Protein AF-A0AA43TZQ3-F1 (afdb_monomer_lite)

InterPro domains:
  IPR000210 BTB/POZ domain [PF00651] (610-721)
  IPR000210 BTB/POZ domain [PS50097] (609-692)
  IPR000210 BTB/POZ domain [SM00225] (609-731)
  IPR010730 Heterokaryon incompatibility [PF06985] (139-294)
  IPR011333 SKP1/BTB/POZ domain superfamily [G3DSA:3.30.710.10] (606-735)
  IPR011333 SKP1/BTB/POZ domain superfamily [SSF54695] (600-725)

Secondary structure (DSSP, 8-state):
-HHHHHHHHHTTSPPPPPPPP-----------TTTSTT-SSSSSSTTHHHHTTT--HHHHHHHHTTSSTTTTTT-TTS--------------TTHHHHHHHHHHHTT--------EE-----PPPP---SSPPPGGG-EEEEE---TT-------TTTHHHHHT-EEGGGS-HHHHHHHHIIIIIS--SEEE-HHHHS---TT--HHHHHHHTTHHHHHHT-SEEEE-TT-SSTTS-S-----GGGGSPPEEEEEE--TTPPPEEEEEE---TTHHIIIIITSTTTTBHHHHHHHHH-SEEEEE-SS-EEEEESS-EEE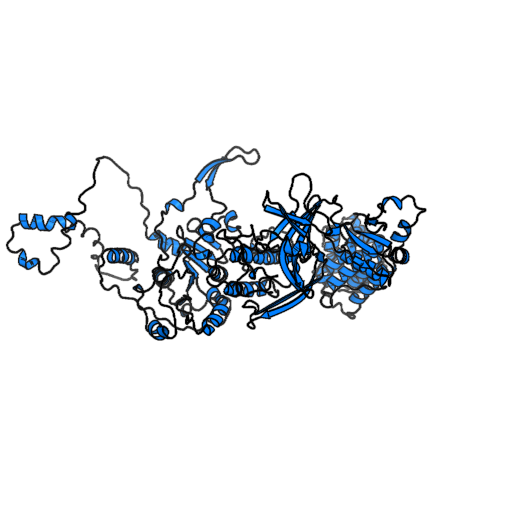TTBTT---HHHHTSTTT-TTTTSSSSHHHHS--SSS-TTHHHHHHHHTHHHHHHHHHHTSB-SSGGGGTGGGHHHHHHHHHHHT--EETTEESTTHHHHTT-EEGGGB-TTSPBPEE-SS--S-TTSGGGEES-EE-PPP--TTB-EEEEEEEEEESSS-TTS-EEEEEEEEEE-EEEEEEEE-TTT--EEEEETTEES--STTS--EEEEESS--S--HHHHHTT-EEEEEEEEEEETTEEEEEEEEEEEEETTEEEEEEEEEEEEETT-TTHHHHSPEEE--BTTBPP-EEEE-TT--EEEE-HHHHHHH-HHHHHHS-TT-TTGGGTEESPPTTT---EEEPP-S-TT--HHHHHHHHHHHHHS----S-TT--HHHHHHHHHHHHHHHHHTT-HHHHHHHHHHHHHHHHSS-SS--S-GGGHHHHHHHHHHHS-TT--HHHHHHHHHHTTS-HHHHHHH-TTHHHHHTT-HHHHHHHHHHHHHHHTTT---HHHHHHHHHS-TT--HHHHHHHHHHHTTSS--

Sequence (846 aa):
MFCDVCDAIMHSRVQPRPLRLEENTAYFNHHEDILSLRKAVLQDCYLCSRLTSRLTAEEKMHLWQQQVDSFITSCYLQKVIGTDSQDNYKVDLDLGVNLRRLLERMKIKTAVDSMRISIVLVPVPEPQSLAQPPAASRYVTLSHRWGNTTQKQLTKDSLDALQSGIDDFRLPQTFQDAIFVTKHRLSIRYLWIDTFCILQDPDDLSDWIREAAQMDVVYENAYCNLSATGSRDSTQGLFFDRDPSLLRHPEFSTAVTVFDAAATTKRFALIDADYWNVHMWQMPLHERGWVLQERLLARRVLHFCSDMLAWECVETDAAETFPNGLPIFLDKTPTAHFKSLDLSFVGKSLKGPDMGEETESRSLERLSWPRIVGSYSQCVLSKSEDKLIALSGIAKRMSLILQDEYVVGMWRRYLASELGWYVIDHRQNDGSPSKRASRYRAPSFSWASIDGCISAPDPTDEGLLCSIADLWIDYTTRDATGLVKGGHIILKGALKQLQVLRFSPTGEFFLILNGTYLSLMRGHLTTTVHLDVDQDSFDYENEAGLLFYMALLTSEITGGSMFQGLLLLHQGAGTFVRLGVCETYLKYSDDLIPIFRPQTQFHLGDVPPDVIVRDSSGHEFHLHQSMLIRHSNFFKARFDPQRPSSAAWISPSDPTSGSPIITLPNESPDFTHTELSRLFHFMYTGSYSIGEPEISVEAELIAHSRCFALADRLDVPGLKALAVQRFRALTEEEGDEPSTELAKWPPVIESVFTLTTVTDLELRNVVVDVLSRYDPEALMAHDPIQVMVEERFHDLAVHMYHLMVEKWADKCKDELRLKEFFVAKEAWTIEDEDKIIAEAKKSEGW

Foldseek 3Di:
DLCLLLCVVVVVDDDDDDDDDDDDDDDDDDDDPPPLVVAQDAPVPPVNVPPCPPDDPVVVCVNPRSHPPVPPPPVVPPPDDDDDDDDDDDDDDPPPPVVVVVCVVVVDPDDPPQDWDADDDDPQDDPDDPDADDLQPAEEEEQFAAPPDPFQAAAPVCNVVRRVTDGLVSGAQQSSQVCCCQCPVVVHDHYDYCRHRFHPPPVDCPRVVVVLLCLLSVQLNHPEYEYCQQDLHRNPHLDADEDPVVLDFDKDWDFDDDPNDDTDIDIDGDDDLCVLCVQGCPHNSLLELLVLSNVQSHQKYWYRTNHWIWIDHLVATAIPSRSPGDDPSSCPDLRRNLNVLPADPVQPPPDDDDDDRDPVSLLVNQVSLLSSLLSSLLHDYPDLLCSLSSCLSVVVSSCVRNVFDDAQSDTDVQLLQQLQKFADVCAHNVRHGKDADPDDFDAQSDLSRIRGRMGTDRRDPPQFQKDWPDWDWAAPDPRNSHTTDDIDTDMDGDKFQWAWAADPVPRAIWIATPNDTQADDDPDGQKHWGFSGDDNGCVVQRVVSFWMKGWRGWDDDVQWIKTKIWIWGHPDPPDTHTGGMMIGTDGPPDPCQQSRHDEAEDDDPPDFQQEWEAEPSGHTYRHHLVLLCVQFVLSVVLPDPPDPCNVVQWDQADPPPRHTYGYDDPPDPPDDVVLVSQVRVCSRPVDGDDDDPPDDLLVLLLSLLNNLLVCVVRVRVSSNVVSLVVNLCSLPVDDLDPPDQPLSCLVSQVSNVVRDDPVDCSSVVSSLVSVLSDDPVSCLVNPSLVSCLVVPVVVVSLVSVLSSCVSCLVPDPDPVVVVVSVPPDDRDDPVSVVVSVVVSVVPPPD

Radius of gyration: 38.26 Å; chains: 1; bounding box: 78×72×134 Å

Structure (mmCIF, N/CA/C/O backbone):
data_AF-A0AA43TZQ3-F1
#
_entry.id   AF-A0AA43TZQ3-F1
#
loop_
_atom_site.group_PDB
_atom_site.id
_atom_site.type_symbol
_atom_site.label_atom_id
_atom_site.label_alt_id
_atom_site.label_comp_id
_atom_site.label_asym_id
_atom_site.label_entity_id
_atom_site.label_seq_id
_atom_site.pdbx_PDB_ins_code
_atom_site.Cartn_x
_atom_site.Cartn_y
_atom_site.Cartn_z
_atom_site.occupancy
_atom_site.B_iso_or_equiv
_atom_site.auth_seq_id
_atom_site.auth_comp_id
_atom_site.auth_asym_id
_atom_site.auth_atom_id
_atom_site.pdbx_PDB_model_num
ATOM 1 N N . MET A 1 1 ? -19.099 20.120 18.921 1.00 33.78 1 MET A N 1
ATOM 2 C CA . MET A 1 1 ? -19.105 18.743 19.468 1.00 33.78 1 MET A CA 1
ATOM 3 C C . MET A 1 1 ? -17.837 18.419 20.246 1.00 33.78 1 MET A C 1
ATOM 5 O O . MET A 1 1 ? -17.974 18.104 21.415 1.00 33.78 1 MET A O 1
ATOM 9 N N . PHE A 1 2 ? -16.629 18.504 19.662 1.00 31.23 2 PHE A N 1
ATOM 10 C CA . PHE A 1 2 ? -15.384 18.289 20.422 1.00 31.23 2 PHE A CA 1
ATOM 11 C C . PHE A 1 2 ? -15.233 19.295 21.568 1.00 31.23 2 PHE A C 1
ATOM 13 O O . PHE A 1 2 ? -15.125 18.871 22.709 1.00 31.23 2 PHE A O 1
ATOM 20 N N . CYS A 1 3 ? -15.378 20.601 21.302 1.00 32.38 3 CYS A N 1
ATOM 21 C CA . CYS A 1 3 ? -15.386 21.618 22.359 1.00 32.38 3 CYS A CA 1
ATOM 22 C C . CYS A 1 3 ? -16.513 21.403 23.376 1.00 32.38 3 CYS A C 1
ATOM 24 O O . CYS A 1 3 ? -16.257 21.535 24.554 1.00 32.38 3 CYS A O 1
ATOM 26 N N . ASP A 1 4 ? -17.714 20.968 22.975 1.00 37.72 4 ASP A N 1
ATOM 27 C CA . ASP A 1 4 ? -18.811 20.702 23.925 1.00 37.72 4 ASP A CA 1
ATOM 28 C C . ASP A 1 4 ? -18.546 19.475 24.815 1.00 37.72 4 ASP A C 1
ATOM 30 O O . ASP A 1 4 ? -18.938 19.454 25.979 1.00 37.72 4 ASP A O 1
ATOM 34 N N . VAL A 1 5 ? -17.884 18.442 24.282 1.00 37.00 5 VAL A N 1
ATOM 35 C CA . VAL A 1 5 ? -17.484 17.239 25.029 1.00 37.00 5 VAL A CA 1
ATOM 36 C C . VAL A 1 5 ? -16.291 17.552 25.932 1.00 37.00 5 VAL A C 1
ATOM 38 O O . VAL A 1 5 ? -16.332 17.204 27.109 1.00 37.00 5 VAL A O 1
ATOM 41 N N . CYS A 1 6 ? -15.278 18.258 25.424 1.00 36.34 6 CYS A N 1
ATOM 42 C CA . CYS A 1 6 ? -14.126 18.727 26.189 1.00 36.34 6 CYS A CA 1
ATOM 43 C C . CYS A 1 6 ? -14.545 19.729 27.267 1.00 36.34 6 CYS A C 1
ATOM 45 O O . CYS A 1 6 ? -14.157 19.541 28.408 1.00 36.34 6 CYS A O 1
ATOM 47 N N . ASP A 1 7 ? -15.403 20.710 26.985 1.00 34.44 7 ASP A N 1
ATOM 48 C CA . ASP A 1 7 ? -15.949 21.647 27.975 1.00 34.44 7 ASP A CA 1
ATOM 49 C C . ASP A 1 7 ? -16.847 20.926 28.983 1.00 34.44 7 ASP A C 1
ATOM 51 O O . ASP A 1 7 ? -16.738 21.183 30.177 1.00 34.44 7 ASP A O 1
ATOM 55 N N . ALA A 1 8 ? -17.659 19.944 28.579 1.00 35.56 8 ALA A N 1
ATOM 56 C CA . ALA A 1 8 ? -18.433 19.129 29.525 1.00 35.56 8 ALA A CA 1
ATOM 57 C C . ALA A 1 8 ? -17.574 18.171 30.376 1.00 35.56 8 ALA A C 1
ATOM 59 O O . ALA A 1 8 ? -18.055 17.649 31.388 1.00 35.56 8 ALA A O 1
ATOM 60 N N . ILE A 1 9 ? -16.334 17.895 29.967 1.00 34.06 9 ILE A N 1
ATOM 61 C CA . ILE A 1 9 ? -15.348 17.117 30.730 1.00 34.06 9 ILE A CA 1
ATOM 62 C C . ILE A 1 9 ? -14.497 18.061 31.599 1.00 34.06 9 ILE A C 1
ATOM 64 O O . ILE A 1 9 ? -14.269 17.772 32.769 1.00 34.06 9 ILE A O 1
ATOM 68 N N . MET A 1 10 ? -14.117 19.232 31.092 1.00 31.30 10 MET A N 1
ATOM 69 C CA . MET A 1 10 ? -13.241 20.219 31.734 1.00 31.30 10 MET A CA 1
ATOM 70 C C . MET A 1 10 ? -13.978 21.126 32.729 1.00 31.30 10 MET A C 1
ATOM 72 O O . MET A 1 10 ? -13.426 21.454 33.776 1.00 31.30 10 MET A O 1
ATOM 76 N N . HIS A 1 11 ? -15.236 21.504 32.472 1.00 33.09 11 HIS A N 1
ATOM 77 C CA . HIS A 1 11 ? -16.053 22.340 33.371 1.00 33.09 11 HIS A CA 1
ATOM 78 C C . HIS A 1 11 ? -16.599 21.578 34.594 1.00 33.09 11 HIS A C 1
ATOM 80 O O . HIS A 1 11 ? -17.254 22.177 35.442 1.00 33.09 11 HIS A O 1
ATOM 86 N N . SER A 1 12 ? -16.255 20.292 34.744 1.00 32.91 12 SER A N 1
ATOM 87 C CA . SER A 1 12 ? -16.347 19.559 36.021 1.00 32.91 12 SER A CA 1
ATOM 88 C C . SER A 1 12 ? -15.278 19.997 37.042 1.00 32.91 12 SER A C 1
ATOM 90 O O . SER A 1 12 ? -15.286 19.575 38.198 1.00 32.91 12 SER A O 1
ATOM 92 N N . ARG A 1 13 ? -14.332 20.872 36.655 1.00 29.47 13 ARG A N 1
ATOM 93 C CA . ARG A 1 13 ? -13.321 21.444 37.556 1.00 29.47 13 ARG A CA 1
ATOM 94 C C . ARG A 1 13 ? -13.284 22.969 37.445 1.00 29.47 13 ARG A C 1
ATOM 96 O O . ARG A 1 13 ? -12.709 23.551 36.533 1.00 29.47 13 ARG A O 1
ATOM 103 N N . VAL A 1 14 ? -13.918 23.606 38.425 1.00 27.72 14 VAL A N 1
ATOM 104 C CA . VAL A 1 14 ? -13.968 25.055 38.665 1.00 27.72 14 VAL A CA 1
ATOM 105 C C . VAL A 1 14 ? -12.567 25.692 38.649 1.00 27.72 14 VAL A C 1
ATOM 107 O O . VAL A 1 14 ? -11.655 25.219 39.327 1.00 27.72 14 VAL A O 1
ATOM 110 N N . GLN A 1 15 ? -12.406 26.812 37.930 1.00 24.36 15 GLN A N 1
ATOM 111 C CA . GLN A 1 15 ? -11.232 27.685 38.054 1.00 24.36 15 GLN A CA 1
ATOM 112 C C . GLN A 1 15 ? -11.201 28.401 39.419 1.00 24.36 15 GLN A C 1
ATOM 114 O O . GLN A 1 15 ? -12.212 28.988 39.815 1.00 24.36 15 GLN A O 1
ATOM 119 N N . PRO A 1 16 ? -10.050 28.477 40.113 1.00 27.48 16 PRO A N 1
ATOM 120 C CA . PRO A 1 16 ? -9.912 29.322 41.291 1.00 27.48 16 PRO A CA 1
ATOM 121 C C . PRO A 1 16 ? -9.655 30.784 40.883 1.00 27.48 16 PRO A C 1
ATOM 123 O O . PRO A 1 16 ? -8.706 31.088 40.162 1.00 27.48 16 PRO A O 1
ATOM 126 N N . ARG A 1 17 ? -10.471 31.718 41.389 1.00 23.83 17 ARG A N 1
ATOM 127 C CA . ARG A 1 17 ? -10.098 33.145 41.468 1.00 23.83 17 ARG A CA 1
ATOM 128 C C . ARG A 1 17 ? -9.115 33.354 42.632 1.00 23.83 17 ARG A C 1
ATOM 130 O O . ARG A 1 17 ? -9.253 32.677 43.650 1.00 23.83 17 ARG A O 1
ATOM 137 N N . PRO A 1 18 ? -8.154 34.291 42.533 1.00 23.91 18 PRO A N 1
ATOM 138 C CA . PRO A 1 18 ? -7.108 34.438 43.536 1.00 23.91 18 PRO A CA 1
ATOM 139 C C . PRO A 1 18 ? -7.649 35.137 44.788 1.00 23.91 18 PRO A C 1
ATOM 141 O O . PRO A 1 18 ? -8.151 36.260 44.720 1.00 23.91 18 PRO A O 1
ATOM 144 N N . LEU A 1 19 ? -7.501 34.487 45.940 1.00 23.09 19 LEU A N 1
ATOM 145 C CA . LEU A 1 19 ? -7.593 35.116 47.255 1.00 23.09 19 LEU A CA 1
ATOM 146 C C . LEU A 1 19 ? -6.174 35.301 47.799 1.00 23.09 19 LEU A C 1
ATOM 148 O O . LEU A 1 19 ? -5.343 34.399 47.737 1.00 23.09 19 LEU A O 1
ATOM 152 N N . ARG A 1 20 ? -5.903 36.523 48.264 1.00 23.08 20 ARG A N 1
ATOM 153 C CA . ARG A 1 20 ? -4.628 36.968 48.833 1.00 23.08 20 ARG A CA 1
ATOM 154 C C . ARG A 1 20 ? -4.245 36.113 50.045 1.00 23.08 20 ARG A C 1
ATOM 156 O O . ARG A 1 20 ? -5.077 35.869 50.911 1.00 23.08 20 ARG A O 1
ATOM 163 N N . LEU A 1 21 ? -2.976 35.718 50.093 1.00 24.69 21 LEU A N 1
ATOM 164 C CA . LEU A 1 21 ? -2.328 35.085 51.240 1.00 24.69 21 LEU A CA 1
ATOM 165 C C . LEU A 1 21 ? -1.821 36.157 52.212 1.00 24.69 21 LEU A C 1
ATOM 167 O O . LEU A 1 21 ? -1.026 37.004 51.811 1.00 24.69 21 LEU A O 1
ATOM 171 N N . GLU A 1 22 ? -2.211 36.046 53.482 1.00 24.39 22 GLU A N 1
ATOM 172 C CA . GLU A 1 22 ? -1.452 36.556 54.627 1.00 24.39 22 GLU A CA 1
ATOM 173 C C . GLU A 1 22 ? -1.233 35.412 55.644 1.00 24.39 22 GLU A C 1
ATOM 175 O O . GLU A 1 22 ? -2.176 34.844 56.182 1.00 24.39 22 GLU A O 1
ATOM 180 N N . GLU A 1 23 ? 0.053 35.078 55.802 1.00 25.47 23 GLU A N 1
ATOM 181 C CA . GLU A 1 23 ? 0.821 34.698 57.005 1.00 25.47 23 GLU A CA 1
ATOM 182 C C . GLU A 1 23 ? 0.574 33.418 57.864 1.00 25.47 23 GLU A C 1
ATOM 184 O O . GLU A 1 23 ? -0.448 33.228 58.511 1.00 25.47 23 GLU A O 1
ATOM 189 N N . ASN A 1 24 ? 1.700 32.680 58.003 1.00 25.25 24 ASN A N 1
ATOM 190 C CA . ASN A 1 24 ? 2.275 31.958 59.168 1.00 25.25 24 ASN A CA 1
ATOM 191 C C . ASN A 1 24 ? 1.999 30.453 59.472 1.00 25.25 24 ASN A C 1
ATOM 193 O O . ASN A 1 24 ? 1.078 30.079 60.186 1.00 25.25 24 ASN A O 1
ATOM 197 N N . THR A 1 25 ? 2.925 29.616 58.958 1.00 26.16 25 THR A N 1
ATOM 198 C CA . THR A 1 25 ? 3.824 28.616 59.619 1.00 26.16 25 THR A CA 1
ATOM 199 C C . THR A 1 25 ? 3.372 27.706 60.787 1.00 26.16 25 THR A C 1
ATOM 201 O O . THR A 1 25 ? 3.142 28.181 61.890 1.00 26.16 25 THR A O 1
ATOM 204 N N . ALA A 1 26 ? 3.501 26.369 60.609 1.00 24.92 26 ALA A N 1
ATOM 205 C CA . ALA A 1 26 ? 4.320 25.439 61.438 1.00 24.92 26 ALA A CA 1
ATOM 206 C C . ALA A 1 26 ? 4.251 23.958 60.955 1.00 24.92 26 ALA A C 1
ATOM 208 O O . ALA A 1 26 ? 3.319 23.556 60.271 1.00 24.92 26 ALA A O 1
ATOM 209 N N . TYR A 1 27 ? 5.277 23.168 61.300 1.00 25.05 27 TYR A N 1
ATOM 210 C CA . TYR A 1 27 ? 5.749 21.909 60.684 1.00 25.05 27 TYR A CA 1
ATOM 211 C C . TYR A 1 27 ? 5.374 20.603 61.450 1.00 25.05 27 TYR A C 1
ATOM 213 O O . TYR A 1 27 ? 5.281 20.621 62.672 1.00 25.05 27 TYR A O 1
ATOM 221 N N . PHE A 1 28 ? 5.362 19.477 60.702 1.00 25.75 28 PHE A N 1
ATOM 222 C CA . PHE A 1 28 ? 5.556 18.037 61.045 1.00 25.75 28 PHE A CA 1
ATOM 223 C C . PHE A 1 28 ? 4.466 17.183 61.752 1.00 25.75 28 PHE A C 1
ATOM 225 O O . PHE A 1 28 ? 4.248 17.304 62.951 1.00 25.75 28 PHE A O 1
ATOM 232 N N . ASN A 1 29 ? 3.931 16.171 61.035 1.00 25.41 29 ASN A N 1
ATOM 233 C CA . ASN A 1 29 ? 4.318 14.729 61.045 1.00 25.41 29 ASN A CA 1
ATOM 234 C C . ASN A 1 29 ? 3.137 13.724 61.001 1.00 25.41 29 ASN A C 1
ATOM 236 O O . ASN A 1 29 ? 2.185 13.809 61.768 1.00 25.41 29 ASN A O 1
ATOM 240 N N . HIS A 1 30 ? 3.260 12.729 60.114 1.00 35.72 30 HIS A N 1
ATOM 241 C CA . HIS A 1 30 ? 2.395 11.551 59.963 1.00 35.72 30 HIS A CA 1
ATOM 242 C C . HIS A 1 30 ? 2.421 10.613 61.182 1.00 35.72 30 HIS A C 1
ATOM 244 O O . HIS A 1 30 ? 3.512 10.315 61.661 1.00 35.72 30 HIS A O 1
ATOM 250 N N . HIS A 1 31 ? 1.241 10.091 61.566 1.00 32.50 31 HIS A N 1
ATOM 251 C CA . HIS A 1 31 ? 0.907 8.715 62.016 1.00 32.50 31 HIS A CA 1
ATOM 252 C C . HIS A 1 31 ? -0.238 8.723 63.058 1.00 32.50 31 HIS A C 1
ATOM 254 O O . HIS A 1 31 ? 0.038 8.656 64.246 1.00 32.50 31 HIS A O 1
ATOM 260 N N . GLU A 1 32 ? -1.512 8.792 62.635 1.00 30.67 32 GLU A N 1
ATOM 261 C CA . GLU A 1 32 ? -2.665 8.106 63.282 1.00 30.67 32 GLU A CA 1
ATOM 262 C C . GLU A 1 32 ? -4.006 8.371 62.552 1.00 30.67 32 GLU A C 1
ATOM 264 O O . GLU A 1 32 ? -5.056 8.599 63.149 1.00 30.67 32 GLU A O 1
ATOM 269 N N . ASP A 1 33 ? -4.005 8.204 61.225 1.00 32.44 33 ASP A N 1
ATOM 270 C CA . ASP A 1 33 ? -5.208 8.107 60.372 1.00 32.44 33 ASP A CA 1
ATOM 271 C C . ASP A 1 33 ? -6.154 6.936 60.737 1.00 32.44 33 ASP A C 1
ATOM 273 O O . ASP A 1 33 ? -7.164 6.688 60.085 1.00 32.44 33 ASP A O 1
ATOM 277 N N . ILE A 1 34 ? -5.852 6.176 61.789 1.00 35.69 34 ILE A N 1
ATOM 278 C CA . ILE A 1 34 ? -6.470 4.877 62.067 1.00 35.69 34 ILE A CA 1
ATOM 279 C C . ILE A 1 34 ? -7.504 4.954 63.205 1.00 35.69 34 ILE A C 1
ATOM 281 O O . ILE A 1 34 ? -8.401 4.110 63.267 1.00 35.69 34 ILE A O 1
ATOM 285 N N . LEU A 1 35 ? -7.445 5.956 64.098 1.00 32.16 35 LEU A N 1
ATOM 286 C CA . LEU A 1 35 ? -8.252 5.941 65.328 1.00 32.16 35 LEU A CA 1
ATOM 287 C C . LEU A 1 35 ? -9.519 6.806 65.322 1.00 32.16 35 LEU A C 1
ATOM 289 O O . LEU A 1 35 ? -10.484 6.357 65.920 1.00 32.16 35 LEU A O 1
ATOM 293 N N . SER A 1 36 ? -9.635 7.955 64.649 1.00 31.75 36 SER A N 1
ATOM 294 C CA . SER A 1 36 ? -10.935 8.671 64.631 1.00 31.75 36 SER A CA 1
ATOM 295 C C . SER A 1 36 ? -11.947 8.042 63.666 1.00 31.75 36 SER A C 1
ATOM 297 O O . SER A 1 36 ? -13.106 7.846 64.006 1.00 31.75 36 SER A O 1
ATOM 299 N N . LEU A 1 37 ? -11.485 7.479 62.553 1.00 35.84 37 LEU A N 1
ATOM 300 C CA . LEU A 1 37 ? -12.291 6.597 61.697 1.00 35.84 37 LEU A CA 1
ATOM 301 C C . LEU A 1 37 ? -12.947 5.419 62.458 1.00 35.84 37 LEU A C 1
ATOM 303 O O . LEU A 1 37 ? -13.991 4.909 62.053 1.00 35.84 37 LEU A O 1
ATOM 307 N N . ARG A 1 38 ? -12.374 5.017 63.607 1.00 33.94 38 ARG A N 1
ATOM 308 C CA . ARG A 1 38 ? -12.895 3.994 64.538 1.00 33.94 38 ARG A CA 1
ATOM 309 C C . ARG A 1 38 ? -14.282 4.308 65.055 1.00 33.94 38 ARG A C 1
ATOM 311 O O . ARG A 1 38 ? -15.003 3.430 65.531 1.00 33.94 38 ARG A O 1
ATOM 318 N N . LYS A 1 39 ? -14.685 5.553 64.914 1.00 32.78 39 LYS A N 1
ATOM 319 C CA . LYS A 1 39 ? -16.038 5.933 65.144 1.00 32.78 39 LYS A CA 1
ATOM 320 C C . LYS A 1 39 ? -16.595 6.237 63.744 1.00 32.78 39 LYS A C 1
ATOM 322 O O . LYS A 1 39 ? -16.926 7.335 63.476 1.00 32.78 39 LYS A O 1
ATOM 327 N N . ALA A 1 40 ? -16.824 5.284 62.860 1.00 39.31 40 ALA A N 1
ATOM 328 C CA . ALA A 1 40 ? -17.759 5.460 61.732 1.00 39.31 40 ALA A CA 1
ATOM 329 C C . ALA A 1 40 ? -19.102 4.738 61.975 1.00 39.31 40 ALA A C 1
ATOM 331 O O . ALA A 1 40 ? -19.977 4.709 61.130 1.00 39.31 40 ALA A O 1
ATOM 332 N N . VAL A 1 41 ? -19.271 4.071 63.109 1.00 35.09 41 VAL A N 1
ATOM 333 C CA . VAL A 1 41 ? -19.994 2.800 63.164 1.00 35.09 41 VAL A CA 1
ATOM 334 C C . VAL A 1 41 ? -21.068 2.717 64.272 1.00 35.09 41 VAL A C 1
ATOM 336 O O . VAL A 1 41 ? -21.838 1.764 64.288 1.00 35.09 41 VAL A O 1
ATOM 339 N N . LEU A 1 42 ? -21.185 3.678 65.201 1.00 32.47 42 LEU A N 1
ATOM 340 C CA . LEU A 1 42 ? -21.894 3.493 66.485 1.00 32.47 42 LEU A CA 1
ATOM 341 C C . LEU A 1 42 ? -23.161 4.331 66.766 1.00 32.47 42 LEU A C 1
ATOM 343 O O . LEU A 1 42 ? -23.756 4.062 67.806 1.00 32.47 42 LEU A O 1
ATOM 347 N N . GLN A 1 43 ? -23.647 5.275 65.942 1.00 35.66 43 GLN A N 1
ATOM 348 C CA . GLN A 1 43 ? -24.877 6.021 66.319 1.00 35.66 43 GLN A CA 1
ATOM 349 C C . GLN A 1 43 ? -26.077 6.083 65.367 1.00 35.66 43 GLN A C 1
ATOM 351 O O . GLN A 1 43 ? -27.159 6.356 65.875 1.00 35.66 43 GLN A O 1
ATOM 356 N N . ASP A 1 44 ? -25.988 5.655 64.105 1.00 35.66 44 ASP A N 1
ATOM 357 C CA . ASP A 1 44 ? -27.199 5.455 63.272 1.00 35.66 44 ASP A CA 1
ATOM 358 C C . ASP A 1 44 ? -27.606 3.980 63.114 1.00 35.66 44 ASP A C 1
ATOM 360 O O . ASP A 1 44 ? -28.532 3.620 62.389 1.00 35.66 44 ASP A O 1
ATOM 364 N N . CYS A 1 45 ? -26.978 3.102 63.904 1.00 35.94 45 CYS A N 1
ATOM 365 C CA . CYS A 1 45 ? -27.515 1.783 64.200 1.00 35.94 45 CYS A CA 1
ATOM 366 C C . CYS A 1 45 ? -28.604 1.921 65.275 1.00 35.94 45 CYS A C 1
ATOM 368 O O . CYS A 1 45 ? -28.315 2.181 66.444 1.00 35.94 45 CYS A O 1
ATOM 370 N N . TYR A 1 46 ? -29.857 1.686 64.889 1.00 34.69 46 TYR A N 1
ATOM 371 C CA . TYR A 1 46 ? -31.062 1.682 65.734 1.00 34.69 46 TYR A CA 1
ATOM 372 C C . TYR A 1 46 ? -30.938 0.835 67.033 1.00 34.69 46 TYR A C 1
ATOM 374 O O . TYR A 1 46 ? -31.677 1.056 67.992 1.00 34.69 46 TYR A O 1
ATOM 382 N N . LEU A 1 47 ? -29.954 -0.077 67.137 1.00 33.00 47 LEU A N 1
ATOM 383 C CA . LEU A 1 47 ? -29.611 -0.800 68.377 1.00 33.00 47 LEU A CA 1
ATOM 384 C C . LEU A 1 47 ? -28.868 0.050 69.436 1.00 33.00 47 LEU A C 1
ATOM 386 O O . LEU A 1 47 ? -28.963 -0.246 70.630 1.00 33.00 47 LEU A O 1
ATOM 390 N N . CYS A 1 48 ? -28.144 1.102 69.044 1.00 37.22 48 CYS A N 1
ATOM 391 C CA . CYS A 1 48 ? -27.266 1.874 69.938 1.00 37.22 48 CYS A CA 1
ATOM 392 C C . CYS A 1 48 ? -28.027 2.859 70.847 1.00 37.22 48 CYS A C 1
ATOM 394 O O . CYS A 1 48 ? -27.566 3.173 71.949 1.00 37.22 48 CYS A O 1
ATOM 396 N N . SER A 1 49 ? -29.239 3.261 70.446 1.00 38.31 49 SER A N 1
ATOM 397 C CA . SER A 1 49 ? -30.150 4.107 71.236 1.00 38.31 49 SER A CA 1
ATOM 398 C C . SER A 1 49 ? -30.607 3.443 72.548 1.00 38.31 49 SER A C 1
ATOM 400 O O . SER A 1 49 ? -30.841 4.123 73.547 1.00 38.31 49 SER A O 1
ATOM 402 N N . ARG A 1 50 ? -30.676 2.104 72.610 1.00 36.62 50 ARG A N 1
ATOM 403 C CA . ARG A 1 50 ? -31.143 1.392 73.816 1.00 36.62 50 ARG A CA 1
ATOM 404 C C . ARG A 1 50 ? -30.040 1.055 74.822 1.00 36.62 50 ARG A C 1
ATOM 406 O O . ARG A 1 50 ? -30.305 1.069 76.024 1.00 36.62 50 ARG A O 1
ATOM 413 N N . LEU A 1 51 ? -28.815 0.795 74.362 1.00 35.56 51 LEU A N 1
ATOM 414 C CA . LEU A 1 51 ? -27.695 0.364 75.216 1.00 35.56 51 LEU A CA 1
ATOM 415 C C . LEU A 1 51 ? -27.013 1.514 75.980 1.00 35.56 51 LEU A C 1
ATOM 417 O O . LEU A 1 51 ? -26.401 1.284 77.018 1.00 35.56 51 LEU A O 1
ATOM 421 N N . THR A 1 52 ? -27.147 2.756 75.513 1.00 43.12 52 THR A N 1
ATOM 422 C CA . THR A 1 52 ? -26.399 3.921 76.032 1.00 43.12 52 THR A CA 1
ATOM 423 C C . THR A 1 52 ? -27.177 4.781 77.039 1.00 43.12 52 THR A C 1
ATOM 425 O O . THR A 1 52 ? -26.676 5.793 77.535 1.00 43.12 52 THR A O 1
ATOM 428 N N . SER A 1 53 ? -28.385 4.357 77.417 1.00 40.59 53 SER A N 1
ATOM 429 C CA . SER A 1 53 ? -29.266 5.053 78.370 1.00 40.59 53 SER A CA 1
ATOM 430 C C . SER A 1 53 ? -28.726 5.138 79.809 1.00 40.59 53 SER A C 1
ATOM 432 O O . SER A 1 53 ? -29.270 5.893 80.610 1.00 40.59 53 SER A O 1
ATOM 434 N N . ARG A 1 54 ? -27.649 4.408 80.139 1.00 38.38 54 ARG A N 1
ATOM 435 C CA . ARG A 1 54 ? -27.070 4.315 81.496 1.00 38.38 54 ARG A CA 1
ATOM 436 C C . ARG A 1 54 ? -25.669 4.925 81.657 1.00 38.38 54 ARG A C 1
ATOM 438 O O . ARG A 1 54 ? -25.128 4.865 82.753 1.00 38.38 54 ARG A O 1
ATOM 445 N N . LEU A 1 55 ? -25.091 5.490 80.594 1.00 42.25 55 LEU A N 1
ATOM 446 C CA . LEU A 1 55 ? -23.732 6.056 80.601 1.00 42.25 55 LEU A CA 1
ATOM 447 C C . LEU A 1 55 ? -23.736 7.568 80.873 1.00 42.25 55 LEU A C 1
ATOM 449 O O . LEU A 1 55 ? -24.665 8.279 80.458 1.00 42.25 55 LEU A O 1
ATOM 453 N N . THR A 1 56 ? -22.685 8.051 81.537 1.00 42.09 56 THR A N 1
ATOM 454 C CA . THR A 1 56 ? -22.493 9.468 81.895 1.00 42.09 56 THR A CA 1
ATOM 455 C C . THR A 1 56 ? -22.036 10.319 80.696 1.00 42.09 56 THR A C 1
ATOM 457 O O . THR A 1 56 ? -21.692 9.793 79.635 1.00 42.09 56 THR A O 1
ATOM 460 N N . ALA A 1 57 ? -22.082 11.653 80.818 1.00 39.81 57 ALA A N 1
ATOM 461 C CA . ALA A 1 57 ? -21.789 12.576 79.714 1.00 39.81 57 ALA A CA 1
ATOM 462 C C . ALA A 1 57 ? -20.337 12.480 79.191 1.00 39.81 57 ALA A C 1
ATOM 464 O O . ALA A 1 57 ? -20.142 12.553 77.982 1.00 39.81 57 ALA A O 1
ATOM 465 N N . GLU A 1 58 ? -19.340 12.231 80.048 1.00 39.78 58 GLU A N 1
ATOM 466 C CA . GLU A 1 58 ? -17.931 12.039 79.646 1.00 39.78 58 GLU A CA 1
ATOM 467 C C . GLU A 1 58 ? -17.697 10.721 78.891 1.00 39.78 58 GLU A C 1
ATOM 469 O O . GLU A 1 58 ? -16.987 10.694 77.883 1.00 39.78 58 GLU A O 1
ATOM 474 N N . GLU A 1 59 ? -18.360 9.638 79.303 1.00 41.91 59 GLU A N 1
ATOM 475 C CA . GLU A 1 59 ? -18.282 8.336 78.627 1.00 41.91 59 GLU A CA 1
ATOM 476 C C . GLU A 1 59 ? -18.961 8.378 77.247 1.00 41.91 59 GLU A C 1
ATOM 478 O O . GLU A 1 59 ? -18.464 7.787 76.285 1.00 41.91 59 GLU A O 1
ATOM 483 N N . LYS A 1 60 ? -20.054 9.146 77.111 1.00 40.81 60 LYS A N 1
ATOM 484 C CA . LYS A 1 60 ? -20.695 9.444 75.817 1.00 40.81 60 LYS A CA 1
ATOM 485 C C . LYS A 1 60 ? -19.813 10.328 74.930 1.00 40.81 60 LYS A C 1
ATOM 487 O O . LYS A 1 60 ? -19.772 10.105 73.723 1.00 40.81 60 LYS A O 1
ATOM 492 N N . MET A 1 61 ? -19.057 11.265 75.501 1.00 39.88 61 MET A N 1
ATOM 493 C CA . MET A 1 61 ? -18.156 12.159 74.761 1.00 39.88 61 MET A CA 1
ATOM 494 C C . MET A 1 61 ? -16.964 11.389 74.158 1.00 39.88 61 MET A C 1
ATOM 496 O O . MET A 1 61 ? -16.686 11.511 72.959 1.00 39.88 61 MET A O 1
ATOM 500 N N . HIS A 1 62 ? -16.363 10.461 74.919 1.00 44.75 62 HIS A N 1
ATOM 501 C CA . HIS A 1 62 ? -15.305 9.564 74.424 1.00 44.75 62 HIS A CA 1
ATOM 502 C C . HIS A 1 62 ? -15.805 8.590 73.341 1.00 44.75 62 HIS A C 1
ATOM 504 O O . HIS A 1 62 ? -15.059 8.256 72.421 1.00 44.75 62 HIS A O 1
ATOM 510 N N . LEU A 1 63 ? -17.098 8.239 73.357 1.00 38.09 63 LEU A N 1
ATOM 511 C CA . LEU A 1 63 ? -17.787 7.428 72.343 1.00 38.09 63 LEU A CA 1
ATOM 512 C C . LEU A 1 63 ? -18.453 8.221 71.193 1.00 38.09 63 LEU A C 1
ATOM 514 O O . LEU A 1 63 ? -18.857 7.562 70.241 1.00 38.09 63 LEU A O 1
ATOM 518 N N . TRP A 1 64 ? -18.442 9.576 71.166 1.00 38.22 64 TRP A N 1
ATOM 519 C CA . TRP A 1 64 ? -18.958 10.423 70.047 1.00 38.22 64 TRP A CA 1
ATOM 520 C C . TRP A 1 64 ? -17.955 11.303 69.230 1.00 38.22 64 TRP A C 1
ATOM 522 O O . TRP A 1 64 ? -17.954 11.249 68.007 1.00 38.22 64 TRP A O 1
ATOM 532 N N . GLN A 1 65 ? -16.959 11.952 69.855 1.00 36.47 65 GLN A N 1
ATOM 533 C CA . GLN A 1 65 ? -15.863 12.755 69.231 1.00 36.47 65 GLN A CA 1
ATOM 534 C C . GLN A 1 65 ? -15.044 12.211 68.021 1.00 36.47 65 GLN A C 1
ATOM 536 O O . GLN A 1 65 ? -14.383 12.968 67.336 1.00 36.47 65 GLN A O 1
ATOM 541 N N . GLN A 1 66 ? -15.000 10.906 67.775 1.00 38.31 66 GLN A N 1
ATOM 542 C CA . GLN A 1 66 ? -14.250 10.310 66.660 1.00 38.31 66 GLN A CA 1
ATOM 543 C C . GLN A 1 66 ? -15.166 10.210 65.387 1.00 38.31 66 GLN A C 1
ATOM 545 O O . GLN A 1 66 ? -14.633 9.959 64.324 1.00 38.31 66 GLN A O 1
ATOM 550 N N . GLN A 1 67 ? -16.517 10.410 65.439 1.00 35.28 67 GLN A N 1
ATOM 551 C CA . GLN A 1 67 ? -17.482 9.868 64.430 1.00 35.28 67 GLN A CA 1
ATOM 552 C C . GLN A 1 67 ? -18.179 10.817 63.486 1.00 35.28 67 GLN A C 1
ATOM 554 O O . GLN A 1 67 ? -18.761 10.365 62.506 1.00 35.28 67 GLN A O 1
ATOM 559 N N . VAL A 1 68 ? -18.152 12.112 63.771 1.00 32.22 68 VAL A N 1
ATOM 560 C CA . VAL A 1 68 ? -19.128 13.041 63.193 1.00 32.22 68 VAL A CA 1
ATOM 561 C C . VAL A 1 68 ? -18.476 14.136 62.342 1.00 32.22 68 VAL A C 1
ATOM 563 O O . VAL A 1 68 ? -19.046 14.528 61.327 1.00 32.22 68 VAL A O 1
ATOM 566 N N . ASP A 1 69 ? -17.237 14.540 62.622 1.00 31.89 69 ASP A N 1
ATOM 567 C CA . ASP A 1 69 ? -16.640 15.701 61.939 1.00 31.89 69 ASP A CA 1
ATOM 568 C C . ASP A 1 69 ? -16.136 15.416 60.512 1.00 31.89 69 ASP A C 1
ATOM 570 O O . ASP A 1 69 ? -16.057 16.328 59.695 1.00 31.89 69 ASP A O 1
ATOM 574 N N . SER A 1 70 ? -15.885 14.152 60.148 1.00 30.73 70 SER A N 1
ATOM 575 C CA . SER A 1 70 ? -15.558 13.789 58.755 1.00 30.73 70 SER A CA 1
ATOM 576 C C . SER A 1 70 ? -16.795 13.471 57.899 1.00 30.73 70 SER A C 1
ATOM 578 O O . SER A 1 70 ? -16.679 13.400 56.678 1.00 30.73 70 SER A O 1
ATOM 580 N N . PHE A 1 71 ? -17.970 13.275 58.509 1.00 32.38 71 PHE A N 1
ATOM 581 C CA . PHE A 1 71 ? -19.214 12.903 57.818 1.00 32.38 71 PHE A CA 1
ATOM 582 C C . PHE A 1 71 ? -20.066 14.132 57.435 1.00 32.38 71 PHE A C 1
ATOM 584 O O . PHE A 1 71 ? -20.774 14.111 56.431 1.00 32.38 71 PHE A O 1
ATOM 591 N N . ILE A 1 72 ? -19.976 15.239 58.187 1.00 29.78 72 ILE A N 1
ATOM 592 C CA . ILE A 1 72 ? -20.924 16.366 58.083 1.00 29.78 72 ILE A CA 1
ATOM 593 C C . ILE A 1 72 ? -20.602 17.403 56.983 1.00 29.78 72 ILE A C 1
ATOM 595 O O . ILE A 1 72 ? -21.528 18.027 56.466 1.00 29.78 72 ILE A O 1
ATOM 599 N N . THR A 1 73 ? -19.356 17.570 56.529 1.00 28.58 73 THR A N 1
ATOM 600 C CA . THR A 1 73 ? -19.019 18.669 55.588 1.00 28.58 73 THR A CA 1
ATOM 601 C C . THR A 1 73 ? -19.377 18.392 54.121 1.00 28.58 73 THR A C 1
ATOM 603 O O . THR A 1 73 ? -19.489 19.331 53.342 1.00 28.58 73 THR A O 1
ATOM 606 N N . SER A 1 74 ? -19.641 17.144 53.713 1.00 27.67 74 SER A N 1
ATOM 607 C CA . SER A 1 74 ? -19.995 16.847 52.309 1.00 27.67 74 SER A CA 1
ATOM 608 C C . SER A 1 74 ? -21.444 16.397 52.091 1.00 27.67 74 SER A C 1
ATOM 610 O O . SER A 1 74 ? -21.925 16.471 50.963 1.00 27.67 74 SER A O 1
ATOM 612 N N . CYS A 1 75 ? -22.193 16.051 53.144 1.00 28.23 75 CYS A N 1
ATOM 613 C CA . CYS A 1 75 ? -23.656 15.907 53.079 1.00 28.23 75 CYS A CA 1
ATOM 614 C C . CYS A 1 75 ? -24.401 17.256 52.901 1.00 28.23 75 CYS A C 1
ATOM 616 O O . CYS A 1 75 ? -25.632 17.289 52.892 1.00 28.23 75 CYS A O 1
ATOM 618 N N . TYR A 1 76 ? -23.676 18.367 52.711 1.00 28.94 76 TYR A N 1
ATOM 619 C CA . TYR A 1 76 ? -24.179 19.747 52.637 1.00 28.94 76 TYR A CA 1
ATOM 620 C C . TYR A 1 76 ? -25.034 20.090 51.394 1.00 28.94 76 TYR A C 1
ATOM 622 O O . TYR A 1 76 ? -25.373 21.248 51.185 1.00 28.94 76 TYR A O 1
ATOM 630 N N . LEU A 1 77 ? -25.444 19.116 50.575 1.00 26.92 77 LEU A N 1
ATOM 631 C CA . LEU A 1 77 ? -26.260 19.361 49.371 1.00 26.92 77 LEU A CA 1
ATOM 632 C C . LEU A 1 77 ? -27.657 18.722 49.390 1.00 26.92 77 LEU A C 1
ATOM 634 O O . LEU A 1 77 ? -28.378 18.814 48.403 1.00 26.92 77 LEU A O 1
ATOM 638 N N . GLN A 1 78 ? -28.095 18.133 50.509 1.00 26.64 78 GLN A N 1
ATOM 639 C CA . GLN A 1 78 ? -29.423 17.497 50.603 1.00 26.64 78 GLN A CA 1
ATOM 640 C C . GLN A 1 78 ? -30.452 18.228 51.477 1.00 26.64 78 GLN A C 1
ATOM 642 O O . GLN A 1 78 ? -31.423 17.626 51.936 1.00 26.64 78 GLN A O 1
ATOM 647 N N . LYS A 1 79 ? -30.302 19.541 51.697 1.00 27.95 79 LYS A N 1
ATOM 648 C CA . LYS A 1 79 ? -31.289 20.291 52.490 1.00 27.95 79 LYS A CA 1
ATOM 649 C C . LYS A 1 79 ? -31.545 21.731 52.041 1.00 27.95 79 LYS A C 1
ATOM 651 O O . LYS A 1 79 ? -31.545 22.628 52.870 1.00 27.95 79 LYS A O 1
ATOM 656 N N . VAL A 1 80 ? -31.839 21.948 50.758 1.00 28.11 80 VAL A N 1
ATOM 657 C CA . VAL A 1 80 ? -32.601 23.131 50.311 1.00 28.11 80 VAL A CA 1
ATOM 658 C C . VAL A 1 80 ? -33.555 22.718 49.185 1.00 28.11 80 VAL A C 1
ATOM 660 O O . VAL A 1 80 ? -33.305 22.945 48.010 1.00 28.11 80 VAL A O 1
ATOM 663 N N . ILE A 1 81 ? -34.668 22.083 49.555 1.00 31.56 81 ILE A N 1
ATOM 664 C CA . ILE A 1 81 ? -35.930 22.338 48.855 1.00 31.56 81 ILE A CA 1
ATOM 665 C C . ILE A 1 81 ? -36.658 23.359 49.721 1.00 31.56 81 ILE A C 1
ATOM 667 O O . ILE A 1 81 ? -36.952 23.091 50.885 1.00 31.56 81 ILE A O 1
ATOM 671 N N . GLY A 1 82 ? -36.930 24.520 49.142 1.00 24.12 82 GLY A N 1
ATOM 672 C CA . GLY A 1 82 ? -37.804 25.541 49.696 1.00 24.12 82 GLY A CA 1
ATOM 673 C C . GLY A 1 82 ? -38.465 26.279 48.542 1.00 24.12 82 GLY A C 1
ATOM 674 O O . GLY A 1 82 ? -37.861 27.204 48.020 1.00 24.12 82 GLY A O 1
ATOM 675 N N . THR A 1 83 ? -39.631 25.768 48.120 1.00 31.73 83 THR A N 1
ATOM 676 C CA . THR A 1 83 ? -40.800 26.468 47.526 1.00 31.73 83 THR A CA 1
ATOM 677 C C . THR A 1 83 ? -40.497 27.848 46.910 1.00 31.73 83 THR A C 1
ATOM 679 O O . THR A 1 83 ? -40.156 28.769 47.640 1.00 31.73 83 THR A O 1
ATOM 682 N N . ASP A 1 84 ? -40.605 28.095 45.604 1.00 30.62 84 ASP A N 1
ATOM 683 C CA . ASP A 1 84 ? -41.855 28.231 44.847 1.00 30.62 84 ASP A CA 1
ATOM 684 C C . ASP A 1 84 ? -41.505 28.685 43.409 1.00 30.62 84 ASP A C 1
ATOM 686 O O . ASP A 1 84 ? -40.496 29.354 43.195 1.00 30.62 84 ASP A O 1
ATOM 690 N N . SER A 1 85 ? -42.403 28.400 42.463 1.00 33.28 85 SER A N 1
ATOM 691 C CA . SER A 1 85 ? -42.483 28.893 41.069 1.00 33.28 85 SER A CA 1
ATOM 692 C C . SER A 1 85 ? -41.400 28.501 40.032 1.00 33.28 85 SER A C 1
ATOM 694 O O . SER A 1 85 ? -40.251 28.908 40.100 1.00 33.28 85 SER A O 1
ATOM 696 N N . GLN A 1 86 ? -41.873 27.741 39.029 1.00 37.34 86 GLN A N 1
ATOM 697 C CA . GLN A 1 86 ? -41.494 27.702 37.600 1.00 37.34 86 GLN A CA 1
ATOM 698 C C . GLN A 1 86 ? -40.003 27.812 37.214 1.00 37.34 86 GLN A C 1
ATOM 700 O O . GLN A 1 86 ? -39.485 28.909 37.079 1.00 37.34 86 GLN A O 1
ATOM 705 N N . ASP A 1 87 ? -39.350 26.672 36.941 1.00 28.81 87 ASP A N 1
ATOM 706 C CA . ASP A 1 87 ? -38.731 26.327 35.639 1.00 28.81 87 ASP A CA 1
ATOM 707 C C . ASP A 1 87 ? -37.801 25.093 35.735 1.00 28.81 87 ASP A C 1
ATOM 709 O O . ASP A 1 87 ? -37.323 24.710 36.799 1.00 28.81 87 ASP A O 1
ATOM 713 N N . ASN A 1 88 ? -37.630 24.423 34.591 1.00 27.75 88 ASN A N 1
ATOM 714 C CA . ASN A 1 88 ? -37.051 23.091 34.363 1.00 27.75 88 ASN A CA 1
ATOM 715 C C . ASN A 1 88 ? -35.749 22.737 35.123 1.00 27.75 88 ASN A C 1
ATOM 717 O O . ASN A 1 88 ? -34.734 23.424 35.035 1.00 27.75 88 ASN A O 1
ATOM 721 N N . TYR A 1 89 ? -35.753 21.558 35.757 1.00 26.70 89 TYR A N 1
ATOM 722 C CA . TYR A 1 89 ? -34.618 20.964 36.471 1.00 26.70 89 TYR A CA 1
ATOM 723 C C . TYR A 1 89 ? -33.508 20.453 35.536 1.00 26.70 89 TYR A C 1
ATOM 725 O O . TYR A 1 89 ? -33.740 19.601 34.677 1.00 26.70 89 TYR A O 1
ATOM 733 N N . LYS A 1 90 ? -32.271 20.889 35.800 1.00 25.70 90 LYS A N 1
ATOM 734 C CA . LYS A 1 90 ? -31.015 20.268 35.354 1.00 25.70 90 LYS A CA 1
ATOM 735 C C . LYS A 1 90 ? -30.360 19.672 36.608 1.00 25.70 90 LYS A C 1
ATOM 737 O O . LYS A 1 90 ? -29.926 20.418 37.479 1.00 25.70 90 LYS A O 1
ATOM 742 N N . VAL A 1 91 ? -30.380 18.346 36.753 1.00 28.73 91 VAL A N 1
ATOM 743 C CA . VAL A 1 91 ? -29.716 17.653 37.872 1.00 28.73 91 VAL A CA 1
ATOM 744 C C . VAL A 1 91 ? -28.242 17.461 37.520 1.00 28.73 91 VAL A C 1
ATOM 746 O O . VAL A 1 91 ? -27.916 16.953 36.449 1.00 28.73 91 VAL A O 1
ATOM 749 N N . ASP A 1 92 ? -27.384 17.918 38.425 1.00 28.69 92 ASP A N 1
ATOM 750 C CA . ASP A 1 92 ? -25.928 17.980 38.312 1.00 28.69 92 ASP A CA 1
ATOM 751 C C . ASP A 1 92 ? -25.290 16.574 38.293 1.00 28.69 92 ASP A C 1
ATOM 753 O O . ASP A 1 92 ? -25.605 15.721 39.128 1.00 28.69 92 ASP A O 1
ATOM 757 N N . LEU A 1 93 ? -24.426 16.311 37.306 1.00 29.81 93 LEU A N 1
ATOM 758 C CA . LEU A 1 93 ? -23.970 14.967 36.905 1.00 29.81 93 LEU A CA 1
ATOM 759 C C . LEU A 1 93 ? -22.699 14.478 37.633 1.00 29.81 93 LEU A C 1
ATOM 761 O O . LEU A 1 93 ? -22.248 13.361 37.374 1.00 29.81 93 LEU A O 1
ATOM 765 N N . ASP A 1 94 ? -22.126 15.267 38.545 1.00 32.75 94 ASP A N 1
ATOM 766 C CA . ASP A 1 94 ? -20.806 14.984 39.140 1.00 32.75 94 ASP A CA 1
ATOM 767 C C . ASP A 1 94 ? -20.834 14.176 40.450 1.00 32.75 94 ASP A C 1
ATOM 769 O O . ASP A 1 94 ? -19.813 13.636 40.894 1.00 32.75 94 ASP A O 1
ATOM 773 N N . LEU A 1 95 ? -22.010 14.010 41.066 1.00 31.03 95 LEU A N 1
ATOM 774 C CA . LEU A 1 95 ? -22.132 13.219 42.295 1.00 31.03 95 LEU A CA 1
ATOM 775 C C . LEU A 1 95 ? -22.095 11.702 42.026 1.00 31.03 95 LEU A C 1
ATOM 777 O O . LEU A 1 95 ? -21.652 10.939 42.877 1.00 31.03 95 LEU A O 1
ATOM 781 N N . GLY A 1 96 ? -22.528 11.238 40.848 1.00 31.47 96 GLY A N 1
ATOM 782 C CA . GLY A 1 96 ? -22.727 9.807 40.568 1.00 31.47 96 GLY A CA 1
ATOM 783 C C . GLY A 1 96 ? -21.446 9.005 40.302 1.00 31.47 96 GLY A C 1
ATOM 784 O O . GLY A 1 96 ? -21.344 7.852 40.721 1.00 31.47 96 GLY A O 1
ATOM 785 N N . VAL A 1 97 ? -20.453 9.601 39.635 1.00 32.78 97 VAL A N 1
ATOM 786 C CA . VAL A 1 97 ? -19.210 8.907 39.236 1.00 32.78 97 VAL A CA 1
ATOM 787 C C . VAL A 1 97 ? -18.239 8.785 40.415 1.00 32.78 97 VAL A C 1
ATOM 789 O O . VAL A 1 97 ? -17.650 7.724 40.634 1.00 32.78 97 VAL A O 1
ATOM 792 N N . ASN A 1 98 ? -18.140 9.834 41.237 1.00 33.06 98 ASN A N 1
ATOM 793 C CA . ASN A 1 98 ? -17.309 9.828 42.441 1.00 33.06 98 ASN A CA 1
ATOM 794 C C . ASN A 1 98 ? -17.891 8.928 43.540 1.00 33.06 98 ASN A C 1
ATOM 796 O O . ASN A 1 98 ? -17.137 8.215 44.200 1.00 33.06 98 ASN A O 1
ATOM 800 N N . LEU A 1 99 ? -19.222 8.869 43.682 1.00 35.16 99 LEU A N 1
ATOM 801 C CA . LEU A 1 99 ? -19.874 7.944 44.613 1.00 35.16 99 LEU A CA 1
ATOM 802 C C . LEU A 1 99 ? -19.668 6.480 44.190 1.00 35.16 99 LEU A C 1
ATOM 804 O O . LEU A 1 99 ? -19.402 5.640 45.042 1.00 35.16 99 LEU A O 1
ATOM 808 N N . ARG A 1 100 ? -19.714 6.169 42.886 1.00 38.53 100 ARG A N 1
ATOM 809 C CA . ARG A 1 100 ? -19.513 4.804 42.363 1.00 38.53 100 ARG A CA 1
ATOM 810 C C . ARG A 1 100 ? -18.090 4.283 42.626 1.00 38.53 100 ARG A C 1
ATOM 812 O O . ARG A 1 100 ? -17.948 3.214 43.216 1.00 38.53 100 ARG A O 1
ATOM 819 N N . ARG A 1 101 ? -17.049 5.076 42.327 1.00 39.53 101 ARG A N 1
ATOM 820 C CA . ARG A 1 101 ? -15.638 4.727 42.620 1.00 39.53 101 ARG A CA 1
ATOM 821 C C . ARG A 1 101 ? -15.357 4.600 44.125 1.00 39.53 101 ARG A C 1
ATOM 823 O O . ARG A 1 101 ? -14.546 3.772 44.545 1.00 39.53 101 ARG A O 1
ATOM 830 N N . LEU A 1 102 ? -16.031 5.406 44.949 1.00 36.81 102 LEU A N 1
ATOM 831 C CA . LEU A 1 102 ? -15.937 5.346 46.410 1.00 36.81 102 LEU A CA 1
ATOM 832 C C . LEU A 1 102 ? -16.622 4.082 46.971 1.00 36.81 102 LEU A C 1
ATOM 834 O O . LEU A 1 102 ? -16.045 3.391 47.809 1.00 36.81 102 LEU A O 1
ATOM 838 N N . LEU A 1 103 ? -17.813 3.738 46.470 1.00 37.50 103 LEU A N 1
ATOM 839 C CA . LEU A 1 103 ? -18.587 2.553 46.870 1.00 37.50 103 LEU A CA 1
ATOM 840 C C . LEU A 1 103 ? -17.908 1.236 46.454 1.00 37.50 103 LEU A C 1
ATOM 842 O O . LEU A 1 103 ? -17.914 0.272 47.226 1.00 37.50 103 LEU A O 1
ATOM 846 N N . GLU A 1 104 ? -17.254 1.209 45.289 1.00 40.31 104 GLU A N 1
ATOM 847 C CA . GLU A 1 104 ? -16.441 0.079 44.816 1.00 40.31 104 GLU A CA 1
ATOM 848 C C . GLU A 1 104 ? -15.202 -0.150 45.692 1.00 40.31 104 GLU A C 1
ATOM 850 O O . GLU A 1 104 ? -14.940 -1.285 46.105 1.00 40.31 104 GLU A O 1
ATOM 855 N N . ARG A 1 105 ? -14.486 0.920 46.074 1.00 39.53 105 ARG A N 1
ATOM 856 C CA . ARG A 1 105 ? -13.360 0.841 47.027 1.00 39.53 105 ARG A CA 1
ATOM 857 C C . ARG A 1 105 ? -13.794 0.381 48.422 1.00 39.53 105 ARG A C 1
ATOM 859 O O . ARG A 1 105 ? -12.999 -0.235 49.129 1.00 39.53 105 ARG A O 1
ATOM 866 N N . MET A 1 106 ? -15.046 0.631 48.807 1.00 31.66 106 MET A N 1
ATOM 867 C CA . MET A 1 106 ? -15.604 0.245 50.109 1.00 31.66 106 MET A CA 1
ATOM 868 C C . MET A 1 106 ? -16.283 -1.142 50.132 1.00 31.66 106 MET A C 1
ATOM 870 O O . MET A 1 106 ? -16.728 -1.569 51.196 1.00 31.66 106 MET A O 1
ATOM 874 N N . LYS A 1 107 ? -16.358 -1.878 49.007 1.00 33.62 107 LYS A N 1
ATOM 875 C CA . LYS A 1 107 ? -17.074 -3.175 48.880 1.00 33.62 107 LYS A CA 1
ATOM 876 C C . LYS A 1 107 ? -18.538 -3.144 49.361 1.00 33.62 107 LYS A C 1
ATOM 878 O O . LYS A 1 107 ? -19.084 -4.174 49.768 1.00 33.62 107 LYS A O 1
ATOM 883 N N . ILE A 1 108 ? -19.200 -1.988 49.307 1.00 32.75 108 ILE A N 1
ATOM 884 C CA . ILE A 1 108 ? -20.599 -1.856 49.727 1.00 32.75 108 ILE A CA 1
ATOM 885 C C . ILE A 1 108 ? -21.491 -2.209 48.529 1.00 32.75 108 ILE A C 1
ATOM 887 O O . ILE A 1 108 ? -21.697 -1.405 47.625 1.00 32.75 108 ILE A O 1
ATOM 891 N N . LYS A 1 109 ? -22.024 -3.439 48.515 1.00 33.94 109 LYS A N 1
ATOM 892 C CA . LYS A 1 109 ? -23.106 -3.856 47.606 1.00 33.94 109 LYS A CA 1
ATOM 893 C C . LYS A 1 109 ? -24.409 -3.166 48.022 1.00 33.94 109 LYS A C 1
ATOM 895 O O . LYS A 1 109 ? -25.216 -3.752 48.739 1.00 33.94 109 LYS A O 1
ATOM 900 N N . THR A 1 110 ? -24.633 -1.942 47.571 1.00 32.53 110 THR A N 1
ATOM 901 C CA . THR A 1 110 ? -25.961 -1.314 47.617 1.00 32.53 110 THR A CA 1
ATOM 902 C C . THR A 1 110 ? -26.395 -0.940 46.214 1.00 32.53 110 THR A C 1
ATOM 904 O O . THR A 1 110 ? -25.605 -0.410 45.440 1.00 32.53 110 THR A O 1
ATOM 907 N N . ALA A 1 111 ? -27.643 -1.296 45.905 1.00 34.41 111 ALA A N 1
ATOM 908 C CA . ALA A 1 111 ? -28.301 -1.183 44.615 1.00 34.41 111 ALA A CA 1
ATOM 909 C C . ALA A 1 111 ? -28.164 0.224 44.012 1.00 34.41 111 ALA A C 1
ATOM 911 O O . ALA A 1 111 ? -28.928 1.132 44.320 1.00 34.41 111 ALA A O 1
ATOM 912 N N . VAL A 1 112 ? -27.174 0.386 43.142 1.00 34.91 112 VAL A N 1
ATOM 913 C CA . VAL A 1 112 ? -27.272 1.301 42.010 1.00 34.91 112 VAL A CA 1
ATOM 914 C C . VAL A 1 112 ? -28.197 0.585 41.036 1.00 34.91 112 VAL A C 1
ATOM 916 O O . VAL A 1 112 ? -27.936 -0.586 40.759 1.00 34.91 112 VAL A O 1
ATOM 919 N N . ASP A 1 113 ? -29.288 1.217 40.595 1.00 38.72 113 ASP A N 1
ATOM 920 C CA . ASP A 1 113 ? -30.217 0.626 39.624 1.00 38.72 113 ASP A CA 1
ATOM 921 C C . ASP A 1 113 ? -29.415 0.001 38.478 1.00 38.72 113 ASP A C 1
ATOM 923 O O . ASP A 1 113 ? -28.805 0.707 37.673 1.00 38.72 113 ASP A O 1
ATOM 927 N N . SER A 1 114 ? -29.340 -1.333 38.462 1.00 43.12 114 SER A N 1
ATOM 928 C CA . SER A 1 114 ? -28.580 -2.076 37.467 1.00 43.12 114 SER A CA 1
ATOM 929 C C . SER A 1 114 ? -29.249 -1.816 36.135 1.00 43.12 114 SER A C 1
ATOM 931 O O . SER A 1 114 ? -30.370 -2.280 35.892 1.00 43.12 114 SER A O 1
ATOM 933 N N . MET A 1 115 ? -28.601 -1.027 35.288 1.00 54.19 115 MET A N 1
ATOM 934 C CA . MET A 1 115 ? -29.172 -0.730 33.998 1.00 54.19 115 MET A CA 1
ATOM 935 C C . MET A 1 115 ? -28.949 -1.952 33.117 1.00 54.19 115 MET A C 1
ATOM 937 O O . MET A 1 115 ? -27.821 -2.294 32.768 1.00 54.19 115 MET A O 1
ATOM 941 N N . ARG A 1 116 ? -30.041 -2.647 32.801 1.00 59.91 116 ARG A N 1
ATOM 942 C CA . ARG A 1 116 ? -29.991 -3.762 31.864 1.00 59.91 116 ARG A CA 1
ATOM 943 C C . ARG A 1 116 ? -29.868 -3.236 30.448 1.00 59.91 116 ARG A C 1
ATOM 945 O O . ARG A 1 116 ? -30.646 -2.381 30.026 1.00 59.91 116 ARG A O 1
ATOM 952 N N . ILE A 1 117 ? -28.900 -3.775 29.727 1.00 65.19 117 ILE A N 1
ATOM 953 C CA . ILE A 1 117 ? -28.634 -3.469 28.328 1.00 65.19 117 ILE A CA 1
ATOM 954 C C . ILE A 1 117 ? -28.974 -4.715 27.538 1.00 65.19 117 ILE A C 1
ATOM 956 O O . ILE A 1 117 ? -28.395 -5.771 27.783 1.00 65.19 117 ILE A O 1
ATOM 960 N N . SER A 1 118 ? -29.932 -4.601 26.627 1.00 66.94 118 SER A N 1
ATOM 961 C CA . SER A 1 118 ? -30.314 -5.675 25.717 1.00 66.94 118 SER A CA 1
ATOM 962 C C . SER A 1 118 ? -29.660 -5.492 24.359 1.00 66.94 118 SER A C 1
ATOM 964 O O . SER A 1 118 ? -29.540 -4.373 23.855 1.00 66.94 118 SER A O 1
ATOM 966 N N . ILE A 1 119 ? -29.282 -6.611 23.747 1.00 63.94 119 ILE A N 1
ATOM 967 C CA . ILE A 1 119 ? -28.940 -6.632 22.330 1.00 63.94 119 ILE A CA 1
ATOM 968 C C . ILE A 1 119 ? -30.235 -6.511 21.537 1.00 63.94 119 ILE A C 1
ATOM 970 O O . ILE A 1 119 ? -31.164 -7.300 21.712 1.00 63.94 119 ILE A O 1
ATOM 974 N N . VAL A 1 120 ? -30.290 -5.511 20.664 1.00 63.03 120 VAL A N 1
ATOM 975 C CA . VAL A 1 120 ? -31.364 -5.349 19.688 1.00 63.03 120 VAL A CA 1
ATOM 976 C C . VAL A 1 120 ? -30.753 -5.587 18.319 1.00 63.03 120 VAL A C 1
ATOM 978 O O . VAL A 1 120 ? -29.833 -4.875 17.926 1.00 63.03 120 VAL A O 1
ATOM 981 N N . LEU A 1 121 ? -31.261 -6.589 17.603 1.00 55.34 121 LEU A N 1
ATOM 982 C CA . LEU A 1 121 ? -30.908 -6.798 16.205 1.00 55.34 121 LEU A CA 1
ATOM 983 C C . LEU A 1 121 ? -31.605 -5.711 15.386 1.00 55.34 121 LEU A C 1
ATOM 985 O O . LEU A 1 121 ? -32.827 -5.721 15.237 1.00 55.34 121 LEU 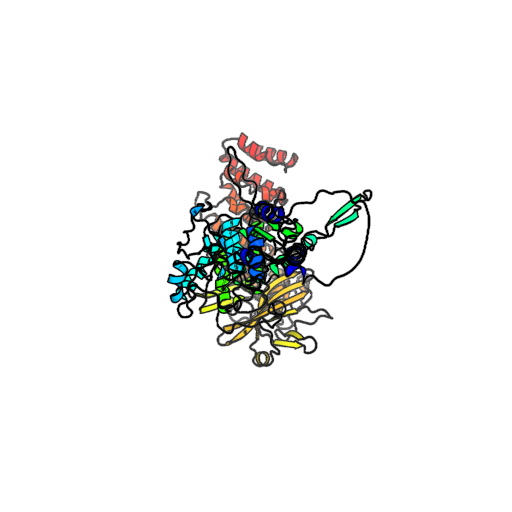A O 1
ATOM 989 N N . VAL A 1 122 ? -30.825 -4.747 14.911 1.00 58.75 122 VAL A N 1
ATOM 990 C CA . VAL A 1 122 ? -31.287 -3.710 13.990 1.00 58.75 122 VAL A CA 1
ATOM 991 C C . VAL A 1 122 ? -30.652 -4.022 12.637 1.00 58.75 122 VAL A C 1
ATOM 993 O O . VAL A 1 122 ? -29.432 -4.176 12.592 1.00 58.75 122 VAL A O 1
ATOM 996 N N . PRO A 1 123 ? -31.430 -4.161 11.549 1.00 53.38 123 PRO A N 1
ATOM 997 C CA . PRO A 1 123 ? -30.845 -4.332 10.226 1.00 53.38 123 PRO A CA 1
ATOM 998 C C . PRO A 1 123 ? -29.944 -3.134 9.911 1.00 53.38 123 PRO A C 1
ATOM 1000 O O . PRO A 1 123 ? -30.331 -1.988 10.160 1.00 53.38 123 PRO A O 1
ATOM 1003 N N . VAL A 1 124 ? -28.745 -3.408 9.390 1.00 53.03 124 VAL A N 1
ATOM 1004 C CA . VAL A 1 124 ? -27.829 -2.363 8.921 1.00 53.03 124 VAL A CA 1
ATOM 1005 C C . VAL A 1 124 ? -28.572 -1.558 7.846 1.00 53.03 124 VAL A C 1
ATOM 1007 O O . VAL A 1 124 ? -29.109 -2.168 6.918 1.00 53.03 124 VAL A O 1
ATOM 1010 N N . PRO A 1 125 ? -28.697 -0.224 7.983 1.00 51.78 125 PRO A N 1
ATOM 1011 C CA . PRO A 1 125 ? -29.395 0.587 6.994 1.00 51.78 125 PRO A CA 1
ATOM 1012 C C . PRO A 1 125 ? -28.754 0.410 5.615 1.00 51.78 125 PRO A C 1
ATOM 1014 O O . PRO A 1 125 ? -27.530 0.435 5.503 1.00 51.78 125 PRO A O 1
ATOM 1017 N N . GLU A 1 126 ? -29.568 0.266 4.566 1.00 50.22 126 GLU A N 1
ATOM 1018 C CA . GLU A 1 126 ? -29.058 0.376 3.198 1.00 50.22 126 GLU A CA 1
ATOM 1019 C C . GLU A 1 126 ? -28.408 1.758 3.007 1.00 50.22 126 GLU A C 1
ATOM 1021 O O . GLU A 1 126 ? -28.912 2.740 3.566 1.00 50.22 126 GLU A O 1
ATOM 1026 N N . PRO A 1 127 ? -27.317 1.862 2.227 1.00 46.97 127 PRO A N 1
ATOM 1027 C CA . PRO A 1 127 ? -26.634 3.127 1.987 1.00 46.97 127 PRO A CA 1
ATOM 1028 C C . PRO A 1 127 ? -27.578 4.094 1.260 1.00 46.97 127 PRO A C 1
ATOM 1030 O O . PRO A 1 127 ? -27.718 4.070 0.040 1.00 46.97 127 PRO A O 1
ATOM 1033 N N . GLN A 1 128 ? -28.266 4.946 2.017 1.00 41.19 128 GLN A N 1
ATOM 1034 C CA . GLN A 1 128 ? -29.167 5.961 1.487 1.00 41.19 128 GLN A CA 1
ATOM 1035 C C . GLN A 1 128 ? -28.647 7.347 1.843 1.00 41.19 128 GLN A C 1
ATOM 1037 O O . GLN A 1 128 ? -28.873 7.817 2.951 1.00 41.19 128 GLN A O 1
ATOM 1042 N N . SER A 1 129 ? -28.072 8.023 0.839 1.00 45.41 129 SER A N 1
ATOM 1043 C CA . SER A 1 129 ? -27.828 9.473 0.791 1.00 45.41 129 SER A CA 1
ATOM 1044 C C . SER A 1 129 ? -26.893 10.046 1.875 1.00 45.41 129 SER A C 1
ATOM 1046 O O . SER A 1 129 ? -26.834 9.605 3.012 1.00 45.41 129 SER A O 1
ATOM 1048 N N . LEU A 1 130 ? -26.187 11.132 1.546 1.00 45.50 130 LEU A N 1
ATOM 1049 C CA . LEU A 1 130 ? -25.364 11.922 2.480 1.00 45.50 130 LEU A CA 1
ATOM 1050 C C . LEU A 1 130 ? -26.163 12.545 3.653 1.00 45.50 130 LEU A C 1
ATOM 1052 O O . LEU A 1 130 ? -25.584 13.244 4.491 1.00 45.50 130 LEU A O 1
ATOM 1056 N N . ALA A 1 131 ? -27.480 12.334 3.715 1.00 51.94 131 ALA A N 1
ATOM 1057 C CA . ALA A 1 131 ? -28.349 12.812 4.779 1.00 51.94 131 ALA A CA 1
ATOM 1058 C C . ALA A 1 131 ? -28.071 12.083 6.105 1.00 51.94 131 ALA A C 1
ATOM 1060 O O . ALA A 1 131 ? -27.906 10.869 6.152 1.00 51.94 131 ALA A O 1
ATOM 1061 N N . GLN A 1 132 ? -28.043 12.828 7.216 1.00 55.62 132 GLN A N 1
ATOM 1062 C CA . GLN A 1 132 ? -27.863 12.214 8.531 1.00 55.62 132 GLN A CA 1
ATOM 1063 C C . GLN A 1 132 ? -29.007 11.233 8.833 1.00 55.62 132 GLN A C 1
ATOM 1065 O O . GLN A 1 132 ? -30.172 11.609 8.655 1.00 55.62 132 GLN A O 1
ATOM 1070 N N . PRO A 1 133 ? -28.714 10.034 9.375 1.00 61.47 133 PRO A N 1
ATOM 1071 C CA . PRO A 1 133 ? -29.759 9.127 9.813 1.00 61.47 133 PRO A CA 1
ATOM 1072 C C . PRO A 1 133 ? -30.652 9.822 10.858 1.00 61.47 133 PRO A C 1
ATOM 1074 O O . PRO A 1 133 ? -30.146 10.604 11.687 1.00 61.47 133 PRO A O 1
ATOM 1077 N N . PRO A 1 134 ? -31.975 9.557 10.839 1.00 70.06 134 PRO A N 1
ATOM 1078 C CA . PRO A 1 134 ? -32.900 10.054 11.849 1.00 70.06 134 PRO A CA 1
ATOM 1079 C C . PRO A 1 134 ? -32.346 9.847 13.261 1.00 70.06 134 PRO A C 1
ATOM 1081 O O . PRO A 1 134 ? -31.724 8.829 13.550 1.00 70.06 134 PRO A O 1
ATOM 1084 N N . ALA A 1 135 ? -32.594 10.783 14.182 1.00 70.88 135 ALA A N 1
ATOM 1085 C CA . ALA A 1 135 ? -32.051 10.699 15.544 1.00 70.88 135 ALA A CA 1
ATOM 1086 C C . ALA A 1 135 ? -32.369 9.363 16.250 1.00 70.88 135 ALA A C 1
ATOM 1088 O O . ALA A 1 135 ? -31.570 8.878 17.045 1.00 70.88 135 ALA A O 1
ATOM 1089 N N . ALA A 1 136 ? -33.506 8.749 15.908 1.00 72.31 136 ALA A N 1
ATOM 1090 C CA . ALA A 1 136 ? -33.946 7.462 16.433 1.00 72.31 136 ALA A CA 1
ATOM 1091 C C . ALA A 1 136 ? -33.164 6.243 15.904 1.00 72.31 136 ALA A C 1
ATOM 1093 O O . ALA A 1 136 ? -33.273 5.184 16.513 1.00 72.31 136 ALA A O 1
ATOM 1094 N N . SER A 1 137 ? -32.402 6.365 14.812 1.00 78.12 137 SER A N 1
ATOM 1095 C CA . SER A 1 137 ? -31.593 5.286 14.219 1.00 78.12 137 SER A CA 1
ATOM 1096 C C . SER A 1 137 ? -30.084 5.512 14.349 1.00 78.12 137 SER A C 1
ATOM 1098 O O . SER A 1 137 ? -29.300 4.693 13.880 1.00 78.12 137 SER A O 1
ATOM 1100 N N . ARG A 1 138 ? -29.655 6.607 14.993 1.00 88.75 138 ARG A N 1
ATOM 1101 C CA . ARG A 1 138 ? -28.234 6.879 15.243 1.00 88.75 138 ARG A CA 1
ATOM 1102 C C . ARG A 1 138 ? -27.645 5.835 16.182 1.00 88.75 138 ARG A C 1
ATOM 1104 O O . ARG A 1 138 ? -28.235 5.515 17.215 1.00 88.75 138 ARG A O 1
ATOM 1111 N N . TYR A 1 139 ? -26.443 5.389 15.852 1.00 91.88 139 TYR A N 1
ATOM 1112 C CA . TYR A 1 139 ? -25.637 4.515 16.689 1.00 91.88 139 TYR A CA 1
ATOM 1113 C C . TYR A 1 139 ? -24.188 4.997 16.731 1.00 91.88 139 TYR A C 1
ATOM 1115 O O . TYR A 1 139 ? -23.751 5.797 15.902 1.00 91.88 139 TYR A O 1
ATOM 1123 N N . VAL A 1 140 ? -23.470 4.527 17.739 1.00 94.81 140 VAL A N 1
ATOM 1124 C CA . VAL A 1 140 ? -22.039 4.744 17.952 1.00 94.81 140 VAL A CA 1
ATOM 1125 C C . VAL A 1 140 ? -21.332 3.401 17.798 1.00 94.81 140 VAL A C 1
ATOM 1127 O O . VAL A 1 140 ? -21.921 2.375 18.127 1.00 94.81 140 VAL A O 1
ATOM 1130 N N . THR A 1 141 ? -20.098 3.384 17.311 1.00 96.06 141 THR A N 1
ATOM 1131 C CA . THR A 1 141 ? -19.246 2.181 17.273 1.00 96.06 141 THR A CA 1
ATOM 1132 C C . THR A 1 141 ? -18.149 2.271 18.333 1.00 96.06 141 THR A C 1
ATOM 1134 O O . THR A 1 141 ? -17.825 3.367 18.799 1.00 96.06 141 THR A O 1
ATOM 1137 N N . LEU A 1 142 ? -17.586 1.130 18.733 1.00 95.50 142 LEU A N 1
ATOM 1138 C CA . LEU A 1 142 ? -16.452 1.064 19.658 1.00 95.50 142 LEU A CA 1
ATOM 1139 C C . LEU A 1 142 ? -15.280 0.282 19.056 1.00 95.50 142 LEU A C 1
ATOM 1141 O O . LEU A 1 142 ? -15.331 -0.947 18.970 1.00 95.50 142 LEU A O 1
ATOM 1145 N N . SER A 1 143 ? -14.184 0.983 18.780 1.00 94.06 143 SER A N 1
ATOM 1146 C CA . SER A 1 143 ? -12.883 0.373 18.496 1.00 94.06 143 SER A CA 1
ATOM 1147 C C . SER A 1 143 ? -12.152 0.046 19.792 1.00 94.06 143 SER A C 1
ATOM 1149 O O . SER A 1 143 ? -11.885 0.930 20.610 1.00 94.06 143 SER A O 1
ATOM 1151 N N . HIS A 1 144 ? -11.819 -1.227 19.998 1.00 90.88 144 HIS A N 1
ATOM 1152 C CA . HIS A 1 144 ? -11.147 -1.691 21.214 1.00 90.88 144 HIS A CA 1
ATOM 1153 C C . HIS A 1 144 ? -10.286 -2.940 20.966 1.00 90.88 144 HIS A C 1
ATOM 1155 O O . HIS A 1 144 ? -10.400 -3.607 19.937 1.00 90.88 144 HIS A O 1
ATOM 1161 N N . ARG A 1 145 ? -9.422 -3.288 21.930 1.00 85.75 145 ARG A N 1
ATOM 1162 C CA . ARG A 1 145 ? -8.713 -4.579 21.959 1.00 85.75 145 ARG A CA 1
ATOM 1163 C C . ARG A 1 145 ? -9.445 -5.551 22.879 1.00 85.75 145 ARG A C 1
ATOM 1165 O O . ARG A 1 145 ? -9.789 -5.197 24.007 1.00 85.75 145 ARG A O 1
ATOM 1172 N N . TRP A 1 146 ? -9.646 -6.782 22.414 1.00 76.12 146 TRP A N 1
ATOM 1173 C CA . TRP A 1 146 ? -10.340 -7.825 23.180 1.00 76.12 146 TRP A CA 1
ATOM 1174 C C . TRP A 1 146 ? -9.514 -8.302 24.397 1.00 76.12 146 TRP A C 1
ATOM 1176 O O . TRP A 1 146 ? -10.051 -8.535 25.481 1.00 76.12 146 TRP A O 1
ATOM 1186 N N . GLY A 1 147 ? -8.185 -8.395 24.247 1.00 70.44 147 GLY A N 1
ATOM 1187 C CA . GLY A 1 147 ? -7.277 -8.933 25.271 1.00 70.44 147 GLY A CA 1
ATOM 1188 C C . GLY A 1 147 ? -7.488 -10.429 25.561 1.00 70.44 147 GLY A C 1
ATOM 1189 O O . GLY A 1 147 ? -8.278 -11.100 24.906 1.00 70.44 147 GLY A O 1
ATOM 1190 N N . ASN A 1 148 ? -6.803 -10.964 26.579 1.00 62.09 148 ASN A N 1
ATOM 1191 C CA . ASN A 1 148 ? -6.878 -12.386 26.975 1.00 62.09 148 ASN A CA 1
ATOM 1192 C C . ASN A 1 148 ? -8.053 -12.706 27.923 1.00 62.09 148 ASN A C 1
ATOM 1194 O O . ASN A 1 148 ? -7.977 -13.635 28.728 1.00 62.09 148 ASN A O 1
ATOM 1198 N N . THR A 1 149 ? -9.125 -11.915 27.897 1.00 57.88 149 THR A N 1
ATOM 1199 C CA . THR A 1 149 ? -10.216 -12.060 28.871 1.00 57.88 149 THR A CA 1
ATOM 1200 C C . THR A 1 149 ? -11.365 -12.903 28.325 1.00 57.88 149 THR A C 1
ATOM 1202 O O . THR A 1 149 ? -11.767 -12.756 27.177 1.00 57.88 149 THR A O 1
ATOM 1205 N N . THR A 1 150 ? -11.929 -13.776 29.167 1.00 61.62 150 THR A N 1
ATOM 1206 C CA . THR A 1 150 ? -13.176 -14.516 28.905 1.00 61.62 150 THR A CA 1
ATOM 1207 C C . THR A 1 150 ? -14.369 -13.566 28.990 1.00 61.62 150 THR A C 1
ATOM 1209 O O . THR A 1 150 ? -15.151 -13.599 29.946 1.00 61.62 150 THR A O 1
ATOM 1212 N N . GLN A 1 151 ? -14.463 -12.643 28.041 1.00 68.06 151 GLN A N 1
ATOM 1213 C CA . GLN A 1 151 ? -15.610 -11.753 27.927 1.00 68.06 151 GLN A CA 1
ATOM 1214 C C . GLN A 1 151 ? -16.816 -12.541 27.432 1.00 68.06 151 GLN A C 1
ATOM 1216 O O . GLN A 1 151 ? -16.679 -13.541 26.728 1.00 68.06 151 GLN A O 1
ATOM 1221 N N . LYS A 1 152 ? -18.017 -12.103 27.815 1.00 74.00 152 LYS A N 1
ATOM 1222 C CA . LYS A 1 152 ? -19.230 -12.638 27.199 1.00 74.00 152 LYS A CA 1
ATOM 1223 C C . LYS A 1 152 ? -19.241 -12.207 25.738 1.00 74.00 152 LYS A C 1
ATOM 1225 O O . LYS A 1 152 ? -19.160 -11.017 25.471 1.00 74.00 152 LYS A O 1
ATOM 1230 N N . GLN A 1 153 ? -19.358 -13.174 24.843 1.00 85.06 153 GLN A N 1
ATOM 1231 C CA . GLN A 1 153 ? -19.442 -12.967 23.403 1.00 85.06 153 GLN A CA 1
ATOM 1232 C C . GLN A 1 153 ? -20.836 -13.354 22.920 1.00 85.06 153 GLN A C 1
ATOM 1234 O O . GLN A 1 153 ? -21.511 -14.167 23.566 1.00 85.06 153 GLN A O 1
ATOM 1239 N N . LEU A 1 154 ? -21.264 -12.781 21.799 1.00 87.00 154 LEU A N 1
ATOM 1240 C CA . LEU A 1 154 ? -22.447 -13.246 21.092 1.00 87.00 154 LEU A CA 1
ATOM 1241 C C . LEU A 1 154 ? -22.147 -14.603 20.444 1.00 87.00 154 LEU A C 1
ATOM 1243 O O . LEU A 1 154 ? -21.323 -14.705 19.544 1.00 87.00 154 LEU A O 1
ATOM 1247 N N . THR A 1 155 ? -22.824 -15.642 20.908 1.00 89.06 155 THR A N 1
ATOM 1248 C CA . THR A 1 155 ? -22.833 -16.988 20.330 1.00 89.06 155 THR A CA 1
ATOM 1249 C C . THR A 1 155 ? -24.279 -17.449 20.230 1.00 89.06 155 THR A C 1
ATOM 1251 O O . THR A 1 155 ? -25.165 -16.861 20.864 1.00 89.06 155 THR A O 1
ATOM 1254 N N . LYS A 1 156 ? -24.541 -18.524 19.485 1.00 88.31 156 LYS A N 1
ATOM 1255 C CA . LYS A 1 156 ? -25.878 -19.145 19.438 1.00 88.31 156 LYS A CA 1
ATOM 1256 C C . LYS A 1 156 ? -26.420 -19.453 20.838 1.00 88.31 156 LYS A C 1
ATOM 1258 O O . LYS A 1 156 ? -27.591 -19.204 21.105 1.00 88.31 156 LYS A O 1
ATOM 1263 N N . ASP A 1 157 ? -25.552 -19.898 21.745 1.00 88.62 157 ASP A N 1
ATOM 1264 C CA . ASP A 1 157 ? -25.913 -20.224 23.129 1.00 88.62 157 ASP A CA 1
ATOM 1265 C C . ASP A 1 157 ? -26.183 -18.988 24.001 1.00 88.62 157 ASP A C 1
ATOM 1267 O O . ASP A 1 157 ? -26.969 -19.048 24.950 1.00 88.62 157 ASP A O 1
ATOM 1271 N N . SER A 1 158 ? -25.514 -17.863 23.731 1.00 86.94 158 SER A N 1
ATOM 1272 C CA . SER A 1 158 ? -25.656 -16.647 24.537 1.00 86.94 158 SER A CA 1
ATOM 1273 C C . SER A 1 158 ? -26.731 -15.691 24.011 1.00 86.94 158 SER A C 1
ATOM 1275 O O . SER A 1 158 ? -27.195 -14.848 24.781 1.00 86.94 158 SER A O 1
ATOM 1277 N N . LEU A 1 159 ? -27.172 -15.841 22.756 1.00 85.50 159 LEU A N 1
ATOM 1278 C CA . LEU A 1 159 ? -28.108 -14.949 22.059 1.00 85.50 159 LEU A CA 1
ATOM 1279 C C . LEU A 1 159 ? -29.343 -14.585 22.899 1.00 85.50 159 LEU A C 1
ATOM 1281 O O . LEU A 1 159 ? -29.564 -13.404 23.174 1.00 85.50 159 LEU A O 1
ATOM 1285 N N . ASP A 1 160 ? -30.098 -15.579 23.373 1.00 84.44 160 ASP A N 1
ATOM 1286 C CA . ASP A 1 160 ? -31.333 -15.359 24.145 1.00 84.44 160 ASP A CA 1
ATOM 1287 C C . ASP A 1 160 ? -31.072 -14.581 25.446 1.00 84.44 160 ASP A C 1
ATOM 1289 O O . ASP A 1 160 ? -31.836 -13.690 25.840 1.00 84.44 160 ASP A O 1
ATOM 1293 N N . ALA A 1 161 ? -29.960 -14.889 26.119 1.00 82.38 161 ALA A N 1
ATOM 1294 C CA . ALA A 1 161 ? -29.573 -14.230 27.361 1.00 82.38 161 ALA A CA 1
ATOM 1295 C C . ALA A 1 161 ? -29.157 -12.772 27.124 1.00 82.38 161 ALA A C 1
ATOM 1297 O O . ALA A 1 161 ? -29.472 -11.902 27.938 1.00 82.38 161 ALA A O 1
ATOM 1298 N N . LEU A 1 162 ? -28.463 -12.493 26.020 1.00 82.94 162 LEU A N 1
ATOM 1299 C CA . LEU A 1 162 ? -28.028 -11.144 25.666 1.00 82.94 162 LEU A CA 1
ATOM 1300 C C . LEU A 1 162 ? -29.199 -10.279 25.154 1.00 82.94 162 LEU A C 1
ATOM 1302 O O . LEU A 1 162 ? -29.273 -9.092 25.480 1.00 82.94 162 LEU A O 1
ATOM 1306 N N . GLN A 1 163 ? -30.159 -10.864 24.428 1.00 81.00 163 GLN A N 1
ATOM 1307 C CA . GLN A 1 163 ? -31.406 -10.194 24.024 1.00 81.00 163 GLN A CA 1
ATOM 1308 C C . GLN A 1 163 ? -32.302 -9.859 25.224 1.00 81.00 163 GLN A C 1
ATOM 1310 O O . GLN A 1 163 ? -32.913 -8.791 25.273 1.00 81.00 163 GLN A O 1
ATOM 1315 N N . SER A 1 164 ? -32.332 -10.733 26.234 1.00 80.19 164 SER A N 1
ATOM 1316 C CA . SER A 1 164 ? -33.080 -10.516 27.484 1.00 80.19 164 SER A CA 1
ATOM 1317 C C . SER A 1 164 ? -32.476 -9.430 28.388 1.00 80.19 164 SER A C 1
ATOM 1319 O O . SER A 1 164 ? -33.118 -8.974 29.338 1.00 80.19 164 SER A O 1
ATOM 1321 N N . GLY A 1 165 ? -31.250 -9.002 28.090 1.00 78.56 165 GLY A N 1
ATOM 1322 C CA . GLY A 1 165 ? -30.544 -7.943 28.791 1.00 78.56 165 GLY A CA 1
ATOM 1323 C C . GLY A 1 165 ? -29.500 -8.443 29.787 1.00 78.56 165 GLY A C 1
ATOM 1324 O O . GLY A 1 165 ? -29.720 -9.385 30.548 1.00 78.56 165 GLY A O 1
ATOM 1325 N N . ILE A 1 166 ? -28.360 -7.757 29.816 1.00 78.69 166 ILE A N 1
ATOM 1326 C CA . ILE A 1 166 ? -27.254 -7.985 30.750 1.00 78.69 166 ILE A CA 1
ATOM 1327 C C . ILE A 1 166 ? -27.107 -6.761 31.639 1.00 78.69 166 ILE A C 1
ATOM 1329 O O . ILE A 1 166 ? -27.269 -5.633 31.178 1.00 78.69 166 ILE A O 1
ATOM 1333 N N . ASP A 1 167 ? -26.753 -6.979 32.899 1.00 74.31 167 ASP A N 1
ATOM 1334 C CA . ASP A 1 167 ? -26.393 -5.876 33.778 1.00 74.31 167 ASP A CA 1
ATOM 1335 C C . ASP A 1 167 ? -25.036 -5.276 33.362 1.00 74.31 167 ASP A C 1
ATOM 1337 O O . ASP A 1 167 ? -24.041 -5.999 33.235 1.00 74.31 167 ASP A O 1
ATOM 1341 N N . ASP A 1 168 ? -25.004 -3.957 33.173 1.00 72.31 168 ASP A N 1
ATOM 1342 C CA . ASP A 1 168 ? -23.838 -3.179 32.733 1.00 72.31 168 ASP A CA 1
ATOM 1343 C C . ASP A 1 168 ? -22.563 -3.448 33.554 1.00 72.31 168 ASP A C 1
ATOM 1345 O O . ASP A 1 168 ? -21.495 -3.658 32.984 1.00 72.31 168 ASP A O 1
ATOM 1349 N N . PHE A 1 169 ? -22.673 -3.549 34.880 1.00 75.75 169 PHE A N 1
ATOM 1350 C CA . PHE A 1 169 ? -21.546 -3.788 35.793 1.00 75.75 169 PHE A CA 1
ATOM 1351 C C . PHE A 1 169 ? -20.844 -5.141 35.590 1.00 75.75 169 PHE A C 1
ATOM 1353 O O . PHE A 1 169 ? -19.775 -5.383 36.151 1.00 75.75 169 PHE A O 1
ATOM 1360 N N . ARG A 1 170 ? -21.459 -6.066 34.842 1.00 77.44 170 ARG A N 1
ATOM 1361 C CA . ARG A 1 170 ? -20.860 -7.366 34.504 1.00 77.44 170 ARG A CA 1
ATOM 1362 C C . ARG A 1 170 ? -20.005 -7.306 33.242 1.00 77.44 170 ARG A C 1
ATOM 1364 O O . ARG A 1 170 ? -19.394 -8.318 32.896 1.00 77.44 170 ARG A O 1
ATOM 1371 N N . LEU A 1 171 ? -20.004 -6.173 32.546 1.00 83.62 171 LEU A N 1
ATOM 1372 C CA . LEU A 1 171 ? -19.202 -5.947 31.356 1.00 83.62 171 LEU A CA 1
ATOM 1373 C C . LEU A 1 171 ? -17.801 -5.436 31.736 1.00 83.62 171 LEU A C 1
ATOM 1375 O O . LEU A 1 171 ? -17.632 -4.822 32.789 1.00 83.62 171 LEU A O 1
ATOM 1379 N N . PRO A 1 172 ? -16.786 -5.664 30.892 1.00 88.00 172 PRO A N 1
ATOM 1380 C CA . PRO A 1 172 ? -15.481 -5.018 31.011 1.00 88.00 172 PRO A CA 1
ATOM 1381 C C . PRO A 1 172 ? -15.573 -3.488 31.117 1.00 88.00 172 PRO A C 1
ATOM 1383 O O . PRO A 1 172 ? -16.487 -2.875 30.558 1.00 88.00 172 PRO A O 1
ATOM 1386 N N . GLN A 1 173 ? -14.606 -2.866 31.800 1.00 89.00 173 GLN A N 1
ATOM 1387 C CA . GLN A 1 173 ? -14.607 -1.422 32.069 1.00 89.00 173 GLN A CA 1
ATOM 1388 C C . GLN A 1 173 ? -14.717 -0.585 30.788 1.00 89.00 173 GLN A C 1
ATOM 1390 O O . GLN A 1 173 ? -15.472 0.381 30.754 1.00 89.00 173 GLN A O 1
ATOM 1395 N N . THR A 1 174 ? -14.027 -0.971 29.710 1.00 91.94 174 THR A N 1
ATOM 1396 C CA . THR A 1 174 ? -14.081 -0.244 28.430 1.00 91.94 174 THR A CA 1
ATOM 1397 C C . THR A 1 174 ? -15.492 -0.219 27.850 1.00 91.94 174 THR A C 1
ATOM 1399 O O . THR A 1 174 ? -15.909 0.798 27.302 1.00 91.94 174 THR A O 1
ATOM 1402 N N . PHE A 1 175 ? -16.266 -1.295 28.015 1.00 90.75 175 PHE A N 1
ATOM 1403 C CA . PHE A 1 175 ? -17.653 -1.333 27.551 1.00 90.75 175 PHE A CA 1
ATOM 1404 C C . PHE A 1 175 ? -18.547 -0.470 28.433 1.00 90.75 175 PHE A C 1
ATOM 1406 O O . PHE A 1 175 ? -19.355 0.290 27.906 1.00 90.75 175 PHE A O 1
ATOM 1413 N N . GLN A 1 176 ? -18.371 -0.528 29.756 1.00 88.94 176 GLN A N 1
ATOM 1414 C CA . GLN A 1 176 ? -19.110 0.328 30.691 1.00 88.94 176 GLN A CA 1
ATOM 1415 C C . GLN A 1 176 ? -18.891 1.816 30.388 1.00 88.94 176 GLN A C 1
ATOM 1417 O O . GLN A 1 176 ? -19.853 2.582 30.297 1.00 88.94 176 GLN A O 1
ATOM 1422 N N . ASP A 1 177 ? -17.640 2.214 30.161 1.00 91.75 177 ASP A N 1
ATOM 1423 C CA . ASP A 1 177 ? -17.289 3.590 29.818 1.00 91.75 177 ASP A CA 1
ATOM 1424 C C . ASP A 1 177 ? -17.857 3.989 28.446 1.00 91.75 177 ASP A C 1
ATOM 1426 O O . ASP A 1 177 ? -18.420 5.076 28.305 1.00 91.75 177 ASP A O 1
ATOM 1430 N N . ALA A 1 178 ? -17.795 3.104 27.445 1.00 93.06 178 ALA A N 1
ATOM 1431 C CA . ALA A 1 178 ? -18.370 3.355 26.122 1.00 93.06 178 ALA A CA 1
ATOM 1432 C C . ALA A 1 178 ? -19.898 3.522 26.171 1.00 93.06 178 ALA A C 1
ATOM 1434 O O . ALA A 1 178 ? -20.448 4.429 25.538 1.00 93.06 178 ALA A O 1
ATOM 1435 N N . ILE A 1 179 ? -20.589 2.698 26.964 1.00 89.31 179 ILE A N 1
ATOM 1436 C CA . ILE A 1 179 ? -22.026 2.830 27.237 1.00 89.31 179 ILE A CA 1
ATOM 1437 C C . ILE A 1 179 ? -22.308 4.179 27.899 1.00 89.31 179 ILE A C 1
ATOM 1439 O O . ILE A 1 179 ? -23.237 4.886 27.494 1.00 89.31 179 ILE A O 1
ATOM 1443 N N . PHE A 1 180 ? -21.497 4.560 28.890 1.00 87.75 180 PHE A N 1
ATOM 1444 C CA . PHE A 1 180 ? -21.644 5.834 29.579 1.00 87.75 180 PHE A CA 1
ATOM 1445 C C . PHE A 1 180 ? -21.508 7.018 28.615 1.00 87.75 180 PHE A C 1
ATOM 1447 O O . PHE A 1 180 ? -22.387 7.881 28.581 1.00 87.75 180 PHE A O 1
ATOM 1454 N N . VAL A 1 181 ? -20.458 7.045 27.792 1.00 89.81 181 VAL A N 1
ATOM 1455 C CA . VAL A 1 181 ? -20.239 8.106 26.796 1.00 89.81 181 VAL A CA 1
ATOM 1456 C C . VAL A 1 181 ? -21.392 8.151 25.793 1.00 89.81 181 VAL A C 1
ATOM 1458 O O . VAL A 1 181 ? -21.990 9.209 25.589 1.00 89.81 181 VAL A O 1
ATOM 1461 N N . THR A 1 182 ? -21.766 7.006 25.225 1.00 91.00 182 THR A N 1
ATOM 1462 C CA . THR A 1 182 ? -22.824 6.910 24.208 1.00 91.00 182 THR A CA 1
ATOM 1463 C C . THR A 1 182 ? -24.156 7.432 24.737 1.00 91.00 182 THR A C 1
ATOM 1465 O O . THR A 1 182 ? -24.775 8.314 24.137 1.00 91.00 182 THR A O 1
ATOM 1468 N N . LYS A 1 183 ? -24.577 6.946 25.906 1.00 84.38 183 LYS A N 1
ATOM 1469 C CA . LYS A 1 183 ? -25.888 7.267 26.462 1.00 84.38 183 LYS A CA 1
ATOM 1470 C C . LYS A 1 183 ? -25.929 8.637 27.133 1.00 84.38 183 LYS A C 1
ATOM 1472 O O . LYS A 1 183 ? -26.882 9.381 26.930 1.00 84.38 183 LYS A O 1
ATOM 1477 N N . HIS A 1 184 ? -24.943 8.960 27.967 1.00 84.06 184 HIS A N 1
ATOM 1478 C CA . HIS A 1 184 ? -25.006 10.134 28.842 1.00 84.06 184 HIS A CA 1
ATOM 1479 C C . HIS A 1 184 ? -24.313 11.366 28.267 1.00 84.06 184 HIS A C 1
ATOM 1481 O O . HIS A 1 184 ? -24.710 12.478 28.605 1.00 84.06 184 HIS A O 1
ATOM 1487 N N . ARG A 1 185 ? -23.290 11.198 27.420 1.00 87.31 185 ARG A N 1
ATOM 1488 C CA . ARG A 1 185 ? -22.567 12.332 26.819 1.00 87.31 185 ARG A CA 1
ATOM 1489 C C . ARG A 1 185 ? -23.050 12.643 25.409 1.00 87.31 185 ARG A C 1
ATOM 1491 O O . ARG A 1 185 ? -23.202 13.811 25.078 1.00 87.31 185 ARG A O 1
ATOM 1498 N N . LEU A 1 186 ? -23.354 11.619 24.612 1.00 88.38 186 LEU A N 1
ATOM 1499 C CA . LEU A 1 186 ? -23.838 11.792 23.237 1.00 88.38 186 LEU A CA 1
ATOM 1500 C C . LEU A 1 186 ? -25.364 11.702 23.104 1.00 88.38 186 LEU A C 1
ATOM 1502 O O . LEU A 1 186 ? -25.900 12.072 22.065 1.00 88.38 186 LEU A O 1
ATOM 1506 N N . SER A 1 187 ? -26.076 11.257 24.147 1.00 89.38 187 SER A N 1
ATOM 1507 C CA . SER A 1 187 ? -27.535 11.049 24.117 1.00 89.38 187 SER A CA 1
ATOM 1508 C C . SER A 1 187 ? -27.993 10.116 22.985 1.00 89.38 187 SER A C 1
ATOM 1510 O O . SER A 1 187 ? -29.065 10.301 22.408 1.00 89.38 187 SER A O 1
ATOM 1512 N N . ILE A 1 188 ? -27.181 9.104 22.665 1.00 88.75 188 ILE A N 1
ATOM 1513 C CA . ILE A 1 188 ? -27.463 8.092 21.642 1.00 88.75 188 ILE A CA 1
ATOM 1514 C C . ILE A 1 188 ? -27.859 6.779 22.314 1.00 88.75 188 ILE A C 1
ATOM 1516 O O . ILE A 1 188 ? -27.337 6.404 23.363 1.00 88.75 188 ILE A O 1
ATOM 1520 N N . ARG A 1 189 ? -28.829 6.082 21.716 1.00 85.94 189 ARG A N 1
ATOM 1521 C CA . ARG A 1 189 ? -29.406 4.858 22.283 1.00 85.94 189 ARG A CA 1
ATOM 1522 C C . ARG A 1 189 ? -28.614 3.595 21.947 1.00 85.94 189 ARG A C 1
ATOM 1524 O O . ARG A 1 189 ? -28.627 2.665 22.747 1.00 85.94 189 ARG A O 1
ATOM 1531 N N . TYR A 1 190 ? -27.985 3.547 20.776 1.00 90.19 190 TYR A N 1
ATOM 1532 C CA . TYR A 1 190 ? -27.383 2.331 20.238 1.00 90.19 190 TYR A CA 1
ATOM 1533 C C . TYR A 1 190 ? -25.857 2.425 20.219 1.00 90.19 190 TYR A C 1
ATOM 1535 O O . TYR A 1 190 ? -25.294 3.423 19.769 1.00 90.19 190 TYR A O 1
ATOM 1543 N N . LEU A 1 191 ? -25.210 1.367 20.700 1.00 91.19 191 LEU A N 1
ATOM 1544 C CA . LEU A 1 191 ? -23.767 1.164 20.662 1.00 91.19 191 LEU A CA 1
ATOM 1545 C C . LEU A 1 191 ? -23.502 -0.180 19.985 1.00 91.19 191 LEU A C 1
ATOM 1547 O O . LEU A 1 191 ? -24.024 -1.201 20.428 1.00 91.19 191 LEU A O 1
ATOM 1551 N N . TRP A 1 192 ? -22.707 -0.162 18.925 1.00 92.88 192 TRP A N 1
ATOM 1552 C CA . TRP A 1 192 ? -22.258 -1.341 18.203 1.00 92.88 192 TRP A CA 1
ATOM 1553 C C . TRP A 1 192 ? -20.865 -1.744 18.695 1.00 92.88 192 TRP A C 1
ATOM 1555 O O . TRP A 1 192 ? -19.963 -0.908 18.791 1.00 92.88 192 TRP A O 1
ATOM 1565 N N . ILE A 1 193 ? -20.706 -3.026 19.023 1.00 90.38 193 ILE A N 1
ATOM 1566 C CA . ILE A 1 193 ? -19.447 -3.637 19.461 1.00 90.38 193 ILE A CA 1
ATOM 1567 C C . ILE A 1 193 ? -19.364 -5.006 18.781 1.00 90.38 193 ILE A C 1
ATOM 1569 O O . ILE A 1 193 ? -20.261 -5.824 18.983 1.00 90.38 193 ILE A O 1
ATOM 1573 N N . ASP A 1 194 ? -18.298 -5.272 18.022 1.00 87.31 194 ASP A N 1
ATOM 1574 C CA . ASP A 1 194 ? -18.079 -6.525 17.270 1.00 87.31 194 ASP A CA 1
ATOM 1575 C C . ASP A 1 194 ? -18.378 -7.797 18.095 1.00 87.31 194 ASP A C 1
ATOM 1577 O O . ASP A 1 194 ? -19.067 -8.712 17.648 1.00 87.31 194 ASP A O 1
ATOM 1581 N N . THR A 1 195 ? -17.958 -7.790 19.356 1.00 87.12 195 THR A N 1
ATOM 1582 C CA . THR A 1 195 ? -18.112 -8.857 20.349 1.00 87.12 195 THR A CA 1
ATOM 1583 C C . THR A 1 195 ? -19.576 -9.211 20.640 1.00 87.12 195 THR A C 1
ATOM 1585 O O . THR A 1 195 ? -19.879 -10.351 21.000 1.00 87.12 195 THR A O 1
ATOM 1588 N N . PHE A 1 196 ? -20.487 -8.246 20.495 1.00 86.62 196 PHE A N 1
ATOM 1589 C CA . PHE A 1 196 ? -21.920 -8.398 20.760 1.00 86.62 196 PHE A CA 1
ATOM 1590 C C . PHE A 1 196 ? -22.789 -8.304 19.505 1.00 86.62 196 PHE A C 1
ATOM 1592 O O . PHE A 1 196 ? -23.982 -8.574 19.584 1.00 86.62 196 PHE A O 1
ATOM 1599 N N . CYS A 1 197 ? -22.234 -7.916 18.363 1.00 87.00 197 CYS A N 1
ATOM 1600 C CA . CYS A 1 197 ? -23.007 -7.699 17.142 1.00 87.00 197 CYS A CA 1
ATOM 1601 C C . CYS A 1 197 ? -22.692 -8.704 16.029 1.00 87.00 197 CYS A C 1
ATOM 1603 O O . CYS A 1 197 ? -23.400 -8.708 15.030 1.00 87.00 197 CYS A O 1
ATOM 1605 N N . ILE A 1 198 ? -21.682 -9.559 16.212 1.00 86.69 198 ILE A N 1
ATOM 1606 C CA . ILE A 1 198 ? -21.285 -10.614 15.271 1.00 86.69 198 ILE A CA 1
ATOM 1607 C C . ILE A 1 198 ? -21.275 -11.946 16.025 1.00 86.69 198 ILE A C 1
ATOM 1609 O O . ILE A 1 198 ? -20.746 -12.003 17.140 1.00 86.69 198 ILE A O 1
ATOM 1613 N N . LEU A 1 199 ? -21.843 -13.006 15.445 1.00 88.06 199 LEU A N 1
ATOM 1614 C CA . LEU A 1 199 ? -21.781 -14.354 16.019 1.00 88.06 199 LEU A CA 1
ATOM 1615 C C . LEU A 1 199 ? -20.333 -14.866 16.026 1.00 88.06 199 LEU A C 1
ATOM 1617 O O . LEU A 1 199 ? -19.659 -14.896 14.998 1.00 88.06 199 LEU A O 1
ATOM 1621 N N . GLN A 1 200 ? -19.871 -15.285 17.204 1.00 85.69 200 GLN A N 1
ATOM 1622 C CA . GLN A 1 200 ? -18.492 -15.702 17.484 1.00 85.69 200 GLN A CA 1
ATOM 1623 C C . GLN A 1 200 ? -18.334 -17.228 17.596 1.00 85.69 200 GLN A C 1
ATOM 1625 O O . GLN A 1 200 ? -17.342 -17.713 18.141 1.00 85.69 200 GLN A O 1
ATOM 1630 N N . ASP A 1 201 ? -19.318 -18.003 17.129 1.00 87.38 201 ASP A N 1
ATOM 1631 C CA . ASP A 1 201 ? -19.280 -19.464 17.183 1.00 87.38 201 ASP A CA 1
ATOM 1632 C C . ASP A 1 201 ? -18.097 -20.010 16.347 1.00 87.38 201 ASP A C 1
ATOM 1634 O O . ASP A 1 201 ? -18.061 -19.817 15.130 1.00 87.38 201 ASP A O 1
ATOM 1638 N N . PRO A 1 202 ? -17.120 -20.719 16.950 1.00 81.56 202 PRO A N 1
ATOM 1639 C CA . PRO A 1 202 ? -15.907 -21.148 16.245 1.00 81.56 202 PRO A CA 1
ATOM 1640 C C . PRO A 1 202 ? -16.179 -22.163 15.125 1.00 81.56 202 PRO A C 1
ATOM 1642 O O . PRO A 1 202 ? -15.401 -22.245 14.175 1.00 81.56 202 PRO A O 1
ATOM 1645 N N . ASP A 1 203 ? -17.284 -22.903 15.226 1.00 86.50 203 ASP A N 1
ATOM 1646 C CA . ASP A 1 203 ? -17.699 -23.918 14.256 1.00 86.50 203 ASP A CA 1
ATOM 1647 C C . ASP A 1 203 ? -18.558 -23.338 13.109 1.00 86.50 203 ASP A C 1
ATOM 1649 O O . ASP A 1 203 ? -18.929 -24.070 12.190 1.00 86.50 203 ASP A O 1
ATOM 1653 N N . ASP A 1 204 ? -18.888 -22.037 13.136 1.00 84.38 204 ASP A N 1
ATOM 1654 C CA . ASP A 1 204 ? -19.723 -21.374 12.126 1.00 84.38 204 ASP A CA 1
ATOM 1655 C C . ASP A 1 204 ? -19.255 -19.939 11.836 1.00 84.38 204 ASP A C 1
ATOM 1657 O O . ASP A 1 204 ? -19.678 -18.971 12.462 1.00 84.38 204 ASP A O 1
ATOM 1661 N N . LEU A 1 205 ? -18.402 -19.803 10.820 1.00 83.44 205 LEU A N 1
ATOM 1662 C CA . LEU A 1 205 ? -17.863 -18.513 10.380 1.00 83.44 205 LEU A CA 1
ATOM 1663 C C . LEU A 1 205 ? -18.769 -17.772 9.380 1.00 83.44 205 LEU A C 1
ATOM 1665 O O . LEU A 1 205 ? -18.363 -16.729 8.870 1.00 83.44 205 LEU A O 1
ATOM 1669 N N . SER A 1 206 ? -19.959 -18.290 9.049 1.00 84.38 206 SER A N 1
ATOM 1670 C CA . SER A 1 206 ? -20.818 -17.691 8.011 1.00 84.38 206 SER A CA 1
ATOM 1671 C C . SER A 1 206 ? -21.240 -16.260 8.348 1.00 84.38 206 SER A C 1
ATOM 1673 O O . SER A 1 206 ? -21.223 -15.389 7.475 1.00 84.38 206 SER A O 1
ATOM 1675 N N . ASP A 1 207 ? -21.555 -16.010 9.618 1.00 83.69 207 ASP A N 1
ATOM 1676 C CA . ASP A 1 207 ? -21.883 -14.680 10.120 1.00 83.69 207 ASP A CA 1
ATOM 1677 C C . ASP A 1 207 ? -20.677 -13.747 10.040 1.00 83.69 207 ASP A C 1
ATOM 1679 O O . ASP A 1 207 ? -20.762 -12.680 9.443 1.00 83.69 207 ASP A O 1
ATOM 1683 N N . TRP A 1 208 ? -19.522 -14.199 10.534 1.00 84.94 208 TRP A N 1
ATOM 1684 C CA . TRP A 1 208 ? -18.284 -13.425 10.495 1.00 84.94 208 TRP A CA 1
ATOM 1685 C C . TRP A 1 208 ? -17.891 -13.038 9.067 1.00 84.94 208 TRP A C 1
ATOM 1687 O O . TRP A 1 208 ? -17.552 -11.885 8.831 1.00 84.94 208 TRP A O 1
ATOM 1697 N N . ILE A 1 209 ? -17.987 -13.959 8.101 1.00 81.19 209 ILE A N 1
ATOM 1698 C CA . ILE A 1 209 ? -17.688 -13.677 6.686 1.00 81.19 209 ILE A CA 1
ATOM 1699 C C . ILE A 1 209 ? -18.608 -12.577 6.147 1.00 81.19 209 ILE A C 1
ATOM 1701 O O . ILE A 1 209 ? -18.152 -11.691 5.424 1.00 81.19 209 ILE A O 1
ATOM 1705 N N . ARG A 1 210 ? -19.900 -12.628 6.491 1.00 82.50 210 ARG A N 1
ATOM 1706 C CA . ARG A 1 210 ? -20.882 -11.637 6.047 1.00 82.50 210 ARG A CA 1
ATOM 1707 C C . ARG A 1 210 ? -20.630 -10.276 6.692 1.00 82.50 210 ARG A C 1
ATOM 1709 O O . ARG A 1 210 ? -20.560 -9.285 5.976 1.00 82.50 210 ARG A O 1
ATOM 1716 N N . GLU A 1 211 ? -20.472 -10.231 8.012 1.00 84.62 211 GLU A N 1
ATOM 1717 C CA . GLU A 1 211 ? -20.301 -8.984 8.767 1.00 84.62 211 GLU A CA 1
ATOM 1718 C C . GLU A 1 211 ? -18.935 -8.333 8.507 1.00 84.62 211 GLU A C 1
ATOM 1720 O O . GLU A 1 211 ? -18.851 -7.115 8.364 1.00 84.62 211 GLU A O 1
ATOM 1725 N N . ALA A 1 212 ? -17.865 -9.120 8.342 1.00 82.00 212 ALA A N 1
ATOM 1726 C CA . ALA A 1 212 ? -16.545 -8.607 7.968 1.00 82.00 212 ALA A CA 1
ATOM 1727 C C . ALA A 1 212 ? -16.579 -7.848 6.631 1.00 82.00 212 ALA A C 1
ATOM 1729 O O . ALA A 1 212 ? -15.916 -6.821 6.490 1.00 82.00 212 ALA A O 1
ATOM 1730 N N . ALA A 1 213 ? -17.395 -8.313 5.679 1.00 81.12 213 ALA A N 1
ATOM 1731 C CA . ALA A 1 213 ? -17.590 -7.662 4.386 1.00 81.12 213 ALA A CA 1
ATOM 1732 C C . ALA A 1 213 ? -18.479 -6.403 4.440 1.00 81.12 213 ALA A C 1
ATOM 1734 O O . ALA A 1 213 ? -18.606 -5.740 3.411 1.00 81.12 213 ALA A O 1
ATOM 1735 N N . GLN A 1 214 ? -19.105 -6.108 5.588 1.00 83.94 214 GLN A N 1
ATOM 1736 C CA . GLN A 1 214 ? -19.989 -4.954 5.832 1.00 83.94 214 GLN A CA 1
ATOM 1737 C C . GLN A 1 214 ? -19.387 -3.928 6.808 1.00 83.94 214 GLN A C 1
ATOM 1739 O O . GLN A 1 214 ? -20.047 -2.958 7.182 1.00 83.94 214 GLN A O 1
ATOM 1744 N N . MET A 1 215 ? -18.147 -4.133 7.263 1.00 84.50 215 MET A N 1
ATOM 1745 C CA . MET A 1 215 ? -17.479 -3.233 8.212 1.00 84.50 215 MET A CA 1
ATOM 1746 C C . MET A 1 215 ? -17.349 -1.799 7.677 1.00 84.50 215 MET A C 1
ATOM 1748 O O . MET A 1 215 ? -17.429 -0.847 8.450 1.00 84.50 215 MET A O 1
ATOM 1752 N N . ASP A 1 216 ? -17.191 -1.636 6.365 1.00 83.69 216 ASP A N 1
ATOM 1753 C CA . ASP A 1 216 ? -17.289 -0.348 5.674 1.00 83.69 216 ASP A CA 1
ATOM 1754 C C . ASP A 1 216 ? -18.608 0.357 5.967 1.00 83.69 216 ASP A C 1
ATOM 1756 O O . ASP A 1 216 ? -18.606 1.453 6.529 1.00 83.69 216 ASP A O 1
ATOM 1760 N N . VAL A 1 217 ? -19.726 -0.313 5.707 1.00 86.25 217 VAL A N 1
ATOM 1761 C CA . VAL A 1 217 ? -21.066 0.235 5.930 1.00 86.25 217 VAL A CA 1
ATOM 1762 C C . VAL A 1 217 ? -21.302 0.533 7.414 1.00 86.25 217 VAL A C 1
ATOM 1764 O O . VAL A 1 217 ? -21.864 1.579 7.750 1.00 86.25 217 VAL A O 1
ATOM 1767 N N . VAL A 1 218 ? -20.861 -0.347 8.318 1.00 89.44 218 VAL A N 1
ATOM 1768 C CA . VAL A 1 218 ? -21.055 -0.181 9.768 1.00 89.44 218 VAL A CA 1
ATOM 1769 C C . VAL A 1 218 ? -20.332 1.056 10.298 1.00 89.44 218 VAL A C 1
ATOM 1771 O O . VAL A 1 218 ? -20.944 1.850 11.016 1.00 89.44 218 VAL A O 1
ATOM 1774 N N . TYR A 1 219 ? -19.054 1.246 9.969 1.00 89.75 219 TYR A N 1
ATOM 1775 C CA . TYR A 1 219 ? -18.291 2.384 10.488 1.00 89.75 219 TYR A CA 1
ATOM 1776 C C . TYR A 1 219 ? -18.618 3.686 9.741 1.00 89.75 219 TYR A C 1
ATOM 1778 O O . TYR A 1 219 ? -18.737 4.729 10.388 1.00 89.75 219 TYR A O 1
ATOM 1786 N N . GLU A 1 220 ? -18.862 3.645 8.427 1.00 86.44 220 GLU A N 1
ATOM 1787 C CA . GLU A 1 220 ? -19.222 4.832 7.630 1.00 86.44 220 GLU A CA 1
ATOM 1788 C C . GLU A 1 220 ? -20.546 5.466 8.084 1.00 86.44 220 GLU A C 1
ATOM 1790 O O . GLU A 1 220 ? -20.669 6.695 8.142 1.00 86.44 220 GLU A O 1
ATOM 1795 N N . ASN A 1 221 ? -21.530 4.644 8.467 1.00 86.81 221 ASN A N 1
ATOM 1796 C CA . ASN A 1 221 ? -22.849 5.117 8.899 1.00 86.81 221 ASN A CA 1
ATOM 1797 C C . ASN A 1 221 ? -22.954 5.395 10.409 1.00 86.81 221 ASN A C 1
ATOM 1799 O O . ASN A 1 221 ? -23.981 5.908 10.874 1.00 86.81 221 ASN A O 1
ATOM 1803 N N . ALA A 1 222 ? -21.904 5.111 11.184 1.00 90.75 222 ALA A N 1
ATOM 1804 C CA . ALA A 1 222 ? -21.873 5.432 12.604 1.00 90.75 222 ALA A CA 1
ATOM 1805 C C . ALA A 1 222 ? -21.908 6.954 12.821 1.00 90.75 222 ALA A C 1
ATOM 1807 O O . ALA A 1 222 ? -21.260 7.736 12.122 1.00 90.75 222 ALA A O 1
ATOM 1808 N N . TYR A 1 223 ? -22.636 7.406 13.845 1.00 91.75 223 TYR A N 1
ATOM 1809 C CA . TYR A 1 223 ? -22.656 8.825 14.213 1.00 91.75 223 TYR A CA 1
ATOM 1810 C C . TYR A 1 223 ? -21.260 9.316 14.628 1.00 91.75 223 TYR A C 1
ATOM 1812 O O . TYR A 1 223 ? -20.839 10.425 14.274 1.00 91.75 223 TYR A O 1
ATOM 1820 N N . CYS A 1 224 ? -20.573 8.478 15.403 1.00 93.62 224 CYS A N 1
ATOM 1821 C CA . CYS A 1 224 ? -19.220 8.659 15.903 1.00 93.62 224 CYS A CA 1
ATOM 1822 C C . CYS A 1 224 ? -18.653 7.284 16.276 1.00 93.62 224 CYS A C 1
ATOM 1824 O O . CYS A 1 224 ? -19.394 6.438 16.783 1.00 93.62 224 CYS A O 1
ATOM 1826 N N . ASN A 1 225 ? -17.356 7.085 16.070 1.00 96.06 225 ASN A N 1
ATOM 1827 C CA . ASN A 1 225 ? -16.614 5.958 16.612 1.00 96.06 225 ASN A CA 1
ATOM 1828 C C . ASN A 1 225 ? -15.912 6.376 17.910 1.00 96.06 225 ASN A C 1
ATOM 1830 O O . ASN A 1 225 ? -15.183 7.370 17.934 1.00 96.06 225 ASN A O 1
ATOM 1834 N N . LEU A 1 226 ? -16.116 5.625 18.990 1.00 97.25 226 LEU A N 1
ATOM 1835 C CA . LEU A 1 226 ? -15.323 5.762 20.209 1.00 97.25 226 LEU A CA 1
ATOM 1836 C C . LEU A 1 226 ? -14.101 4.861 20.072 1.00 97.25 226 LEU A C 1
ATOM 1838 O O . LEU A 1 226 ? -14.234 3.647 19.940 1.00 97.25 226 LEU A O 1
ATOM 1842 N N . SER A 1 227 ? -12.914 5.449 20.114 1.00 95.12 227 SER A N 1
ATOM 1843 C CA . SER A 1 227 ? -11.660 4.711 20.006 1.00 95.12 227 SER A CA 1
ATOM 1844 C C . SER A 1 227 ? -11.008 4.603 21.378 1.00 95.12 227 SER A C 1
ATOM 1846 O O . SER A 1 227 ? -10.587 5.611 21.945 1.00 95.12 227 SER A O 1
ATOM 1848 N N . ALA A 1 228 ? -10.908 3.385 21.919 1.00 94.62 228 ALA A N 1
ATOM 1849 C CA . ALA A 1 228 ? -10.204 3.080 23.169 1.00 94.62 228 ALA A CA 1
ATOM 1850 C C . ALA A 1 228 ? -8.673 3.098 22.969 1.00 94.62 228 ALA A C 1
ATOM 1852 O O . ALA A 1 228 ? -7.988 2.108 23.221 1.00 94.62 228 ALA A O 1
ATOM 1853 N N . THR A 1 229 ? -8.152 4.206 22.436 1.00 91.88 229 THR A N 1
ATOM 1854 C CA . THR A 1 229 ? -6.805 4.332 21.862 1.00 91.88 229 THR A CA 1
ATOM 1855 C C . THR A 1 229 ? -5.697 3.958 22.848 1.00 91.88 229 THR A C 1
ATOM 1857 O O . THR A 1 229 ? -4.802 3.186 22.505 1.00 91.88 229 THR A O 1
ATOM 1860 N N . GLY A 1 230 ? -5.775 4.463 24.083 1.00 90.50 230 GLY A N 1
ATOM 1861 C CA . GLY A 1 230 ? -4.788 4.211 25.139 1.00 90.50 230 GLY A CA 1
ATOM 1862 C C . GLY A 1 230 ? -4.930 2.856 25.842 1.00 90.50 230 GLY A C 1
ATOM 1863 O O . GLY A 1 230 ? -4.058 2.480 26.626 1.00 90.50 230 GLY A O 1
ATOM 1864 N N . SER A 1 231 ? -6.015 2.117 25.591 1.00 90.56 231 SER A N 1
ATOM 1865 C CA . SER A 1 231 ? -6.358 0.903 26.336 1.00 90.56 231 SER A CA 1
ATOM 1866 C C . SER A 1 231 ? -5.705 -0.332 25.712 1.00 90.56 231 SER A C 1
ATOM 1868 O O . SER A 1 231 ? -5.910 -0.654 24.542 1.00 90.56 231 SER A O 1
ATOM 1870 N N . ARG A 1 232 ? -4.934 -1.078 26.507 1.00 87.81 232 ARG A N 1
ATOM 1871 C CA . ARG A 1 232 ? -4.259 -2.318 26.075 1.00 87.81 232 ARG A CA 1
ATOM 1872 C C . ARG A 1 232 ? -5.218 -3.495 25.904 1.00 87.81 232 ARG A C 1
ATOM 1874 O O . ARG A 1 232 ? -4.957 -4.392 25.109 1.00 87.81 232 ARG A O 1
ATOM 1881 N N . ASP A 1 233 ? -6.317 -3.487 26.646 1.00 87.75 233 ASP A N 1
ATOM 1882 C CA . ASP A 1 233 ? -7.410 -4.451 26.574 1.00 87.75 233 ASP A CA 1
ATOM 1883 C C . ASP A 1 233 ? -8.707 -3.808 27.092 1.00 87.75 233 ASP A C 1
ATOM 1885 O O . ASP A 1 233 ? -8.718 -2.647 27.512 1.00 87.75 233 ASP A O 1
ATOM 1889 N N . SER A 1 234 ? -9.816 -4.551 27.075 1.00 88.19 234 SER A N 1
ATOM 1890 C CA . SER A 1 234 ? -11.125 -4.004 27.455 1.00 88.19 234 SER A CA 1
ATOM 1891 C C . SER A 1 234 ? -11.346 -3.876 28.973 1.00 88.19 234 SER A C 1
ATOM 1893 O O . SER A 1 234 ? -12.419 -3.448 29.406 1.00 88.19 234 SER A O 1
ATOM 1895 N N . THR A 1 235 ? -10.362 -4.231 29.808 1.00 88.00 235 THR A N 1
ATOM 1896 C CA . THR A 1 235 ? -10.453 -4.111 31.274 1.00 88.00 235 THR A CA 1
ATOM 1897 C C . THR A 1 235 ? -10.015 -2.748 31.799 1.00 88.00 235 THR A C 1
ATOM 1899 O O . THR A 1 235 ? -10.374 -2.400 32.921 1.00 88.00 235 THR A O 1
ATOM 1902 N N . GLN A 1 236 ? -9.274 -1.967 31.007 1.00 89.38 236 GLN A N 1
ATOM 1903 C CA . GLN A 1 236 ? -8.688 -0.703 31.465 1.00 89.38 236 GLN A CA 1
ATOM 1904 C C . GLN A 1 236 ? -9.673 0.472 31.477 1.00 89.38 236 GLN A C 1
ATOM 1906 O O . GLN A 1 236 ? -9.500 1.388 32.276 1.00 89.38 236 GLN A O 1
ATOM 1911 N N . GLY A 1 237 ? -10.710 0.443 30.636 1.00 90.50 237 GLY A N 1
ATOM 1912 C CA . GLY A 1 237 ? -11.637 1.568 30.491 1.00 90.50 237 GLY A CA 1
ATOM 1913 C C . GLY A 1 237 ? -11.267 2.520 29.361 1.00 90.50 237 GLY A C 1
ATOM 1914 O O . GLY A 1 237 ? -10.390 2.219 28.555 1.00 90.50 237 GLY A O 1
ATOM 1915 N N . LEU A 1 238 ? -11.977 3.645 29.291 1.00 91.25 238 LEU A N 1
ATOM 1916 C CA . LEU A 1 238 ? -11.692 4.791 28.417 1.00 91.25 238 LEU A CA 1
ATOM 1917 C C . LEU A 1 238 ? -11.120 5.987 29.198 1.00 91.25 238 LEU A C 1
ATOM 1919 O O . LEU A 1 238 ? -10.566 6.907 28.602 1.00 91.25 238 LEU A O 1
ATOM 1923 N N . PHE A 1 239 ? -11.281 6.011 30.525 1.00 90.12 239 PHE A N 1
ATOM 1924 C CA . PHE A 1 239 ? -10.901 7.150 31.361 1.00 90.12 239 PHE A CA 1
ATOM 1925 C C . PHE A 1 239 ? -9.609 6.882 32.132 1.00 90.12 239 PHE A C 1
ATOM 1927 O O . PHE A 1 239 ? -9.582 6.046 33.034 1.00 90.12 239 PHE A O 1
ATOM 1934 N N . PHE A 1 240 ? -8.568 7.656 31.825 1.00 85.81 240 PHE A N 1
ATOM 1935 C CA . PHE A 1 240 ? -7.254 7.555 32.456 1.00 85.81 240 PHE A CA 1
ATOM 1936 C C . PHE A 1 240 ? -7.011 8.695 33.450 1.00 85.81 240 PHE A C 1
ATOM 1938 O O . PHE A 1 240 ? -7.404 9.840 33.215 1.00 85.81 240 PHE A O 1
ATOM 1945 N N . ASP A 1 241 ? -6.335 8.382 34.558 1.00 83.88 241 ASP A N 1
ATOM 1946 C CA . ASP A 1 241 ? -5.800 9.400 35.460 1.00 83.88 241 ASP A CA 1
ATOM 1947 C C . ASP A 1 241 ? -4.541 10.005 34.822 1.00 83.88 241 ASP A C 1
ATOM 1949 O O . ASP A 1 241 ? -3.573 9.299 34.541 1.00 83.88 241 ASP A O 1
ATOM 1953 N N . ARG A 1 242 ? -4.559 11.319 34.591 1.00 82.06 242 ARG A N 1
ATOM 1954 C CA . ARG A 1 242 ? -3.492 12.059 33.905 1.00 82.06 242 ARG A CA 1
ATOM 1955 C C . ARG A 1 242 ? -3.244 13.415 34.556 1.00 82.06 242 ARG A C 1
ATOM 1957 O O . ARG A 1 242 ? -4.138 13.957 35.208 1.00 82.06 242 ARG A O 1
ATOM 1964 N N . ASP A 1 243 ? -2.045 13.961 34.365 1.00 80.44 243 ASP A N 1
ATOM 1965 C CA . ASP A 1 243 ? -1.696 15.315 34.802 1.00 80.44 243 ASP A CA 1
ATOM 1966 C C . ASP A 1 243 ? -2.051 16.341 33.706 1.00 80.44 243 ASP A C 1
ATOM 1968 O O . ASP A 1 243 ? -1.392 16.366 32.665 1.00 80.44 243 ASP A O 1
ATOM 1972 N N . PRO A 1 244 ? -3.045 17.227 33.922 1.00 79.44 244 PRO A N 1
ATOM 1973 C CA . PRO A 1 244 ? -3.416 18.250 32.944 1.00 79.44 244 PRO A CA 1
ATOM 1974 C C . PRO A 1 244 ? -2.296 19.254 32.639 1.00 79.44 244 PRO A C 1
ATOM 1976 O O . PRO A 1 244 ? -2.392 19.992 31.658 1.00 79.44 244 PRO A O 1
ATOM 1979 N N . SER A 1 245 ? -1.251 19.333 33.472 1.00 78.81 245 SER A N 1
ATOM 1980 C CA . SER A 1 245 ? -0.103 20.209 33.222 1.00 78.81 245 SER A CA 1
ATOM 1981 C C . SER A 1 245 ? 0.672 19.809 31.961 1.00 78.81 245 SER A C 1
ATOM 1983 O O . SER A 1 245 ? 1.199 20.687 31.278 1.00 78.81 245 SER A O 1
ATOM 1985 N N . LEU A 1 246 ? 0.648 18.519 31.602 1.00 77.19 246 LEU A N 1
ATOM 1986 C CA . LEU A 1 246 ? 1.325 17.960 30.428 1.00 77.19 246 LEU A CA 1
ATOM 1987 C C . LEU A 1 246 ? 0.665 18.356 29.100 1.00 77.19 246 LEU A C 1
ATOM 1989 O O . LEU A 1 246 ? 1.292 18.246 28.053 1.00 77.19 246 LEU A O 1
ATOM 1993 N N . LEU A 1 247 ? -0.567 18.875 29.132 1.00 77.06 247 LEU A N 1
ATOM 1994 C CA . LEU A 1 247 ? -1.240 19.412 27.945 1.00 77.06 247 LEU A CA 1
ATOM 1995 C C . LEU A 1 247 ? -0.708 20.796 27.541 1.00 77.06 247 LEU A C 1
ATOM 1997 O O . LEU A 1 247 ? -1.091 21.310 26.493 1.00 77.06 247 LEU A O 1
ATOM 2001 N N . ARG A 1 248 ? 0.132 21.433 28.370 1.00 75.25 248 ARG A N 1
ATOM 2002 C CA . ARG A 1 248 ? 0.708 22.750 28.078 1.00 75.25 248 ARG A CA 1
ATOM 2003 C C . ARG A 1 248 ? 2.044 22.602 27.365 1.00 75.25 248 ARG A C 1
ATOM 2005 O O . ARG A 1 248 ? 2.940 21.922 27.856 1.00 75.25 248 ARG A O 1
ATOM 2012 N N . HIS A 1 249 ? 2.216 23.326 26.265 1.00 76.94 249 HIS A N 1
ATOM 2013 C CA . HIS A 1 249 ? 3.519 23.413 25.617 1.00 76.94 249 HIS A CA 1
ATOM 2014 C C . HIS A 1 249 ? 4.495 24.256 26.436 1.00 76.94 249 HIS A C 1
ATOM 2016 O O . HIS A 1 249 ? 4.103 25.300 26.969 1.00 76.94 249 HIS A O 1
ATOM 2022 N N . PRO A 1 250 ? 5.779 23.863 26.492 1.00 79.12 250 PRO A N 1
ATOM 2023 C CA . PRO A 1 250 ? 6.828 24.761 26.929 1.00 79.12 250 PRO A CA 1
ATOM 2024 C C . PRO A 1 250 ? 6.832 25.993 26.030 1.00 79.12 250 PRO A C 1
ATOM 2026 O O . PRO A 1 250 ? 6.888 25.892 24.804 1.00 79.12 250 PRO A O 1
ATOM 2029 N N . GLU A 1 251 ? 6.792 27.165 26.641 1.00 83.31 251 GLU A N 1
ATOM 2030 C CA . GLU A 1 251 ? 6.875 28.422 25.921 1.00 83.31 251 GLU A CA 1
ATOM 2031 C C . GLU A 1 251 ? 8.158 29.147 26.291 1.00 83.31 251 GLU A C 1
ATOM 2033 O O . GLU A 1 251 ? 8.572 29.175 27.452 1.00 83.31 251 GLU A O 1
ATOM 2038 N N . PHE A 1 252 ? 8.770 29.782 25.302 1.00 86.56 252 PHE A N 1
ATOM 2039 C CA . PHE A 1 252 ? 9.949 30.609 25.499 1.00 86.56 252 PHE A CA 1
ATOM 2040 C C . PHE A 1 252 ? 9.801 31.926 24.747 1.00 86.56 252 PHE A C 1
ATOM 2042 O O . PHE A 1 252 ? 9.037 32.047 23.792 1.00 86.56 252 PHE A O 1
ATOM 2049 N N . SER A 1 253 ? 10.517 32.949 25.203 1.00 90.94 253 SER A N 1
ATOM 2050 C CA . SER A 1 253 ? 10.581 34.239 24.520 1.00 90.94 253 SER A CA 1
ATOM 2051 C C . SER A 1 253 ? 12.002 34.465 24.037 1.00 90.94 253 SER A C 1
ATOM 2053 O O . SER A 1 253 ? 12.940 34.325 24.817 1.00 90.94 253 SER A O 1
ATOM 2055 N N . THR A 1 254 ? 12.166 34.804 22.762 1.00 87.81 254 THR A N 1
ATOM 2056 C CA . THR A 1 254 ? 13.481 35.118 22.194 1.00 87.81 254 THR A CA 1
ATOM 2057 C C . THR A 1 254 ? 13.400 36.302 21.240 1.00 87.81 254 THR A C 1
ATOM 2059 O O . THR A 1 254 ? 12.345 36.594 20.670 1.00 87.81 254 THR A O 1
ATOM 2062 N N . ALA A 1 255 ? 14.514 37.014 21.103 1.00 86.81 255 ALA A N 1
ATOM 2063 C CA . ALA A 1 255 ? 14.649 38.115 20.166 1.00 86.81 255 ALA A CA 1
ATOM 2064 C C . ALA A 1 255 ? 14.824 37.555 18.748 1.00 86.81 255 ALA A C 1
ATOM 2066 O O . ALA A 1 255 ? 15.725 36.755 18.503 1.00 86.81 255 ALA A O 1
ATOM 2067 N N . VAL A 1 256 ? 13.962 37.972 17.822 1.00 82.38 256 VAL A N 1
ATOM 2068 C CA . VAL A 1 256 ? 14.008 37.557 16.418 1.00 82.38 256 VAL A CA 1
ATOM 2069 C C . VAL A 1 256 ? 14.295 38.759 15.533 1.00 82.38 256 VAL A C 1
ATOM 2071 O O . VAL A 1 256 ? 13.624 39.791 15.619 1.00 82.38 256 VAL A O 1
ATOM 2074 N N . THR A 1 257 ? 15.285 38.586 14.665 1.00 79.81 257 THR A N 1
ATOM 2075 C CA . THR A 1 257 ? 15.684 39.533 13.623 1.00 79.81 257 THR A CA 1
ATOM 2076 C C . THR A 1 257 ? 15.221 38.963 12.287 1.00 79.81 257 THR A C 1
ATOM 2078 O O . THR A 1 257 ? 15.560 37.830 11.954 1.00 79.81 257 THR A O 1
ATOM 2081 N N . VAL A 1 258 ? 14.426 39.717 11.532 1.00 72.69 258 VAL A N 1
ATOM 2082 C CA . VAL A 1 258 ? 13.938 39.308 10.207 1.00 72.69 258 VAL A CA 1
ATOM 2083 C C . VAL A 1 258 ? 14.402 40.359 9.204 1.00 72.69 258 VAL A C 1
ATOM 2085 O O . VAL A 1 258 ? 14.069 41.526 9.382 1.00 72.69 258 VAL A O 1
ATOM 2088 N N . PHE A 1 259 ? 15.181 39.952 8.196 1.00 59.34 259 PHE A N 1
ATOM 2089 C CA . PHE A 1 259 ? 15.657 40.799 7.086 1.00 59.34 259 PHE A CA 1
ATOM 2090 C C . PHE A 1 259 ? 16.173 42.189 7.523 1.00 59.34 259 PHE A C 1
ATOM 2092 O O . PHE A 1 259 ? 15.607 43.210 7.146 1.00 59.34 259 PHE A O 1
ATOM 2099 N N . ASP A 1 260 ? 17.218 42.227 8.358 1.00 55.56 260 ASP A N 1
ATOM 2100 C CA . ASP A 1 260 ? 17.864 43.460 8.857 1.00 55.56 260 ASP A CA 1
ATOM 2101 C C . ASP A 1 260 ? 16.965 44.444 9.645 1.00 55.56 260 ASP A C 1
ATOM 2103 O O . ASP A 1 260 ? 17.360 45.578 9.924 1.00 55.56 260 ASP A O 1
ATOM 2107 N N . ALA A 1 261 ? 15.777 44.019 10.089 1.00 66.94 261 ALA A N 1
ATOM 2108 C CA . ALA A 1 261 ? 14.947 44.799 11.007 1.00 66.94 261 ALA A CA 1
ATOM 2109 C C . ALA A 1 261 ? 15.453 44.730 12.462 1.00 66.94 261 ALA A C 1
ATOM 2111 O O . ALA A 1 261 ? 16.103 43.770 12.871 1.00 66.94 261 ALA A O 1
ATOM 2112 N N . ALA A 1 262 ? 15.106 45.731 13.282 1.00 72.81 262 ALA A N 1
ATOM 2113 C CA . ALA A 1 262 ? 15.414 45.728 14.713 1.00 72.81 262 ALA A CA 1
ATOM 2114 C C . ALA A 1 262 ? 14.877 44.460 15.404 1.00 72.81 262 ALA A C 1
ATOM 2116 O O . ALA A 1 262 ? 13.761 44.014 15.130 1.00 72.81 262 ALA A O 1
ATOM 2117 N N . ALA A 1 263 ? 15.671 43.896 16.319 1.00 79.06 263 ALA A N 1
ATOM 2118 C CA . ALA A 1 263 ? 15.313 42.675 17.027 1.00 79.06 263 ALA A CA 1
ATOM 2119 C C . ALA A 1 263 ? 14.006 42.866 17.817 1.00 79.06 263 ALA A C 1
ATOM 2121 O O . ALA A 1 263 ? 13.900 43.757 18.662 1.00 79.06 263 ALA A O 1
ATOM 2122 N N . THR A 1 264 ? 13.014 42.014 17.554 1.00 81.62 264 THR A N 1
ATOM 2123 C CA . THR A 1 264 ? 11.733 42.012 18.275 1.00 81.62 264 THR A CA 1
ATOM 2124 C C . THR A 1 264 ? 11.626 40.760 19.129 1.00 81.62 264 THR A C 1
ATOM 2126 O O . THR A 1 264 ? 11.819 39.648 18.641 1.00 81.62 264 THR A O 1
ATOM 2129 N N . THR A 1 265 ? 11.322 40.917 20.418 1.00 88.00 265 THR A N 1
ATOM 2130 C CA . THR A 1 265 ? 11.057 39.767 21.289 1.00 88.00 265 THR A CA 1
ATOM 2131 C C . THR A 1 265 ? 9.718 39.151 20.912 1.00 88.00 265 THR A C 1
ATOM 2133 O O . THR A 1 265 ? 8.681 39.811 20.995 1.00 88.00 265 THR A O 1
ATOM 2136 N N . LYS A 1 266 ? 9.737 37.878 20.520 1.00 87.19 266 LYS A N 1
ATOM 2137 C CA . LYS A 1 266 ? 8.543 37.085 20.218 1.00 87.19 266 LYS A CA 1
ATOM 2138 C C . LYS A 1 266 ? 8.453 35.896 21.172 1.00 87.19 266 LYS A C 1
ATOM 2140 O O . LYS A 1 266 ? 9.474 35.372 21.616 1.00 87.19 266 LYS A O 1
ATOM 2145 N N . ARG A 1 267 ? 7.222 35.497 21.496 1.00 87.25 267 ARG A N 1
ATOM 2146 C CA . ARG A 1 267 ? 6.908 34.300 22.289 1.00 87.25 267 ARG A CA 1
ATOM 2147 C C . ARG A 1 267 ? 6.651 33.139 21.336 1.00 87.25 267 ARG A C 1
ATOM 2149 O O . ARG A 1 267 ? 5.928 33.303 20.356 1.00 87.25 267 ARG A O 1
ATOM 2156 N N . PHE A 1 268 ? 7.241 31.995 21.640 1.00 84.44 268 PHE A N 1
ATOM 2157 C CA . PHE A 1 268 ? 7.169 30.767 20.861 1.00 84.44 268 PHE A CA 1
ATOM 2158 C C . PHE A 1 268 ? 6.706 29.627 21.759 1.00 84.44 268 PHE A C 1
ATOM 2160 O O . PHE A 1 268 ? 7.069 29.586 22.935 1.00 84.44 268 PHE A O 1
ATOM 2167 N N . ALA A 1 269 ? 5.934 28.705 21.193 1.00 83.44 269 ALA A N 1
ATOM 2168 C CA . ALA A 1 269 ? 5.642 27.413 21.797 1.00 83.44 269 ALA A CA 1
ATOM 2169 C C . ALA A 1 269 ? 6.563 26.360 21.170 1.00 83.44 269 ALA A C 1
ATOM 2171 O O . ALA A 1 269 ? 6.741 26.347 19.950 1.00 83.44 269 ALA A O 1
ATOM 2172 N N . LEU A 1 270 ? 7.151 25.498 21.997 1.00 83.81 270 LEU A N 1
ATOM 2173 C CA . LEU A 1 270 ? 7.892 24.334 21.534 1.00 83.81 270 LEU A CA 1
ATOM 2174 C C . LEU A 1 270 ? 6.907 23.184 21.327 1.00 83.81 270 LEU A C 1
ATOM 2176 O O . LEU A 1 270 ? 6.257 22.735 22.272 1.00 83.81 270 LEU A O 1
ATOM 2180 N N . ILE A 1 271 ? 6.796 22.736 20.083 1.00 80.81 271 ILE A N 1
ATOM 2181 C CA . ILE A 1 271 ? 5.876 21.681 19.673 1.00 80.81 271 ILE A CA 1
ATOM 2182 C C . ILE A 1 271 ? 6.710 20.583 19.024 1.00 80.81 271 ILE A C 1
ATOM 2184 O O . ILE A 1 271 ? 7.551 20.871 18.172 1.00 80.81 271 ILE A O 1
ATOM 2188 N N . ASP A 1 272 ? 6.495 19.345 19.458 1.00 79.50 272 ASP A N 1
ATOM 2189 C CA . ASP A 1 272 ? 7.107 18.176 18.836 1.00 79.50 272 ASP A CA 1
ATOM 2190 C C . ASP A 1 272 ? 6.506 17.979 17.440 1.00 79.50 272 ASP A C 1
ATOM 2192 O O . ASP A 1 272 ? 5.287 17.896 17.301 1.00 79.50 272 ASP A O 1
ATOM 2196 N N . ALA A 1 273 ? 7.343 17.930 16.404 1.00 75.44 273 ALA A N 1
ATOM 2197 C CA . ALA A 1 273 ? 6.882 17.714 15.036 1.00 75.44 273 ALA A CA 1
ATOM 2198 C C . ALA A 1 273 ? 6.270 16.314 14.840 1.00 75.44 273 ALA A C 1
ATOM 2200 O O . ALA A 1 273 ? 5.440 16.145 13.950 1.00 75.44 273 ALA A O 1
ATOM 2201 N N . ASP A 1 274 ? 6.627 15.343 15.688 1.00 73.19 274 ASP A N 1
ATOM 2202 C CA . ASP A 1 274 ? 6.089 13.977 15.667 1.00 73.19 274 ASP A CA 1
ATOM 2203 C C . ASP A 1 274 ? 4.919 13.783 16.653 1.00 73.19 274 ASP A C 1
ATOM 2205 O O . ASP A 1 274 ? 4.505 12.660 16.941 1.00 73.19 274 ASP A O 1
ATOM 2209 N N . TYR A 1 275 ? 4.353 14.884 17.170 1.00 79.44 275 TYR A N 1
ATOM 2210 C CA . TYR A 1 275 ? 3.311 14.890 18.202 1.00 79.44 275 TYR A CA 1
ATOM 2211 C C . TYR A 1 275 ? 2.182 13.888 17.928 1.00 79.44 275 TYR A C 1
ATOM 2213 O O . TYR A 1 275 ? 1.846 13.070 18.783 1.00 79.44 275 TYR A O 1
ATOM 2221 N N . TRP A 1 276 ? 1.600 13.913 16.727 1.00 76.19 276 TRP A N 1
ATOM 2222 C CA . TRP A 1 276 ? 0.473 13.033 16.422 1.00 76.19 276 TRP A CA 1
ATOM 2223 C C . TRP A 1 276 ? 0.893 11.562 16.344 1.00 76.19 276 TRP A C 1
ATOM 2225 O O . TRP A 1 276 ? 0.177 10.681 16.810 1.00 76.19 276 TRP A O 1
ATOM 2235 N N . ASN A 1 277 ? 2.077 11.270 15.815 1.00 73.19 277 ASN A N 1
ATOM 2236 C CA . ASN A 1 277 ? 2.584 9.904 15.752 1.00 73.19 277 ASN A CA 1
ATOM 2237 C C . ASN A 1 277 ? 2.804 9.325 17.160 1.00 73.19 277 ASN A C 1
ATOM 2239 O O . ASN A 1 277 ? 2.314 8.240 17.469 1.00 73.19 277 ASN A O 1
ATOM 2243 N N . VAL A 1 278 ? 3.473 10.078 18.036 1.00 74.88 278 VAL A N 1
ATOM 2244 C CA . VAL A 1 278 ? 3.795 9.652 19.407 1.00 74.88 278 VAL A CA 1
ATOM 2245 C C . VAL A 1 278 ? 2.534 9.487 20.256 1.00 74.88 278 VAL A C 1
ATOM 2247 O O . VAL A 1 278 ? 2.363 8.471 20.929 1.00 74.88 278 VAL A O 1
ATOM 2250 N N . HIS A 1 279 ? 1.630 10.467 20.218 1.00 75.12 279 HIS A N 1
ATOM 2251 C CA . HIS A 1 279 ? 0.469 10.504 21.111 1.00 75.12 279 HIS A CA 1
ATOM 2252 C C . HIS A 1 279 ? -0.764 9.764 20.564 1.00 75.12 279 HIS A C 1
ATOM 2254 O O . HIS A 1 279 ? -1.713 9.513 21.309 1.00 75.12 279 HIS A O 1
ATOM 2260 N N . MET A 1 280 ? -0.767 9.395 19.278 1.00 78.19 280 MET A N 1
ATOM 2261 C CA . MET A 1 280 ? -1.871 8.663 18.647 1.00 78.19 280 MET A CA 1
ATOM 2262 C C . MET A 1 280 ? -1.399 7.365 18.009 1.00 78.19 280 MET A C 1
ATOM 2264 O O . MET A 1 280 ? -1.817 6.298 18.442 1.00 78.19 280 MET A O 1
ATOM 2268 N N . TRP A 1 281 ? -0.534 7.422 16.996 1.00 71.94 281 TRP A N 1
ATOM 2269 C CA . TRP A 1 281 ? -0.207 6.245 16.179 1.00 71.94 281 TRP A CA 1
ATOM 2270 C C . TRP A 1 281 ? 0.507 5.133 16.956 1.00 71.94 281 TRP A C 1
ATOM 2272 O O . TRP A 1 281 ? 0.198 3.960 16.772 1.00 71.94 281 TRP A O 1
ATOM 2282 N N . GLN A 1 282 ? 1.410 5.485 17.870 1.00 75.62 282 GLN A N 1
ATOM 2283 C CA . GLN A 1 282 ? 2.150 4.517 18.689 1.00 75.62 282 GLN A CA 1
ATOM 2284 C C . GLN A 1 282 ? 1.326 3.942 19.856 1.00 75.62 282 GLN A C 1
ATOM 2286 O O . GLN A 1 282 ? 1.834 3.151 20.653 1.00 75.62 282 GLN A O 1
ATOM 2291 N N . MET A 1 283 ? 0.054 4.332 19.993 1.00 81.81 283 MET A N 1
ATOM 2292 C CA . MET A 1 283 ? -0.792 3.870 21.089 1.00 81.81 283 MET A CA 1
ATOM 2293 C C . MET A 1 283 ? -1.286 2.427 20.877 1.00 81.81 283 MET A C 1
ATOM 2295 O O . MET A 1 283 ? -1.492 1.996 19.738 1.00 81.81 283 MET A O 1
ATOM 2299 N N . PRO A 1 284 ? -1.562 1.676 21.967 1.00 82.81 284 PRO A N 1
ATOM 2300 C CA . PRO A 1 284 ? -1.785 0.230 21.910 1.00 82.81 284 PRO A CA 1
ATOM 2301 C C . PRO A 1 284 ? -2.869 -0.236 20.936 1.00 82.81 284 PRO A C 1
ATOM 2303 O O . PRO A 1 284 ? -2.777 -1.339 20.400 1.00 82.81 284 PRO A O 1
ATOM 2306 N N . LEU A 1 285 ? -3.928 0.549 20.727 1.00 84.12 285 LEU A N 1
ATOM 2307 C CA . LEU A 1 285 ? -5.022 0.148 19.846 1.00 84.12 285 LEU A CA 1
ATOM 2308 C C . LEU A 1 285 ? -4.599 0.088 18.367 1.00 84.12 285 LEU A C 1
ATOM 2310 O O . LEU A 1 285 ? -5.037 -0.814 17.652 1.00 84.12 285 LEU A O 1
ATOM 2314 N N . HIS A 1 286 ? -3.730 0.999 17.920 1.00 80.06 286 HIS A N 1
ATOM 2315 C CA . HIS A 1 286 ? -3.311 1.112 16.516 1.00 80.06 286 HIS A CA 1
ATOM 2316 C C . HIS A 1 286 ? -2.341 0.008 16.078 1.00 80.06 286 HIS A C 1
ATOM 2318 O O . HIS A 1 286 ? -2.167 -0.234 14.887 1.00 80.06 286 HIS A O 1
ATOM 2324 N N . GLU A 1 287 ? -1.817 -0.769 17.027 1.00 80.25 287 GLU A N 1
ATOM 2325 C CA . GLU A 1 287 ? -1.136 -2.026 16.731 1.00 80.25 287 GLU A CA 1
ATOM 2326 C C . GLU A 1 287 ? -2.077 -3.095 16.149 1.00 80.25 287 GLU A C 1
ATOM 2328 O O . GLU A 1 287 ? -1.593 -4.127 15.712 1.00 80.25 287 GLU A O 1
ATOM 2333 N N . ARG A 1 288 ? -3.410 -2.954 16.183 1.00 82.75 288 ARG A N 1
ATOM 2334 C CA . ARG A 1 288 ? -4.343 -3.982 15.679 1.00 82.75 288 ARG A CA 1
ATOM 2335 C C . ARG A 1 288 ? -4.744 -3.668 14.234 1.00 82.75 288 ARG A C 1
ATOM 2337 O O . ARG A 1 288 ? -5.362 -2.643 13.988 1.00 82.75 288 ARG A O 1
ATOM 2344 N N . GLY A 1 289 ? -4.486 -4.579 13.292 1.00 82.06 289 GLY A N 1
ATOM 2345 C CA . GLY A 1 289 ? -4.707 -4.313 11.856 1.00 82.06 289 GLY A CA 1
ATOM 2346 C C . GLY A 1 289 ? -6.139 -3.912 11.486 1.00 82.06 289 GLY A C 1
ATOM 2347 O O . GLY A 1 289 ? -6.333 -2.990 10.702 1.00 82.06 289 GLY A O 1
ATOM 2348 N N . TRP A 1 290 ? -7.142 -4.530 12.115 1.00 85.75 290 TRP A N 1
ATOM 2349 C CA . TRP A 1 290 ? -8.554 -4.183 11.909 1.00 85.75 290 TRP A CA 1
ATOM 2350 C C . TRP A 1 290 ? -8.882 -2.730 12.286 1.00 85.75 290 TRP A C 1
ATOM 2352 O O . TRP A 1 290 ? -9.695 -2.100 11.617 1.00 85.75 290 TRP A O 1
ATOM 2362 N N . VAL A 1 291 ? -8.194 -2.154 13.279 1.00 85.94 291 VAL A N 1
ATOM 2363 C CA . VAL A 1 291 ? -8.474 -0.796 13.775 1.00 85.94 291 VAL A CA 1
ATOM 2364 C C . VAL A 1 291 ? -8.199 0.264 12.716 1.00 85.94 291 VAL A C 1
ATOM 2366 O O . VAL A 1 291 ? -8.851 1.304 12.733 1.00 85.94 291 VAL A O 1
ATOM 2369 N N . LEU A 1 292 ? -7.272 0.033 11.780 1.00 85.81 292 LEU A N 1
ATOM 2370 C CA . LEU A 1 292 ? -7.032 1.001 10.711 1.00 85.81 292 LEU A CA 1
ATOM 2371 C C . LEU A 1 292 ? -8.293 1.200 9.859 1.00 85.81 292 LEU A C 1
ATOM 2373 O O . LEU A 1 292 ? -8.668 2.336 9.581 1.00 85.81 292 LEU A O 1
ATOM 2377 N N . GLN A 1 293 ? -8.980 0.107 9.520 1.00 86.19 293 GLN A N 1
ATOM 2378 C CA . GLN A 1 293 ? -10.253 0.134 8.804 1.00 86.19 293 GLN A CA 1
ATOM 2379 C C . GLN A 1 293 ? -11.328 0.865 9.617 1.00 86.19 293 GLN A C 1
ATOM 2381 O O . GLN A 1 293 ? -11.963 1.794 9.121 1.00 86.19 293 GLN A O 1
ATOM 2386 N N . GLU A 1 294 ? -11.466 0.516 10.894 1.00 89.88 294 GLU A N 1
ATOM 2387 C CA . GLU A 1 294 ? -12.417 1.146 11.818 1.00 89.88 294 GLU A CA 1
ATOM 2388 C C . GLU A 1 294 ? -12.187 2.660 11.971 1.00 89.88 294 GLU A C 1
ATOM 2390 O O . GLU A 1 294 ? -13.136 3.448 11.995 1.00 89.88 294 GLU A O 1
ATOM 2395 N N . ARG A 1 295 ? -10.916 3.077 12.054 1.00 87.56 295 ARG A N 1
ATOM 2396 C CA . ARG A 1 295 ? -10.513 4.483 12.107 1.00 87.56 295 ARG A CA 1
ATOM 2397 C C . ARG A 1 295 ? -10.866 5.155 10.795 1.00 87.56 295 ARG A C 1
ATOM 2399 O O . ARG A 1 295 ? -11.632 6.102 10.850 1.00 87.56 295 ARG A O 1
ATOM 2406 N N . LEU A 1 296 ? -10.352 4.702 9.650 1.00 84.94 296 LEU A N 1
ATOM 2407 C CA . LEU A 1 296 ? -10.463 5.429 8.378 1.00 84.94 296 LEU A CA 1
ATOM 2408 C C . LEU A 1 296 ? -11.902 5.562 7.872 1.00 84.94 296 LEU A C 1
ATOM 2410 O O . LEU A 1 296 ? -12.275 6.639 7.418 1.00 84.94 296 LEU A O 1
ATOM 2414 N N . LEU A 1 297 ? -12.722 4.520 8.006 1.00 87.44 297 LEU A N 1
ATOM 2415 C CA . LEU A 1 297 ? -14.091 4.531 7.479 1.00 87.44 297 LEU A CA 1
ATOM 2416 C C . LEU A 1 297 ? -15.073 5.299 8.365 1.00 87.44 297 LEU A C 1
ATOM 2418 O O . LEU A 1 297 ? -16.076 5.813 7.877 1.00 87.44 297 LEU A O 1
ATOM 2422 N N . ALA A 1 298 ? -14.799 5.421 9.666 1.00 89.81 298 ALA A N 1
ATOM 2423 C CA . ALA A 1 298 ? -15.645 6.214 10.546 1.00 89.81 298 ALA A CA 1
ATOM 2424 C C . ALA A 1 298 ? -15.596 7.699 10.163 1.00 89.81 298 ALA A C 1
ATOM 2426 O O . ALA A 1 298 ? -14.536 8.312 10.151 1.00 89.81 298 ALA A O 1
ATOM 2427 N N . ARG A 1 299 ? -16.741 8.353 9.950 1.00 87.25 299 ARG A N 1
ATOM 2428 C CA . ARG A 1 299 ? -16.763 9.791 9.586 1.00 87.25 299 ARG A CA 1
ATOM 2429 C C . ARG A 1 299 ? -16.231 10.711 10.688 1.00 87.25 299 ARG A C 1
ATOM 2431 O O . ARG A 1 299 ? -15.840 11.850 10.431 1.00 87.25 299 ARG A O 1
ATOM 2438 N N . ARG A 1 300 ? -16.290 10.233 11.930 1.00 91.44 300 ARG A N 1
ATOM 2439 C CA . ARG A 1 300 ? -15.899 10.932 13.153 1.00 91.44 300 ARG A CA 1
ATOM 2440 C C . ARG A 1 300 ? -15.325 9.926 14.133 1.00 91.44 300 ARG A C 1
ATOM 2442 O O . ARG A 1 300 ? -15.976 8.914 14.392 1.00 91.44 300 ARG A O 1
ATOM 2449 N N . VAL A 1 301 ? -14.164 10.218 14.701 1.00 92.81 301 VAL A N 1
ATOM 2450 C CA . VAL A 1 301 ? -13.537 9.390 15.731 1.00 92.81 301 VAL A CA 1
ATOM 2451 C C . VAL A 1 301 ? -13.206 10.261 16.933 1.00 92.81 301 VAL A C 1
ATOM 2453 O O . VAL A 1 301 ? -12.574 11.309 16.809 1.00 92.81 301 VAL A O 1
ATOM 2456 N N . LEU A 1 302 ? -13.650 9.818 18.107 1.00 95.00 302 LEU A N 1
ATOM 2457 C CA . LEU A 1 302 ? -13.236 10.368 19.389 1.00 95.00 302 LEU A CA 1
ATOM 2458 C C . LEU A 1 302 ? -12.252 9.391 20.031 1.00 95.00 302 LEU A C 1
ATOM 2460 O O . LEU A 1 302 ? -12.635 8.300 20.464 1.00 95.00 302 LEU A O 1
ATOM 2464 N N . HIS A 1 303 ? -10.988 9.787 20.079 1.00 93.19 303 HIS A N 1
ATOM 2465 C CA . HIS A 1 303 ? -9.897 9.002 20.630 1.00 93.19 303 HIS A CA 1
ATOM 2466 C C . HIS A 1 303 ? -9.750 9.257 22.127 1.00 93.19 303 HIS A C 1
ATOM 2468 O O . HIS A 1 303 ? -9.560 10.390 22.571 1.00 93.19 303 HIS A O 1
ATOM 2474 N N . PHE A 1 304 ? -9.806 8.173 22.894 1.00 93.50 304 PHE A N 1
ATOM 2475 C CA . PHE A 1 304 ? -9.489 8.133 24.314 1.00 93.50 304 PHE A CA 1
ATOM 2476 C C . PHE A 1 304 ? -8.052 7.638 24.481 1.00 93.50 304 PHE A C 1
ATOM 2478 O O . PHE A 1 304 ? -7.809 6.441 24.653 1.00 93.50 304 PHE A O 1
ATOM 2485 N N . CYS A 1 305 ? -7.093 8.556 24.363 1.00 90.50 305 CYS A N 1
ATOM 2486 C CA . CYS A 1 305 ? -5.679 8.272 24.592 1.00 90.50 305 CYS A CA 1
ATOM 2487 C C . CYS A 1 305 ? -5.380 8.235 26.096 1.00 90.50 305 CYS A C 1
ATOM 2489 O O . CYS A 1 305 ? -6.155 8.732 26.920 1.00 90.50 305 CYS A O 1
ATOM 2491 N N . SER A 1 306 ? -4.245 7.644 26.471 1.00 88.50 306 SER A N 1
ATOM 2492 C CA . SER A 1 306 ? -3.837 7.567 27.880 1.00 88.50 306 SER A CA 1
ATOM 2493 C C . SER A 1 306 ? -3.529 8.936 28.495 1.00 88.50 306 SER A C 1
ATOM 2495 O O . SER A 1 306 ? -3.588 9.101 29.711 1.00 88.50 306 SER A O 1
ATOM 2497 N N . ASP A 1 307 ? -3.211 9.920 27.662 1.00 85.94 307 ASP A N 1
ATOM 2498 C CA . ASP A 1 307 ? -2.697 11.241 28.020 1.00 85.94 307 ASP A CA 1
ATOM 2499 C C . ASP A 1 307 ? -3.582 12.407 27.554 1.00 85.94 307 ASP A C 1
ATOM 2501 O O . ASP A 1 307 ? -3.478 13.497 28.110 1.00 85.94 307 ASP A O 1
ATOM 2505 N N . MET A 1 308 ? -4.496 12.195 26.603 1.00 87.19 308 MET A N 1
ATOM 2506 C CA . MET A 1 308 ? -5.403 13.236 26.104 1.00 87.19 308 MET A CA 1
ATOM 2507 C C . MET A 1 308 ? -6.673 12.664 25.462 1.00 87.19 308 MET A C 1
ATOM 2509 O O . MET A 1 308 ? -6.801 11.459 25.252 1.00 87.19 308 MET A O 1
ATOM 2513 N N . LEU A 1 309 ? -7.633 13.539 25.156 1.00 90.62 309 LEU A N 1
ATOM 2514 C CA . LEU A 1 309 ? -8.642 13.257 24.137 1.00 90.62 309 LEU A CA 1
ATOM 2515 C C . LEU A 1 309 ? -8.201 13.864 22.809 1.00 90.62 309 LEU A C 1
ATOM 2517 O O . LEU A 1 309 ? -7.672 14.979 22.769 1.00 90.62 309 LEU A O 1
ATOM 2521 N N . ALA A 1 310 ? -8.473 13.143 21.731 1.00 90.31 310 ALA A N 1
ATOM 2522 C CA . ALA A 1 310 ? -8.278 13.640 20.382 1.00 90.31 310 ALA A CA 1
ATOM 2523 C C . ALA A 1 310 ? -9.509 13.378 19.518 1.00 90.31 310 ALA A C 1
ATOM 2525 O O . ALA A 1 310 ? -10.316 12.482 19.775 1.00 90.31 310 ALA A O 1
ATOM 2526 N N . TRP A 1 311 ? -9.662 14.211 18.509 1.00 90.81 311 TRP A N 1
ATOM 2527 C CA . TRP A 1 311 ? -10.771 14.247 17.586 1.00 90.81 311 TRP A CA 1
ATOM 2528 C C . TRP A 1 311 ? -10.241 14.142 16.174 1.00 90.81 311 TRP A C 1
ATOM 2530 O O . TRP A 1 311 ? -9.309 14.854 15.812 1.00 90.81 311 TRP A O 1
ATOM 2540 N N . GLU A 1 312 ? -10.882 13.289 15.392 1.00 87.88 312 GLU A N 1
ATOM 2541 C CA . GLU A 1 312 ? -10.546 13.089 13.992 1.00 87.88 312 GLU A CA 1
ATOM 2542 C C . GLU A 1 312 ? -11.838 13.086 13.172 1.00 87.88 312 GLU A C 1
ATOM 2544 O O . GLU A 1 312 ? -12.750 12.279 13.407 1.00 87.88 312 GLU A O 1
ATOM 2549 N N . CYS A 1 313 ? -11.949 13.987 12.203 1.00 85.94 313 CYS A N 1
ATOM 2550 C CA . CYS A 1 313 ? -13.006 13.959 11.195 1.00 85.94 313 CYS A CA 1
ATOM 2551 C C . CYS A 1 313 ? -12.489 14.522 9.867 1.00 85.94 313 CYS A C 1
ATOM 2553 O O . CYS A 1 313 ? -11.390 15.048 9.794 1.00 85.94 313 CYS A O 1
ATOM 2555 N N . VAL A 1 314 ? -13.302 14.441 8.813 1.00 75.31 314 VAL A N 1
ATOM 2556 C CA . VAL A 1 314 ? -12.922 14.944 7.477 1.00 75.31 314 VAL A CA 1
ATOM 2557 C C . VAL A 1 314 ? -12.658 16.461 7.460 1.00 75.31 314 VAL A C 1
ATOM 2559 O O . VAL A 1 314 ? -11.933 16.949 6.603 1.00 75.31 314 VAL A O 1
ATOM 2562 N N . GLU A 1 315 ? -13.246 17.220 8.389 1.00 79.19 315 GLU A N 1
ATOM 2563 C CA . GLU A 1 315 ? -13.125 18.684 8.419 1.00 79.19 315 GLU A CA 1
ATOM 2564 C C . GLU A 1 315 ? -11.936 19.173 9.249 1.00 79.19 315 GLU A C 1
ATOM 2566 O O . GLU A 1 315 ? -11.379 20.230 8.955 1.00 79.19 315 GLU A O 1
ATOM 2571 N N . THR A 1 316 ? -11.600 18.486 10.342 1.00 80.56 316 THR A N 1
ATOM 2572 C CA . THR A 1 316 ? -10.609 18.969 11.309 1.00 80.56 316 THR A CA 1
ATOM 2573 C C . THR A 1 316 ? -10.141 17.841 12.216 1.00 80.56 316 THR A C 1
ATOM 2575 O O . THR A 1 316 ? -10.963 17.138 12.815 1.00 80.56 316 THR A O 1
ATOM 2578 N N . ASP A 1 317 ? -8.828 17.781 12.412 1.00 84.94 317 ASP A N 1
ATOM 2579 C CA . ASP A 1 317 ? -8.189 17.006 13.465 1.00 84.94 317 ASP A CA 1
ATOM 2580 C C . ASP A 1 317 ? -7.874 17.935 14.640 1.00 84.94 317 ASP A C 1
ATOM 2582 O O . ASP A 1 317 ? -7.383 19.052 14.465 1.00 84.94 317 ASP A O 1
ATOM 2586 N N . ALA A 1 318 ? -8.213 17.516 15.856 1.00 87.75 318 ALA A N 1
ATOM 2587 C CA . ALA A 1 318 ? -8.033 18.321 17.059 1.00 87.75 318 ALA A CA 1
ATOM 2588 C C . ALA A 1 318 ? -7.591 17.454 18.238 1.00 87.75 318 ALA A C 1
ATOM 2590 O O . ALA A 1 318 ? -7.835 16.252 18.292 1.00 87.75 318 ALA A O 1
ATOM 2591 N N . ALA A 1 319 ? -6.956 18.076 19.220 1.00 87.69 319 ALA A N 1
ATOM 2592 C CA . ALA A 1 319 ? -6.554 17.431 20.466 1.00 87.69 319 ALA A CA 1
ATOM 2593 C C . ALA A 1 319 ? -6.919 18.332 21.644 1.00 87.69 319 ALA A C 1
ATOM 2595 O O . ALA A 1 319 ? -7.160 19.522 21.454 1.00 87.69 319 ALA A O 1
ATOM 2596 N N . GLU A 1 320 ? -6.930 17.821 22.875 1.00 87.62 320 GLU A N 1
ATOM 2597 C CA . GLU A 1 320 ? -7.122 18.682 24.058 1.00 87.62 320 GLU A CA 1
ATOM 2598 C C . GLU A 1 320 ? -6.104 19.826 24.127 1.00 87.62 320 GLU A C 1
ATOM 2600 O O . GLU A 1 320 ? -6.425 20.924 24.579 1.00 87.62 320 GLU A O 1
ATOM 2605 N N . THR A 1 321 ? -4.894 19.584 23.627 1.00 84.88 321 THR A N 1
ATOM 2606 C CA . THR A 1 321 ? -3.838 20.586 23.479 1.00 84.88 321 THR A CA 1
ATOM 2607 C C . THR A 1 321 ? -4.143 21.623 22.386 1.00 84.88 321 THR A C 1
ATOM 2609 O O . THR A 1 321 ? -3.743 22.781 22.495 1.00 84.88 321 THR A O 1
ATOM 2612 N N . PHE A 1 322 ? -4.897 21.231 21.357 1.00 85.94 322 PHE A N 1
ATOM 2613 C CA . PHE A 1 322 ? -5.247 22.040 20.188 1.00 85.94 322 PHE A CA 1
ATOM 2614 C C . PHE A 1 322 ? -6.754 21.939 19.881 1.00 85.94 322 PHE A C 1
ATOM 2616 O O . PHE A 1 322 ? -7.152 21.320 18.891 1.00 85.94 322 PHE A O 1
ATOM 2623 N N . PRO A 1 323 ? -7.626 22.517 20.730 1.00 85.50 323 PRO A N 1
ATOM 2624 C CA . PRO A 1 323 ? -9.064 22.249 20.678 1.00 85.50 323 PRO A CA 1
ATOM 2625 C C . PRO A 1 323 ? -9.769 22.806 19.437 1.00 85.50 323 PRO A C 1
ATOM 2627 O O . PRO A 1 323 ? -10.851 22.344 19.088 1.00 85.50 323 PRO A O 1
ATOM 2630 N N . ASN A 1 324 ? -9.148 23.780 18.769 1.00 83.56 324 ASN A N 1
ATOM 2631 C CA . ASN A 1 324 ? -9.684 24.436 17.577 1.00 83.56 324 ASN A CA 1
ATOM 2632 C C . ASN A 1 324 ? -9.052 23.924 16.270 1.00 83.56 324 ASN A C 1
ATOM 2634 O O . ASN A 1 324 ? -9.235 24.559 15.236 1.00 83.56 324 ASN A O 1
ATOM 2638 N N . GLY A 1 325 ? -8.293 22.827 16.324 1.00 84.69 325 GLY A N 1
ATOM 2639 C CA . GLY A 1 325 ? -7.579 22.266 15.178 1.00 84.69 325 GLY A CA 1
ATOM 2640 C C . GLY A 1 325 ? -6.066 22.242 15.379 1.00 84.69 325 GLY A C 1
ATOM 2641 O O . GLY A 1 325 ? -5.509 23.108 16.065 1.00 84.69 325 GLY A O 1
ATOM 2642 N N . LEU A 1 326 ? -5.407 21.242 14.796 1.00 83.00 326 LEU A N 1
ATOM 2643 C CA . LEU A 1 326 ? -3.954 21.117 14.832 1.00 83.00 326 LEU A CA 1
ATOM 2644 C C . LEU A 1 326 ? -3.264 22.293 14.106 1.00 83.00 326 LEU A C 1
ATOM 2646 O O . LEU A 1 326 ? -3.772 22.819 13.115 1.00 83.00 326 LEU A O 1
ATOM 2650 N N . PRO A 1 327 ? -2.075 22.725 14.564 1.00 80.44 327 PRO A N 1
ATOM 2651 C CA . PRO A 1 327 ? -1.234 23.645 13.808 1.00 80.44 327 PRO A CA 1
ATOM 2652 C C . PRO A 1 327 ? -0.907 23.080 12.421 1.00 80.44 327 PRO A C 1
ATOM 2654 O O . PRO A 1 327 ? -0.575 21.907 12.313 1.00 80.44 327 PRO A O 1
ATOM 2657 N N . ILE A 1 328 ? -0.879 23.928 11.387 1.00 71.50 328 ILE A N 1
ATOM 2658 C CA . ILE A 1 328 ? -0.703 23.534 9.971 1.00 71.50 328 ILE A CA 1
ATOM 2659 C C . ILE A 1 328 ? 0.462 22.552 9.735 1.00 71.50 328 ILE A C 1
ATOM 2661 O O . ILE A 1 328 ? 0.371 21.676 8.884 1.00 71.50 328 ILE A O 1
ATOM 2665 N N . PHE A 1 329 ? 1.579 22.697 10.452 1.00 70.69 329 PHE A N 1
ATOM 2666 C CA . PHE A 1 329 ? 2.741 21.815 10.289 1.00 70.69 329 PHE A CA 1
ATOM 2667 C C . PHE A 1 329 ? 2.551 20.422 10.915 1.00 70.69 329 PHE A C 1
ATOM 2669 O O . PHE A 1 329 ? 3.198 19.485 10.463 1.00 70.69 329 PHE A O 1
ATOM 2676 N N . LEU A 1 330 ? 1.676 20.283 11.918 1.00 71.94 330 LEU A N 1
ATOM 2677 C CA . LEU A 1 330 ? 1.243 18.991 12.463 1.00 71.94 330 LEU A CA 1
ATOM 2678 C C . LEU A 1 330 ? 0.100 18.398 11.645 1.00 71.94 330 LEU A C 1
ATOM 2680 O O . LEU A 1 330 ? 0.097 17.201 11.380 1.00 71.94 330 LEU A O 1
ATOM 2684 N N . ASP A 1 331 ? -0.828 19.254 11.224 1.00 60.75 331 ASP A N 1
ATOM 2685 C CA . ASP A 1 331 ? -1.974 18.914 10.382 1.00 60.75 331 ASP A CA 1
ATOM 2686 C C . ASP A 1 331 ? -1.488 18.216 9.103 1.00 60.75 331 ASP A C 1
ATOM 2688 O O . ASP A 1 331 ? -1.853 17.088 8.804 1.00 60.75 331 ASP A O 1
ATOM 2692 N N . LYS A 1 332 ? -0.484 18.795 8.434 1.00 56.22 332 LYS A N 1
ATOM 2693 C CA . LYS A 1 332 ? 0.122 18.258 7.203 1.00 56.22 332 LYS A CA 1
ATOM 2694 C C . LYS A 1 332 ? 0.931 16.964 7.364 1.00 56.22 332 LYS A C 1
ATOM 2696 O O . LYS A 1 332 ? 1.502 16.497 6.375 1.00 56.22 332 LYS A O 1
ATOM 2701 N N . THR A 1 333 ? 1.029 16.383 8.559 1.00 57.44 333 THR A N 1
ATOM 2702 C CA . THR A 1 333 ? 1.718 15.096 8.716 1.00 57.44 333 THR A CA 1
ATOM 2703 C C . THR A 1 333 ? 0.877 13.970 8.099 1.00 57.44 333 THR A C 1
ATOM 2705 O O . THR A 1 333 ? -0.344 13.954 8.270 1.00 57.44 333 THR A O 1
ATOM 2708 N N . PRO A 1 334 ? 1.494 12.986 7.412 1.00 55.09 334 PRO A N 1
ATOM 2709 C CA . PRO A 1 334 ? 0.763 11.850 6.845 1.00 55.09 334 PRO A CA 1
ATOM 2710 C C . PRO A 1 334 ? -0.085 11.086 7.873 1.00 55.09 334 PRO A C 1
ATOM 2712 O O . PRO A 1 334 ? -1.056 10.443 7.497 1.00 55.09 334 PRO A O 1
ATOM 2715 N N . THR A 1 335 ? 0.276 11.161 9.162 1.00 55.84 335 THR A N 1
ATOM 2716 C CA . THR A 1 335 ? -0.376 10.463 10.277 1.00 55.84 335 THR A CA 1
ATOM 2717 C C . THR A 1 335 ? -1.573 11.200 10.890 1.00 55.84 335 THR A C 1
ATOM 2719 O O . THR A 1 335 ? -2.466 10.533 11.433 1.00 55.84 335 THR A O 1
ATOM 2722 N N . ALA A 1 336 ? -1.608 12.535 10.820 1.00 49.06 336 ALA A N 1
ATOM 2723 C CA . ALA A 1 336 ? -2.713 13.355 11.325 1.00 49.06 336 ALA A CA 1
ATOM 2724 C C . ALA A 1 336 ? -3.900 13.334 10.361 1.00 49.06 336 ALA A C 1
ATOM 2726 O O . ALA A 1 336 ? -4.995 12.925 10.728 1.00 49.06 336 ALA A O 1
ATOM 2727 N N . HIS A 1 337 ? -3.633 13.597 9.088 1.00 60.62 337 HIS A N 1
ATOM 2728 C CA . HIS A 1 337 ? -4.639 13.766 8.044 1.00 60.62 337 HIS A CA 1
ATOM 2729 C C . HIS A 1 337 ? -5.067 12.475 7.332 1.00 60.62 337 HIS A C 1
ATOM 2731 O O . HIS A 1 337 ? -5.457 12.469 6.166 1.00 60.62 337 HIS A O 1
ATOM 2737 N N . PHE A 1 338 ? -5.047 11.349 8.040 1.00 61.78 338 PHE A N 1
ATOM 2738 C CA . PHE A 1 338 ? -5.411 10.054 7.463 1.00 61.78 338 PHE A CA 1
ATOM 2739 C C . PHE A 1 338 ? -6.864 10.010 6.947 1.00 61.78 338 PHE A C 1
ATOM 2741 O O . PHE A 1 338 ? -7.142 9.300 5.986 1.00 61.78 338 PHE A O 1
ATOM 2748 N N . LYS A 1 339 ? -7.785 10.795 7.533 1.00 66.88 339 LYS A N 1
ATOM 2749 C CA . LYS A 1 339 ? -9.173 10.941 7.047 1.00 66.88 339 LYS A CA 1
ATOM 2750 C C . LYS A 1 339 ? -9.340 11.882 5.869 1.00 66.88 339 LYS A C 1
ATOM 2752 O O . LYS A 1 339 ? -10.317 11.745 5.144 1.00 66.88 339 LYS A O 1
ATOM 2757 N N . SER A 1 340 ? -8.440 12.845 5.677 1.00 57.62 340 SER A N 1
ATOM 2758 C CA . SER A 1 340 ? -8.492 13.722 4.501 1.00 57.62 340 SER A CA 1
ATOM 2759 C C . SER A 1 340 ? -7.924 13.042 3.251 1.00 57.62 340 SER A C 1
ATOM 2761 O O . SER A 1 340 ? -8.135 13.535 2.144 1.00 57.62 340 SER A O 1
ATOM 2763 N N . LEU A 1 341 ? -7.356 11.834 3.408 1.00 54.94 341 LEU A N 1
ATOM 2764 C CA . LEU A 1 341 ? -7.244 10.843 2.331 1.00 54.94 341 LEU A CA 1
ATOM 2765 C C . LEU A 1 341 ? -8.625 10.387 1.804 1.00 54.94 341 LEU A C 1
ATOM 2767 O O . LEU A 1 341 ? -8.663 9.576 0.894 1.00 54.94 341 LEU A O 1
ATOM 2771 N N . ASP A 1 342 ? -9.748 10.894 2.336 1.00 43.53 342 ASP A N 1
ATOM 2772 C CA . ASP A 1 342 ? -11.104 10.820 1.766 1.00 43.53 342 ASP A CA 1
ATOM 2773 C C . ASP A 1 342 ? -11.403 12.054 0.864 1.00 43.53 342 ASP A C 1
ATOM 2775 O O . ASP A 1 342 ? -12.246 12.906 1.132 1.00 43.53 342 ASP A O 1
ATOM 2779 N N . LEU A 1 343 ? -10.615 12.224 -0.197 1.00 49.59 343 LEU A N 1
ATOM 2780 C CA . LEU A 1 343 ? -11.082 12.179 -1.596 1.00 49.59 343 LEU A CA 1
ATOM 2781 C C . LEU A 1 343 ? -12.272 13.050 -2.057 1.00 49.59 343 LEU A C 1
ATOM 2783 O O . LEU A 1 343 ? -13.016 12.699 -2.968 1.00 49.59 343 LEU A O 1
ATOM 2787 N N . SER A 1 344 ? -12.416 14.258 -1.512 1.00 39.72 344 SER A N 1
ATOM 2788 C CA . SER A 1 344 ? -13.131 15.346 -2.221 1.00 39.72 344 SER A CA 1
ATOM 2789 C C . SER A 1 344 ? -12.732 16.772 -1.817 1.00 39.72 344 SER A C 1
ATOM 2791 O O . SER A 1 344 ? -13.208 17.736 -2.418 1.00 39.72 344 SER A O 1
ATOM 2793 N N . PHE A 1 345 ? -11.861 16.946 -0.814 1.00 38.28 345 PHE A N 1
ATOM 2794 C CA . PHE A 1 345 ? -11.599 18.266 -0.218 1.00 38.28 345 PHE A CA 1
ATOM 2795 C C . PHE A 1 345 ? -10.173 18.808 -0.401 1.00 38.28 345 PHE A C 1
ATOM 2797 O O . PHE A 1 345 ? -9.940 19.998 -0.171 1.00 38.28 345 PHE A O 1
ATOM 2804 N N . VAL A 1 346 ? -9.232 17.995 -0.895 1.00 39.88 346 VAL A N 1
ATOM 2805 C CA . VAL A 1 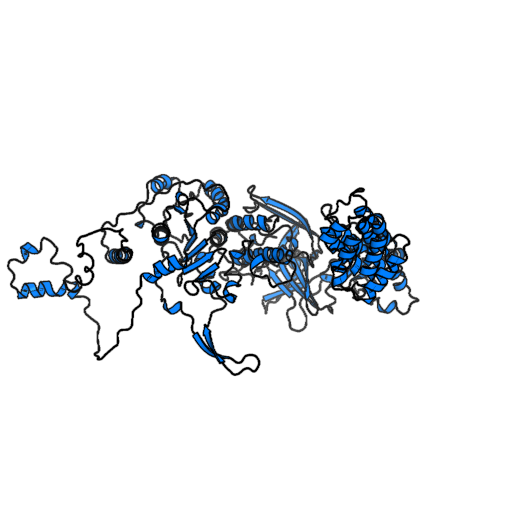346 ? -7.854 18.445 -1.183 1.00 39.88 346 VAL A CA 1
ATOM 2806 C C . VAL A 1 346 ? -7.832 19.540 -2.262 1.00 39.88 346 VAL A C 1
ATOM 2808 O O . VAL A 1 346 ? -7.018 20.459 -2.187 1.00 39.88 346 VAL A O 1
ATOM 2811 N N . GLY A 1 347 ? -8.827 19.565 -3.157 1.00 35.25 347 GLY A N 1
ATOM 2812 C CA . GLY A 1 347 ? -9.007 20.629 -4.152 1.00 35.25 347 GLY A CA 1
ATOM 2813 C C . GLY A 1 347 ? -9.320 22.029 -3.595 1.00 35.25 347 GLY A C 1
ATOM 2814 O O . GLY A 1 347 ? -9.394 22.979 -4.371 1.00 35.25 347 GLY A O 1
ATOM 2815 N N . LYS A 1 348 ? -9.519 22.210 -2.277 1.00 32.56 348 LYS A N 1
ATOM 2816 C CA . LYS A 1 348 ? -9.815 23.534 -1.686 1.00 32.56 348 LYS A CA 1
ATOM 2817 C C . LYS A 1 348 ? -8.724 24.128 -0.801 1.00 32.56 348 LYS A C 1
ATOM 2819 O O . LYS A 1 348 ? -8.787 25.329 -0.559 1.00 32.56 348 LYS A O 1
ATOM 2824 N N . SER A 1 349 ? -7.732 23.358 -0.347 1.00 32.50 349 SER A N 1
ATOM 2825 C CA . SER A 1 349 ? -6.751 23.870 0.630 1.00 32.50 349 SER A CA 1
ATOM 2826 C C . SER A 1 349 ? -5.320 24.041 0.105 1.00 32.50 349 SER A C 1
ATOM 2828 O O . SER A 1 349 ? -4.458 24.497 0.856 1.00 32.50 349 SER A O 1
ATOM 2830 N N . LEU A 1 350 ? -5.074 23.746 -1.177 1.00 36.41 350 LEU A N 1
ATOM 2831 C CA . LEU A 1 350 ? -3.815 24.048 -1.875 1.00 36.41 350 LEU A CA 1
ATOM 2832 C C . LEU A 1 350 ? -3.980 25.038 -3.041 1.00 36.41 350 LEU A C 1
ATOM 2834 O O . LEU A 1 350 ? -3.029 25.242 -3.786 1.00 36.41 350 LEU A O 1
ATOM 2838 N N . LYS A 1 351 ? -5.140 25.704 -3.177 1.00 31.16 351 LYS A N 1
ATOM 2839 C CA . LYS A 1 351 ? -5.312 26.785 -4.161 1.00 31.16 351 LYS A CA 1
ATOM 2840 C C . LYS A 1 351 ? -4.453 27.997 -3.778 1.00 31.16 351 LYS A C 1
ATOM 2842 O O . LYS A 1 351 ? -4.916 28.921 -3.110 1.00 31.16 351 LYS A O 1
ATOM 2847 N N . GLY A 1 352 ? -3.192 27.988 -4.202 1.00 32.53 352 GLY A N 1
ATOM 2848 C CA . GLY A 1 352 ? -2.575 29.210 -4.703 1.00 32.53 352 GLY A CA 1
ATOM 2849 C C . GLY A 1 352 ? -3.338 29.661 -5.957 1.00 32.53 352 GLY A C 1
ATOM 2850 O O . GLY A 1 352 ? -3.927 28.818 -6.636 1.00 32.53 352 GLY A O 1
ATOM 2851 N N . PRO A 1 353 ? -3.414 30.966 -6.242 1.00 30.91 353 PRO A N 1
ATOM 2852 C CA . PRO A 1 353 ? -3.994 31.424 -7.496 1.00 30.91 353 PRO A CA 1
ATOM 2853 C C . PRO A 1 353 ? -3.076 30.989 -8.658 1.00 30.91 353 PRO A C 1
ATOM 2855 O O . PRO A 1 353 ? -1.863 31.144 -8.548 1.00 30.91 353 PRO A O 1
ATOM 2858 N N . ASP A 1 354 ? -3.671 30.458 -9.732 1.00 36.84 354 ASP A N 1
ATOM 2859 C CA . ASP A 1 354 ? -3.082 30.198 -11.065 1.00 36.84 354 ASP A CA 1
ATOM 2860 C C . ASP A 1 354 ? -2.201 28.956 -11.322 1.00 36.84 354 ASP A C 1
ATOM 2862 O O . ASP A 1 354 ? -1.128 29.095 -11.895 1.00 36.84 354 ASP A O 1
ATOM 2866 N N . MET A 1 355 ? -2.665 27.725 -11.052 1.00 35.31 355 MET A N 1
ATOM 2867 C CA . MET A 1 355 ? -2.127 26.525 -11.736 1.00 35.31 355 MET A CA 1
ATOM 2868 C C . MET A 1 355 ? -3.227 25.474 -11.998 1.00 35.31 355 MET A C 1
ATOM 2870 O O . MET A 1 355 ? -4.106 25.279 -11.161 1.00 35.31 355 MET A O 1
ATOM 2874 N N . GLY A 1 356 ? -3.196 24.837 -13.177 1.00 36.00 356 GLY A N 1
ATOM 2875 C CA . GLY A 1 356 ? -4.256 23.987 -13.750 1.00 36.00 356 GLY A CA 1
ATOM 2876 C C . GLY A 1 356 ? -4.788 22.863 -12.843 1.00 36.00 356 GLY A C 1
ATOM 2877 O O . GLY A 1 356 ? -4.033 22.109 -12.238 1.00 36.00 356 GLY A O 1
ATOM 2878 N N . GLU A 1 357 ? -6.118 22.749 -12.764 1.00 40.94 357 GLU A N 1
ATOM 2879 C CA . GLU A 1 357 ? -6.823 22.143 -11.621 1.00 40.94 357 GLU A CA 1
ATOM 2880 C C . GLU A 1 357 ? -7.041 20.611 -11.657 1.00 40.94 357 GLU A C 1
ATOM 2882 O O . GLU A 1 357 ? -7.439 20.052 -10.636 1.00 40.94 357 GLU A O 1
ATOM 2887 N N . GLU A 1 358 ? -6.783 19.889 -12.756 1.00 41.97 358 GLU A N 1
ATOM 2888 C CA . GLU A 1 358 ? -7.187 18.465 -12.853 1.00 41.97 358 GLU A CA 1
ATOM 2889 C C . GLU A 1 358 ? -6.058 17.429 -12.668 1.00 41.97 358 GLU A C 1
ATOM 2891 O O . GLU A 1 358 ? -6.316 16.318 -12.192 1.00 41.97 358 GLU A O 1
ATOM 2896 N N . THR A 1 359 ? -4.802 17.765 -12.976 1.00 44.47 359 THR A N 1
ATOM 2897 C CA . THR A 1 359 ? -3.693 16.784 -13.000 1.00 44.47 359 THR A CA 1
ATOM 2898 C C . THR A 1 359 ? -3.064 16.550 -11.618 1.00 44.47 359 THR A C 1
ATOM 2900 O O . THR A 1 359 ? -2.735 15.414 -11.261 1.00 44.47 359 THR A O 1
ATOM 2903 N N . GLU A 1 360 ? -2.939 17.596 -10.793 1.00 45.59 360 GLU A N 1
ATOM 2904 C CA . GLU A 1 360 ? -2.329 17.492 -9.456 1.00 45.59 360 GLU A CA 1
ATOM 2905 C C . GLU A 1 360 ? -3.218 16.751 -8.448 1.00 45.59 360 GLU A C 1
ATOM 2907 O O . GLU A 1 360 ? -2.709 15.948 -7.663 1.00 45.59 360 GLU A O 1
ATOM 2912 N N . SER A 1 361 ? -4.544 16.956 -8.487 1.00 48.16 361 SER A N 1
ATOM 2913 C CA . SER A 1 361 ? -5.461 16.326 -7.524 1.00 48.16 361 SER A CA 1
ATOM 2914 C C . SER A 1 361 ? -5.380 14.805 -7.618 1.00 48.16 361 SER A C 1
ATOM 2916 O O . SER A 1 361 ? -5.037 14.170 -6.627 1.00 48.16 361 SER A O 1
ATOM 2918 N N . ARG A 1 362 ? -5.562 14.225 -8.818 1.00 53.53 362 ARG A N 1
ATOM 2919 C CA . ARG A 1 362 ? -5.466 12.768 -9.058 1.00 53.53 362 ARG A CA 1
ATOM 2920 C C . ARG A 1 362 ? -4.101 12.181 -8.687 1.00 53.53 362 ARG A C 1
ATOM 2922 O O . ARG A 1 362 ? -4.014 11.003 -8.346 1.00 53.53 362 ARG A O 1
ATOM 2929 N N . SER A 1 363 ? -3.039 12.983 -8.736 1.00 60.31 363 SER A N 1
ATOM 2930 C CA . SER A 1 363 ? -1.695 12.550 -8.345 1.00 60.31 363 SER A CA 1
ATOM 2931 C C . SER A 1 363 ? -1.594 12.341 -6.829 1.00 60.31 363 SER A C 1
ATOM 2933 O O . SER A 1 363 ? -1.066 11.325 -6.385 1.00 60.31 363 SER A O 1
ATOM 2935 N N . LEU A 1 364 ? -2.187 13.224 -6.019 1.00 65.00 364 LEU A N 1
ATOM 2936 C CA . LEU A 1 364 ? -2.214 13.079 -4.556 1.00 65.00 364 LEU A CA 1
ATOM 2937 C C . LEU A 1 364 ? -3.077 11.893 -4.089 1.00 65.00 364 LEU A C 1
ATOM 2939 O O . LEU A 1 364 ? -2.722 11.214 -3.123 1.00 65.00 364 LEU A O 1
ATOM 2943 N N . GLU A 1 365 ? -4.178 11.606 -4.787 1.00 69.81 365 GLU A N 1
ATOM 2944 C CA . GLU A 1 365 ? -5.053 10.457 -4.497 1.00 69.81 365 GLU A CA 1
ATOM 2945 C C . GLU A 1 365 ? -4.282 9.135 -4.601 1.00 69.81 365 GLU A C 1
ATOM 2947 O O . GLU A 1 365 ? -4.340 8.294 -3.701 1.00 69.81 365 GLU A O 1
ATOM 2952 N N . ARG A 1 366 ? -3.471 8.991 -5.653 1.00 73.62 366 ARG A N 1
ATOM 2953 C CA . ARG A 1 366 ? -2.645 7.798 -5.901 1.00 73.62 366 ARG A CA 1
ATOM 2954 C C . ARG A 1 366 ? -1.581 7.585 -4.829 1.00 73.62 366 ARG A C 1
ATOM 2956 O O . ARG A 1 366 ? -1.362 6.454 -4.405 1.00 73.62 366 ARG A O 1
ATOM 2963 N N . LEU A 1 367 ? -0.987 8.664 -4.321 1.00 77.69 367 LEU A N 1
ATOM 2964 C CA . LEU A 1 367 ? 0.017 8.612 -3.249 1.00 77.69 367 LEU A CA 1
ATOM 2965 C C . LEU A 1 367 ? -0.565 8.196 -1.886 1.00 77.69 367 LEU A C 1
ATOM 2967 O O . LEU A 1 367 ? 0.180 7.933 -0.939 1.00 77.69 367 LEU A O 1
ATOM 2971 N N . SER A 1 368 ? -1.892 8.115 -1.763 1.00 79.81 368 SER A N 1
ATOM 2972 C CA . SER A 1 368 ? -2.557 7.722 -0.519 1.00 79.81 368 SER A CA 1
ATOM 2973 C C . SER A 1 368 ? -2.436 6.221 -0.252 1.00 79.81 368 SER A C 1
ATOM 2975 O O . SER A 1 368 ? -2.229 5.813 0.893 1.00 79.81 368 SER A O 1
ATOM 2977 N N . TRP A 1 369 ? -2.520 5.386 -1.293 1.00 87.44 369 TRP A N 1
ATOM 2978 C CA . TRP A 1 369 ? -2.496 3.932 -1.128 1.00 87.44 369 TRP A CA 1
ATOM 2979 C C . TRP A 1 369 ? -1.158 3.388 -0.601 1.00 87.44 369 TRP A C 1
ATOM 2981 O O . TRP A 1 369 ? -1.195 2.649 0.387 1.00 87.44 369 TRP A O 1
ATOM 2991 N N . PRO A 1 370 ? 0.018 3.784 -1.135 1.00 87.31 370 PRO A N 1
ATOM 2992 C CA . PRO A 1 370 ? 1.307 3.362 -0.582 1.00 87.31 370 PRO A CA 1
ATOM 2993 C C . PRO A 1 370 ? 1.455 3.676 0.912 1.00 87.31 370 PRO A C 1
ATOM 2995 O O . PRO A 1 370 ? 1.959 2.856 1.680 1.00 87.31 370 PRO A O 1
ATOM 2998 N N . ARG A 1 371 ? 0.939 4.832 1.355 1.00 81.88 371 ARG A N 1
ATOM 2999 C CA . ARG A 1 371 ? 0.940 5.242 2.770 1.00 81.88 371 ARG A CA 1
ATOM 3000 C C . ARG A 1 371 ? 0.024 4.366 3.619 1.00 81.88 371 ARG A C 1
ATOM 3002 O O . ARG A 1 371 ? 0.425 3.941 4.700 1.00 81.88 371 ARG A O 1
ATOM 3009 N N . ILE A 1 372 ? -1.177 4.061 3.122 1.00 86.06 372 ILE A N 1
ATOM 3010 C CA . ILE A 1 372 ? -2.111 3.132 3.775 1.00 86.06 372 ILE A CA 1
ATOM 3011 C C . ILE A 1 372 ? -1.464 1.753 3.925 1.00 86.06 372 ILE A C 1
ATOM 3013 O O . ILE A 1 372 ? -1.494 1.198 5.021 1.00 86.06 372 ILE A O 1
ATOM 3017 N N . VAL A 1 373 ? -0.840 1.220 2.870 1.00 90.25 373 VAL A N 1
ATOM 3018 C CA . VAL A 1 373 ? -0.131 -0.071 2.905 1.00 90.25 373 VAL A CA 1
ATOM 3019 C C . VAL A 1 373 ? 1.015 -0.037 3.915 1.00 90.25 373 VAL A C 1
ATOM 3021 O O . VAL A 1 373 ? 1.124 -0.946 4.743 1.00 90.25 373 VAL A O 1
ATOM 3024 N N . GLY A 1 374 ? 1.827 1.022 3.901 1.00 86.75 374 GLY A N 1
ATOM 3025 C CA . GLY A 1 374 ? 2.939 1.191 4.833 1.00 86.75 374 GLY A CA 1
ATOM 3026 C C . GLY A 1 374 ? 2.485 1.179 6.288 1.00 86.75 374 GLY A C 1
ATOM 3027 O O . GLY A 1 374 ? 2.967 0.367 7.079 1.00 86.75 374 GLY A O 1
ATOM 3028 N N . SER A 1 375 ? 1.482 1.987 6.628 1.00 82.50 375 SER A N 1
ATOM 3029 C CA . SER A 1 375 ? 0.902 2.023 7.973 1.00 82.50 375 SER A CA 1
ATOM 3030 C C . SER A 1 375 ? 0.207 0.716 8.361 1.00 82.50 375 SER A C 1
ATOM 3032 O O . SER A 1 375 ? 0.418 0.212 9.461 1.00 82.50 375 SER A O 1
ATOM 3034 N N . TYR A 1 376 ? -0.581 0.124 7.462 1.00 88.00 376 TYR A N 1
ATOM 3035 C CA . TYR A 1 376 ? -1.301 -1.123 7.720 1.00 88.00 376 TYR A CA 1
ATOM 3036 C C . TYR A 1 376 ? -0.364 -2.309 7.960 1.00 88.00 376 TYR A C 1
ATOM 3038 O O . TYR A 1 376 ? -0.609 -3.144 8.830 1.00 88.00 376 TYR A O 1
ATOM 3046 N N . SER A 1 377 ? 0.722 -2.394 7.193 1.00 90.38 377 SER A N 1
ATOM 3047 C CA . SER A 1 377 ? 1.670 -3.506 7.272 1.00 90.38 377 SER A CA 1
ATOM 3048 C C . SER A 1 377 ? 2.423 -3.584 8.605 1.00 90.38 377 SER A C 1
ATOM 3050 O O . SER A 1 377 ? 2.868 -4.666 8.987 1.00 90.38 377 SER A O 1
ATOM 3052 N N . GLN A 1 378 ? 2.518 -2.462 9.326 1.00 85.69 378 GLN A N 1
ATOM 3053 C CA . GLN A 1 378 ? 3.112 -2.373 10.663 1.00 85.69 378 GLN A CA 1
ATOM 3054 C C . GLN A 1 378 ? 2.152 -2.840 11.769 1.00 85.69 378 GLN A C 1
ATOM 3056 O O . GLN A 1 378 ? 2.575 -3.074 12.906 1.00 85.69 378 GLN A O 1
ATOM 3061 N N . CYS A 1 379 ? 0.864 -2.999 11.461 1.00 85.44 379 CYS A N 1
ATOM 3062 C CA . CYS A 1 379 ? -0.115 -3.503 12.409 1.00 85.44 379 CYS A CA 1
ATOM 3063 C C . CYS A 1 379 ? -0.016 -5.031 12.575 1.00 85.44 379 CYS A C 1
ATOM 3065 O O . CYS A 1 379 ? 0.278 -5.792 11.655 1.00 85.44 379 CYS A O 1
ATOM 3067 N N . VAL A 1 380 ? -0.363 -5.497 13.768 1.00 82.38 380 VAL A N 1
ATOM 3068 C CA . VAL A 1 380 ? -0.462 -6.902 14.159 1.00 82.38 380 VAL A CA 1
ATOM 3069 C C . VAL A 1 380 ? -1.879 -7.420 13.904 1.00 82.38 380 VAL A C 1
ATOM 3071 O O . VAL A 1 380 ? -2.881 -6.831 14.327 1.00 82.38 380 VAL A O 1
ATOM 3074 N N . LEU A 1 381 ? -1.973 -8.575 13.248 1.00 79.94 381 LEU A N 1
ATOM 3075 C CA . LEU A 1 381 ? -3.222 -9.308 13.048 1.00 79.94 381 LEU A CA 1
ATOM 3076 C C . LEU A 1 381 ? -3.273 -10.526 13.968 1.00 79.94 381 LEU A C 1
ATOM 3078 O O . LEU A 1 381 ? -2.318 -11.293 14.050 1.00 79.94 381 LEU A O 1
ATOM 3082 N N . SER A 1 382 ? -4.415 -10.739 14.627 1.00 75.50 382 SER A N 1
ATOM 3083 C CA . SER A 1 382 ? -4.638 -11.937 15.450 1.00 75.50 382 SER A CA 1
ATOM 3084 C C . SER A 1 382 ? -4.688 -13.215 14.608 1.00 75.50 382 SER A C 1
ATOM 3086 O O . SER A 1 382 ? -4.244 -14.267 15.062 1.00 75.50 382 SER A O 1
ATOM 3088 N N . LYS A 1 383 ? -5.210 -13.119 13.379 1.00 80.06 383 LYS A N 1
ATOM 3089 C CA . LYS A 1 383 ? -5.174 -14.170 12.360 1.00 80.06 383 LYS A CA 1
ATOM 3090 C C . LYS A 1 383 ? -4.470 -13.620 11.131 1.00 80.06 383 LYS A C 1
ATOM 3092 O O . LYS A 1 383 ? -4.915 -12.639 10.543 1.00 80.06 383 LYS A O 1
ATOM 3097 N N . SER A 1 384 ? -3.363 -14.247 10.749 1.00 83.56 384 SER A N 1
ATOM 3098 C CA . SER A 1 384 ? -2.550 -13.809 9.611 1.00 83.56 384 SER A CA 1
ATOM 3099 C C . SER A 1 384 ? -3.332 -13.802 8.291 1.00 83.56 384 SER A C 1
ATOM 3101 O O . SER A 1 384 ? -3.048 -13.004 7.402 1.00 83.56 384 SER A O 1
ATOM 3103 N N . GLU A 1 385 ? -4.330 -14.671 8.167 1.00 85.44 385 GLU A N 1
ATOM 3104 C CA . GLU A 1 385 ? -5.177 -14.853 6.992 1.00 85.44 385 GLU A CA 1
ATOM 3105 C C . GLU A 1 385 ? -6.115 -13.661 6.745 1.00 85.44 385 GLU A C 1
ATOM 3107 O O . GLU A 1 385 ? -6.527 -13.434 5.610 1.00 85.44 385 GLU A O 1
ATOM 3112 N N . ASP A 1 386 ? -6.381 -12.846 7.769 1.00 86.81 386 ASP A N 1
ATOM 3113 C CA . ASP A 1 386 ? -7.292 -11.699 7.682 1.00 86.81 386 ASP A CA 1
ATOM 3114 C C . ASP A 1 386 ? -6.674 -10.500 6.939 1.00 86.81 386 ASP A C 1
ATOM 3116 O O . ASP A 1 386 ? -7.326 -9.472 6.793 1.00 86.81 386 ASP A O 1
ATOM 3120 N N . LYS A 1 387 ? -5.425 -10.597 6.462 1.00 90.88 387 LYS A N 1
ATOM 3121 C CA . LYS A 1 387 ? -4.637 -9.446 5.988 1.00 90.88 387 LYS A CA 1
ATOM 3122 C C . LYS A 1 387 ? -5.268 -8.646 4.845 1.00 90.88 387 LYS A C 1
ATOM 3124 O O . LYS A 1 387 ? -5.104 -7.436 4.787 1.00 90.88 387 LYS A O 1
ATOM 3129 N N . LEU A 1 388 ? -5.981 -9.298 3.932 1.00 91.69 388 LEU A N 1
ATOM 3130 C CA . LEU A 1 388 ? -6.698 -8.588 2.866 1.00 91.69 388 LEU A CA 1
ATOM 3131 C C . LEU A 1 388 ? -8.092 -8.149 3.328 1.00 91.69 388 LEU A C 1
ATOM 3133 O O . LEU A 1 388 ? -8.485 -7.009 3.103 1.00 91.69 388 LEU A O 1
ATOM 3137 N N . ILE A 1 389 ? -8.807 -9.009 4.063 1.00 89.94 389 ILE A N 1
ATOM 3138 C CA . ILE A 1 389 ? -10.169 -8.710 4.534 1.00 89.94 389 ILE A CA 1
ATOM 3139 C C . ILE A 1 389 ? -10.177 -7.506 5.482 1.00 89.94 389 ILE A C 1
ATOM 3141 O O . ILE A 1 389 ? -11.040 -6.641 5.369 1.00 89.94 389 ILE A O 1
ATOM 3145 N N . ALA A 1 390 ? -9.199 -7.408 6.380 1.00 88.25 390 ALA A N 1
ATOM 3146 C CA . ALA A 1 390 ? -9.077 -6.303 7.326 1.00 88.25 390 ALA A CA 1
ATOM 3147 C C . ALA A 1 390 ? -8.713 -4.958 6.665 1.00 88.25 390 ALA A C 1
ATOM 3149 O O . ALA A 1 390 ? -8.690 -3.943 7.354 1.00 88.25 390 ALA A O 1
ATOM 3150 N N . LEU A 1 391 ? -8.427 -4.951 5.357 1.00 89.50 391 LEU A N 1
ATOM 3151 C CA . LEU A 1 391 ? -8.234 -3.753 4.537 1.00 89.50 391 LEU A CA 1
ATOM 3152 C C . LEU A 1 391 ? -9.345 -3.586 3.477 1.00 89.50 391 LEU A C 1
ATOM 3154 O O . LEU A 1 391 ? -9.375 -2.583 2.764 1.00 89.50 391 LEU A O 1
ATOM 3158 N N . SER A 1 392 ? -10.261 -4.553 3.359 1.00 90.38 392 SER A N 1
ATOM 3159 C CA . SER A 1 392 ? -11.225 -4.667 2.256 1.00 90.38 392 SER A CA 1
ATOM 3160 C C . SER A 1 392 ? -12.157 -3.464 2.131 1.00 90.38 392 SER A C 1
ATOM 3162 O O . SER A 1 392 ? -12.442 -3.029 1.015 1.00 90.38 392 SER A O 1
ATOM 3164 N N . GLY A 1 393 ? -12.596 -2.887 3.253 1.00 88.00 393 GLY A N 1
ATOM 3165 C CA . GLY A 1 393 ? -13.459 -1.706 3.258 1.00 88.00 393 GLY A CA 1
ATOM 3166 C C . GLY A 1 393 ? -12.736 -0.459 2.747 1.00 88.00 393 GLY A C 1
ATOM 3167 O O . GLY A 1 393 ? -13.282 0.297 1.946 1.00 88.00 393 GLY A O 1
ATOM 3168 N N . ILE A 1 394 ? -11.467 -0.285 3.135 1.00 88.38 394 ILE A N 1
ATOM 3169 C CA . ILE A 1 394 ? -10.620 0.805 2.626 1.00 88.38 394 ILE A CA 1
ATOM 3170 C C . ILE A 1 394 ? -10.340 0.591 1.133 1.00 88.38 394 ILE A C 1
ATOM 3172 O O . ILE A 1 394 ? -10.454 1.528 0.348 1.00 88.38 394 ILE A O 1
ATOM 3176 N N . ALA A 1 395 ? -10.040 -0.643 0.717 1.00 91.31 395 ALA A N 1
ATOM 3177 C CA . ALA A 1 395 ? -9.832 -0.987 -0.688 1.00 91.31 395 ALA A CA 1
ATOM 3178 C C . ALA A 1 395 ? -11.073 -0.688 -1.550 1.00 91.31 395 ALA A C 1
ATOM 3180 O O . ALA A 1 395 ? -10.948 -0.092 -2.614 1.00 91.31 395 ALA A O 1
ATOM 3181 N N . LYS A 1 396 ? -12.284 -1.023 -1.086 1.00 88.75 396 LYS A N 1
ATOM 3182 C CA . LYS A 1 396 ? -13.536 -0.696 -1.795 1.00 88.75 396 LYS A CA 1
ATOM 3183 C C . LYS A 1 396 ? -13.705 0.809 -1.985 1.00 88.75 396 LYS A C 1
ATOM 3185 O O . LYS A 1 396 ? -14.004 1.254 -3.090 1.00 88.75 396 LYS A O 1
ATOM 3190 N N . ARG A 1 397 ? -13.463 1.592 -0.928 1.00 84.50 397 ARG A N 1
ATOM 3191 C CA . ARG A 1 397 ? -13.510 3.060 -0.980 1.00 84.50 397 ARG A CA 1
ATOM 3192 C C . ARG A 1 397 ? -12.504 3.604 -1.996 1.00 84.50 397 ARG A C 1
ATOM 3194 O O . ARG A 1 397 ? -12.884 4.363 -2.878 1.00 84.50 397 ARG A O 1
ATOM 3201 N N . MET A 1 398 ? -11.253 3.155 -1.918 1.00 84.94 398 MET A N 1
ATOM 3202 C CA . MET A 1 398 ? -10.182 3.589 -2.819 1.00 84.94 398 MET A CA 1
ATOM 3203 C C . MET A 1 398 ? -10.440 3.204 -4.277 1.00 84.94 398 MET A C 1
ATOM 3205 O O . MET A 1 398 ? -10.154 4.006 -5.155 1.00 84.94 398 MET A O 1
ATOM 3209 N N . SER A 1 399 ? -11.042 2.043 -4.549 1.00 88.31 399 SER A N 1
ATOM 3210 C CA . SER A 1 399 ? -11.390 1.626 -5.917 1.00 88.31 399 SER A CA 1
ATOM 3211 C C . SER A 1 399 ? -12.386 2.586 -6.569 1.00 88.31 399 SER A C 1
ATOM 3213 O O . SER A 1 399 ? -12.216 2.948 -7.732 1.00 88.31 399 SER A O 1
ATOM 3215 N N . LEU A 1 400 ? -13.378 3.069 -5.810 1.00 84.56 400 LEU A N 1
ATOM 3216 C CA . LEU A 1 400 ? -14.341 4.062 -6.300 1.00 84.56 400 LEU A CA 1
ATOM 3217 C C . LEU A 1 400 ? -13.680 5.395 -6.647 1.00 84.56 400 LEU A C 1
ATOM 3219 O O . LEU A 1 400 ? -14.133 6.087 -7.555 1.00 84.56 400 LEU A O 1
ATOM 3223 N N . ILE A 1 401 ? -12.630 5.756 -5.915 1.00 79.88 401 ILE A N 1
ATOM 3224 C CA . ILE A 1 401 ? -11.985 7.050 -6.081 1.00 79.88 401 ILE A CA 1
ATOM 3225 C C . ILE A 1 401 ? -10.913 7.012 -7.162 1.00 79.88 401 ILE A C 1
ATOM 3227 O O . ILE A 1 401 ? -10.932 7.831 -8.075 1.00 79.88 401 ILE A O 1
ATOM 3231 N N . LEU A 1 402 ? -10.011 6.037 -7.086 1.00 82.62 402 LEU A N 1
ATOM 3232 C CA . LEU A 1 402 ? -8.985 5.834 -8.102 1.00 82.62 402 LEU A CA 1
ATOM 3233 C C . LEU A 1 402 ? -9.601 5.444 -9.451 1.00 82.62 402 LEU A C 1
ATOM 3235 O O . LEU A 1 402 ? -8.927 5.563 -10.473 1.00 82.62 402 LEU A O 1
ATOM 3239 N N . GLN A 1 403 ? -10.868 5.002 -9.445 1.00 86.06 403 GLN A N 1
ATOM 3240 C CA . GLN A 1 403 ? -11.567 4.438 -10.597 1.00 86.06 403 GLN A CA 1
ATOM 3241 C C . GLN A 1 403 ? -10.729 3.325 -11.233 1.00 86.06 403 GLN A C 1
ATOM 3243 O O . GLN A 1 403 ? -10.552 3.272 -12.448 1.00 86.06 403 GLN A O 1
ATOM 3248 N N . ASP A 1 404 ? -10.180 2.463 -10.377 1.00 90.00 404 ASP A N 1
ATOM 3249 C CA . ASP A 1 404 ? -9.225 1.423 -10.750 1.00 90.00 404 ASP A CA 1
ATOM 3250 C C . ASP A 1 404 ? -9.620 0.067 -10.153 1.00 90.00 404 ASP A C 1
ATOM 3252 O O . ASP A 1 404 ? -10.340 -0.034 -9.147 1.00 90.00 404 ASP A O 1
ATOM 3256 N N . GLU A 1 405 ? -9.145 -0.991 -10.799 1.00 92.88 405 GLU A N 1
ATOM 3257 C CA . GLU A 1 405 ? -9.369 -2.372 -10.411 1.00 92.88 405 GLU A CA 1
ATOM 3258 C C . GLU A 1 405 ? -8.377 -2.781 -9.316 1.00 92.88 405 GLU A C 1
ATOM 3260 O O . GLU A 1 405 ? -7.157 -2.686 -9.466 1.00 92.88 405 GLU A O 1
ATOM 3265 N N . TYR A 1 406 ? -8.917 -3.270 -8.200 1.00 94.62 406 TYR A N 1
ATOM 3266 C CA . TYR A 1 406 ? -8.121 -3.765 -7.085 1.00 94.62 406 TYR A CA 1
ATOM 3267 C C . TYR A 1 406 ? -7.548 -5.159 -7.371 1.00 94.62 406 TYR A C 1
ATOM 3269 O O . TYR A 1 406 ? -8.285 -6.122 -7.593 1.00 94.62 406 TYR A O 1
ATOM 3277 N N . VAL A 1 407 ? -6.230 -5.297 -7.252 1.00 95.12 407 VAL A N 1
ATOM 3278 C CA . VAL A 1 407 ? -5.481 -6.535 -7.487 1.00 95.12 407 VAL A CA 1
ATOM 3279 C C . VAL A 1 407 ? -4.691 -6.914 -6.236 1.00 95.12 407 VAL A C 1
ATOM 3281 O O . VAL A 1 407 ? -3.530 -6.556 -6.071 1.00 95.12 407 VAL A O 1
ATOM 3284 N N . VAL A 1 408 ? -5.321 -7.676 -5.338 1.00 94.94 408 VAL A N 1
ATOM 3285 C CA . VAL A 1 408 ? -4.678 -8.339 -4.182 1.00 94.94 408 VAL A CA 1
ATOM 3286 C C . VAL A 1 408 ? -3.704 -7.424 -3.417 1.00 94.94 408 VAL A C 1
ATOM 3288 O O . VAL A 1 408 ? -2.535 -7.751 -3.215 1.00 94.94 408 VAL A O 1
ATOM 3291 N N . GLY A 1 409 ? -4.183 -6.254 -3.002 1.00 94.31 409 GLY A N 1
ATOM 3292 C CA . GLY A 1 409 ? -3.402 -5.253 -2.268 1.00 94.31 409 GLY A CA 1
ATOM 3293 C C . GLY A 1 409 ? -2.807 -4.140 -3.129 1.00 94.31 409 GLY A C 1
ATOM 3294 O O . GLY A 1 409 ? -2.212 -3.228 -2.565 1.00 94.31 409 GLY A O 1
ATOM 3295 N N . MET A 1 410 ? -2.954 -4.200 -4.449 1.00 95.25 410 MET A N 1
ATOM 3296 C CA . MET A 1 410 ? -2.381 -3.256 -5.419 1.00 95.25 410 MET A CA 1
ATOM 3297 C C . MET A 1 410 ? -3.451 -2.785 -6.414 1.00 95.25 410 MET A C 1
ATOM 3299 O O . MET A 1 410 ? -4.592 -3.254 -6.350 1.00 95.25 410 MET A O 1
ATOM 3303 N N . TRP A 1 411 ? -3.091 -1.895 -7.337 1.00 94.50 411 TRP A N 1
ATOM 3304 C CA . TRP A 1 411 ? -4.002 -1.351 -8.352 1.00 94.50 411 TRP A CA 1
ATOM 3305 C C . TRP A 1 411 ? -3.577 -1.696 -9.771 1.00 94.50 411 TRP A C 1
ATOM 3307 O O . TRP A 1 411 ? -2.390 -1.655 -10.093 1.00 94.50 411 TRP A O 1
ATOM 3317 N N . ARG A 1 412 ? -4.538 -2.051 -10.632 1.00 93.19 412 ARG A N 1
ATOM 3318 C CA . ARG A 1 412 ? -4.248 -2.575 -11.971 1.00 93.19 412 ARG A CA 1
ATOM 3319 C C . ARG A 1 412 ? -3.514 -1.575 -12.857 1.00 93.19 412 ARG A C 1
ATOM 3321 O O . ARG A 1 412 ? -2.585 -1.993 -13.547 1.00 93.19 412 ARG A O 1
ATOM 3328 N N . ARG A 1 413 ? -3.885 -0.292 -12.827 1.00 89.31 413 ARG A N 1
ATOM 3329 C CA . ARG A 1 413 ? -3.295 0.742 -13.693 1.00 89.31 413 ARG A CA 1
ATOM 3330 C C . ARG A 1 413 ? -1.782 0.857 -13.540 1.00 89.31 413 ARG A C 1
ATOM 3332 O O . ARG A 1 413 ? -1.089 0.931 -14.542 1.00 89.31 413 ARG A O 1
ATOM 3339 N N . TYR A 1 414 ? -1.289 0.823 -12.303 1.00 90.00 414 TYR A N 1
ATOM 3340 C CA . TYR A 1 414 ? 0.129 1.012 -11.975 1.00 90.00 414 TYR A CA 1
ATOM 3341 C C . TYR A 1 414 ? 0.811 -0.262 -11.481 1.00 90.00 414 TYR A C 1
ATOM 3343 O O . TYR A 1 414 ? 1.921 -0.205 -10.945 1.00 90.00 414 TYR A O 1
ATOM 3351 N N . LEU A 1 415 ? 0.174 -1.419 -11.687 1.00 93.94 415 LEU A N 1
ATOM 3352 C CA . LEU A 1 415 ? 0.576 -2.687 -11.088 1.00 93.94 415 LEU A CA 1
ATOM 3353 C C . LEU A 1 415 ? 2.048 -3.024 -11.353 1.00 93.94 415 LEU A C 1
ATOM 3355 O O . LEU A 1 415 ? 2.692 -3.577 -10.472 1.00 93.94 415 LEU A O 1
ATOM 3359 N N . ALA A 1 416 ? 2.602 -2.655 -12.516 1.00 92.81 416 ALA A N 1
ATOM 3360 C CA . ALA A 1 416 ? 4.009 -2.884 -12.843 1.00 92.81 416 ALA A CA 1
ATOM 3361 C C . ALA A 1 416 ? 4.951 -2.154 -11.869 1.00 92.81 416 ALA A C 1
ATOM 3363 O O . ALA A 1 416 ? 5.804 -2.795 -11.261 1.00 92.81 416 ALA A O 1
ATOM 3364 N N . SER A 1 417 ? 4.765 -0.845 -11.665 1.00 92.19 417 SER A N 1
ATOM 3365 C CA . SER A 1 417 ? 5.538 -0.069 -10.683 1.00 92.19 417 SER A CA 1
ATOM 3366 C C . SER A 1 417 ? 5.308 -0.552 -9.251 1.00 92.19 417 SER A C 1
ATOM 3368 O O . SER A 1 417 ? 6.261 -0.667 -8.483 1.00 92.19 417 SER A O 1
ATOM 3370 N N . GLU A 1 418 ? 4.075 -0.935 -8.902 1.00 94.50 418 GLU A N 1
ATOM 3371 C CA . GLU A 1 418 ? 3.729 -1.391 -7.552 1.00 94.50 418 GLU A CA 1
ATOM 3372 C C . GLU A 1 418 ? 4.419 -2.704 -7.154 1.00 94.50 418 GLU A C 1
ATOM 3374 O O . GLU A 1 418 ? 4.626 -2.942 -5.964 1.00 94.50 418 GLU A O 1
ATOM 3379 N N . LEU A 1 419 ? 4.884 -3.520 -8.112 1.00 96.69 419 LEU A N 1
ATOM 3380 C CA . LEU A 1 419 ? 5.762 -4.665 -7.829 1.00 96.69 419 LEU A CA 1
ATOM 3381 C C . LEU A 1 419 ? 7.085 -4.253 -7.161 1.00 96.69 419 LEU A C 1
ATOM 3383 O O . LEU A 1 419 ? 7.773 -5.113 -6.616 1.00 96.69 419 LEU A O 1
ATOM 3387 N N . GLY A 1 420 ? 7.440 -2.969 -7.158 1.00 95.56 420 GLY A N 1
ATOM 3388 C CA . GLY A 1 420 ? 8.628 -2.418 -6.509 1.00 95.56 420 GLY A CA 1
ATOM 3389 C C . GLY A 1 420 ? 8.549 -2.313 -4.984 1.00 95.56 420 GLY A C 1
ATOM 3390 O O . GLY A 1 420 ? 9.484 -1.801 -4.372 1.00 95.56 420 GLY A O 1
ATOM 3391 N N . TRP A 1 421 ? 7.459 -2.766 -4.346 1.00 96.94 421 TRP A N 1
ATOM 3392 C CA . TRP A 1 421 ? 7.356 -2.770 -2.879 1.00 96.94 421 TRP A CA 1
ATOM 3393 C C . TRP A 1 421 ? 8.512 -3.537 -2.234 1.00 96.94 421 TRP A C 1
ATOM 3395 O O . TRP A 1 421 ? 9.073 -4.442 -2.843 1.00 96.94 421 TRP A O 1
ATOM 3405 N N . TYR A 1 422 ? 8.867 -3.225 -0.992 1.00 95.88 422 TYR A N 1
ATOM 3406 C CA . TYR A 1 422 ? 9.912 -3.946 -0.265 1.00 95.88 422 TYR A CA 1
ATOM 3407 C C . TYR A 1 422 ? 9.687 -3.938 1.245 1.00 95.88 422 TYR A C 1
ATOM 3409 O O . TYR A 1 422 ? 8.868 -3.181 1.764 1.00 95.88 422 TYR A O 1
ATOM 3417 N N . VAL A 1 423 ? 10.410 -4.801 1.963 1.00 95.38 423 VAL A N 1
ATOM 3418 C CA . VAL A 1 423 ? 10.365 -4.855 3.428 1.00 95.38 423 VAL A CA 1
ATOM 3419 C C . VAL A 1 423 ? 11.448 -3.951 4.013 1.00 95.38 423 VAL A C 1
ATOM 3421 O O . VAL A 1 423 ? 12.638 -4.165 3.778 1.00 95.38 423 VAL A O 1
ATOM 3424 N N . ILE A 1 424 ? 11.043 -2.964 4.808 1.00 90.88 424 ILE A N 1
ATOM 3425 C CA . ILE A 1 424 ? 11.940 -2.053 5.523 1.00 90.88 424 ILE A CA 1
ATOM 3426 C C . ILE A 1 424 ? 12.764 -2.863 6.529 1.00 90.88 424 ILE A C 1
ATOM 3428 O O . ILE A 1 424 ? 12.213 -3.606 7.346 1.00 90.88 424 ILE A O 1
ATOM 3432 N N . ASP A 1 425 ? 14.090 -2.755 6.424 1.00 88.31 425 ASP A N 1
ATOM 3433 C CA . ASP A 1 425 ? 15.089 -3.441 7.257 1.00 88.31 425 ASP A CA 1
ATOM 3434 C C . ASP A 1 425 ? 14.935 -4.973 7.350 1.00 88.31 425 ASP A C 1
ATOM 3436 O O . ASP A 1 425 ? 15.557 -5.616 8.197 1.00 88.31 425 ASP A O 1
ATOM 3440 N N . HIS A 1 426 ? 14.115 -5.581 6.486 1.00 90.88 426 HIS A N 1
ATOM 3441 C CA . HIS A 1 426 ? 13.701 -6.987 6.559 1.00 90.88 426 HIS A CA 1
ATOM 3442 C C . HIS A 1 426 ? 13.011 -7.361 7.884 1.00 90.88 426 HIS A C 1
ATOM 3444 O O . HIS A 1 426 ? 13.083 -8.520 8.314 1.00 90.88 426 HIS A O 1
ATOM 3450 N N . ARG A 1 427 ? 12.340 -6.410 8.549 1.00 91.50 427 ARG A N 1
ATOM 3451 C CA . ARG A 1 427 ? 11.748 -6.594 9.886 1.00 91.50 427 ARG A CA 1
ATOM 3452 C C . ARG A 1 427 ? 10.229 -6.481 9.906 1.00 91.50 427 ARG A C 1
ATOM 3454 O O . ARG A 1 427 ? 9.599 -5.858 9.055 1.00 91.50 427 ARG A O 1
ATOM 3461 N N . GLN A 1 428 ? 9.646 -7.101 10.923 1.00 91.19 428 GLN A N 1
ATOM 3462 C CA . GLN A 1 428 ? 8.311 -6.797 11.427 1.00 91.19 428 GLN A CA 1
ATOM 3463 C C . GLN A 1 428 ? 8.391 -5.659 12.458 1.00 91.19 428 GLN A C 1
ATOM 3465 O O . GLN A 1 428 ? 9.468 -5.321 12.949 1.00 91.19 428 GLN A O 1
ATOM 3470 N N . ASN A 1 429 ? 7.239 -5.094 12.823 1.00 84.31 429 ASN A N 1
ATOM 3471 C CA . ASN A 1 429 ? 7.158 -3.961 13.750 1.00 84.31 429 ASN A CA 1
ATOM 3472 C C . ASN A 1 429 ? 7.701 -4.279 15.163 1.00 84.31 429 ASN A C 1
ATOM 3474 O O . ASN A 1 429 ? 8.182 -3.398 15.865 1.00 84.31 429 ASN A O 1
ATOM 3478 N N . ASP A 1 430 ? 7.691 -5.550 15.576 1.00 85.56 430 ASP A N 1
ATOM 3479 C CA . ASP A 1 430 ? 8.271 -6.007 16.849 1.00 85.56 430 ASP A CA 1
ATOM 3480 C C . ASP A 1 430 ? 9.801 -6.225 16.796 1.00 85.56 430 ASP A C 1
ATOM 3482 O O . ASP A 1 430 ? 10.399 -6.700 17.763 1.00 85.56 430 ASP A O 1
ATOM 3486 N N . GLY A 1 431 ? 10.444 -5.914 15.664 1.00 87.94 431 GLY A N 1
ATOM 3487 C CA . GLY A 1 431 ? 11.873 -6.131 15.428 1.00 87.94 431 GLY A CA 1
ATOM 3488 C C . GLY A 1 431 ? 12.248 -7.582 15.100 1.00 87.94 431 GLY A C 1
ATOM 3489 O O . GLY A 1 431 ? 13.429 -7.885 14.881 1.00 87.94 431 GLY A O 1
ATOM 3490 N N . SER A 1 432 ? 11.283 -8.502 15.029 1.00 90.94 432 SER A N 1
ATOM 3491 C CA . SER A 1 432 ? 11.537 -9.853 14.527 1.00 90.94 432 SER A CA 1
ATOM 3492 C C . SER A 1 432 ? 11.766 -9.841 13.007 1.00 90.94 432 SER A C 1
ATOM 3494 O O . SER A 1 432 ? 11.345 -8.903 12.323 1.00 90.94 432 SER A O 1
ATOM 3496 N N . PRO A 1 433 ? 12.468 -10.841 12.442 1.00 92.88 433 PRO A N 1
ATOM 3497 C CA . PRO A 1 433 ? 12.626 -10.950 10.996 1.00 92.88 433 PRO A CA 1
ATOM 3498 C C . PRO A 1 433 ? 11.275 -11.047 10.285 1.00 92.88 433 PRO A C 1
ATOM 3500 O O . PRO A 1 433 ? 10.330 -11.663 10.789 1.00 92.88 433 PRO A O 1
ATOM 3503 N N . SER A 1 434 ? 11.197 -10.452 9.103 1.00 94.38 434 SER A N 1
ATOM 3504 C CA . SER A 1 434 ? 10.090 -10.657 8.173 1.00 94.38 434 SER A CA 1
ATOM 3505 C C . SER A 1 434 ? 9.951 -12.125 7.788 1.00 94.38 434 SER A C 1
ATOM 3507 O O . SER A 1 434 ? 10.908 -12.902 7.821 1.00 94.38 434 SER A O 1
ATOM 3509 N N . LYS A 1 435 ? 8.724 -12.533 7.469 1.00 93.88 435 LYS A N 1
ATOM 3510 C CA . LYS A 1 435 ? 8.425 -13.927 7.137 1.00 93.88 435 LYS A CA 1
ATOM 3511 C C . LYS A 1 435 ? 7.271 -14.034 6.160 1.00 93.88 435 LYS A C 1
ATOM 3513 O O . LYS A 1 435 ? 6.348 -13.222 6.159 1.00 93.88 435 LYS A O 1
ATOM 3518 N N . ARG A 1 436 ? 7.279 -15.101 5.368 1.00 92.25 436 ARG A N 1
ATOM 3519 C CA . ARG A 1 436 ? 6.130 -15.476 4.545 1.00 92.25 436 ARG A CA 1
ATOM 3520 C C . ARG A 1 436 ? 5.033 -16.076 5.425 1.00 92.25 436 ARG A C 1
ATOM 3522 O O . ARG A 1 436 ? 5.328 -16.801 6.378 1.00 92.25 436 ARG A O 1
ATOM 3529 N N . ALA A 1 437 ? 3.774 -15.790 5.097 1.00 89.25 437 ALA A N 1
ATOM 3530 C CA . ALA A 1 437 ? 2.642 -16.383 5.803 1.00 89.25 437 ALA A CA 1
ATOM 3531 C C . ALA A 1 437 ? 2.707 -17.921 5.740 1.00 89.25 437 ALA A C 1
ATOM 3533 O O . ALA A 1 437 ? 2.958 -18.500 4.683 1.00 89.25 437 ALA A O 1
ATOM 3534 N N . SER A 1 438 ? 2.474 -18.592 6.873 1.00 87.88 438 SER A N 1
ATOM 3535 C CA . SER A 1 438 ? 2.531 -20.062 6.961 1.00 87.88 438 SER A CA 1
ATOM 3536 C C . SER A 1 438 ? 1.401 -20.751 6.193 1.00 87.88 438 SER A C 1
ATOM 3538 O O . SER A 1 438 ? 1.532 -21.904 5.784 1.00 87.88 438 SER A O 1
ATOM 3540 N N . ARG A 1 439 ? 0.288 -20.043 5.993 1.00 90.88 439 ARG A N 1
ATOM 3541 C CA . ARG A 1 439 ? -0.837 -20.443 5.152 1.00 90.88 439 ARG A CA 1
ATOM 3542 C C . ARG A 1 439 ? -0.950 -19.487 3.978 1.00 90.88 439 ARG A C 1
ATOM 3544 O O . ARG A 1 439 ? -0.703 -18.290 4.114 1.00 90.88 439 ARG A O 1
ATOM 3551 N N . TYR A 1 440 ? -1.344 -20.028 2.830 1.00 91.94 440 TYR A N 1
ATOM 3552 C CA . TYR A 1 440 ? -1.569 -19.224 1.639 1.00 91.94 440 TYR A CA 1
ATOM 3553 C C . TYR A 1 440 ? -2.675 -18.190 1.893 1.00 91.94 440 TYR A C 1
ATOM 3555 O O . TYR A 1 440 ? -3.764 -18.548 2.337 1.00 91.94 440 TYR A O 1
ATOM 3563 N N . ARG A 1 441 ? -2.384 -16.920 1.596 1.00 92.81 441 ARG A N 1
ATOM 3564 C CA . ARG A 1 441 ? -3.356 -15.811 1.645 1.00 92.81 441 ARG A CA 1
ATOM 3565 C C . ARG A 1 441 ? -3.244 -14.832 0.472 1.00 92.81 441 ARG A C 1
ATOM 3567 O O . ARG A 1 441 ? -4.176 -14.080 0.223 1.00 92.81 441 ARG A O 1
ATOM 3574 N N . ALA A 1 442 ? -2.106 -14.828 -0.225 1.00 95.56 442 ALA A N 1
ATOM 3575 C CA . ALA A 1 442 ? -1.828 -13.979 -1.377 1.00 95.56 442 ALA A CA 1
ATOM 3576 C C . ALA A 1 442 ? -0.673 -14.576 -2.213 1.00 95.56 442 ALA A C 1
ATOM 3578 O O . ALA A 1 4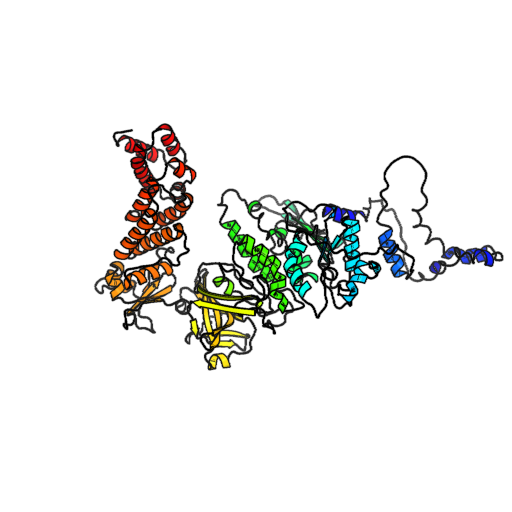42 ? 0.190 -15.262 -1.649 1.00 95.56 442 ALA A O 1
ATOM 3579 N N . PRO A 1 443 ? -0.625 -14.325 -3.534 1.00 95.88 443 PRO A N 1
ATOM 3580 C CA . PRO A 1 443 ? 0.481 -14.729 -4.400 1.00 95.88 443 PRO A CA 1
ATOM 3581 C C . PRO A 1 443 ? 1.767 -13.956 -4.074 1.00 95.88 443 PRO A C 1
ATOM 3583 O O . PRO A 1 443 ? 1.714 -12.851 -3.537 1.00 95.88 443 PRO A O 1
ATOM 3586 N N . SER A 1 444 ? 2.935 -14.513 -4.418 1.00 96.06 444 SER A N 1
ATOM 3587 C CA . SER A 1 444 ? 4.232 -13.960 -3.988 1.00 96.06 444 SER A CA 1
ATOM 3588 C C . SER A 1 444 ? 4.516 -12.550 -4.494 1.00 96.06 444 SER A C 1
ATOM 3590 O O . SER A 1 444 ? 5.311 -11.860 -3.880 1.00 96.06 444 SER A O 1
ATOM 3592 N N . PHE A 1 445 ? 3.902 -12.122 -5.602 1.00 96.44 445 PHE A N 1
ATOM 3593 C CA . PHE A 1 445 ? 4.090 -10.772 -6.138 1.00 96.44 445 PHE A CA 1
ATOM 3594 C C . PHE A 1 445 ? 3.368 -9.694 -5.311 1.00 96.44 445 PHE A C 1
ATOM 3596 O O . PHE A 1 445 ? 3.718 -8.523 -5.411 1.00 96.44 445 PHE A O 1
ATOM 3603 N N . SER A 1 446 ? 2.390 -10.076 -4.482 1.00 97.06 446 SER A N 1
ATOM 3604 C CA . SER A 1 446 ? 1.674 -9.163 -3.592 1.00 97.06 446 SER A CA 1
ATOM 3605 C C . SER A 1 446 ? 2.397 -9.013 -2.255 1.00 97.06 446 SER A C 1
ATOM 3607 O O . SER A 1 446 ? 2.788 -10.007 -1.628 1.00 97.06 446 SER A O 1
ATOM 3609 N N . TRP A 1 447 ? 2.485 -7.771 -1.770 1.00 96.38 447 TRP A N 1
ATOM 3610 C CA . TRP A 1 447 ? 3.010 -7.445 -0.440 1.00 96.38 447 TRP A CA 1
ATOM 3611 C C . TRP A 1 447 ? 2.217 -8.132 0.675 1.00 96.38 447 TRP A C 1
ATOM 3613 O O . TRP A 1 447 ? 2.755 -8.445 1.740 1.00 96.38 447 TRP A O 1
ATOM 3623 N N . ALA A 1 448 ? 0.943 -8.456 0.426 1.00 95.62 448 ALA A N 1
ATOM 3624 C CA . ALA A 1 448 ? 0.109 -9.172 1.378 1.00 95.62 448 ALA A CA 1
ATOM 3625 C C . ALA A 1 448 ? 0.616 -10.601 1.637 1.00 95.62 448 ALA A C 1
ATOM 3627 O O . ALA A 1 448 ? 0.225 -11.209 2.630 1.00 95.62 448 ALA A O 1
ATOM 3628 N N . SER A 1 449 ? 1.516 -11.153 0.817 1.00 95.25 449 SER A N 1
ATOM 3629 C CA . SER A 1 449 ? 2.103 -12.482 1.051 1.00 95.25 449 SER A CA 1
ATOM 3630 C C . SER A 1 449 ? 3.124 -12.526 2.203 1.00 95.25 449 SER A C 1
ATOM 3632 O O . SER A 1 449 ? 3.419 -13.612 2.713 1.00 95.25 449 SER A O 1
ATOM 3634 N N . ILE A 1 450 ? 3.610 -11.366 2.661 1.00 94.88 450 ILE A N 1
ATOM 3635 C CA . ILE A 1 450 ? 4.668 -11.225 3.673 1.00 94.88 450 ILE A CA 1
ATOM 3636 C C . ILE A 1 450 ? 4.125 -10.589 4.950 1.00 94.88 450 ILE A C 1
ATOM 3638 O O . ILE A 1 450 ? 3.289 -9.693 4.891 1.00 94.88 450 ILE A O 1
ATOM 3642 N N . ASP A 1 451 ? 4.577 -11.051 6.113 1.00 93.19 451 ASP A N 1
ATOM 3643 C CA . ASP A 1 451 ? 4.490 -10.334 7.387 1.00 93.19 451 ASP A CA 1
ATOM 3644 C C . ASP A 1 451 ? 5.787 -9.539 7.589 1.00 93.19 451 ASP A C 1
ATOM 3646 O O . ASP A 1 451 ? 6.854 -10.121 7.791 1.00 93.19 451 ASP A O 1
ATOM 3650 N N . GLY A 1 452 ? 5.695 -8.213 7.501 1.00 92.50 452 GLY A N 1
ATOM 3651 C CA . GLY A 1 452 ? 6.823 -7.285 7.567 1.00 92.50 452 GLY A CA 1
ATOM 3652 C C . GLY A 1 452 ? 6.360 -5.840 7.386 1.00 92.50 452 GLY A C 1
ATOM 3653 O O . GLY A 1 452 ? 5.240 -5.611 6.924 1.00 92.50 452 GLY A O 1
ATOM 3654 N N . CYS A 1 453 ? 7.216 -4.887 7.752 1.00 92.56 453 CYS A N 1
ATOM 3655 C CA . CYS A 1 453 ? 7.004 -3.459 7.530 1.00 92.56 453 CYS A CA 1
ATOM 3656 C C . CYS A 1 453 ? 7.223 -3.147 6.046 1.00 92.56 453 CYS A C 1
ATOM 3658 O O . CYS A 1 453 ? 8.356 -3.159 5.574 1.00 92.56 453 CYS A O 1
ATOM 3660 N N . ILE A 1 454 ? 6.149 -2.910 5.300 1.00 94.81 454 ILE A N 1
ATOM 3661 C CA . ILE A 1 454 ? 6.196 -2.705 3.851 1.00 94.81 454 ILE A CA 1
ATOM 3662 C C . ILE A 1 454 ? 6.423 -1.225 3.534 1.00 94.81 454 ILE A C 1
ATOM 3664 O O . ILE A 1 454 ? 5.761 -0.354 4.091 1.00 94.81 454 ILE A O 1
ATOM 3668 N N . SER A 1 455 ? 7.328 -0.956 2.599 1.00 93.25 455 SER A N 1
ATOM 3669 C CA . SER A 1 455 ? 7.400 0.292 1.844 1.00 93.25 455 SER A CA 1
ATOM 3670 C C . SER A 1 455 ? 6.883 0.015 0.436 1.00 93.25 455 SER A C 1
ATOM 3672 O O . SER A 1 455 ? 7.351 -0.920 -0.217 1.00 93.25 455 SER A O 1
ATOM 3674 N N . ALA A 1 456 ? 5.888 0.772 -0.014 1.00 90.44 456 ALA A N 1
ATOM 3675 C CA . ALA A 1 456 ? 5.358 0.679 -1.369 1.00 90.44 456 ALA A CA 1
ATOM 3676 C C . ALA A 1 456 ? 5.858 1.882 -2.188 1.00 90.44 456 ALA A C 1
ATOM 3678 O O . ALA A 1 456 ? 5.904 2.986 -1.639 1.00 90.44 456 ALA A O 1
ATOM 3679 N N . PRO A 1 457 ? 6.250 1.685 -3.458 1.00 88.06 457 PRO A N 1
ATOM 3680 C CA . PRO A 1 457 ? 6.723 2.769 -4.305 1.00 88.06 457 PRO A CA 1
ATOM 3681 C C . PRO A 1 457 ? 5.571 3.697 -4.694 1.00 88.06 457 PRO A C 1
ATOM 3683 O O . PRO A 1 457 ? 4.398 3.311 -4.661 1.00 88.06 457 PRO A O 1
ATOM 3686 N N . ASP A 1 458 ? 5.921 4.913 -5.103 1.00 84.69 458 ASP A N 1
ATOM 3687 C CA . ASP A 1 458 ? 4.958 5.827 -5.703 1.00 84.69 458 ASP A CA 1
ATOM 3688 C C . ASP A 1 458 ? 4.488 5.262 -7.062 1.00 84.69 458 ASP A C 1
ATOM 3690 O O . ASP A 1 458 ? 5.329 4.856 -7.872 1.00 84.69 458 ASP A O 1
ATOM 3694 N N . PRO A 1 459 ? 3.169 5.214 -7.336 1.00 86.62 459 PRO A N 1
ATOM 3695 C CA . PRO A 1 459 ? 2.649 4.679 -8.592 1.00 86.62 459 PRO A CA 1
ATOM 3696 C C . PRO A 1 459 ? 3.107 5.510 -9.797 1.00 86.62 459 PRO A C 1
ATOM 3698 O O . PRO A 1 459 ? 2.908 6.727 -9.819 1.00 86.62 459 PRO A O 1
ATOM 3701 N N . THR A 1 460 ? 3.681 4.865 -10.816 1.00 81.81 460 THR A N 1
ATOM 3702 C CA . THR A 1 460 ? 4.155 5.543 -12.033 1.00 81.81 460 THR A CA 1
ATOM 3703 C C . THR A 1 460 ? 4.146 4.631 -13.261 1.00 81.81 460 THR A C 1
ATOM 3705 O O . THR A 1 460 ? 4.340 3.422 -13.149 1.00 81.81 460 THR A O 1
ATOM 3708 N N . ASP A 1 461 ? 3.948 5.225 -14.439 1.00 81.19 461 ASP A N 1
ATOM 3709 C CA . ASP A 1 461 ? 4.158 4.570 -15.740 1.00 81.19 461 ASP A CA 1
ATOM 3710 C C . ASP A 1 461 ? 5.490 4.994 -16.390 1.00 81.19 461 ASP A C 1
ATOM 3712 O O . ASP A 1 461 ? 5.892 4.474 -17.434 1.00 81.19 461 ASP A O 1
ATOM 3716 N N . GLU A 1 462 ? 6.192 5.950 -15.783 1.00 79.12 462 GLU A N 1
ATOM 3717 C CA . GLU A 1 462 ? 7.444 6.485 -16.303 1.00 79.12 462 GLU A CA 1
ATOM 3718 C C . GLU A 1 462 ? 8.612 5.561 -15.970 1.00 79.12 462 GLU A C 1
ATOM 3720 O O . GLU A 1 462 ? 8.712 5.037 -14.867 1.00 79.12 462 GLU A O 1
ATOM 3725 N N . GLY A 1 463 ? 9.526 5.368 -16.923 1.00 78.50 463 GLY A N 1
ATOM 3726 C CA . GLY A 1 463 ? 10.750 4.602 -16.681 1.00 78.50 463 GLY A CA 1
ATOM 3727 C C . GLY A 1 463 ? 10.545 3.098 -16.468 1.00 78.50 463 GLY A C 1
ATOM 3728 O O . GLY A 1 463 ? 11.482 2.418 -16.051 1.00 78.50 463 GLY A O 1
ATOM 3729 N N . LEU A 1 464 ? 9.360 2.545 -16.745 1.00 85.12 464 LEU A N 1
ATOM 3730 C CA . LEU A 1 464 ? 9.114 1.105 -16.647 1.00 85.12 464 LEU A CA 1
ATOM 3731 C C . LEU A 1 464 ? 9.970 0.317 -17.653 1.00 85.12 464 LEU A C 1
ATOM 3733 O O . LEU A 1 464 ? 10.035 0.638 -18.840 1.00 85.12 464 LEU A O 1
ATOM 3737 N N . LEU A 1 465 ? 10.610 -0.751 -17.172 1.00 85.56 465 LEU A N 1
ATOM 3738 C CA . LEU A 1 465 ? 11.453 -1.665 -17.960 1.00 85.56 465 LEU A CA 1
ATOM 3739 C C . LEU A 1 465 ? 10.822 -3.057 -18.132 1.00 85.56 465 LEU A C 1
ATOM 3741 O O . LEU A 1 465 ? 11.376 -3.924 -18.819 1.00 85.56 465 LEU A O 1
ATOM 3745 N N . CYS A 1 466 ? 9.648 -3.264 -17.536 1.00 87.31 466 CYS A N 1
ATOM 3746 C CA . CYS A 1 466 ? 8.818 -4.444 -17.718 1.00 87.31 466 CYS A CA 1
ATOM 3747 C C . CYS A 1 466 ? 7.355 -4.046 -17.955 1.00 87.31 466 CYS A C 1
ATOM 3749 O O . CYS A 1 466 ? 6.941 -2.922 -17.687 1.00 87.31 466 CYS A O 1
ATOM 3751 N N . SER A 1 467 ? 6.575 -4.990 -18.469 1.00 87.88 467 SER A N 1
ATOM 3752 C CA . SER A 1 467 ? 5.141 -4.842 -18.717 1.00 87.88 467 SER A CA 1
ATOM 3753 C C . SER A 1 467 ? 4.397 -6.087 -18.251 1.00 87.88 467 SER A C 1
ATOM 3755 O O . SER A 1 467 ? 4.969 -7.181 -18.177 1.00 87.88 467 SER A O 1
ATOM 3757 N N . ILE A 1 468 ? 3.116 -5.925 -17.942 1.00 91.56 468 ILE A N 1
ATOM 3758 C CA . ILE A 1 468 ? 2.241 -7.021 -17.532 1.00 91.56 468 ILE A CA 1
ATOM 3759 C C . ILE A 1 468 ? 1.609 -7.598 -18.792 1.00 91.56 468 ILE A C 1
ATOM 3761 O O . ILE A 1 468 ? 0.885 -6.904 -19.494 1.00 91.56 468 ILE A O 1
ATOM 3765 N N . ALA A 1 469 ? 1.914 -8.857 -19.091 1.00 91.19 469 ALA A N 1
ATOM 3766 C CA . ALA A 1 469 ? 1.369 -9.554 -20.251 1.00 91.19 469 ALA A CA 1
ATOM 3767 C C . ALA A 1 469 ? 0.041 -10.251 -19.936 1.00 91.19 469 ALA A C 1
ATOM 3769 O O . ALA A 1 469 ? -0.818 -10.343 -20.806 1.00 91.19 469 ALA A O 1
ATOM 3770 N N . ASP A 1 470 ? -0.111 -10.764 -18.713 1.00 94.12 470 ASP A N 1
ATOM 3771 C CA . ASP A 1 470 ? -1.346 -11.393 -18.248 1.00 94.12 470 ASP A CA 1
ATOM 3772 C C . ASP A 1 470 ? -1.420 -11.379 -16.715 1.00 94.12 470 ASP A C 1
ATOM 3774 O O . ASP A 1 470 ? -0.397 -11.314 -16.021 1.00 94.12 470 ASP A O 1
ATOM 3778 N N . LEU A 1 471 ? -2.635 -11.467 -16.189 1.00 95.75 471 LEU A N 1
ATOM 3779 C CA . LEU A 1 471 ? -2.932 -11.498 -14.765 1.00 95.75 471 LEU A CA 1
ATOM 3780 C C . LEU A 1 471 ? -4.099 -12.449 -14.514 1.00 95.75 471 LEU A C 1
ATOM 3782 O O . LEU A 1 471 ? -5.201 -12.256 -15.025 1.00 95.75 471 LEU A O 1
ATOM 3786 N N . TRP A 1 472 ? -3.882 -13.428 -13.641 1.00 95.81 472 TRP A N 1
ATOM 3787 C CA . TRP A 1 472 ? -4.922 -14.356 -13.220 1.00 95.81 472 TRP A CA 1
ATOM 3788 C C . TRP A 1 472 ? -5.005 -14.419 -11.700 1.00 95.81 472 TRP A C 1
ATOM 3790 O O . TRP A 1 472 ? -4.001 -14.676 -11.033 1.00 95.81 472 TRP A O 1
ATOM 3800 N N . ILE A 1 473 ? -6.209 -14.232 -11.153 1.00 95.81 473 ILE A N 1
ATOM 3801 C CA . ILE A 1 473 ? -6.498 -14.292 -9.715 1.00 95.81 473 ILE A CA 1
ATOM 3802 C C . ILE A 1 473 ? -7.755 -15.136 -9.480 1.00 95.81 473 ILE A C 1
ATOM 3804 O O . ILE A 1 473 ? -8.769 -14.954 -10.151 1.00 95.81 473 ILE A O 1
ATOM 3808 N N . ASP A 1 474 ? -7.696 -16.046 -8.507 1.00 94.50 474 ASP A N 1
ATOM 3809 C CA . ASP A 1 474 ? -8.825 -16.867 -8.058 1.00 94.50 474 ASP A CA 1
ATOM 3810 C C . ASP A 1 474 ? -9.304 -16.384 -6.685 1.00 94.50 474 ASP A C 1
ATOM 3812 O O . ASP A 1 474 ? -8.713 -16.697 -5.646 1.00 94.50 474 ASP A O 1
ATOM 3816 N N . TYR A 1 475 ? -10.375 -15.591 -6.676 1.00 89.94 475 TYR A N 1
ATOM 3817 C CA . TYR A 1 475 ? -10.980 -15.072 -5.453 1.00 89.94 475 TYR A CA 1
ATOM 3818 C C . TYR A 1 475 ? -11.885 -16.111 -4.776 1.00 89.94 475 TYR A C 1
ATOM 3820 O O . TYR A 1 475 ? -12.553 -16.940 -5.398 1.00 89.94 475 TYR A O 1
ATOM 3828 N N . THR A 1 476 ? -11.950 -16.060 -3.447 1.00 86.31 476 THR A N 1
ATOM 3829 C CA . THR A 1 476 ? -12.809 -16.964 -2.664 1.00 86.31 476 THR A CA 1
ATOM 3830 C C . THR A 1 476 ? -14.285 -16.618 -2.819 1.00 86.31 476 THR A C 1
ATOM 3832 O O . THR A 1 476 ? -15.139 -17.506 -2.777 1.00 86.31 476 THR A O 1
ATOM 3835 N N . THR A 1 477 ? -14.580 -15.334 -3.008 1.00 83.56 477 THR A N 1
ATOM 3836 C CA . THR A 1 477 ? -15.929 -14.793 -3.176 1.00 83.56 477 THR A CA 1
ATOM 3837 C C . THR A 1 477 ? -15.964 -13.860 -4.390 1.00 83.56 477 THR A C 1
ATOM 3839 O O . THR A 1 477 ? -14.950 -13.675 -5.055 1.00 83.56 477 THR A O 1
ATOM 3842 N N . ARG A 1 478 ? -17.125 -13.264 -4.687 1.00 83.62 478 ARG A N 1
ATOM 3843 C CA . ARG A 1 478 ? -17.234 -12.216 -5.719 1.00 83.62 478 ARG A CA 1
ATOM 3844 C C . ARG A 1 478 ? -16.574 -10.896 -5.310 1.00 83.62 478 ARG A C 1
ATOM 3846 O O . ARG A 1 478 ? -16.393 -10.035 -6.160 1.00 83.62 478 ARG A O 1
ATOM 3853 N N . ASP A 1 479 ? -16.270 -10.730 -4.026 1.00 85.38 479 ASP A N 1
ATOM 3854 C CA . ASP A 1 479 ? -15.584 -9.555 -3.510 1.00 85.38 479 ASP A CA 1
ATOM 3855 C C . ASP A 1 479 ? -14.077 -9.661 -3.789 1.00 85.38 479 ASP A C 1
ATOM 3857 O O . ASP A 1 479 ? -13.372 -10.454 -3.154 1.00 85.38 479 ASP A O 1
ATOM 3861 N N . ALA A 1 480 ? -13.598 -8.871 -4.753 1.00 88.75 480 ALA A N 1
ATOM 3862 C CA . ALA A 1 480 ? -12.200 -8.850 -5.182 1.00 88.75 480 ALA A CA 1
ATOM 3863 C C . ALA A 1 480 ? -11.246 -8.269 -4.121 1.00 88.75 480 ALA A C 1
ATOM 3865 O O . ALA A 1 480 ? -10.032 -8.429 -4.239 1.00 88.75 480 ALA A O 1
ATOM 3866 N N . THR A 1 481 ? -11.762 -7.627 -3.065 1.00 89.94 481 THR A N 1
ATOM 3867 C CA . THR A 1 481 ? -10.936 -7.100 -1.965 1.00 89.94 481 THR A CA 1
ATOM 3868 C C . THR A 1 481 ? -10.785 -8.079 -0.795 1.00 89.94 481 THR A C 1
ATOM 3870 O O . THR A 1 481 ? -10.115 -7.781 0.193 1.00 89.94 481 THR A O 1
ATOM 3873 N N . GLY A 1 482 ? -11.394 -9.265 -0.905 1.00 84.25 482 GLY A N 1
ATOM 3874 C CA . GLY A 1 482 ? -11.397 -10.300 0.125 1.00 84.25 482 GLY A CA 1
ATOM 3875 C C . GLY A 1 482 ? -10.320 -11.380 -0.041 1.00 84.25 482 GLY A C 1
ATOM 3876 O O . GLY A 1 482 ? -9.210 -11.151 -0.514 1.00 84.25 482 GLY A O 1
ATOM 3877 N N . LEU A 1 483 ? -10.654 -12.598 0.399 1.00 86.88 483 LEU A N 1
ATOM 3878 C CA . LEU A 1 483 ? -9.749 -13.754 0.392 1.00 86.88 483 LEU A CA 1
ATOM 3879 C C . LEU A 1 483 ? -9.450 -14.270 -1.017 1.00 86.88 483 LEU A C 1
ATOM 3881 O O . LEU A 1 483 ? -10.350 -14.403 -1.848 1.00 86.88 483 LEU A O 1
ATOM 3885 N N . VAL A 1 484 ? -8.214 -14.722 -1.222 1.00 91.56 484 VAL A N 1
ATOM 3886 C CA . VAL A 1 484 ? -7.714 -15.271 -2.489 1.00 91.56 484 VAL A CA 1
ATOM 3887 C C . VAL A 1 484 ? -7.284 -16.730 -2.301 1.00 91.56 484 VAL A C 1
ATOM 3889 O O . VAL A 1 484 ? -6.654 -17.074 -1.301 1.00 91.56 484 VAL A O 1
ATOM 3892 N N . LYS A 1 485 ? -7.622 -17.594 -3.263 1.00 92.19 485 LYS A N 1
ATOM 3893 C CA . LYS A 1 485 ? -7.236 -19.018 -3.314 1.00 92.19 485 LYS A CA 1
ATOM 3894 C C . LYS A 1 485 ? -5.963 -19.260 -4.116 1.00 92.19 485 LYS A C 1
ATOM 3896 O O . LYS A 1 485 ? -5.247 -20.222 -3.854 1.00 92.19 485 LYS A O 1
ATOM 3901 N N . GLY A 1 486 ? -5.706 -18.410 -5.102 1.00 93.62 486 GLY A N 1
ATOM 3902 C CA . GLY A 1 486 ? -4.603 -18.554 -6.037 1.00 93.62 486 GLY A CA 1
ATOM 3903 C C . GLY A 1 486 ? -4.415 -17.294 -6.870 1.00 93.62 486 GLY A C 1
ATOM 3904 O O . GLY A 1 486 ? -5.315 -16.465 -6.980 1.00 93.62 486 GLY A O 1
ATOM 3905 N N . GLY A 1 487 ? -3.242 -17.156 -7.472 1.00 94.94 487 GLY A N 1
ATOM 3906 C CA . GLY A 1 487 ? -2.983 -16.069 -8.400 1.00 94.94 487 GLY A CA 1
ATOM 3907 C C . GLY A 1 487 ? -1.585 -16.137 -8.990 1.00 94.94 487 GLY A C 1
ATOM 3908 O O . GLY A 1 487 ? -0.661 -16.624 -8.335 1.00 94.94 487 GLY A O 1
ATOM 3909 N N . HIS A 1 488 ? -1.431 -15.650 -10.214 1.00 95.56 488 HIS A N 1
ATOM 3910 C CA . HIS A 1 488 ? -0.136 -15.445 -10.849 1.00 95.56 488 HIS A CA 1
ATOM 3911 C C . HIS A 1 488 ? -0.187 -14.247 -11.797 1.00 95.56 488 HIS A C 1
ATOM 3913 O O . HIS A 1 488 ? -1.252 -13.824 -12.243 1.00 95.56 488 HIS A O 1
ATOM 3919 N N . ILE A 1 489 ? 0.993 -13.709 -12.084 1.00 96.56 489 ILE A N 1
ATOM 3920 C CA . ILE A 1 489 ? 1.195 -12.610 -13.021 1.00 96.56 489 ILE A CA 1
ATOM 3921 C C . ILE A 1 489 ? 2.218 -13.053 -14.064 1.00 96.56 489 ILE A C 1
ATOM 3923 O O . ILE A 1 489 ? 3.211 -13.701 -13.720 1.00 96.56 489 ILE A O 1
ATOM 3927 N N . ILE A 1 490 ? 1.966 -12.732 -15.330 1.00 96.00 490 ILE A N 1
ATOM 3928 C CA . ILE A 1 490 ? 2.905 -12.959 -16.426 1.00 96.00 490 ILE A CA 1
ATOM 3929 C C . ILE A 1 490 ? 3.548 -11.620 -16.761 1.00 96.00 490 ILE A C 1
ATOM 3931 O O . ILE A 1 490 ? 2.874 -10.679 -17.175 1.00 96.00 490 ILE A O 1
ATOM 3935 N N . LEU A 1 491 ? 4.864 -11.543 -16.582 1.00 93.94 491 LEU A N 1
ATOM 3936 C CA . LEU A 1 491 ? 5.651 -10.352 -16.879 1.00 93.94 491 LEU A CA 1
ATOM 3937 C C . LEU A 1 491 ? 6.403 -10.524 -18.194 1.00 93.94 491 LEU A C 1
ATOM 3939 O O . LEU A 1 491 ? 6.959 -11.586 -18.480 1.00 93.94 491 LEU A O 1
ATOM 3943 N N . LYS A 1 492 ? 6.469 -9.445 -18.967 1.00 90.00 492 LYS A N 1
ATOM 3944 C CA . LYS A 1 492 ? 7.313 -9.321 -20.151 1.00 90.00 492 LYS A CA 1
ATOM 3945 C C . LYS A 1 492 ? 8.370 -8.257 -19.883 1.00 90.00 492 LYS A C 1
ATOM 3947 O O . LYS A 1 492 ? 8.051 -7.085 -19.706 1.00 90.00 492 LYS A O 1
ATOM 3952 N N . GLY A 1 493 ? 9.630 -8.671 -19.879 1.00 86.75 493 GLY A N 1
ATOM 3953 C CA . GLY A 1 493 ? 10.773 -7.804 -19.609 1.00 86.75 493 GLY A CA 1
ATOM 3954 C C . GLY A 1 493 ? 12.094 -8.543 -19.797 1.00 86.75 493 GLY A C 1
ATOM 3955 O O . GLY A 1 493 ? 12.115 -9.727 -20.144 1.00 86.75 493 GLY A O 1
ATOM 3956 N N . ALA A 1 494 ? 13.203 -7.842 -19.574 1.00 83.81 494 ALA A N 1
ATOM 3957 C CA . ALA A 1 494 ? 14.531 -8.440 -19.630 1.00 83.81 494 ALA A CA 1
ATOM 3958 C C . ALA A 1 494 ? 14.773 -9.305 -18.386 1.00 83.81 494 ALA A C 1
ATOM 3960 O O . ALA A 1 494 ? 14.923 -8.781 -17.285 1.00 83.81 494 ALA A O 1
ATOM 3961 N N . LEU A 1 495 ? 14.829 -10.623 -18.576 1.00 89.06 495 LEU A N 1
ATOM 3962 C CA . LEU A 1 495 ? 15.134 -11.589 -17.525 1.00 89.06 495 LEU A CA 1
ATOM 3963 C C . LEU A 1 495 ? 16.583 -12.062 -17.671 1.00 89.06 495 LEU A C 1
ATOM 3965 O O . LEU A 1 495 ? 16.961 -12.595 -18.716 1.00 89.06 495 LEU A O 1
ATOM 3969 N N . LYS A 1 496 ? 17.398 -11.866 -16.635 1.00 87.69 496 LYS A N 1
ATOM 3970 C CA . LYS A 1 496 ? 18.829 -12.204 -16.634 1.00 87.69 496 LYS A CA 1
ATOM 3971 C C . LYS A 1 496 ? 19.140 -13.132 -15.471 1.00 87.69 496 LYS A C 1
ATOM 3973 O O . LYS A 1 496 ? 18.592 -12.965 -14.386 1.00 87.69 496 LYS A O 1
ATOM 3978 N N . GLN A 1 497 ? 20.005 -14.116 -15.692 1.00 89.31 497 GLN A N 1
ATOM 3979 C CA . GLN A 1 497 ? 20.472 -14.977 -14.610 1.00 89.31 497 GLN A CA 1
ATOM 3980 C C . GLN A 1 497 ? 21.395 -14.176 -13.681 1.00 89.31 497 GLN A C 1
ATOM 3982 O O . GLN A 1 497 ? 22.201 -13.360 -14.135 1.00 89.31 497 GLN A O 1
ATOM 3987 N N . LEU A 1 498 ? 21.252 -14.405 -12.383 1.00 89.31 498 LEU A N 1
ATOM 3988 C CA . LEU A 1 498 ? 21.902 -13.655 -11.317 1.00 89.31 498 LEU A CA 1
ATOM 3989 C C . LEU A 1 498 ? 22.642 -14.618 -10.384 1.00 89.31 498 LEU A C 1
ATOM 3991 O O . LEU A 1 498 ? 22.214 -15.754 -10.194 1.00 89.31 498 LEU A O 1
ATOM 3995 N N . GLN A 1 499 ? 23.722 -14.148 -9.761 1.00 88.12 499 GLN A N 1
ATOM 3996 C CA . GLN A 1 499 ? 24.231 -14.733 -8.521 1.00 88.12 499 GLN A CA 1
ATOM 3997 C C . GLN A 1 499 ? 24.177 -13.705 -7.392 1.00 88.12 499 GLN A C 1
ATOM 3999 O O . GLN A 1 499 ? 24.439 -12.519 -7.613 1.00 88.12 499 GLN A O 1
ATOM 4004 N N . VAL A 1 500 ? 23.854 -14.165 -6.184 1.00 88.12 500 VAL A N 1
ATOM 4005 C CA . VAL A 1 500 ? 23.758 -13.332 -4.978 1.00 88.12 500 VAL A CA 1
ATOM 4006 C C . VAL A 1 500 ? 24.760 -13.834 -3.948 1.00 88.12 500 VAL A C 1
ATOM 4008 O O . VAL A 1 500 ? 24.679 -14.976 -3.505 1.00 88.12 500 VAL A O 1
ATOM 4011 N N . LEU A 1 501 ? 25.708 -12.991 -3.549 1.00 82.19 501 LEU A N 1
ATOM 4012 C CA . LEU A 1 501 ? 26.729 -13.330 -2.555 1.00 82.19 501 LEU A CA 1
ATOM 4013 C C . LEU A 1 501 ? 26.560 -12.464 -1.313 1.00 82.19 501 LEU A C 1
ATOM 4015 O O . LEU A 1 501 ? 26.381 -11.260 -1.435 1.00 82.19 501 LEU A O 1
ATOM 4019 N N . ARG A 1 502 ? 26.675 -13.043 -0.116 1.00 81.12 502 ARG A N 1
ATOM 4020 C CA . ARG A 1 502 ? 26.639 -12.280 1.139 1.00 81.12 502 ARG A CA 1
ATOM 4021 C C . ARG A 1 502 ? 28.052 -11.996 1.640 1.00 81.12 502 ARG A C 1
ATOM 4023 O O . ARG A 1 502 ? 28.863 -12.911 1.799 1.00 81.12 502 ARG A O 1
ATOM 4030 N N . PHE A 1 503 ? 28.362 -10.737 1.921 1.00 71.69 503 PHE A N 1
ATOM 4031 C CA . PHE A 1 503 ? 29.630 -10.337 2.513 1.00 71.69 503 PHE A CA 1
ATOM 4032 C C . PHE A 1 503 ? 29.622 -10.611 4.008 1.00 71.69 503 PHE A C 1
ATOM 4034 O O . PHE A 1 503 ? 29.018 -9.879 4.784 1.00 71.69 503 PHE A O 1
ATOM 4041 N N . SER A 1 504 ? 30.329 -11.653 4.435 1.00 63.91 504 SER A N 1
ATOM 4042 C CA . SER A 1 504 ? 30.378 -12.039 5.850 1.00 63.91 504 SER A CA 1
ATOM 4043 C C . SER A 1 504 ? 30.738 -10.898 6.831 1.00 63.91 504 SER A C 1
ATOM 4045 O O . SER A 1 504 ? 30.148 -10.882 7.910 1.00 63.91 504 SER A O 1
ATOM 4047 N N . PRO A 1 505 ? 31.644 -9.945 6.519 1.00 61.22 505 PRO A N 1
ATOM 4048 C CA . PRO A 1 505 ? 31.993 -8.872 7.457 1.00 61.22 505 PRO A CA 1
ATOM 4049 C C . PRO A 1 505 ? 30.911 -7.811 7.702 1.00 61.22 505 PRO A C 1
ATOM 4051 O O . PRO A 1 505 ? 30.863 -7.268 8.803 1.00 61.22 505 PRO A O 1
ATOM 4054 N N . THR A 1 506 ? 30.082 -7.483 6.704 1.00 65.75 506 THR A N 1
ATOM 4055 C CA . THR A 1 506 ? 29.050 -6.426 6.812 1.00 65.75 506 THR A CA 1
ATOM 4056 C C . THR A 1 506 ? 27.625 -6.977 6.786 1.00 65.75 506 THR A C 1
ATOM 4058 O O . THR A 1 506 ? 26.697 -6.286 7.188 1.00 65.75 506 THR A O 1
ATOM 4061 N N . GLY A 1 507 ? 27.443 -8.225 6.350 1.00 68.56 507 GLY A N 1
ATOM 4062 C CA . GLY A 1 507 ? 26.139 -8.840 6.108 1.00 68.56 507 GLY A CA 1
ATOM 4063 C C . GLY A 1 507 ? 25.483 -8.413 4.792 1.00 68.56 507 GLY A C 1
ATOM 4064 O O . GLY A 1 507 ? 24.396 -8.903 4.497 1.00 68.56 507 GLY A O 1
ATOM 4065 N N . GLU A 1 508 ? 26.131 -7.545 4.008 1.00 73.38 508 GLU A N 1
ATOM 4066 C CA . GLU A 1 508 ? 25.591 -6.969 2.771 1.00 73.38 508 GLU A CA 1
ATOM 4067 C C . GLU A 1 508 ? 25.552 -7.979 1.625 1.00 73.38 508 GLU A C 1
ATOM 4069 O O . GLU A 1 508 ? 26.398 -8.869 1.531 1.00 73.38 508 GLU A O 1
ATOM 4074 N N . PHE A 1 509 ? 24.593 -7.819 0.717 1.00 79.56 509 PHE A N 1
ATOM 4075 C CA . PHE A 1 509 ? 24.473 -8.658 -0.469 1.00 79.56 509 PHE A CA 1
ATOM 4076 C C . PHE A 1 509 ? 25.098 -7.986 -1.696 1.00 79.56 509 PHE A C 1
ATOM 4078 O O . PHE A 1 509 ? 24.835 -6.825 -1.996 1.00 79.56 509 PHE A O 1
ATOM 4085 N N . PHE A 1 510 ? 25.885 -8.754 -2.442 1.00 76.50 510 PHE A N 1
ATOM 4086 C CA . PHE A 1 510 ? 26.437 -8.401 -3.740 1.00 76.50 510 PHE A CA 1
ATOM 4087 C C . PHE A 1 510 ? 25.721 -9.169 -4.841 1.00 76.50 510 PHE A C 1
ATOM 4089 O O . PHE A 1 510 ? 25.485 -10.372 -4.729 1.00 76.50 510 PHE A O 1
ATOM 4096 N N . LEU A 1 511 ? 25.447 -8.470 -5.936 1.00 81.06 511 LEU A N 1
ATOM 4097 C CA . LEU A 1 511 ? 24.821 -9.035 -7.119 1.00 81.06 511 LEU A CA 1
ATOM 4098 C C . LEU A 1 511 ? 25.857 -9.206 -8.230 1.00 81.06 511 LEU A C 1
ATOM 4100 O O . LEU A 1 511 ? 26.656 -8.300 -8.490 1.00 81.06 511 LEU A O 1
ATOM 4104 N N . ILE A 1 512 ? 25.821 -10.359 -8.893 1.00 77.56 512 ILE A N 1
ATOM 4105 C CA . ILE A 1 512 ? 26.620 -10.653 -10.082 1.00 77.56 512 ILE A CA 1
ATOM 4106 C C . ILE A 1 512 ? 25.669 -10.957 -11.237 1.00 77.56 512 ILE A C 1
ATOM 4108 O O . ILE A 1 512 ? 25.010 -11.996 -11.246 1.00 77.56 512 ILE A O 1
ATOM 4112 N N . LEU A 1 513 ? 25.625 -10.070 -12.229 1.00 74.25 513 LEU A N 1
ATOM 4113 C CA . LEU A 1 513 ? 24.869 -10.266 -13.467 1.00 74.25 513 LEU A CA 1
ATOM 4114 C C . LEU A 1 513 ? 25.841 -10.579 -14.600 1.00 74.25 513 LEU A C 1
ATOM 4116 O O . LEU A 1 513 ? 26.765 -9.809 -14.842 1.00 74.25 513 LEU A O 1
ATOM 4120 N N . ASN A 1 514 ? 25.653 -11.708 -15.290 1.00 69.69 514 ASN A N 1
ATOM 4121 C CA . ASN A 1 514 ? 26.515 -12.139 -16.403 1.00 69.69 514 ASN A CA 1
ATOM 4122 C C . ASN A 1 514 ? 28.028 -12.126 -16.075 1.00 69.69 514 ASN A C 1
ATOM 4124 O O . ASN A 1 514 ? 28.858 -11.801 -16.920 1.00 69.69 514 ASN A O 1
ATOM 4128 N N . GLY A 1 515 ? 28.399 -12.465 -14.836 1.00 65.56 515 GLY A N 1
ATOM 4129 C CA . GLY A 1 515 ? 29.796 -12.457 -14.379 1.00 65.56 515 GLY A CA 1
ATOM 4130 C C . GLY A 1 515 ? 30.346 -11.075 -14.005 1.00 65.56 515 GLY A C 1
ATOM 4131 O O . GLY A 1 515 ? 31.520 -10.966 -13.651 1.00 65.56 515 GLY A O 1
ATOM 4132 N N . THR A 1 516 ? 29.525 -10.024 -14.045 1.00 66.62 516 THR A N 1
ATOM 4133 C CA . THR A 1 516 ? 29.899 -8.666 -13.641 1.00 66.62 516 THR A CA 1
ATOM 4134 C C . THR A 1 516 ? 29.336 -8.324 -12.265 1.00 66.62 516 THR A C 1
ATOM 4136 O O . THR A 1 516 ? 28.135 -8.436 -12.030 1.00 66.62 516 THR A O 1
ATOM 4139 N N . TYR A 1 517 ? 30.209 -7.888 -11.355 1.00 68.94 517 TYR A N 1
ATOM 4140 C CA . TYR A 1 517 ? 29.817 -7.393 -10.036 1.00 68.94 517 TYR A CA 1
ATOM 4141 C C . TYR A 1 517 ? 29.143 -6.030 -10.166 1.00 68.94 517 TYR A C 1
ATOM 4143 O O . TYR A 1 517 ? 29.735 -5.098 -10.704 1.00 68.94 517 TYR A O 1
ATOM 4151 N N . LEU A 1 518 ? 27.934 -5.903 -9.625 1.00 64.50 518 LEU A N 1
ATOM 4152 C CA . LEU A 1 518 ? 27.189 -4.641 -9.653 1.00 64.50 518 LEU A CA 1
ATOM 4153 C C . LEU A 1 518 ? 27.630 -3.648 -8.574 1.00 64.50 518 LEU A C 1
ATOM 4155 O O . LEU A 1 518 ? 27.416 -2.448 -8.704 1.00 64.50 518 LEU A O 1
ATOM 4159 N N . SER A 1 519 ? 28.281 -4.132 -7.518 1.00 57.78 519 SER A N 1
ATOM 4160 C CA . SER A 1 519 ? 28.683 -3.308 -6.381 1.00 57.78 519 SER A CA 1
ATOM 4161 C C . SER A 1 519 ? 30.203 -3.245 -6.276 1.00 57.78 519 SER A C 1
ATOM 4163 O O . SER A 1 519 ? 30.821 -4.030 -5.554 1.00 57.78 519 SER A O 1
ATOM 4165 N N . LEU A 1 520 ? 30.814 -2.299 -6.997 1.00 46.34 520 LEU A N 1
ATOM 4166 C CA . LEU A 1 520 ? 32.152 -1.807 -6.660 1.00 46.34 520 LEU A CA 1
ATOM 4167 C C . LEU A 1 520 ? 32.497 -0.491 -7.370 1.00 46.34 520 LEU A C 1
ATOM 4169 O O . LEU A 1 520 ? 32.994 -0.487 -8.490 1.00 46.34 520 LEU A O 1
ATOM 4173 N N . MET A 1 521 ? 32.370 0.629 -6.651 1.00 40.84 521 MET A N 1
ATOM 4174 C CA . MET A 1 521 ? 33.174 1.831 -6.894 1.00 40.84 521 MET A CA 1
ATOM 4175 C C . MET A 1 521 ? 33.618 2.447 -5.559 1.00 40.84 521 MET A C 1
ATOM 4177 O O . MET A 1 521 ? 32.819 2.981 -4.801 1.00 40.84 521 MET A O 1
ATOM 4181 N N . ARG A 1 522 ? 34.927 2.369 -5.281 1.00 40.25 522 ARG A N 1
ATOM 4182 C CA . ARG A 1 522 ? 35.705 3.220 -4.351 1.00 40.25 522 ARG A CA 1
ATOM 4183 C C . ARG A 1 522 ? 34.973 3.756 -3.096 1.00 40.25 522 ARG A C 1
ATOM 4185 O O . ARG A 1 522 ? 35.029 4.952 -2.826 1.00 40.25 522 ARG A O 1
ATOM 4192 N N . GLY A 1 523 ? 34.373 2.880 -2.289 1.00 41.59 523 GLY A N 1
ATOM 4193 C CA . GLY A 1 523 ? 34.000 3.205 -0.903 1.00 41.59 523 GLY A CA 1
ATOM 4194 C C . GLY A 1 523 ? 32.597 3.773 -0.653 1.00 41.59 523 GLY A C 1
ATOM 4195 O O . GLY A 1 523 ? 32.350 4.207 0.467 1.00 41.59 523 GLY A O 1
ATOM 4196 N N . HIS A 1 524 ? 31.677 3.731 -1.623 1.00 46.50 524 HIS A N 1
ATOM 4197 C CA . HIS A 1 524 ? 30.244 3.957 -1.380 1.00 46.50 524 HIS A CA 1
ATOM 4198 C C . HIS A 1 524 ? 29.412 2.828 -2.008 1.00 46.50 524 HIS A C 1
ATOM 4200 O O . HIS A 1 524 ? 29.663 2.444 -3.149 1.00 46.50 524 HIS A O 1
ATOM 4206 N N . LEU A 1 525 ? 28.455 2.278 -1.251 1.00 51.91 525 LEU A N 1
ATOM 4207 C CA . LEU A 1 525 ? 27.514 1.258 -1.726 1.00 51.91 525 LEU A CA 1
ATOM 4208 C C . LEU A 1 525 ? 26.578 1.880 -2.766 1.00 51.91 525 LEU A C 1
ATOM 4210 O O . LEU A 1 525 ? 25.913 2.873 -2.481 1.00 51.91 525 LEU A O 1
ATOM 4214 N N . THR A 1 526 ? 26.553 1.308 -3.968 1.00 64.56 526 THR A N 1
ATOM 4215 C CA . THR A 1 526 ? 25.676 1.726 -5.074 1.00 64.56 526 THR A CA 1
ATOM 4216 C C . THR A 1 526 ? 24.463 0.820 -5.245 1.00 64.56 526 THR A C 1
ATOM 4218 O O . THR A 1 526 ? 23.549 1.193 -5.971 1.00 64.56 526 THR A O 1
ATOM 4221 N N . THR A 1 527 ? 24.447 -0.348 -4.593 1.00 73.94 527 THR A N 1
ATOM 4222 C CA . THR A 1 527 ? 23.368 -1.334 -4.695 1.00 73.94 527 THR A CA 1
ATOM 4223 C C . THR A 1 527 ? 22.819 -1.685 -3.319 1.00 73.94 527 THR A C 1
ATOM 4225 O O . THR A 1 527 ? 23.587 -2.053 -2.430 1.00 73.94 527 THR A O 1
ATOM 4228 N N . THR A 1 528 ? 21.497 -1.643 -3.178 1.00 84.44 528 THR A N 1
ATOM 4229 C CA . THR A 1 528 ? 20.765 -2.079 -1.984 1.00 84.44 528 THR A CA 1
ATOM 4230 C C . THR A 1 528 ? 19.885 -3.270 -2.346 1.00 84.44 528 THR A C 1
ATOM 4232 O O . THR A 1 528 ? 19.219 -3.269 -3.380 1.00 84.44 528 THR A O 1
ATOM 4235 N N . VAL A 1 529 ? 19.889 -4.311 -1.513 1.00 88.50 529 VAL A N 1
ATOM 4236 C CA . VAL A 1 529 ? 19.089 -5.526 -1.718 1.00 88.50 529 VAL A CA 1
ATOM 4237 C C . VAL A 1 529 ? 18.042 -5.625 -0.621 1.00 88.50 529 VAL A C 1
ATOM 4239 O O . VAL A 1 529 ? 18.379 -5.674 0.558 1.00 88.50 529 VAL A O 1
ATOM 4242 N N . HIS A 1 530 ? 16.778 -5.714 -1.019 1.00 91.88 530 HIS A N 1
ATOM 4243 C CA . HIS A 1 530 ? 15.635 -5.839 -0.128 1.00 91.88 530 HIS A CA 1
ATOM 4244 C C . HIS A 1 530 ? 14.951 -7.195 -0.328 1.00 91.88 530 HIS A C 1
ATOM 4246 O O . HIS A 1 530 ? 14.045 -7.335 -1.148 1.00 91.88 530 HIS A O 1
ATOM 4252 N N . LEU A 1 531 ? 15.394 -8.211 0.415 1.00 93.75 531 LEU A N 1
ATOM 4253 C CA . LEU A 1 531 ? 14.745 -9.518 0.469 1.00 93.75 531 LEU A CA 1
ATOM 4254 C C . LEU A 1 531 ? 13.401 -9.442 1.204 1.00 93.75 531 LEU A C 1
ATOM 4256 O O . LEU A 1 531 ? 13.306 -8.837 2.275 1.00 93.75 531 LEU A O 1
ATOM 4260 N N . ASP A 1 532 ? 12.396 -10.121 0.651 1.00 95.69 532 ASP A N 1
ATOM 4261 C CA . ASP A 1 532 ? 11.070 -10.312 1.245 1.00 95.69 532 ASP A CA 1
ATOM 4262 C C . ASP A 1 532 ? 11.146 -11.121 2.556 1.00 95.69 532 ASP A C 1
ATOM 4264 O O . ASP A 1 532 ? 10.336 -10.929 3.461 1.00 95.69 532 ASP A O 1
ATOM 4268 N N . VAL A 1 533 ? 12.098 -12.059 2.628 1.00 93.00 533 VAL A N 1
ATOM 4269 C CA . VAL A 1 533 ? 12.456 -12.855 3.810 1.00 93.00 533 VAL A CA 1
ATOM 4270 C C . VAL A 1 533 ? 13.976 -12.975 3.827 1.00 93.00 533 VAL A C 1
ATOM 4272 O O . VAL A 1 533 ? 14.563 -13.386 2.827 1.00 93.00 533 VAL A O 1
ATOM 4275 N N . ASP A 1 534 ? 14.606 -12.608 4.943 1.00 85.75 534 ASP A N 1
ATOM 4276 C CA . ASP A 1 534 ? 16.066 -12.659 5.073 1.00 85.75 534 ASP A CA 1
ATOM 4277 C C . ASP A 1 534 ? 16.590 -14.106 4.988 1.00 85.75 534 ASP A C 1
ATOM 4279 O O . ASP A 1 534 ? 15.942 -15.048 5.460 1.00 85.75 534 ASP A O 1
ATOM 4283 N N . GLN A 1 535 ? 17.763 -14.283 4.381 1.00 85.06 535 GLN A N 1
ATOM 4284 C CA . GLN A 1 535 ? 18.385 -15.585 4.133 1.00 85.06 535 GLN A CA 1
ATOM 4285 C C . GLN A 1 535 ? 19.899 -15.506 4.346 1.00 85.06 535 GLN A C 1
ATOM 4287 O O . GLN A 1 535 ? 20.555 -14.542 3.954 1.00 85.06 535 GLN A O 1
ATOM 4292 N N . ASP A 1 536 ? 20.475 -16.548 4.954 1.00 82.12 536 ASP A N 1
ATOM 4293 C CA . ASP A 1 536 ? 21.881 -16.509 5.355 1.00 82.12 536 ASP A CA 1
ATOM 4294 C C . ASP A 1 536 ? 22.873 -16.619 4.194 1.00 82.12 536 ASP A C 1
ATOM 4296 O O . ASP A 1 536 ? 23.895 -15.925 4.199 1.00 82.12 536 ASP A O 1
ATOM 4300 N N . SER A 1 537 ? 22.581 -17.468 3.207 1.00 86.38 537 SER A N 1
ATOM 4301 C CA . SER A 1 537 ? 23.339 -17.585 1.960 1.00 86.38 537 SER A CA 1
ATOM 4302 C C . SER A 1 537 ? 22.450 -18.088 0.828 1.00 86.38 537 SER A C 1
ATOM 4304 O O . SER A 1 537 ? 21.427 -18.717 1.078 1.00 86.38 537 SER A O 1
ATOM 4306 N N . PHE A 1 538 ? 22.868 -17.836 -0.411 1.00 91.12 538 PHE A N 1
ATOM 4307 C CA . PHE A 1 538 ? 22.210 -18.311 -1.631 1.00 91.12 538 PHE A CA 1
ATOM 4308 C C . PHE A 1 538 ? 23.059 -19.364 -2.363 1.00 91.12 538 PHE A C 1
ATOM 4310 O O . PHE A 1 538 ? 22.999 -19.484 -3.584 1.00 91.12 538 PHE A O 1
ATOM 4317 N N . ASP A 1 539 ? 23.934 -20.078 -1.646 1.00 90.06 539 ASP A N 1
ATOM 4318 C CA . ASP A 1 539 ? 24.958 -20.932 -2.265 1.00 90.06 539 ASP A CA 1
ATOM 4319 C C . ASP A 1 539 ? 24.336 -22.024 -3.142 1.00 90.06 539 ASP A C 1
ATOM 4321 O O . ASP A 1 539 ? 24.755 -22.219 -4.281 1.00 90.06 539 ASP A O 1
ATOM 4325 N N . TYR A 1 540 ? 23.276 -22.672 -2.653 1.00 92.56 540 TYR A N 1
ATOM 4326 C CA . TYR A 1 540 ? 22.560 -23.694 -3.412 1.00 92.56 540 TYR A CA 1
ATOM 4327 C C . TYR A 1 540 ? 21.891 -23.114 -4.663 1.00 92.56 540 TYR A C 1
ATOM 4329 O O . TYR A 1 540 ? 22.025 -23.666 -5.754 1.00 92.56 540 TYR A O 1
ATOM 4337 N N . GLU A 1 541 ? 21.177 -21.997 -4.530 1.00 94.69 541 GLU A N 1
ATOM 4338 C CA . GLU A 1 541 ? 20.466 -21.360 -5.636 1.00 94.69 541 GLU A CA 1
ATOM 4339 C C . GLU A 1 541 ? 21.438 -20.807 -6.687 1.00 94.69 541 GLU A C 1
ATOM 4341 O O . GLU A 1 541 ? 21.150 -20.876 -7.884 1.00 94.69 541 GLU A O 1
ATOM 4346 N N . ASN A 1 542 ? 22.604 -20.320 -6.255 1.00 90.38 542 ASN A N 1
ATOM 4347 C CA . ASN A 1 542 ? 23.706 -19.915 -7.123 1.00 90.38 542 ASN A CA 1
ATOM 4348 C C . ASN A 1 542 ? 24.290 -21.113 -7.886 1.00 90.38 542 ASN A C 1
ATOM 4350 O O . ASN A 1 542 ? 24.430 -21.040 -9.107 1.00 90.38 542 ASN A O 1
ATOM 4354 N N . GLU A 1 543 ? 24.618 -22.208 -7.190 1.00 91.88 543 GLU A N 1
ATOM 4355 C CA . GLU A 1 543 ? 25.169 -23.433 -7.792 1.00 91.88 543 GLU A CA 1
ATOM 4356 C C . GLU A 1 543 ? 24.191 -24.073 -8.784 1.00 91.88 543 GLU A C 1
ATOM 4358 O O . GLU A 1 543 ? 24.592 -24.537 -9.852 1.00 91.88 543 GLU A O 1
ATOM 4363 N N . ALA A 1 544 ? 22.899 -24.063 -8.455 1.00 92.44 544 ALA A N 1
ATOM 4364 C CA . ALA A 1 544 ? 21.834 -24.597 -9.296 1.00 92.44 544 ALA A CA 1
ATOM 4365 C C . ALA A 1 544 ? 21.372 -23.624 -10.398 1.00 92.44 544 ALA A C 1
ATOM 4367 O O . ALA A 1 544 ? 20.562 -24.003 -11.245 1.00 92.44 544 ALA A O 1
ATOM 4368 N N . GLY A 1 545 ? 21.865 -22.380 -10.406 1.00 92.44 545 GLY A N 1
ATOM 4369 C CA . GLY A 1 545 ? 21.506 -21.371 -11.401 1.00 92.44 545 GLY A CA 1
ATOM 4370 C C . GLY A 1 545 ? 20.030 -20.961 -11.368 1.00 92.44 545 GLY A C 1
ATOM 4371 O O . GLY A 1 545 ? 19.431 -20.731 -12.416 1.00 92.44 545 GLY A O 1
ATOM 4372 N N . LEU A 1 546 ? 19.432 -20.908 -10.177 1.00 95.69 546 LEU A N 1
ATOM 4373 C CA . LEU A 1 546 ? 17.995 -20.691 -9.983 1.00 95.69 546 LEU A CA 1
ATOM 4374 C C . LEU A 1 546 ? 17.609 -19.223 -9.773 1.00 95.69 546 LEU A C 1
ATOM 4376 O O . LEU A 1 546 ? 16.417 -18.919 -9.750 1.00 95.69 546 LEU A O 1
ATOM 4380 N N . LEU A 1 547 ? 18.578 -18.322 -9.606 1.00 95.25 547 LEU A N 1
ATOM 4381 C CA . LEU A 1 547 ? 18.327 -16.910 -9.331 1.00 95.25 547 LEU A CA 1
ATOM 4382 C C . LEU A 1 547 ? 18.308 -16.080 -10.606 1.00 95.25 547 LEU A C 1
ATOM 4384 O O . LEU A 1 547 ? 19.171 -16.202 -11.478 1.00 95.25 547 LEU A O 1
ATOM 4388 N N . PHE A 1 548 ? 17.323 -15.197 -10.678 1.00 94.12 548 PHE A N 1
ATOM 4389 C CA . PHE A 1 548 ? 17.109 -14.320 -11.809 1.00 94.12 548 PHE A CA 1
ATOM 4390 C C . PHE A 1 548 ? 16.809 -12.899 -11.349 1.00 94.12 548 PHE A C 1
ATOM 4392 O O . PHE A 1 548 ? 16.232 -12.664 -10.288 1.00 94.12 548 PHE A O 1
ATOM 4399 N N . TYR A 1 549 ? 17.195 -11.959 -12.195 1.00 92.56 549 TYR A N 1
ATOM 4400 C CA . TYR A 1 549 ? 16.925 -10.541 -12.087 1.00 92.56 549 TYR A CA 1
ATOM 4401 C C . TYR A 1 549 ? 16.025 -10.119 -13.246 1.00 92.56 549 TYR A C 1
ATOM 4403 O O . TYR A 1 549 ? 16.307 -10.453 -14.402 1.00 92.56 549 TYR A O 1
ATOM 4411 N N . MET A 1 550 ? 14.968 -9.371 -12.948 1.00 92.56 550 MET A N 1
ATOM 4412 C CA . MET A 1 550 ? 14.171 -8.680 -13.959 1.00 92.56 550 MET A CA 1
ATOM 4413 C C . MET A 1 550 ? 14.175 -7.183 -13.674 1.00 92.56 550 MET A C 1
ATOM 4415 O O . MET A 1 550 ? 13.770 -6.762 -12.593 1.00 92.56 550 MET A O 1
ATOM 4419 N N . ALA A 1 551 ? 14.610 -6.382 -14.644 1.00 89.38 551 ALA A N 1
ATOM 4420 C CA . ALA A 1 551 ? 14.563 -4.930 -14.519 1.00 89.38 551 ALA A CA 1
ATOM 4421 C C . ALA A 1 551 ? 13.106 -4.455 -14.447 1.00 89.38 551 ALA A C 1
ATOM 4423 O O . ALA A 1 551 ? 12.286 -4.854 -15.276 1.00 89.38 551 ALA A O 1
ATOM 4424 N N . LEU A 1 552 ? 12.794 -3.632 -13.446 1.00 91.50 552 LEU A N 1
ATOM 4425 C CA . LEU A 1 552 ? 11.436 -3.177 -13.163 1.00 91.50 552 LEU A CA 1
ATOM 4426 C C . LEU A 1 552 ? 11.236 -1.727 -13.603 1.00 91.50 552 LEU A C 1
ATOM 4428 O O . LEU A 1 552 ? 10.352 -1.449 -14.410 1.00 91.50 552 LEU A O 1
ATOM 4432 N N . LEU A 1 553 ? 12.076 -0.829 -13.092 1.00 88.88 553 LEU A N 1
ATOM 4433 C CA . LEU A 1 553 ? 11.926 0.620 -13.206 1.00 88.88 553 LEU A CA 1
ATOM 4434 C C . LEU A 1 553 ? 13.307 1.283 -13.290 1.00 88.88 553 LEU A C 1
ATOM 4436 O O . LEU A 1 553 ? 14.261 0.810 -12.668 1.00 88.88 553 LEU A O 1
ATOM 4440 N N . THR A 1 554 ? 13.405 2.390 -14.019 1.00 86.38 554 THR A N 1
ATOM 4441 C CA . THR A 1 554 ? 14.555 3.298 -14.000 1.00 86.38 554 THR A CA 1
ATOM 4442 C C . THR A 1 554 ? 14.116 4.731 -13.725 1.00 86.38 554 THR A C 1
ATOM 4444 O O . THR A 1 554 ? 13.097 5.180 -14.240 1.00 86.38 554 THR A O 1
ATOM 4447 N N . SER A 1 555 ? 14.914 5.474 -12.963 1.00 78.81 555 SER A N 1
ATOM 4448 C CA . SER A 1 555 ? 14.753 6.918 -12.777 1.00 78.81 555 SER A CA 1
ATOM 4449 C C . SER A 1 555 ? 16.088 7.633 -12.955 1.00 78.81 555 SER A C 1
ATOM 4451 O O . SER A 1 555 ? 17.142 7.122 -12.575 1.00 78.81 555 SER A O 1
ATOM 4453 N N . GLU A 1 556 ? 16.063 8.813 -13.570 1.00 76.12 556 GLU A N 1
ATOM 4454 C CA . GLU A 1 556 ? 17.273 9.611 -13.756 1.00 76.12 556 GLU A CA 1
ATOM 4455 C C . GLU A 1 556 ? 17.559 10.438 -12.497 1.00 76.12 556 GLU A C 1
ATOM 4457 O O . GLU A 1 556 ? 16.688 11.115 -11.952 1.00 76.12 556 GLU A O 1
ATOM 4462 N N . ILE A 1 557 ? 18.801 10.384 -12.024 1.00 69.12 557 ILE A N 1
ATOM 4463 C CA . ILE A 1 557 ? 19.294 11.108 -10.851 1.00 69.12 557 ILE A CA 1
ATOM 4464 C C . ILE A 1 557 ? 20.495 11.956 -11.289 1.00 69.12 557 ILE A C 1
ATOM 4466 O O . ILE A 1 557 ? 21.175 11.680 -12.277 1.00 69.12 557 ILE A O 1
ATOM 4470 N N . THR A 1 558 ? 20.806 13.031 -10.569 1.00 69.25 558 THR A N 1
ATOM 4471 C CA . THR A 1 558 ? 21.984 13.852 -10.873 1.00 69.25 558 THR A CA 1
ATOM 4472 C C . THR A 1 558 ? 23.251 12.986 -10.980 1.00 69.25 558 THR A C 1
ATOM 4474 O O . THR A 1 558 ? 23.713 12.400 -10.001 1.00 69.25 558 THR A O 1
ATOM 4477 N N . GLY A 1 559 ? 23.821 12.909 -12.187 1.00 64.12 559 GLY A N 1
ATOM 4478 C CA . GLY A 1 559 ? 25.054 12.172 -12.482 1.00 64.12 559 GLY A CA 1
ATOM 4479 C C . GLY A 1 559 ? 24.902 10.687 -12.848 1.00 64.12 559 GLY A C 1
ATOM 4480 O O . GLY A 1 559 ? 25.932 10.053 -13.093 1.00 64.12 559 GLY A O 1
ATOM 4481 N N . GLY A 1 560 ? 23.685 10.135 -12.915 1.00 70.44 560 GLY A N 1
ATOM 4482 C CA . GLY A 1 560 ? 23.458 8.724 -13.250 1.00 70.44 560 GLY A CA 1
ATOM 4483 C C . GLY A 1 560 ? 21.989 8.294 -13.246 1.00 70.44 560 GLY A C 1
ATOM 4484 O O . GLY A 1 560 ? 21.109 9.112 -13.028 1.00 70.44 560 GLY A O 1
ATOM 4485 N N . SER A 1 561 ? 21.721 7.004 -13.412 1.00 76.31 561 SER A N 1
ATOM 4486 C CA . SER A 1 561 ? 20.374 6.427 -13.332 1.00 76.31 561 SER A CA 1
ATOM 4487 C C . SER A 1 561 ? 20.265 5.479 -12.134 1.00 76.31 561 SER A C 1
ATOM 4489 O O . SER A 1 561 ? 21.210 4.751 -11.818 1.00 76.31 561 SER A O 1
ATOM 4491 N N . MET A 1 562 ? 19.112 5.463 -11.473 1.00 83.88 562 MET A N 1
ATOM 4492 C CA . MET A 1 562 ? 18.740 4.449 -10.488 1.00 83.88 562 MET A CA 1
ATOM 4493 C C . MET A 1 562 ? 17.895 3.374 -11.161 1.00 83.88 562 MET A C 1
ATOM 4495 O O . MET A 1 562 ? 16.878 3.683 -11.773 1.00 83.88 562 MET A O 1
ATOM 4499 N N . PHE A 1 563 ? 18.290 2.116 -11.006 1.00 86.31 563 PHE A N 1
ATOM 4500 C CA . PHE A 1 563 ? 17.560 0.951 -11.489 1.00 86.31 563 PHE A CA 1
ATOM 4501 C C . PHE A 1 563 ? 16.977 0.179 -10.318 1.00 86.31 563 PHE A C 1
ATOM 4503 O O . PHE A 1 563 ? 17.711 -0.233 -9.421 1.00 86.31 563 PHE A O 1
ATOM 4510 N N . GLN A 1 564 ? 15.682 -0.095 -10.371 1.00 91.19 564 GLN A N 1
ATOM 4511 C CA . GLN A 1 564 ? 15.028 -1.054 -9.495 1.00 91.19 564 GLN A CA 1
ATOM 4512 C C . GLN A 1 564 ? 14.725 -2.326 -10.288 1.00 91.19 564 GLN A C 1
ATOM 4514 O O . GLN A 1 564 ? 14.339 -2.272 -11.459 1.00 91.19 564 GLN A O 1
ATOM 4519 N N . GLY A 1 565 ? 14.900 -3.494 -9.676 1.00 92.12 565 GLY A N 1
ATOM 4520 C CA . GLY A 1 565 ? 14.509 -4.752 -10.303 1.00 92.12 565 GLY A CA 1
ATOM 4521 C C . GLY A 1 565 ? 14.113 -5.838 -9.321 1.00 92.12 565 GLY A C 1
ATOM 4522 O O . GLY A 1 565 ? 14.459 -5.800 -8.142 1.00 92.12 565 GLY A O 1
ATOM 4523 N N . LEU A 1 566 ? 13.360 -6.803 -9.839 1.00 95.81 566 LEU A N 1
ATOM 4524 C CA . LEU A 1 566 ? 12.840 -7.944 -9.105 1.00 95.81 566 LEU A CA 1
ATOM 4525 C C . LEU A 1 566 ? 13.906 -9.029 -8.988 1.00 95.81 566 LEU A C 1
ATOM 4527 O O . LEU A 1 566 ? 14.530 -9.412 -9.980 1.00 95.81 566 LEU A O 1
ATOM 4531 N N . LEU A 1 567 ? 14.044 -9.573 -7.783 1.00 95.38 567 LEU A N 1
ATOM 4532 C CA . LEU A 1 567 ? 14.811 -10.780 -7.507 1.00 95.38 567 LEU A CA 1
ATOM 4533 C C . LEU A 1 567 ? 13.862 -11.978 -7.525 1.00 95.38 567 LEU A C 1
ATOM 4535 O O . LEU A 1 567 ? 12.861 -12.011 -6.803 1.00 95.38 567 LEU A O 1
ATOM 4539 N N . LEU A 1 568 ? 14.165 -12.960 -8.367 1.00 96.69 568 LEU A N 1
ATOM 4540 C CA . LEU A 1 568 ? 13.272 -14.064 -8.698 1.00 96.69 568 LEU A CA 1
ATOM 4541 C C . LEU A 1 568 ? 13.976 -15.410 -8.512 1.00 96.69 568 LEU A C 1
ATOM 4543 O O . LEU A 1 568 ? 15.114 -15.595 -8.939 1.00 96.69 568 LEU A O 1
ATOM 4547 N N . LEU A 1 569 ? 13.265 -16.370 -7.925 1.00 96.44 569 LEU A N 1
ATOM 4548 C CA . LEU A 1 569 ? 13.679 -17.764 -7.801 1.00 96.44 569 LEU A CA 1
ATOM 4549 C C . LEU A 1 569 ? 12.906 -18.626 -8.796 1.00 96.44 569 LEU A C 1
ATOM 4551 O O . LEU A 1 569 ? 11.679 -18.724 -8.716 1.00 96.44 569 LEU A O 1
ATOM 4555 N N . HIS A 1 570 ? 13.611 -19.290 -9.702 1.00 96.69 570 HIS A N 1
ATOM 4556 C CA . HIS A 1 570 ? 13.015 -20.206 -10.665 1.00 96.69 570 HIS A CA 1
ATOM 4557 C C . HIS A 1 570 ? 12.533 -21.497 -9.984 1.00 96.69 570 HIS A C 1
ATOM 4559 O O . HIS A 1 570 ? 13.293 -22.171 -9.293 1.00 96.69 570 HIS A O 1
ATOM 4565 N N . GLN A 1 571 ? 11.267 -21.856 -10.208 1.00 93.94 571 GLN A N 1
ATOM 4566 C CA . GLN A 1 571 ? 10.621 -23.062 -9.666 1.00 93.94 571 GLN A CA 1
ATOM 4567 C C . GLN A 1 571 ? 10.453 -24.180 -10.714 1.00 93.94 571 GLN A C 1
ATOM 4569 O O . GLN A 1 571 ? 9.912 -25.241 -10.410 1.00 93.94 571 GLN A O 1
ATOM 4574 N N . GLY A 1 572 ? 10.909 -23.958 -11.952 1.00 88.94 572 GLY A N 1
ATOM 4575 C CA . GLY A 1 572 ? 10.685 -24.854 -13.086 1.00 88.94 572 GLY A CA 1
ATOM 4576 C C . GLY A 1 572 ? 9.537 -24.401 -13.990 1.00 88.94 572 GLY A C 1
ATOM 4577 O O . GLY A 1 572 ? 8.697 -23.589 -13.608 1.00 88.94 572 GLY A O 1
ATOM 4578 N N . ALA A 1 573 ? 9.520 -24.924 -15.222 1.00 88.06 573 ALA A N 1
ATOM 4579 C CA . ALA A 1 573 ? 8.500 -24.641 -16.240 1.00 88.06 573 ALA A CA 1
ATOM 4580 C C . ALA A 1 573 ? 8.238 -23.137 -16.488 1.00 88.06 573 ALA A C 1
ATOM 4582 O O . ALA A 1 573 ? 7.112 -22.744 -16.778 1.00 88.06 573 ALA A O 1
ATOM 4583 N N . GLY A 1 574 ? 9.266 -22.289 -16.347 1.00 85.81 574 GLY A N 1
ATOM 4584 C CA . GLY A 1 574 ? 9.137 -20.839 -16.528 1.00 85.81 574 GLY A CA 1
ATOM 4585 C C . GLY A 1 574 ? 8.354 -20.131 -15.417 1.00 85.81 574 GLY A C 1
ATOM 4586 O O . GLY A 1 574 ? 7.966 -18.981 -15.591 1.00 85.81 574 GLY A O 1
ATOM 4587 N N . THR A 1 575 ? 8.113 -20.798 -14.284 1.00 94.88 575 THR A N 1
ATOM 4588 C CA . THR A 1 575 ? 7.465 -20.206 -13.108 1.00 94.88 575 THR A CA 1
ATOM 4589 C C . THR A 1 575 ? 8.514 -19.673 -12.140 1.00 94.88 575 THR A C 1
ATOM 4591 O O . THR A 1 575 ? 9.539 -20.316 -11.895 1.00 94.88 575 THR A O 1
ATOM 4594 N N . PHE A 1 576 ? 8.237 -18.509 -11.556 1.00 96.94 576 PHE A N 1
ATOM 4595 C CA . PHE A 1 576 ? 9.131 -17.832 -10.625 1.00 96.94 576 PHE A CA 1
ATOM 4596 C C . PHE A 1 576 ? 8.402 -17.464 -9.335 1.00 96.94 576 PHE A C 1
ATOM 4598 O O . PHE A 1 576 ? 7.219 -17.124 -9.348 1.00 96.94 576 PHE A O 1
ATOM 4605 N N . VAL A 1 577 ? 9.131 -17.502 -8.224 1.00 95.75 577 VAL A N 1
ATOM 4606 C CA . VAL A 1 577 ? 8.708 -16.936 -6.941 1.00 95.75 577 VAL A CA 1
ATOM 4607 C C . VAL A 1 577 ? 9.537 -15.692 -6.682 1.00 95.75 577 VAL A C 1
ATOM 4609 O O . VAL A 1 577 ? 10.754 -15.696 -6.842 1.00 95.75 577 VAL A O 1
ATOM 4612 N N . ARG A 1 578 ? 8.870 -14.622 -6.268 1.00 96.25 578 ARG A N 1
ATOM 4613 C CA . ARG A 1 578 ? 9.530 -13.384 -5.869 1.00 96.25 578 ARG A CA 1
ATOM 4614 C C . ARG A 1 578 ? 10.301 -13.581 -4.558 1.00 96.25 578 ARG A C 1
ATOM 4616 O O . ARG A 1 578 ? 9.751 -14.123 -3.594 1.00 96.25 578 ARG A O 1
ATOM 4623 N N . LEU A 1 579 ? 11.553 -13.132 -4.549 1.00 95.81 579 LEU A N 1
ATOM 4624 C CA . LEU A 1 579 ? 12.435 -13.112 -3.381 1.00 95.81 579 LEU A CA 1
ATOM 4625 C C . LEU A 1 579 ? 12.617 -11.718 -2.785 1.00 95.81 579 LEU A C 1
ATOM 4627 O O . LEU A 1 579 ? 13.001 -11.616 -1.625 1.00 95.81 579 LEU A O 1
ATOM 4631 N N . GLY A 1 580 ? 12.393 -10.663 -3.563 1.00 95.44 580 GLY A N 1
ATOM 4632 C CA . GLY A 1 580 ? 12.636 -9.293 -3.136 1.00 95.44 580 GLY A CA 1
ATOM 4633 C C . GLY A 1 580 ? 12.852 -8.354 -4.310 1.00 95.44 580 GLY A C 1
ATOM 4634 O O . GLY A 1 580 ? 12.577 -8.704 -5.463 1.00 95.44 580 GLY A O 1
ATOM 4635 N N . VAL A 1 581 ? 13.400 -7.185 -4.007 1.00 94.75 581 VAL A N 1
ATOM 4636 C CA . VAL A 1 581 ? 13.840 -6.196 -4.995 1.00 94.75 581 VAL A CA 1
ATOM 4637 C C . VAL A 1 581 ? 15.280 -5.788 -4.727 1.00 94.75 581 VAL A C 1
ATOM 4639 O O . VAL A 1 581 ? 15.809 -5.975 -3.631 1.00 94.75 581 VAL A O 1
ATOM 4642 N N . CYS A 1 582 ? 15.929 -5.212 -5.725 1.00 90.81 582 CYS A N 1
ATOM 4643 C CA . CYS A 1 582 ? 17.188 -4.516 -5.535 1.00 90.81 582 CYS A CA 1
ATOM 4644 C C . CYS A 1 582 ? 17.173 -3.173 -6.249 1.00 90.81 582 CYS A C 1
ATOM 4646 O O . CYS A 1 582 ? 16.588 -3.040 -7.325 1.00 90.81 582 CYS A O 1
ATOM 4648 N N . GLU A 1 583 ? 17.878 -2.218 -5.668 1.00 89.12 583 GLU A N 1
ATOM 4649 C CA . GLU A 1 583 ? 18.068 -0.873 -6.193 1.00 89.12 583 GLU A CA 1
ATOM 4650 C C . GLU A 1 583 ? 19.544 -0.692 -6.513 1.00 89.12 583 GLU A C 1
ATOM 4652 O O . GLU A 1 583 ? 20.392 -1.093 -5.723 1.00 89.12 583 GLU A O 1
ATOM 4657 N N . THR A 1 584 ? 19.876 -0.165 -7.686 1.00 83.31 584 THR A N 1
ATOM 4658 C CA . THR A 1 584 ? 21.257 0.040 -8.132 1.00 83.31 584 THR A CA 1
ATOM 4659 C C . THR A 1 584 ? 21.399 1.388 -8.815 1.00 83.31 584 THR A C 1
ATOM 4661 O O . THR A 1 584 ? 20.785 1.630 -9.849 1.00 83.31 584 THR A O 1
ATOM 4664 N N . TYR A 1 585 ? 22.259 2.244 -8.273 1.00 80.94 585 TYR A N 1
ATOM 4665 C CA . TYR A 1 585 ? 22.652 3.501 -8.896 1.00 80.94 585 TYR A CA 1
ATOM 4666 C C . TYR A 1 585 ? 23.875 3.303 -9.797 1.00 80.94 585 TYR A C 1
ATOM 4668 O O . TYR A 1 585 ? 24.911 2.812 -9.343 1.00 80.94 585 TYR A O 1
ATOM 4676 N N . LEU A 1 586 ? 23.775 3.736 -11.052 1.00 70.56 586 LEU A N 1
ATOM 4677 C CA . LEU A 1 586 ? 24.861 3.717 -12.032 1.00 70.56 586 LEU A CA 1
ATOM 4678 C C . LEU A 1 586 ? 25.109 5.119 -12.563 1.00 70.56 586 LEU A C 1
ATOM 4680 O O . LEU A 1 586 ? 24.175 5.800 -12.977 1.00 70.56 586 LEU A O 1
ATOM 4684 N N . LYS A 1 587 ? 26.365 5.551 -12.616 1.00 66.06 587 LYS A N 1
ATOM 4685 C CA . LYS A 1 587 ? 26.718 6.824 -13.251 1.00 66.06 587 LYS A CA 1
ATOM 4686 C C . LYS A 1 587 ? 26.616 6.696 -14.764 1.00 66.06 587 LYS A C 1
ATOM 4688 O O . LYS A 1 587 ? 26.881 5.637 -15.316 1.00 66.06 587 LYS A O 1
ATOM 4693 N N . TYR A 1 588 ? 26.352 7.799 -15.462 1.00 57.69 588 TYR A N 1
ATOM 4694 C CA . TYR A 1 588 ? 26.330 7.796 -16.935 1.00 57.69 588 TYR A CA 1
ATOM 4695 C C . TYR A 1 588 ? 27.663 7.386 -17.577 1.00 57.69 588 TYR A C 1
ATOM 4697 O O . TYR A 1 588 ? 27.700 6.980 -18.732 1.00 57.69 588 TYR A O 1
ATOM 4705 N N . SER A 1 589 ? 28.767 7.509 -16.836 1.00 50.88 589 SER A N 1
ATOM 4706 C CA . SER A 1 589 ? 30.084 7.031 -17.255 1.00 50.88 589 SER A CA 1
ATOM 4707 C C . SER A 1 589 ? 30.265 5.517 -17.134 1.00 50.88 589 SER A C 1
ATOM 4709 O O . SER A 1 589 ? 31.315 5.020 -17.530 1.00 50.88 589 SER A O 1
ATOM 4711 N N . ASP A 1 590 ? 29.322 4.804 -16.517 1.00 58.25 590 ASP A N 1
ATOM 4712 C CA . ASP A 1 590 ? 29.464 3.383 -16.231 1.00 58.25 590 ASP A CA 1
ATOM 4713 C C . ASP A 1 590 ? 28.980 2.556 -17.427 1.00 58.25 590 ASP A C 1
ATOM 4715 O O . ASP A 1 590 ? 27.812 2.604 -17.816 1.00 58.25 590 ASP A O 1
ATOM 4719 N N . ASP A 1 591 ? 29.859 1.704 -17.956 1.00 56.91 591 ASP A N 1
ATOM 4720 C CA . ASP A 1 591 ? 29.568 0.801 -19.082 1.00 56.91 591 ASP A CA 1
ATOM 4721 C C . ASP A 1 591 ? 28.548 -0.312 -18.736 1.00 56.91 591 ASP A C 1
ATOM 4723 O O . ASP A 1 591 ? 28.275 -1.197 -19.545 1.00 56.91 591 ASP A O 1
ATOM 4727 N N . LEU A 1 592 ? 27.981 -0.291 -17.522 1.00 61.28 592 LEU A N 1
ATOM 4728 C CA . LEU A 1 592 ? 27.070 -1.307 -16.990 1.00 61.28 592 LEU A CA 1
ATOM 4729 C C . LEU A 1 592 ? 25.592 -1.019 -17.277 1.00 61.28 592 LEU A C 1
ATOM 4731 O O . LEU A 1 592 ? 24.778 -1.932 -17.164 1.00 61.28 592 LEU A O 1
ATOM 4735 N N . ILE A 1 593 ? 25.226 0.207 -17.672 1.00 61.22 593 ILE A N 1
ATOM 4736 C CA . ILE A 1 593 ? 23.829 0.593 -17.958 1.00 61.22 593 ILE A CA 1
ATOM 4737 C C . ILE A 1 593 ? 23.131 -0.360 -18.958 1.00 61.22 593 ILE A C 1
ATOM 4739 O O . ILE A 1 593 ? 21.994 -0.767 -18.687 1.00 61.22 593 ILE A O 1
ATOM 4743 N N . PRO A 1 594 ? 23.777 -0.817 -20.053 1.00 64.38 594 PRO A N 1
ATOM 4744 C CA . PRO A 1 594 ? 23.170 -1.782 -20.976 1.00 64.38 594 PRO A CA 1
ATOM 4745 C C . PRO A 1 594 ? 22.800 -3.134 -20.336 1.00 64.38 594 PRO A C 1
ATOM 4747 O O . PRO A 1 594 ? 21.911 -3.838 -20.816 1.00 64.38 594 PRO A O 1
ATOM 4750 N N . ILE A 1 595 ? 23.429 -3.512 -19.214 1.00 64.25 595 ILE A N 1
ATOM 4751 C CA . ILE A 1 595 ? 23.099 -4.744 -18.475 1.00 64.25 595 ILE A CA 1
ATOM 4752 C C . ILE A 1 595 ? 21.716 -4.643 -17.817 1.00 64.25 595 ILE A C 1
ATOM 4754 O O . ILE A 1 595 ? 21.084 -5.670 -17.582 1.00 64.25 595 ILE A O 1
ATOM 4758 N N . PHE A 1 596 ? 21.189 -3.451 -17.575 1.00 64.88 596 PHE A N 1
ATOM 4759 C CA . PHE A 1 596 ? 19.891 -3.283 -16.917 1.00 64.88 596 PHE A CA 1
ATOM 4760 C C . PHE A 1 596 ? 18.759 -2.999 -17.895 1.00 64.88 596 PHE A C 1
ATOM 4762 O O . PHE A 1 596 ? 17.603 -3.304 -17.609 1.00 64.88 596 PHE A O 1
ATOM 4769 N N . ARG A 1 597 ? 19.082 -2.471 -19.074 1.00 65.12 597 ARG A N 1
ATOM 4770 C CA . ARG A 1 597 ? 18.084 -2.132 -20.086 1.00 65.12 597 ARG A CA 1
ATOM 4771 C C . ARG A 1 597 ? 17.776 -3.338 -20.987 1.00 65.12 597 ARG A C 1
ATOM 4773 O O . ARG A 1 597 ? 18.635 -4.209 -21.183 1.00 65.12 597 ARG A O 1
ATOM 4780 N N . PRO A 1 598 ? 16.543 -3.448 -21.510 1.00 56.47 598 PRO A N 1
ATOM 4781 C CA . PRO A 1 598 ? 16.229 -4.448 -22.518 1.00 56.47 598 PRO A CA 1
ATOM 4782 C C . PRO A 1 598 ? 17.106 -4.216 -23.752 1.00 56.47 598 PRO A C 1
ATOM 4784 O O . PRO A 1 598 ? 17.247 -3.090 -24.209 1.00 56.47 598 PRO A O 1
ATOM 4787 N N . GLN A 1 599 ? 17.682 -5.273 -24.315 1.00 60.59 599 GLN A N 1
ATOM 4788 C CA . GLN A 1 599 ? 18.260 -5.192 -25.654 1.00 60.59 599 GLN A CA 1
ATOM 4789 C C . GLN A 1 599 ? 17.149 -5.495 -26.651 1.00 60.59 599 GLN A C 1
ATOM 4791 O O . GLN A 1 599 ? 16.552 -6.575 -26.607 1.00 60.59 599 GLN A O 1
ATOM 4796 N N . THR A 1 600 ? 16.856 -4.559 -27.550 1.00 61.59 600 THR A N 1
ATOM 4797 C CA . THR A 1 600 ? 15.886 -4.818 -28.617 1.00 61.59 600 THR A CA 1
ATOM 4798 C C . THR A 1 600 ? 16.638 -5.373 -29.816 1.00 61.59 600 THR A C 1
ATOM 4800 O O . THR A 1 600 ? 17.330 -4.636 -30.519 1.00 61.59 600 THR A O 1
ATOM 4803 N N . GLN A 1 601 ? 16.524 -6.681 -30.046 1.00 69.25 601 GLN A N 1
ATOM 4804 C CA . GLN A 1 601 ? 17.106 -7.326 -31.220 1.00 69.25 601 GLN A CA 1
ATOM 4805 C C . GLN A 1 601 ? 16.081 -7.406 -32.351 1.00 69.25 601 GLN A C 1
ATOM 4807 O O . GLN A 1 601 ? 14.969 -7.901 -32.164 1.00 69.25 601 GLN A O 1
ATOM 4812 N N . PHE A 1 602 ? 16.468 -6.935 -33.534 1.00 68.31 602 PHE A N 1
ATOM 4813 C CA . PHE A 1 602 ? 15.688 -7.096 -34.757 1.00 68.31 602 PHE A CA 1
ATOM 4814 C C . PHE A 1 602 ? 16.370 -8.109 -35.675 1.00 68.31 602 PHE A C 1
ATOM 4816 O O . PHE A 1 602 ? 17.567 -8.012 -35.949 1.00 68.31 602 PHE A O 1
ATOM 4823 N N . HIS A 1 603 ? 15.600 -9.071 -36.180 1.00 71.12 603 HIS A N 1
ATOM 4824 C CA . HIS A 1 603 ? 16.121 -10.176 -36.982 1.00 71.12 603 HIS A CA 1
ATOM 4825 C C . HIS A 1 603 ? 15.794 -10.015 -38.467 1.00 71.12 603 HIS A C 1
ATOM 4827 O O . HIS A 1 603 ? 14.688 -9.614 -38.834 1.00 71.12 603 HIS A O 1
ATOM 4833 N N . LEU A 1 604 ? 16.748 -10.383 -39.324 1.00 70.56 604 LEU A N 1
ATOM 4834 C CA . LEU A 1 604 ? 16.563 -10.508 -40.767 1.00 70.56 604 LEU A CA 1
ATOM 4835 C C . LEU A 1 604 ? 16.797 -11.968 -41.176 1.00 70.56 604 LEU A C 1
ATOM 4837 O O . LEU A 1 604 ? 17.885 -12.343 -41.610 1.00 70.56 604 LEU A O 1
ATOM 4841 N N . GLY A 1 605 ? 15.775 -12.810 -41.002 1.00 70.19 605 GLY A N 1
ATOM 4842 C CA . GLY A 1 605 ? 15.944 -14.262 -41.115 1.00 70.19 605 GLY A CA 1
ATOM 4843 C C . GLY A 1 605 ? 16.975 -14.767 -40.100 1.00 70.19 605 GLY A C 1
ATOM 4844 O O . GLY A 1 605 ? 16.939 -14.353 -38.945 1.00 70.19 605 GLY A O 1
ATOM 4845 N N . ASP A 1 606 ? 17.915 -15.600 -40.550 1.00 72.88 606 ASP A N 1
ATOM 4846 C CA . ASP A 1 606 ? 18.993 -16.158 -39.715 1.00 72.88 606 ASP A CA 1
ATOM 4847 C C . ASP A 1 606 ? 20.267 -15.286 -39.683 1.00 72.88 606 ASP A C 1
ATOM 4849 O O . ASP A 1 606 ? 21.318 -15.724 -39.212 1.00 72.88 606 ASP A O 1
ATOM 4853 N N . VAL A 1 607 ? 20.216 -14.062 -40.222 1.00 75.94 607 VAL A N 1
ATOM 4854 C CA . VAL A 1 607 ? 21.369 -13.152 -40.221 1.00 75.94 607 VAL A CA 1
ATOM 4855 C C . VAL A 1 607 ? 21.504 -12.507 -38.832 1.00 75.94 607 VAL A C 1
ATOM 4857 O O . VAL A 1 607 ? 20.508 -12.008 -38.297 1.00 75.94 607 VAL A O 1
ATOM 4860 N N . PRO A 1 608 ? 22.702 -12.532 -38.214 1.00 75.19 608 PRO A N 1
ATOM 4861 C CA . PRO A 1 608 ? 22.940 -11.836 -36.959 1.00 75.19 608 PRO A CA 1
ATOM 4862 C C . PRO A 1 608 ? 23.050 -10.316 -37.189 1.00 75.19 608 PRO A C 1
ATOM 4864 O O . PRO A 1 608 ? 23.628 -9.900 -38.197 1.00 75.19 608 PRO A O 1
ATOM 4867 N N . PRO A 1 609 ? 22.562 -9.488 -36.246 1.00 81.62 609 PRO A N 1
ATOM 4868 C CA . PRO A 1 609 ? 22.766 -8.042 -36.269 1.00 81.62 609 PRO A CA 1
ATOM 4869 C C . PRO A 1 609 ? 24.250 -7.666 -36.382 1.00 81.62 609 PRO A C 1
ATOM 4871 O O . PRO A 1 609 ? 25.088 -8.255 -35.701 1.00 81.62 609 PRO A O 1
ATOM 4874 N N . ASP A 1 610 ? 24.564 -6.676 -37.216 1.00 85.38 610 ASP A N 1
ATOM 4875 C CA . ASP A 1 610 ? 25.927 -6.211 -37.515 1.00 85.38 610 ASP A CA 1
ATOM 4876 C C . ASP A 1 610 ? 26.165 -4.744 -37.108 1.00 85.38 610 ASP A C 1
ATOM 4878 O O . ASP A 1 610 ? 27.224 -4.183 -37.390 1.00 85.38 610 ASP A O 1
ATOM 4882 N N . VAL A 1 611 ? 25.203 -4.111 -36.425 1.00 85.62 611 VAL A N 1
ATOM 4883 C CA . VAL A 1 611 ? 25.345 -2.773 -35.833 1.00 85.62 611 VAL A CA 1
ATOM 4884 C C . VAL A 1 611 ? 24.498 -2.641 -34.564 1.00 85.62 611 VAL A C 1
ATOM 4886 O O . VAL A 1 611 ? 23.372 -3.137 -34.491 1.00 85.62 611 VAL A O 1
ATOM 4889 N N . ILE A 1 612 ? 25.025 -1.927 -33.571 1.00 83.81 612 ILE A N 1
ATOM 4890 C CA . ILE A 1 612 ? 24.285 -1.502 -32.381 1.00 83.81 612 ILE A CA 1
ATOM 4891 C C . ILE A 1 612 ? 23.987 -0.005 -32.502 1.00 83.81 612 ILE A C 1
ATOM 4893 O O . ILE A 1 612 ? 24.902 0.802 -32.668 1.00 83.81 612 ILE A O 1
ATOM 4897 N N . VAL A 1 613 ? 22.717 0.385 -32.409 1.00 84.25 613 VAL A N 1
ATOM 4898 C CA . VAL A 1 613 ? 22.325 1.792 -32.234 1.00 84.25 613 VAL A CA 1
ATOM 4899 C C . VAL A 1 613 ? 21.955 1.999 -30.773 1.00 84.25 613 VAL A C 1
ATOM 4901 O O . VAL A 1 613 ? 21.092 1.298 -30.253 1.00 84.25 613 VAL A O 1
ATOM 4904 N N . ARG A 1 614 ? 22.614 2.950 -30.115 1.00 78.25 614 ARG A N 1
ATOM 4905 C CA . ARG A 1 614 ? 22.371 3.326 -28.725 1.00 78.25 614 ARG A CA 1
ATOM 4906 C C . ARG A 1 614 ? 21.671 4.679 -28.679 1.00 78.25 614 ARG A C 1
ATOM 4908 O O . ARG A 1 614 ? 22.134 5.634 -29.308 1.00 78.25 614 ARG A O 1
ATOM 4915 N N . ASP A 1 615 ? 20.553 4.757 -27.969 1.00 73.81 615 ASP A N 1
ATOM 4916 C CA . ASP A 1 615 ? 19.855 6.030 -27.770 1.00 73.81 615 ASP A CA 1
ATOM 4917 C C . ASP A 1 615 ? 20.513 6.895 -26.679 1.00 73.81 615 ASP A C 1
ATOM 4919 O O . ASP A 1 615 ? 21.482 6.480 -26.038 1.00 73.81 615 ASP A O 1
ATOM 4923 N N . SER A 1 616 ? 20.005 8.115 -26.478 1.00 66.56 616 SER A N 1
ATOM 4924 C CA . SER A 1 616 ? 20.510 9.050 -25.459 1.00 66.56 616 SER A CA 1
ATOM 4925 C C . SER A 1 616 ? 20.356 8.527 -24.029 1.00 66.56 616 SER A C 1
ATOM 4927 O O . SER A 1 616 ? 21.086 8.955 -23.139 1.00 66.56 616 SER A O 1
ATOM 4929 N N . SER A 1 617 ? 19.436 7.585 -23.820 1.00 58.81 617 SER A N 1
ATOM 4930 C CA . SER A 1 617 ? 19.180 6.943 -22.538 1.00 58.81 617 SER A CA 1
ATOM 4931 C C . SER A 1 617 ? 20.125 5.749 -22.295 1.00 58.81 617 SER A C 1
ATOM 4933 O O . SER A 1 617 ? 20.306 5.307 -21.167 1.00 58.81 617 SER A O 1
ATOM 4935 N N . GLY A 1 618 ? 20.791 5.236 -23.332 1.00 65.62 618 GLY A N 1
ATOM 4936 C CA . GLY A 1 618 ? 21.665 4.067 -23.246 1.00 65.62 618 GLY A CA 1
ATOM 4937 C C . GLY A 1 618 ? 20.972 2.742 -23.579 1.00 65.62 618 GLY A C 1
ATOM 4938 O O . GLY A 1 618 ? 21.566 1.687 -23.361 1.00 65.62 618 GLY A O 1
ATOM 4939 N N . HIS A 1 619 ? 19.742 2.768 -24.105 1.00 66.44 619 HIS A N 1
ATOM 4940 C CA . HIS A 1 619 ? 19.066 1.581 -24.638 1.00 66.44 619 HIS A CA 1
ATOM 4941 C C . HIS A 1 619 ? 19.743 1.126 -25.931 1.00 66.44 619 HIS A C 1
ATOM 4943 O O . HIS A 1 619 ? 20.035 1.947 -26.803 1.00 66.44 619 HIS A O 1
ATOM 4949 N N . GLU A 1 620 ? 19.977 -0.179 -26.073 1.00 79.75 620 GLU A N 1
ATOM 4950 C CA . GLU A 1 620 ? 20.682 -0.752 -27.221 1.00 79.75 620 GLU A CA 1
ATOM 4951 C C . GLU A 1 620 ? 19.728 -1.480 -28.171 1.00 79.75 620 GLU A C 1
ATOM 4953 O O . GLU A 1 620 ? 19.013 -2.419 -27.805 1.00 79.75 620 GLU A O 1
ATOM 4958 N N . PHE A 1 621 ? 19.759 -1.058 -29.431 1.00 79.06 621 PHE A N 1
ATOM 4959 C CA . PHE A 1 621 ? 19.053 -1.680 -30.538 1.00 79.06 621 PHE A CA 1
ATOM 4960 C C . PHE A 1 621 ? 20.055 -2.443 -31.403 1.00 79.06 621 PHE A C 1
ATOM 4962 O O . PHE A 1 621 ? 20.907 -1.840 -32.058 1.00 79.06 621 PHE A O 1
ATOM 4969 N N . HIS A 1 622 ? 19.943 -3.769 -31.429 1.00 83.81 622 HIS A N 1
ATOM 4970 C CA . HIS A 1 622 ? 20.769 -4.616 -32.287 1.00 83.81 622 HIS A CA 1
ATOM 4971 C C . HIS A 1 622 ? 20.077 -4.755 -33.636 1.00 83.81 622 HIS A C 1
ATOM 4973 O O . HIS A 1 622 ? 18.972 -5.298 -33.743 1.00 83.81 622 HIS A O 1
ATOM 4979 N N . LEU A 1 623 ? 20.719 -4.211 -34.662 1.00 86.19 623 LEU A N 1
ATOM 4980 C CA . LEU A 1 623 ? 20.126 -3.968 -35.965 1.00 86.19 623 LEU A CA 1
ATOM 4981 C C . LEU A 1 623 ? 21.047 -4.461 -37.086 1.00 86.19 623 LEU A C 1
ATOM 4983 O O . LEU A 1 623 ? 22.199 -4.827 -36.870 1.00 86.19 623 LEU A O 1
ATOM 4987 N N . HIS A 1 624 ? 20.522 -4.438 -38.307 1.00 88.44 624 HIS A N 1
ATOM 4988 C CA . HIS A 1 624 ? 21.271 -4.696 -39.521 1.00 88.44 624 HIS A CA 1
ATOM 4989 C C . HIS A 1 624 ? 21.556 -3.363 -40.217 1.00 88.44 624 HIS A C 1
ATOM 4991 O O . HIS A 1 624 ? 20.624 -2.630 -40.572 1.00 88.44 624 HIS A O 1
ATOM 4997 N N . GLN A 1 625 ? 22.825 -3.059 -40.478 1.00 88.56 625 GLN A N 1
ATOM 4998 C CA . GLN A 1 625 ? 23.284 -1.876 -41.203 1.00 88.56 625 GLN A CA 1
ATOM 4999 C C . GLN A 1 625 ? 22.573 -1.757 -42.558 1.00 88.56 625 GLN A C 1
ATOM 5001 O O . GLN A 1 625 ? 22.199 -0.661 -42.982 1.00 88.56 625 GLN A O 1
ATOM 5006 N N . SER A 1 626 ? 22.308 -2.893 -43.210 1.00 88.00 626 SER A N 1
ATOM 5007 C CA . SER A 1 626 ? 21.555 -2.958 -44.466 1.00 88.00 626 SER A CA 1
ATOM 5008 C C . SER A 1 626 ? 20.128 -2.398 -44.363 1.00 88.00 626 SER A C 1
ATOM 5010 O O . SER A 1 626 ? 19.663 -1.785 -45.326 1.00 88.00 626 SER A O 1
ATOM 5012 N N . MET A 1 627 ? 19.451 -2.543 -43.217 1.00 89.50 627 MET A N 1
ATOM 5013 C CA . MET A 1 627 ? 18.113 -1.980 -42.987 1.00 89.50 627 MET A CA 1
ATOM 5014 C C . MET A 1 627 ? 18.171 -0.486 -42.690 1.00 89.50 627 MET A C 1
ATOM 5016 O O . MET A 1 627 ? 17.401 0.283 -43.266 1.00 89.50 627 MET A O 1
ATOM 5020 N N . LEU A 1 628 ? 19.144 -0.052 -41.887 1.00 89.06 628 LEU A N 1
ATOM 5021 C CA . LEU A 1 628 ? 19.340 1.367 -41.587 1.00 89.06 628 LEU A CA 1
ATOM 5022 C C . LEU A 1 628 ? 19.636 2.179 -42.855 1.00 89.06 628 LEU A C 1
ATOM 5024 O O . LEU A 1 628 ? 18.972 3.175 -43.128 1.00 89.06 628 LEU A O 1
ATOM 5028 N N . ILE A 1 629 ? 20.590 1.726 -43.673 1.00 88.88 629 ILE A N 1
ATOM 5029 C CA . ILE A 1 629 ? 21.001 2.426 -44.902 1.00 88.88 629 ILE A CA 1
ATOM 5030 C C . ILE A 1 629 ? 19.895 2.427 -45.961 1.00 88.88 629 ILE A C 1
ATOM 5032 O O . ILE A 1 629 ? 19.785 3.379 -46.735 1.00 88.88 629 ILE A O 1
ATOM 5036 N N . ARG A 1 630 ? 19.089 1.360 -46.023 1.00 89.69 630 ARG A N 1
ATOM 5037 C CA . ARG A 1 630 ? 17.983 1.246 -46.982 1.00 89.69 630 ARG A CA 1
ATOM 5038 C C . ARG A 1 630 ? 16.916 2.308 -46.741 1.00 89.69 630 ARG A C 1
ATOM 5040 O O . ARG A 1 630 ? 16.362 2.821 -47.709 1.00 89.69 630 ARG A O 1
ATOM 5047 N N . HIS A 1 631 ? 16.625 2.601 -45.477 1.00 89.75 631 HIS A N 1
ATOM 5048 C CA . HIS A 1 631 ? 15.486 3.431 -45.094 1.00 89.75 631 HIS A CA 1
ATOM 5049 C C . HIS A 1 631 ? 15.860 4.848 -44.653 1.00 89.75 631 HIS A C 1
ATOM 5051 O O . HIS A 1 631 ? 14.964 5.682 -44.583 1.00 89.75 631 HIS A O 1
ATOM 5057 N N . SER A 1 632 ? 17.140 5.132 -44.382 1.00 91.88 632 SER A N 1
ATOM 5058 C CA . SER A 1 632 ? 17.577 6.416 -43.830 1.00 91.88 632 SER A CA 1
ATOM 5059 C C . SER A 1 632 ? 18.831 6.979 -44.497 1.00 91.88 632 SER A C 1
ATOM 5061 O O . SER A 1 632 ? 19.898 6.349 -44.461 1.00 91.88 632 SER A O 1
ATOM 5063 N N . ASN A 1 633 ? 18.765 8.211 -45.026 1.00 85.94 633 ASN A N 1
ATOM 5064 C CA . ASN A 1 633 ? 19.996 8.859 -45.501 1.00 85.94 633 ASN A CA 1
ATOM 5065 C C . ASN A 1 633 ? 20.863 9.370 -44.345 1.00 85.94 633 ASN A C 1
ATOM 5067 O O . ASN A 1 633 ? 22.083 9.462 -44.505 1.00 85.94 633 ASN A O 1
ATOM 5071 N N . PHE A 1 634 ? 20.274 9.636 -43.173 1.00 85.94 634 PHE A N 1
ATOM 5072 C CA . PHE A 1 634 ? 21.009 9.966 -41.950 1.00 85.94 634 PHE A CA 1
ATOM 5073 C C . PHE A 1 634 ? 21.997 8.854 -41.586 1.00 85.94 634 PHE A C 1
ATOM 5075 O O . PHE A 1 634 ? 23.173 9.139 -41.332 1.00 85.94 634 PHE A O 1
ATOM 5082 N N . PHE A 1 635 ? 21.544 7.595 -41.595 1.00 86.75 635 PHE A N 1
ATOM 5083 C CA . PHE A 1 635 ? 22.403 6.442 -41.327 1.00 86.75 635 PHE A CA 1
ATOM 5084 C C . PHE A 1 635 ? 23.336 6.159 -42.508 1.00 86.75 635 PHE A C 1
ATOM 5086 O O . PHE A 1 635 ? 24.532 5.964 -42.301 1.00 86.75 635 PHE A O 1
ATOM 5093 N N . LYS A 1 636 ? 22.852 6.237 -43.755 1.00 85.62 636 LYS A N 1
ATOM 5094 C CA . LYS A 1 636 ? 23.690 6.080 -44.961 1.00 85.62 636 LYS A CA 1
ATOM 5095 C C . LYS A 1 636 ? 24.898 7.018 -44.982 1.00 85.62 636 LYS A C 1
ATOM 5097 O O . LYS A 1 636 ? 25.998 6.583 -45.298 1.00 85.62 636 LYS A O 1
ATOM 5102 N N . ALA A 1 637 ? 24.705 8.282 -44.612 1.00 81.00 637 ALA A N 1
ATOM 5103 C CA . ALA A 1 637 ? 25.775 9.270 -44.517 1.00 81.00 637 ALA A CA 1
ATOM 5104 C C . ALA A 1 637 ? 26.793 8.960 -43.406 1.00 81.00 637 ALA A C 1
ATOM 5106 O O . ALA A 1 637 ? 27.949 9.365 -43.515 1.00 81.00 637 ALA A O 1
ATOM 5107 N N . ARG A 1 638 ? 26.369 8.274 -42.339 1.00 77.00 638 ARG A N 1
ATOM 5108 C CA . ARG A 1 638 ? 27.204 7.915 -41.179 1.00 77.00 638 ARG A CA 1
ATOM 5109 C C . ARG A 1 638 ? 27.964 6.613 -41.370 1.00 77.00 638 ARG A C 1
ATOM 5111 O O . ARG A 1 638 ? 29.036 6.459 -40.809 1.00 77.00 638 ARG A O 1
ATOM 5118 N N . PHE A 1 639 ? 27.456 5.720 -42.207 1.00 76.38 639 PHE A N 1
ATOM 5119 C CA . PHE A 1 639 ? 28.168 4.518 -42.624 1.00 76.38 639 PHE A CA 1
ATOM 5120 C C . PHE A 1 639 ? 29.096 4.739 -43.828 1.00 76.38 639 PHE A C 1
ATOM 5122 O O . PHE A 1 639 ? 29.693 3.780 -44.309 1.00 76.38 639 PHE A O 1
ATOM 5129 N N . ASP A 1 640 ? 29.217 5.974 -44.330 1.00 75.81 640 ASP A N 1
ATOM 5130 C CA . ASP A 1 640 ? 30.102 6.308 -45.447 1.00 75.81 640 ASP A CA 1
ATOM 5131 C C . ASP A 1 640 ? 31.567 6.435 -44.967 1.00 75.81 640 ASP A C 1
ATOM 5133 O O . ASP A 1 640 ? 31.902 7.383 -44.240 1.00 75.81 640 ASP A O 1
ATOM 5137 N N . PRO A 1 641 ? 32.468 5.519 -45.379 1.00 64.19 641 PRO A N 1
ATOM 5138 C CA . PRO A 1 641 ? 33.872 5.551 -44.979 1.00 64.19 641 PRO A CA 1
ATOM 5139 C C . PRO A 1 641 ? 34.656 6.723 -45.593 1.00 64.19 641 PRO A C 1
ATOM 5141 O O . PRO A 1 641 ? 35.788 6.969 -45.180 1.00 64.19 641 PRO A O 1
ATOM 5144 N N . GLN A 1 642 ? 34.097 7.457 -46.565 1.00 66.12 642 GLN A N 1
ATOM 5145 C CA . GLN A 1 642 ? 34.760 8.602 -47.206 1.00 66.12 642 GLN A CA 1
ATOM 5146 C C . GLN A 1 642 ? 34.484 9.949 -46.515 1.00 66.12 642 GLN A C 1
ATOM 5148 O O . GLN A 1 642 ? 35.087 10.959 -46.890 1.00 66.12 642 GLN A O 1
ATOM 5153 N N . ARG A 1 643 ? 33.605 10.002 -45.502 1.00 63.41 643 ARG A N 1
ATOM 5154 C CA . ARG A 1 643 ? 33.287 11.239 -44.765 1.00 63.41 643 ARG A CA 1
ATOM 5155 C C . ARG A 1 643 ? 34.070 11.331 -43.447 1.00 63.41 643 ARG A C 1
ATOM 5157 O O . ARG A 1 643 ? 33.840 10.523 -42.563 1.00 63.41 643 ARG A O 1
ATOM 5164 N N . PRO A 1 644 ? 34.920 12.349 -43.226 1.00 52.41 644 PRO A N 1
ATOM 5165 C CA . PRO A 1 644 ? 35.761 12.437 -42.024 1.00 52.41 644 PRO A CA 1
ATOM 5166 C C . PRO A 1 644 ? 34.987 12.610 -40.702 1.00 52.41 644 PRO A C 1
ATOM 5168 O O . PRO A 1 644 ? 35.537 12.335 -39.641 1.00 52.41 644 PRO A O 1
ATOM 5171 N N . SER A 1 645 ? 33.717 13.034 -40.741 1.00 52.72 645 SER A N 1
ATOM 5172 C CA . SER A 1 645 ? 32.856 13.144 -39.556 1.00 52.72 645 SER A CA 1
ATOM 5173 C C . SER A 1 645 ? 32.182 11.829 -39.143 1.00 52.72 645 SER A C 1
ATOM 5175 O O . SER A 1 645 ? 31.646 11.781 -38.040 1.00 52.72 645 SER A O 1
ATOM 5177 N N . SER A 1 646 ? 32.207 10.765 -39.961 1.00 52.62 646 SER A N 1
ATOM 5178 C CA . SER A 1 646 ? 31.578 9.475 -39.616 1.00 52.62 646 SER A CA 1
ATOM 5179 C C . SER A 1 646 ? 32.293 8.755 -38.467 1.00 52.62 646 SER A C 1
ATOM 5181 O O . SER A 1 646 ? 31.644 8.143 -37.623 1.00 52.62 646 SER A O 1
ATOM 5183 N N . ALA A 1 647 ? 33.615 8.914 -38.365 1.00 51.06 647 ALA A N 1
ATOM 5184 C CA . ALA A 1 647 ? 34.446 8.287 -37.335 1.00 51.06 647 ALA A CA 1
ATOM 5185 C C . ALA A 1 647 ? 34.232 8.843 -35.912 1.00 51.06 647 ALA A C 1
ATOM 5187 O O . ALA A 1 647 ? 34.608 8.191 -34.946 1.00 51.06 647 ALA A O 1
ATOM 5188 N N . ALA A 1 648 ? 33.635 10.033 -35.760 1.00 50.72 648 ALA A N 1
ATOM 5189 C CA . ALA A 1 648 ? 33.420 10.660 -34.450 1.00 50.72 648 ALA A CA 1
ATOM 5190 C C . ALA A 1 648 ? 32.188 10.116 -33.696 1.00 50.72 648 ALA A C 1
ATOM 5192 O O . ALA A 1 648 ? 32.088 10.296 -32.487 1.00 50.72 648 ALA A O 1
ATOM 5193 N N . TRP A 1 649 ? 31.263 9.458 -34.404 1.00 54.69 649 TRP A N 1
ATOM 5194 C CA . TRP A 1 649 ? 29.991 8.950 -33.860 1.00 54.69 649 TRP A CA 1
ATOM 5195 C C . TRP A 1 649 ? 29.962 7.430 -33.694 1.00 54.69 649 TRP A C 1
ATOM 5197 O O . TRP A 1 649 ? 29.037 6.895 -33.086 1.00 54.69 649 TRP A O 1
ATOM 5207 N N . ILE A 1 650 ? 30.956 6.744 -34.260 1.00 59.91 650 ILE A N 1
ATOM 5208 C CA . ILE A 1 650 ? 31.111 5.295 -34.193 1.00 59.91 650 ILE A CA 1
ATOM 5209 C C . ILE A 1 650 ? 32.189 5.011 -33.151 1.00 59.91 650 ILE A C 1
ATOM 5211 O O . ILE A 1 650 ? 33.375 5.234 -33.394 1.00 59.91 650 ILE A O 1
ATOM 5215 N N . SER A 1 651 ? 31.776 4.565 -31.966 1.00 60.59 651 SER A N 1
ATOM 5216 C CA . SER A 1 651 ? 32.716 4.129 -30.928 1.00 60.59 651 SER A CA 1
ATOM 5217 C C . SER A 1 651 ? 33.350 2.781 -31.304 1.00 60.59 651 SER A C 1
ATOM 5219 O O . SER A 1 651 ? 32.743 2.016 -32.063 1.00 60.59 651 SER A O 1
ATOM 5221 N N . PRO A 1 652 ? 34.568 2.470 -30.809 1.00 55.44 652 PRO A N 1
ATOM 5222 C CA . PRO A 1 652 ? 35.166 1.155 -31.011 1.00 55.44 652 PRO A CA 1
ATOM 5223 C C . PRO A 1 652 ? 34.203 0.055 -30.545 1.00 55.44 652 PRO A C 1
ATOM 5225 O O . PRO A 1 652 ? 33.480 0.221 -29.566 1.00 55.44 652 PRO A O 1
ATOM 5228 N N . SER A 1 653 ? 34.183 -1.031 -31.316 1.00 56.59 653 SER A N 1
ATOM 5229 C CA . SER A 1 653 ? 33.244 -2.151 -31.236 1.00 56.59 653 SER A CA 1
ATOM 5230 C C . SER A 1 653 ? 33.023 -2.685 -29.820 1.00 56.59 653 SER A C 1
ATOM 5232 O O . SER A 1 653 ? 33.977 -2.788 -29.046 1.00 56.59 653 SER A O 1
ATOM 5234 N N . ASP A 1 654 ? 31.785 -3.098 -29.531 1.00 50.34 654 ASP A N 1
ATOM 5235 C CA . ASP A 1 654 ? 31.430 -3.811 -28.299 1.00 50.34 654 ASP A CA 1
ATOM 5236 C C . ASP A 1 654 ? 32.383 -5.013 -28.090 1.00 50.34 654 ASP A C 1
ATOM 5238 O O . ASP A 1 654 ? 32.533 -5.835 -29.004 1.00 50.34 654 ASP A O 1
ATOM 5242 N N . PRO A 1 655 ? 33.044 -5.132 -26.919 1.00 45.09 655 PRO A N 1
ATOM 5243 C CA . PRO A 1 655 ? 34.010 -6.194 -26.641 1.00 45.09 655 PRO A CA 1
ATOM 5244 C C . PRO A 1 655 ? 33.415 -7.611 -26.687 1.00 45.09 655 PRO A C 1
ATOM 5246 O O . PRO A 1 655 ? 34.181 -8.574 -26.751 1.00 45.09 655 PRO A O 1
ATOM 5249 N N . THR A 1 656 ? 32.085 -7.758 -26.674 1.00 44.22 656 THR A N 1
ATOM 5250 C CA . THR A 1 656 ? 31.403 -9.060 -26.737 1.00 44.22 656 THR A CA 1
ATOM 5251 C C . THR A 1 656 ? 30.887 -9.437 -28.130 1.00 44.22 656 THR A C 1
ATOM 5253 O O . THR A 1 656 ? 31.000 -10.605 -28.505 1.00 44.22 656 THR A O 1
ATOM 5256 N N . SER A 1 657 ? 30.377 -8.488 -28.926 1.00 54.28 657 SER A N 1
ATOM 5257 C CA . SER A 1 657 ? 29.807 -8.762 -30.261 1.00 54.28 657 SER A CA 1
ATOM 5258 C C . SER A 1 657 ? 30.692 -8.367 -31.450 1.00 54.28 657 SER A C 1
ATOM 5260 O O . SER A 1 657 ? 30.439 -8.817 -32.568 1.00 54.28 657 SER A O 1
ATOM 5262 N N . GLY A 1 658 ? 31.708 -7.518 -31.257 1.00 61.84 658 GLY A N 1
ATOM 5263 C CA . GLY A 1 658 ? 32.543 -6.998 -32.348 1.00 61.84 658 GLY A CA 1
ATOM 5264 C C . GLY A 1 658 ? 31.823 -6.037 -33.309 1.00 61.84 658 GLY A C 1
ATOM 5265 O O . GLY A 1 658 ? 32.422 -5.614 -34.298 1.00 61.84 658 GLY A O 1
ATOM 5266 N N . SER A 1 659 ? 30.566 -5.671 -33.030 1.00 70.62 659 SER A N 1
ATOM 5267 C CA . SER A 1 659 ? 29.757 -4.792 -33.885 1.00 70.62 659 SER A CA 1
ATOM 5268 C C . SER A 1 659 ? 30.028 -3.303 -33.604 1.00 70.62 659 SER A C 1
ATOM 5270 O O . SER A 1 659 ? 30.255 -2.933 -32.448 1.00 70.62 659 SER A O 1
ATOM 5272 N N . PRO A 1 660 ? 30.006 -2.422 -34.625 1.00 76.38 660 PRO A N 1
ATOM 5273 C CA . PRO A 1 660 ? 30.096 -0.975 -34.440 1.00 76.38 660 PRO A CA 1
ATOM 5274 C C . PRO A 1 660 ? 28.898 -0.431 -33.647 1.00 76.38 660 PRO A C 1
ATOM 5276 O O . PRO A 1 660 ? 27.755 -0.821 -33.896 1.00 76.38 660 PRO A O 1
ATOM 5279 N N . ILE A 1 661 ? 29.165 0.503 -32.726 1.00 78.44 661 ILE A N 1
ATOM 5280 C CA . ILE A 1 661 ? 28.146 1.180 -31.909 1.00 78.44 661 ILE A CA 1
ATOM 5281 C C . ILE A 1 661 ? 27.949 2.609 -32.421 1.00 78.44 661 ILE A C 1
ATOM 5283 O O . ILE A 1 661 ? 28.914 3.370 -32.502 1.00 78.44 661 ILE A O 1
ATOM 5287 N N . ILE A 1 662 ? 26.705 2.981 -32.729 1.00 81.19 662 ILE A N 1
ATOM 5288 C CA . ILE A 1 662 ? 26.295 4.347 -33.077 1.00 81.19 662 ILE A CA 1
ATOM 5289 C C . ILE A 1 662 ? 25.503 4.933 -31.916 1.00 81.19 662 ILE A C 1
ATOM 5291 O O . ILE A 1 662 ? 24.401 4.467 -31.637 1.00 81.19 662 ILE A O 1
ATOM 5295 N N . THR A 1 663 ? 26.016 5.991 -31.296 1.00 76.31 663 THR A N 1
ATOM 5296 C CA . THR A 1 663 ? 25.279 6.734 -30.264 1.00 76.31 663 THR A CA 1
ATOM 5297 C C . THR A 1 663 ? 24.519 7.892 -30.905 1.00 76.31 663 THR A C 1
ATOM 5299 O O . THR A 1 663 ? 25.115 8.730 -31.589 1.00 76.31 663 THR A O 1
ATOM 5302 N N . LEU A 1 664 ? 23.201 7.946 -30.711 1.00 75.31 664 LEU A N 1
ATOM 5303 C CA . LEU A 1 664 ? 22.384 9.059 -31.193 1.00 75.31 664 LEU A CA 1
ATOM 5304 C C . LEU A 1 664 ? 22.673 10.334 -30.365 1.00 75.31 664 LEU A C 1
ATOM 5306 O O . LEU A 1 664 ? 22.795 10.245 -29.144 1.00 75.31 664 LEU A O 1
ATOM 5310 N N . PRO A 1 665 ? 22.815 11.518 -30.998 1.00 62.88 665 PRO A N 1
ATOM 5311 C CA . PRO A 1 665 ? 23.097 12.765 -30.289 1.00 62.88 665 PRO A CA 1
ATOM 5312 C C . PRO A 1 665 ? 22.038 13.106 -29.240 1.00 62.88 665 PRO A C 1
ATOM 5314 O O . PRO A 1 665 ? 20.844 13.016 -29.512 1.00 62.88 665 PRO A O 1
ATOM 5317 N N . ASN A 1 666 ? 22.492 13.607 -28.088 1.00 53.62 666 ASN A N 1
ATOM 5318 C CA . ASN A 1 666 ? 21.658 14.057 -26.968 1.00 53.62 666 ASN A CA 1
ATOM 5319 C C . ASN A 1 666 ? 21.000 15.434 -27.213 1.00 53.62 666 ASN A C 1
ATOM 5321 O O . ASN A 1 666 ? 20.933 16.275 -26.323 1.00 53.62 666 ASN A O 1
ATOM 5325 N N . GLU A 1 667 ? 20.585 15.713 -28.448 1.00 45.34 667 GLU A N 1
ATOM 5326 C CA . GLU A 1 667 ? 20.120 17.045 -28.859 1.00 45.34 667 GLU A CA 1
ATOM 5327 C C . GLU A 1 667 ? 18.594 17.222 -28.763 1.00 45.34 667 GLU A C 1
ATOM 5329 O O . GLU A 1 667 ? 18.072 18.188 -29.307 1.00 45.34 667 GLU A O 1
ATOM 5334 N N . SER A 1 668 ? 17.874 16.301 -28.118 1.00 47.25 668 SER A N 1
ATOM 5335 C CA . SER A 1 668 ? 16.518 16.512 -27.585 1.00 47.25 668 SER A CA 1
ATOM 5336 C C . SER A 1 668 ? 16.170 15.359 -26.635 1.00 47.25 668 SER A C 1
ATOM 5338 O O . SER A 1 668 ? 16.232 14.209 -27.073 1.00 47.25 668 SER A O 1
ATOM 5340 N N . PRO A 1 669 ? 15.755 15.622 -25.386 1.00 48.78 669 PRO A N 1
ATOM 5341 C CA . PRO A 1 669 ? 15.232 14.604 -24.466 1.00 48.78 669 PRO A CA 1
ATOM 5342 C C . PRO A 1 669 ? 13.870 14.016 -24.896 1.00 48.78 669 PRO A C 1
ATOM 5344 O O . PRO A 1 669 ? 13.305 13.189 -24.188 1.00 48.78 669 PRO A O 1
ATOM 5347 N N . ASP A 1 670 ? 13.346 14.412 -26.058 1.00 54.75 670 ASP A N 1
ATOM 5348 C CA . ASP A 1 670 ? 11.933 14.244 -26.389 1.00 54.75 670 ASP A CA 1
ATOM 5349 C C . ASP A 1 670 ? 11.570 12.890 -26.999 1.00 54.75 670 ASP A C 1
ATOM 5351 O O . ASP A 1 670 ? 10.381 12.593 -27.058 1.00 54.75 670 ASP A O 1
ATOM 5355 N N . PHE A 1 671 ? 12.527 12.064 -27.449 1.00 63.41 671 PHE A N 1
ATOM 5356 C CA . PHE A 1 671 ? 12.216 10.771 -28.077 1.00 63.41 671 PHE A CA 1
ATOM 5357 C C . PHE A 1 671 ? 12.505 9.579 -27.165 1.00 63.41 671 PHE A C 1
ATOM 5359 O O . PHE A 1 671 ? 13.628 9.384 -26.703 1.00 63.41 671 PHE A O 1
ATOM 5366 N N . THR A 1 672 ? 11.491 8.743 -26.950 1.00 65.69 672 THR A N 1
ATOM 5367 C CA . THR A 1 672 ? 11.574 7.554 -26.094 1.00 65.69 672 THR A CA 1
ATOM 5368 C C . THR A 1 672 ? 12.091 6.338 -26.871 1.00 65.69 672 THR A C 1
ATOM 5370 O O . THR A 1 672 ? 11.931 6.234 -28.093 1.00 65.69 672 THR A O 1
ATOM 5373 N N . HIS A 1 673 ? 12.642 5.346 -26.162 1.00 69.38 673 HIS A N 1
ATOM 5374 C CA . HIS A 1 673 ? 13.015 4.053 -26.756 1.00 69.38 673 HIS A CA 1
ATOM 5375 C C . HIS A 1 673 ? 11.824 3.372 -27.468 1.00 69.38 673 HIS A C 1
ATOM 5377 O O . HIS A 1 673 ? 12.016 2.613 -28.421 1.00 69.38 673 HIS A O 1
ATOM 5383 N N . THR A 1 674 ? 10.587 3.679 -27.063 1.00 68.00 674 THR A N 1
ATOM 5384 C CA . THR A 1 674 ? 9.349 3.227 -27.712 1.00 68.00 674 THR A CA 1
ATOM 5385 C C . THR A 1 674 ? 9.214 3.764 -29.138 1.00 68.00 674 THR A C 1
ATOM 5387 O O . THR A 1 674 ? 8.902 2.995 -30.050 1.00 68.00 674 THR A O 1
ATOM 5390 N N . GLU A 1 675 ? 9.476 5.052 -29.379 1.00 74.88 675 GLU A N 1
ATOM 5391 C CA . GLU A 1 675 ? 9.424 5.618 -30.736 1.00 74.88 675 GLU A CA 1
ATOM 5392 C C . GLU A 1 675 ? 10.550 5.091 -31.621 1.00 74.88 675 GLU A C 1
ATOM 5394 O O . GLU A 1 675 ? 10.310 4.741 -32.778 1.00 74.88 675 GLU A O 1
ATOM 5399 N N . LEU A 1 676 ? 11.758 4.954 -31.070 1.00 81.25 676 LEU A N 1
ATOM 5400 C CA . LEU A 1 676 ? 12.878 4.333 -31.779 1.00 81.25 676 LEU A CA 1
ATOM 5401 C C . LEU A 1 676 ? 12.576 2.875 -32.139 1.00 81.25 676 LEU A C 1
ATOM 5403 O O . LEU A 1 676 ? 12.822 2.456 -33.268 1.00 81.25 676 LEU A O 1
ATOM 5407 N N . SER A 1 677 ? 11.957 2.118 -31.230 1.00 76.38 677 SER A N 1
ATOM 5408 C CA . SER A 1 677 ? 11.498 0.752 -31.497 1.00 76.38 677 SER A CA 1
ATOM 5409 C C . SER A 1 677 ? 10.479 0.701 -32.642 1.00 76.38 677 SER A C 1
ATOM 5411 O O . SER A 1 677 ? 10.612 -0.135 -33.537 1.00 76.38 677 SER A O 1
ATOM 5413 N N . ARG A 1 678 ? 9.507 1.627 -32.686 1.00 78.12 678 ARG A N 1
ATOM 5414 C CA . ARG A 1 678 ? 8.540 1.745 -33.800 1.00 78.12 678 ARG A CA 1
ATOM 5415 C C . ARG A 1 678 ? 9.233 2.068 -35.122 1.00 78.12 678 ARG A C 1
ATOM 5417 O O . ARG A 1 678 ? 8.916 1.453 -36.141 1.00 78.12 678 ARG A O 1
ATOM 5424 N N . LEU A 1 679 ? 10.198 2.987 -35.104 1.00 86.50 679 LEU A N 1
ATOM 5425 C CA . LEU A 1 679 ? 10.981 3.350 -36.282 1.00 86.50 679 LEU A CA 1
ATOM 5426 C C . LEU A 1 679 ? 11.789 2.166 -36.811 1.00 86.50 679 LEU A C 1
ATOM 5428 O O . LEU A 1 679 ? 11.743 1.879 -38.007 1.00 86.50 679 LEU A O 1
ATOM 5432 N N . PHE A 1 680 ? 12.490 1.441 -35.941 1.00 86.50 680 PHE A N 1
ATOM 5433 C CA . PHE A 1 680 ? 13.243 0.264 -36.361 1.00 86.50 680 PHE A CA 1
ATOM 5434 C C . PHE A 1 680 ? 12.320 -0.867 -36.805 1.00 86.50 680 PHE A C 1
ATOM 5436 O O . PHE A 1 680 ? 12.593 -1.489 -37.825 1.00 86.50 680 PHE A O 1
ATOM 5443 N N . HIS A 1 681 ? 11.183 -1.083 -36.144 1.00 78.62 681 HIS A N 1
ATOM 5444 C CA . HIS A 1 681 ? 10.185 -2.044 -36.608 1.00 78.62 681 HIS A CA 1
ATOM 5445 C C . HIS A 1 681 ? 9.716 -1.724 -38.034 1.00 78.62 681 HIS A C 1
ATOM 5447 O O . HIS A 1 681 ? 9.734 -2.608 -38.892 1.00 78.62 681 HIS A O 1
ATOM 5453 N N . PHE A 1 682 ? 9.423 -0.452 -38.323 1.00 85.44 682 PHE A N 1
ATOM 5454 C CA . PHE A 1 682 ? 9.102 0.003 -39.675 1.00 85.44 682 PHE A CA 1
ATOM 5455 C C . PHE A 1 682 ? 10.209 -0.306 -40.687 1.00 85.44 682 PHE A C 1
ATOM 5457 O O . PHE A 1 682 ? 9.912 -0.759 -41.790 1.00 85.44 682 PHE A O 1
ATOM 5464 N N . MET A 1 683 ? 11.483 -0.127 -40.331 1.00 87.94 683 MET A N 1
ATOM 5465 C CA . MET A 1 683 ? 12.595 -0.447 -41.237 1.00 87.94 683 MET A CA 1
ATOM 5466 C C . MET A 1 683 ? 12.676 -1.938 -41.599 1.00 87.94 683 MET A C 1
ATOM 5468 O O . MET A 1 683 ? 13.230 -2.274 -42.642 1.00 87.94 683 MET A O 1
ATOM 5472 N N . TYR A 1 684 ? 12.130 -2.830 -40.768 1.00 84.12 684 TYR A N 1
ATOM 5473 C CA . TYR A 1 684 ? 12.124 -4.273 -41.029 1.00 84.12 684 TYR A CA 1
ATOM 5474 C C . TYR A 1 684 ? 10.834 -4.757 -41.686 1.00 84.12 684 TYR A C 1
ATOM 5476 O O . TYR A 1 684 ? 10.880 -5.663 -42.517 1.00 84.12 684 TYR A O 1
ATOM 5484 N N . THR A 1 685 ? 9.686 -4.186 -41.319 1.00 79.06 685 THR A N 1
ATOM 5485 C CA . THR A 1 685 ? 8.371 -4.700 -41.737 1.00 79.06 685 THR A CA 1
ATOM 5486 C C . THR A 1 685 ? 7.660 -3.811 -42.752 1.00 79.06 685 THR A C 1
ATOM 5488 O O . THR A 1 685 ? 6.697 -4.250 -43.375 1.00 79.06 685 THR A O 1
ATOM 5491 N N . GLY A 1 686 ? 8.111 -2.568 -42.938 1.00 78.50 686 GLY A N 1
ATOM 5492 C CA . GLY A 1 686 ? 7.420 -1.555 -43.740 1.00 78.50 686 GLY A CA 1
ATOM 5493 C C . GLY A 1 686 ? 6.142 -1.016 -43.089 1.00 78.50 686 GLY A C 1
ATOM 5494 O O . GLY A 1 686 ? 5.391 -0.286 -43.731 1.00 78.50 686 GLY A O 1
ATOM 5495 N N . SER A 1 687 ? 5.880 -1.365 -41.829 1.00 76.69 687 SER A N 1
ATOM 5496 C CA . SER A 1 687 ? 4.701 -0.942 -41.071 1.00 76.69 687 SER A CA 1
ATOM 5497 C C . SER A 1 687 ? 5.080 -0.621 -39.628 1.00 76.69 687 SER A C 1
ATOM 5499 O O . SER A 1 687 ? 6.115 -1.069 -39.149 1.00 76.69 687 SER A O 1
ATOM 5501 N N . TYR A 1 688 ? 4.257 0.143 -38.918 1.00 78.31 688 TYR A N 1
ATOM 5502 C CA . TYR A 1 688 ? 4.367 0.270 -37.467 1.00 78.31 688 TYR A CA 1
ATOM 5503 C C . TYR A 1 688 ? 2.975 0.316 -36.847 1.00 78.31 688 TYR A C 1
ATOM 5505 O O . TYR A 1 688 ? 2.012 0.722 -37.500 1.00 78.31 688 TYR A O 1
ATOM 5513 N N . SER A 1 689 ? 2.882 -0.117 -35.594 1.00 68.19 689 SER A N 1
ATOM 5514 C CA . SER A 1 689 ? 1.658 -0.075 -34.802 1.00 68.19 689 SER A CA 1
ATOM 5515 C C . SER A 1 689 ? 1.845 0.832 -33.593 1.00 68.19 689 SER A C 1
ATOM 5517 O O . SER A 1 689 ? 2.887 0.804 -32.929 1.00 68.19 689 SER A O 1
ATOM 5519 N N . ILE A 1 690 ? 0.810 1.598 -33.283 1.00 63.88 690 ILE A N 1
ATOM 5520 C CA . ILE A 1 690 ? 0.613 2.175 -31.956 1.00 63.88 690 ILE A CA 1
ATOM 5521 C C . ILE A 1 690 ? -0.094 1.074 -31.148 1.00 63.88 690 ILE A C 1
ATOM 5523 O O . ILE A 1 690 ? -0.937 0.368 -31.692 1.00 63.88 690 ILE A O 1
ATOM 5527 N N . GLY A 1 691 ? 0.412 0.769 -29.950 1.00 51.16 691 GLY A N 1
ATOM 5528 C CA . GLY A 1 691 ? 0.014 -0.430 -29.201 1.00 51.16 691 GLY A CA 1
ATOM 5529 C C . GLY A 1 691 ? -1.451 -0.399 -28.756 1.00 51.16 691 GLY A C 1
ATOM 5530 O O . GLY A 1 691 ? -1.988 0.675 -28.597 1.00 51.16 691 GLY A O 1
ATOM 5531 N N . GLU A 1 692 ? -2.025 -1.588 -28.551 1.00 48.50 692 GLU A N 1
ATOM 5532 C CA . GLU A 1 692 ? -3.342 -1.936 -27.974 1.00 48.50 692 GLU A CA 1
ATOM 5533 C C . GLU A 1 692 ? -4.638 -1.266 -28.509 1.00 48.50 692 GLU A C 1
ATOM 5535 O O . GLU A 1 692 ? -4.701 -0.063 -28.724 1.00 48.50 692 GLU A O 1
ATOM 5540 N N . PRO A 1 693 ? -5.731 -2.042 -28.686 1.00 43.78 693 PRO A N 1
ATOM 5541 C CA . PRO A 1 693 ? -6.992 -1.573 -29.281 1.00 43.78 693 PRO A CA 1
ATOM 5542 C C . PRO A 1 693 ? -7.846 -0.635 -28.397 1.00 43.78 693 PRO A C 1
ATOM 5544 O O . PRO A 1 693 ? -8.967 -0.319 -28.787 1.00 43.78 693 PRO A O 1
ATOM 5547 N N . GLU A 1 694 ? -7.356 -0.202 -27.229 1.00 48.78 694 GLU A N 1
ATOM 5548 C CA . GLU A 1 694 ? -8.092 0.632 -26.254 1.00 48.78 694 GLU A CA 1
ATOM 5549 C C . GLU A 1 694 ? -7.478 2.033 -26.033 1.00 48.78 694 GLU A C 1
ATOM 5551 O O . GLU A 1 694 ? -7.842 2.734 -25.087 1.00 48.78 694 GLU A O 1
ATOM 5556 N N . ILE A 1 695 ? -6.546 2.475 -26.885 1.00 63.12 695 ILE A N 1
ATOM 5557 C CA . ILE A 1 695 ? -5.958 3.820 -26.784 1.00 63.12 695 ILE A CA 1
ATOM 5558 C C . ILE A 1 695 ? -6.935 4.883 -27.319 1.00 63.12 695 ILE A C 1
ATOM 5560 O O . ILE A 1 695 ? -7.692 4.650 -28.258 1.00 63.12 695 ILE A O 1
ATOM 5564 N N . SER A 1 696 ? -6.947 6.070 -26.701 1.00 73.56 696 SER A N 1
ATOM 5565 C CA . SER A 1 696 ? -7.747 7.197 -27.189 1.00 73.56 696 SER A CA 1
ATOM 5566 C C . SER A 1 696 ? -7.197 7.749 -28.512 1.00 73.56 696 SER A C 1
ATOM 5568 O O . SER A 1 696 ? -5.987 7.806 -28.721 1.00 73.56 696 SER A O 1
ATOM 5570 N N . VAL A 1 697 ? -8.082 8.257 -29.377 1.00 76.00 697 VAL A N 1
ATOM 5571 C CA . VAL A 1 697 ? -7.699 8.901 -30.652 1.00 76.00 697 VAL A CA 1
ATOM 5572 C C . VAL A 1 697 ? -6.676 10.028 -30.442 1.00 76.00 697 VAL A C 1
ATOM 5574 O O . VAL A 1 697 ? -5.746 10.177 -31.225 1.00 76.00 697 VAL A O 1
ATOM 5577 N N . GLU A 1 698 ? -6.797 10.789 -29.351 1.00 79.94 698 GLU A N 1
ATOM 5578 C CA . GLU A 1 698 ? -5.832 11.828 -28.961 1.00 79.94 698 GLU A CA 1
ATOM 5579 C C . GLU A 1 698 ? -4.415 11.264 -28.773 1.00 79.94 698 GLU A C 1
ATOM 5581 O O . GLU A 1 698 ? -3.452 11.763 -29.358 1.00 79.94 698 GLU A O 1
ATOM 5586 N N . ALA A 1 699 ? -4.286 10.186 -27.997 1.00 74.31 699 ALA A N 1
ATOM 5587 C CA . ALA A 1 699 ? -3.003 9.543 -27.748 1.00 74.31 699 ALA A CA 1
ATOM 5588 C C . ALA A 1 699 ? -2.434 8.885 -29.019 1.00 74.31 699 ALA A C 1
ATOM 5590 O O . ALA A 1 699 ? -1.214 8.879 -29.211 1.00 74.31 699 ALA A O 1
ATOM 5591 N N . GLU A 1 700 ? -3.288 8.394 -29.924 1.00 78.19 700 GLU A N 1
ATOM 5592 C CA . GLU A 1 700 ? -2.861 7.926 -31.246 1.00 78.19 700 GLU A CA 1
ATOM 5593 C C . GLU A 1 700 ? -2.312 9.065 -32.118 1.00 78.19 700 GLU A C 1
ATOM 5595 O O . GLU A 1 700 ? -1.228 8.929 -32.695 1.00 78.19 700 GLU A O 1
ATOM 5600 N N . LEU A 1 701 ? -2.996 10.213 -32.174 1.00 83.25 701 LEU A N 1
ATOM 5601 C CA . LEU A 1 701 ? -2.540 11.395 -32.915 1.00 83.25 701 LEU A CA 1
ATOM 5602 C C . LEU A 1 701 ? -1.183 11.899 -32.395 1.00 83.25 701 LEU A C 1
ATOM 5604 O O . LEU A 1 701 ? -0.275 12.142 -33.196 1.00 83.25 701 LEU A O 1
ATOM 5608 N N . ILE A 1 702 ? -1.000 11.971 -31.072 1.00 80.19 702 ILE A N 1
ATOM 5609 C CA . ILE A 1 702 ? 0.285 12.326 -30.436 1.00 80.19 702 ILE A CA 1
ATOM 5610 C C . ILE A 1 702 ? 1.370 11.288 -30.762 1.00 80.19 702 ILE A C 1
ATOM 5612 O O . ILE A 1 702 ? 2.520 11.618 -31.055 1.00 80.19 702 ILE A O 1
ATOM 5616 N N . ALA A 1 703 ? 1.043 9.999 -30.749 1.00 78.19 703 ALA A N 1
ATOM 5617 C CA . ALA A 1 703 ? 2.017 8.971 -31.098 1.00 78.19 703 ALA A CA 1
ATOM 5618 C C . ALA A 1 703 ? 2.429 9.042 -32.583 1.00 78.19 703 ALA A C 1
ATOM 5620 O O . ALA A 1 703 ? 3.606 8.832 -32.904 1.00 78.19 703 ALA A O 1
ATOM 5621 N N . HIS A 1 704 ? 1.503 9.373 -33.489 1.00 86.19 704 HIS A N 1
ATOM 5622 C CA . HIS A 1 704 ? 1.799 9.610 -34.902 1.00 86.19 704 HIS A CA 1
ATOM 5623 C C . HIS A 1 704 ? 2.656 10.867 -35.119 1.00 86.19 704 HIS A C 1
ATOM 5625 O O . HIS A 1 704 ? 3.611 10.797 -35.899 1.00 86.19 704 HIS A O 1
ATOM 5631 N N . SER A 1 705 ? 2.393 11.972 -34.411 1.00 85.81 705 SER A N 1
ATOM 5632 C CA . SER A 1 705 ? 3.209 13.196 -34.506 1.00 85.81 705 SER A CA 1
ATOM 5633 C C . SER A 1 705 ? 4.651 12.967 -34.044 1.00 85.81 705 SER A C 1
ATOM 5635 O O . SER A 1 705 ? 5.598 13.386 -34.714 1.00 85.81 705 SER A O 1
ATOM 5637 N N . ARG A 1 706 ? 4.840 12.205 -32.963 1.00 83.94 706 ARG A N 1
ATOM 5638 C CA . ARG A 1 706 ? 6.163 11.820 -32.446 1.00 83.94 706 ARG A CA 1
ATOM 5639 C C . ARG A 1 706 ? 6.923 10.926 -33.429 1.00 83.94 706 ARG A C 1
ATOM 5641 O O . ARG A 1 706 ? 8.110 11.142 -33.665 1.00 83.94 706 ARG A O 1
ATOM 5648 N N . CYS A 1 707 ? 6.238 9.975 -34.074 1.00 83.19 707 CYS A N 1
ATOM 5649 C CA . CYS A 1 707 ? 6.836 9.153 -35.135 1.00 83.19 707 CYS A CA 1
ATOM 5650 C C . CYS A 1 707 ? 7.235 9.987 -36.361 1.00 83.19 707 CYS A C 1
ATOM 5652 O O . CYS A 1 707 ? 8.293 9.741 -36.939 1.00 83.19 707 CYS A O 1
ATOM 5654 N N . PHE A 1 708 ? 6.417 10.973 -36.744 1.00 89.00 708 PHE A N 1
ATOM 5655 C CA . PHE A 1 708 ? 6.725 11.901 -37.833 1.00 89.00 708 PHE A CA 1
ATOM 5656 C C . PHE A 1 708 ? 7.991 12.713 -37.538 1.00 89.00 708 PHE A C 1
ATOM 5658 O O . PHE A 1 708 ? 8.920 12.705 -38.343 1.00 89.00 708 PHE A O 1
ATOM 5665 N N . ALA A 1 709 ? 8.062 13.351 -36.368 1.00 84.62 709 ALA A N 1
ATOM 5666 C CA . ALA A 1 709 ? 9.205 14.170 -35.976 1.00 84.62 709 ALA A CA 1
ATOM 5667 C C . ALA A 1 709 ? 10.506 13.354 -35.891 1.00 84.62 709 ALA A C 1
ATOM 5669 O O . ALA A 1 709 ? 11.556 13.783 -36.378 1.00 84.62 709 ALA A O 1
ATOM 5670 N N . LEU A 1 710 ? 10.436 12.138 -35.339 1.00 84.50 710 LEU A N 1
ATOM 5671 C CA . LEU A 1 710 ? 11.578 11.228 -35.293 1.00 84.50 710 LEU A CA 1
ATOM 5672 C C . LEU A 1 710 ? 12.029 10.806 -36.703 1.00 84.50 710 LEU A C 1
ATOM 5674 O O . LEU A 1 710 ? 13.229 10.764 -36.985 1.00 84.50 710 LEU A O 1
ATOM 5678 N N . ALA A 1 711 ? 11.076 10.503 -37.590 1.00 88.06 711 ALA A N 1
ATOM 5679 C CA . ALA A 1 711 ? 11.355 10.133 -38.973 1.00 88.06 711 ALA A CA 1
ATOM 5680 C C . ALA A 1 711 ? 11.990 11.281 -39.763 1.00 88.06 711 ALA A C 1
ATOM 5682 O O . ALA A 1 711 ? 12.908 11.029 -40.537 1.00 88.06 711 ALA A O 1
ATOM 5683 N N . ASP A 1 712 ? 11.546 12.521 -39.561 1.00 86.81 712 ASP A N 1
ATOM 5684 C CA . ASP A 1 712 ? 12.147 13.699 -40.193 1.00 86.81 712 ASP A CA 1
ATOM 5685 C C . ASP A 1 712 ? 13.596 13.900 -39.720 1.00 86.81 712 ASP A C 1
ATOM 5687 O O . ASP A 1 712 ? 14.525 13.994 -40.525 1.00 86.81 712 ASP A O 1
ATOM 5691 N N . ARG A 1 713 ? 13.827 13.820 -38.404 1.00 83.25 713 ARG A N 1
ATOM 5692 C CA . ARG A 1 713 ? 15.155 14.013 -37.802 1.00 83.25 713 ARG A CA 1
ATOM 5693 C C . ARG A 1 713 ? 16.177 12.955 -38.220 1.00 83.25 713 ARG A C 1
ATOM 5695 O O . ARG A 1 713 ? 17.354 13.267 -38.413 1.00 83.25 713 ARG A O 1
ATOM 5702 N N . LEU A 1 714 ? 15.740 11.703 -38.344 1.00 85.69 714 LEU A N 1
ATOM 5703 C CA . LEU A 1 714 ? 16.574 10.589 -38.803 1.00 85.69 714 LEU A CA 1
ATOM 5704 C C . LEU A 1 714 ? 16.466 10.353 -40.317 1.00 85.69 714 LEU A C 1
ATOM 5706 O O . LEU A 1 714 ? 16.952 9.331 -40.804 1.00 85.69 714 LEU A O 1
ATOM 5710 N N . ASP A 1 715 ? 15.862 11.287 -41.056 1.00 89.19 715 ASP A N 1
ATOM 5711 C CA . ASP A 1 715 ? 15.657 11.249 -42.506 1.00 89.19 715 ASP A CA 1
ATOM 5712 C C . ASP A 1 715 ? 15.195 9.869 -42.999 1.00 89.19 715 ASP A C 1
ATOM 5714 O O . ASP A 1 715 ? 15.918 9.174 -43.718 1.00 89.19 715 ASP A O 1
ATOM 5718 N N . VAL A 1 716 ? 14.006 9.456 -42.546 1.00 91.88 716 VAL A N 1
ATOM 5719 C CA . VAL A 1 716 ? 13.315 8.200 -42.874 1.00 91.88 716 VAL A CA 1
ATOM 5720 C C . VAL A 1 716 ? 12.019 8.513 -43.645 1.00 91.88 716 VAL A C 1
ATOM 5722 O O . VAL A 1 716 ? 10.927 8.471 -43.067 1.00 91.88 716 VAL A O 1
ATOM 5725 N N . PRO A 1 717 ? 12.084 8.799 -44.963 1.00 90.19 717 PRO A N 1
ATOM 5726 C CA . PRO A 1 717 ? 10.943 9.330 -45.719 1.00 90.19 717 PRO A CA 1
ATOM 5727 C C . PRO A 1 717 ? 9.711 8.418 -45.720 1.00 90.19 717 PRO A C 1
ATOM 5729 O O . PRO A 1 717 ? 8.580 8.893 -45.688 1.00 90.19 717 PRO A O 1
ATOM 5732 N N . GLY A 1 718 ? 9.920 7.097 -45.733 1.00 90.06 718 GLY A N 1
ATOM 5733 C CA . GLY A 1 718 ? 8.821 6.129 -45.738 1.00 90.06 718 GLY A CA 1
ATOM 5734 C C . GLY A 1 718 ? 8.003 6.138 -44.444 1.00 90.06 718 GLY A C 1
ATOM 5735 O O . GLY A 1 718 ? 6.779 6.056 -44.501 1.00 90.06 718 GLY A O 1
ATOM 5736 N N . LEU A 1 719 ? 8.665 6.273 -43.287 1.00 88.12 719 LEU A N 1
ATOM 5737 C CA . LEU A 1 719 ? 7.982 6.349 -41.994 1.00 88.12 719 LEU A CA 1
ATOM 5738 C C . LEU A 1 719 ? 7.271 7.691 -41.846 1.00 88.12 719 LEU A C 1
ATOM 5740 O O . LEU A 1 719 ? 6.132 7.727 -41.395 1.00 88.12 719 LEU A O 1
ATOM 5744 N N . LYS A 1 720 ? 7.928 8.771 -42.282 1.00 90.56 720 LYS A N 1
ATOM 5745 C CA . LYS A 1 720 ? 7.367 10.122 -42.302 1.00 90.56 720 LYS A CA 1
ATOM 5746 C C . LYS A 1 720 ? 6.050 10.163 -43.085 1.00 90.56 720 LYS A C 1
ATOM 5748 O O . LYS A 1 720 ? 5.027 10.563 -42.538 1.00 90.56 720 LYS A O 1
ATOM 5753 N N . ALA A 1 721 ? 6.047 9.643 -44.314 1.00 90.12 721 ALA A N 1
ATOM 5754 C CA . ALA A 1 721 ? 4.849 9.571 -45.151 1.00 90.12 721 ALA A CA 1
ATOM 5755 C C . ALA A 1 721 ? 3.745 8.696 -44.532 1.00 90.12 721 ALA A C 1
ATOM 5757 O O . ALA A 1 721 ? 2.575 9.078 -44.532 1.00 90.12 721 ALA A O 1
ATOM 5758 N N . LEU A 1 722 ? 4.107 7.537 -43.969 1.00 87.69 722 LEU A N 1
ATOM 5759 C CA . LEU A 1 722 ? 3.145 6.637 -43.328 1.00 87.69 722 LEU A CA 1
ATOM 5760 C C . LEU A 1 722 ? 2.528 7.254 -42.062 1.00 87.69 722 LEU A C 1
ATOM 5762 O O . LEU A 1 722 ? 1.335 7.075 -41.819 1.00 87.69 722 LEU A O 1
ATOM 5766 N N . ALA A 1 723 ? 3.312 7.996 -41.276 1.00 88.56 723 ALA A N 1
ATOM 5767 C CA . ALA A 1 723 ? 2.829 8.706 -40.098 1.00 88.56 723 ALA A CA 1
ATOM 5768 C C . ALA A 1 723 ? 1.816 9.795 -40.472 1.00 88.56 723 ALA A C 1
ATOM 5770 O O . ALA A 1 723 ? 0.741 9.834 -39.879 1.00 88.56 723 ALA A O 1
ATOM 5771 N N . VAL A 1 724 ? 2.097 10.601 -41.506 1.00 90.19 724 VAL A N 1
ATOM 5772 C CA . VAL A 1 724 ? 1.140 11.593 -42.038 1.00 90.19 724 VAL A CA 1
ATOM 5773 C C . VAL A 1 724 ? -0.124 10.915 -42.554 1.00 90.19 724 VAL A C 1
ATOM 5775 O O . VAL A 1 724 ? -1.225 11.378 -42.270 1.00 90.19 724 VAL A O 1
ATOM 5778 N N . GLN A 1 725 ? 0.011 9.815 -43.298 1.00 89.00 725 GLN A N 1
ATOM 5779 C CA . GLN A 1 725 ? -1.135 9.080 -43.832 1.00 89.00 725 GLN A CA 1
ATOM 5780 C C . GLN A 1 725 ? -2.055 8.577 -42.714 1.00 89.00 725 GLN A C 1
ATOM 5782 O O . GLN A 1 725 ? -3.272 8.711 -42.813 1.00 89.00 725 GLN A O 1
ATOM 5787 N N . ARG A 1 726 ? -1.483 7.994 -41.656 1.00 87.38 726 ARG A N 1
ATOM 5788 C CA . ARG A 1 726 ? -2.249 7.484 -40.513 1.00 87.38 726 ARG A CA 1
ATOM 5789 C C . ARG A 1 726 ? -2.876 8.604 -39.691 1.00 87.38 726 ARG A C 1
ATOM 5791 O O . ARG A 1 726 ? -4.044 8.498 -39.341 1.00 87.38 726 ARG A O 1
ATOM 5798 N N . PHE A 1 727 ? -2.136 9.688 -39.469 1.00 88.12 727 PHE A N 1
ATOM 5799 C CA . PHE A 1 727 ? -2.657 10.886 -38.817 1.00 88.12 727 PHE A CA 1
ATOM 5800 C C . PHE A 1 727 ? -3.864 11.444 -39.585 1.00 88.12 727 PHE A C 1
ATOM 5802 O O . PHE A 1 727 ? -4.907 11.684 -38.991 1.00 88.12 727 PHE A O 1
ATOM 5809 N N . ARG A 1 728 ? -3.763 11.568 -40.918 1.00 86.56 728 ARG A N 1
ATOM 5810 C CA . ARG A 1 728 ? -4.877 12.002 -41.778 1.00 86.56 728 ARG A CA 1
ATOM 5811 C C . ARG A 1 728 ? -6.081 11.073 -41.680 1.00 86.56 728 ARG A C 1
ATOM 5813 O O . ARG A 1 728 ? -7.186 11.566 -41.509 1.00 86.56 728 ARG A O 1
ATOM 5820 N N . ALA A 1 729 ? -5.867 9.758 -41.741 1.00 84.00 729 ALA A N 1
ATOM 5821 C CA . ALA A 1 729 ? -6.950 8.780 -41.651 1.00 84.00 729 ALA A CA 1
ATOM 5822 C C . ALA A 1 729 ? -7.759 8.935 -40.351 1.00 84.00 729 ALA A C 1
ATOM 5824 O O . ALA A 1 729 ? -8.982 9.004 -40.410 1.00 84.00 729 ALA A O 1
ATOM 5825 N N . LEU A 1 730 ? -7.084 9.106 -39.207 1.00 80.88 730 LEU A N 1
ATOM 5826 C CA . LEU A 1 730 ? -7.741 9.348 -37.915 1.00 80.88 730 LEU A CA 1
ATOM 5827 C C . LEU A 1 730 ? -8.533 10.662 -37.879 1.00 80.88 730 LEU A C 1
ATOM 5829 O O . LEU A 1 730 ? -9.518 10.769 -37.159 1.00 80.88 730 LEU A O 1
ATOM 5833 N N . THR A 1 731 ? -8.120 11.659 -38.661 1.00 77.31 731 THR A N 1
ATOM 5834 C CA . THR A 1 731 ? -8.820 12.949 -38.768 1.00 77.31 731 THR A CA 1
ATOM 5835 C C . THR A 1 731 ? -9.891 12.998 -39.869 1.00 77.31 731 THR A C 1
ATOM 5837 O O . THR A 1 731 ? -10.618 13.984 -39.953 1.00 77.31 731 THR A O 1
ATOM 5840 N N . GLU A 1 732 ? -9.973 11.980 -40.735 1.00 71.81 732 GLU A N 1
ATOM 5841 C CA . GLU A 1 732 ? -10.882 11.912 -41.897 1.00 71.81 732 GLU A CA 1
ATOM 5842 C C . GLU A 1 732 ? -11.958 10.808 -41.775 1.00 71.81 732 GLU A C 1
ATOM 5844 O O . GLU A 1 732 ? -12.966 10.883 -42.475 1.00 71.81 732 GLU A O 1
ATOM 5849 N N . GLU A 1 733 ? -11.783 9.789 -40.919 1.00 57.00 733 GLU A N 1
ATOM 5850 C CA . GLU A 1 733 ? -12.751 8.685 -40.730 1.00 57.00 733 GLU A CA 1
ATOM 5851 C C . GLU A 1 733 ? -14.038 9.077 -39.970 1.00 57.00 733 GLU A C 1
ATOM 5853 O O . GLU A 1 733 ? -15.021 8.333 -40.007 1.00 57.00 733 GLU A O 1
ATOM 5858 N N . GLU A 1 734 ? -14.090 10.256 -39.347 1.00 51.72 734 GLU A N 1
ATOM 5859 C CA . GLU A 1 734 ? -15.319 10.849 -38.805 1.00 51.72 734 GLU A CA 1
ATOM 5860 C C . GLU A 1 734 ? -15.887 11.837 -39.839 1.00 51.72 734 GLU A C 1
ATOM 5862 O O . GLU A 1 734 ? -15.169 12.721 -40.292 1.00 51.72 734 GLU A O 1
ATOM 5867 N N . GLY A 1 735 ? -17.138 11.642 -40.284 1.00 47.19 735 GLY A N 1
ATOM 5868 C CA . GLY A 1 735 ? -17.739 12.322 -41.447 1.00 47.19 735 GLY A CA 1
ATOM 5869 C C . GLY A 1 735 ? -17.804 13.863 -41.400 1.00 47.19 735 GLY A C 1
ATOM 5870 O O . GLY A 1 735 ? -17.267 14.504 -40.512 1.00 47.19 735 GLY A O 1
ATOM 5871 N N . ASP A 1 736 ? -18.508 14.471 -42.368 1.00 43.66 736 ASP A N 1
ATOM 5872 C CA . ASP A 1 736 ? -18.608 15.934 -42.617 1.00 43.66 736 ASP A CA 1
ATOM 5873 C C . ASP A 1 736 ? -19.058 16.829 -41.427 1.00 43.66 736 ASP A C 1
ATOM 5875 O O . ASP A 1 736 ? -19.140 18.050 -41.577 1.00 43.66 736 ASP A O 1
ATOM 5879 N N . GLU A 1 737 ? -19.332 16.271 -40.244 1.00 48.03 737 GLU A N 1
ATOM 5880 C CA . GLU A 1 737 ? -19.532 17.018 -38.999 1.00 48.03 737 GLU A CA 1
ATOM 5881 C C . GLU A 1 737 ? -18.369 16.743 -38.028 1.00 48.03 737 GLU A C 1
ATOM 5883 O O . GLU A 1 737 ? -18.131 15.584 -37.691 1.00 48.03 737 GLU A O 1
ATOM 5888 N N . PRO A 1 738 ? -17.657 17.778 -37.537 1.00 51.91 738 PRO A N 1
ATOM 5889 C CA . PRO A 1 738 ? -16.558 17.592 -36.599 1.00 51.91 738 PRO A CA 1
ATOM 5890 C C . PRO A 1 738 ? -17.070 17.015 -35.264 1.00 51.91 738 PRO A C 1
ATOM 5892 O O . PRO A 1 738 ? -17.545 17.754 -34.402 1.00 51.91 738 PRO A O 1
ATOM 5895 N N . SER A 1 739 ? -16.992 15.693 -35.083 1.00 45.81 739 SER A N 1
ATOM 5896 C CA . SER A 1 739 ? -17.404 14.999 -33.851 1.00 45.81 739 SER A CA 1
ATOM 5897 C C . SER A 1 739 ? -16.285 14.796 -32.825 1.00 45.81 739 SER A C 1
ATOM 5899 O O . SER A 1 739 ? -16.551 14.321 -31.719 1.00 45.81 739 SER A O 1
ATOM 5901 N N . THR A 1 740 ? -15.051 15.216 -33.110 1.00 54.53 740 THR A N 1
ATOM 5902 C CA . THR A 1 740 ? -13.976 15.224 -32.110 1.00 54.53 740 THR A CA 1
ATOM 5903 C C . THR A 1 740 ? -14.115 16.445 -31.198 1.00 54.53 740 THR A C 1
ATOM 5905 O O . THR A 1 740 ? -14.014 17.586 -31.653 1.00 54.53 740 THR A O 1
ATOM 5908 N N . GLU A 1 741 ? -14.354 16.195 -29.902 1.00 62.81 741 GLU A N 1
ATOM 5909 C CA . GLU A 1 741 ? -14.319 17.191 -28.819 1.00 62.81 741 GLU A CA 1
ATOM 5910 C C . GLU A 1 741 ? -13.111 18.115 -28.987 1.00 62.81 741 GLU A C 1
ATOM 5912 O O . GLU A 1 741 ? -11.965 17.671 -28.887 1.00 62.81 741 GLU A O 1
ATOM 5917 N N . LEU A 1 742 ? -13.365 19.410 -29.190 1.00 62.94 742 LEU A N 1
ATOM 5918 C CA . LEU A 1 742 ? -12.312 20.415 -29.325 1.00 62.94 742 LEU A CA 1
ATOM 5919 C C . LEU A 1 742 ? -11.315 20.401 -28.157 1.00 62.94 742 LEU A C 1
ATOM 5921 O O . LEU A 1 742 ? -10.151 20.744 -28.332 1.00 62.94 742 LEU A O 1
ATOM 5925 N N . ALA A 1 743 ? -11.772 19.943 -26.989 1.00 62.22 743 ALA A N 1
ATOM 5926 C CA . ALA A 1 743 ? -10.986 19.758 -25.776 1.00 62.22 743 ALA A CA 1
ATOM 5927 C C . ALA A 1 743 ? -9.779 18.808 -25.929 1.00 62.22 743 ALA A C 1
ATOM 5929 O O . ALA A 1 743 ? -8.861 18.887 -25.122 1.00 62.22 743 ALA A O 1
ATOM 5930 N N . LYS A 1 744 ? -9.748 17.936 -26.948 1.00 68.38 744 LYS A N 1
ATOM 5931 C CA . LYS A 1 744 ? -8.661 16.957 -27.178 1.00 68.38 744 LYS A CA 1
ATOM 5932 C C . LYS A 1 744 ? -7.532 17.487 -28.064 1.00 68.38 744 LYS A C 1
ATOM 5934 O O . LYS A 1 744 ? -6.481 16.867 -28.173 1.00 68.38 744 LYS A O 1
ATOM 5939 N N . TRP A 1 745 ? -7.742 18.617 -28.737 1.00 75.88 745 TRP A N 1
ATOM 5940 C CA . TRP A 1 745 ? -6.774 19.179 -29.679 1.00 75.88 745 TRP A CA 1
ATOM 5941 C C . TRP A 1 745 ? -5.605 19.951 -29.051 1.00 75.88 745 TRP A C 1
ATOM 5943 O O . TRP A 1 745 ? -4.531 19.885 -29.647 1.00 75.88 745 TRP A O 1
ATOM 5953 N N . PRO A 1 746 ? -5.723 20.645 -27.897 1.00 74.31 746 PRO A N 1
ATOM 5954 C CA . PRO A 1 746 ? -4.595 21.390 -27.337 1.00 74.31 746 PRO A CA 1
ATOM 5955 C C . PRO A 1 746 ? -3.327 20.536 -27.122 1.00 74.31 746 PRO A C 1
ATOM 5957 O O . PRO A 1 746 ? -2.281 20.944 -27.627 1.00 74.31 746 PRO A O 1
ATOM 5960 N N . PRO A 1 747 ? -3.391 19.318 -26.539 1.00 72.25 747 PRO A N 1
ATOM 5961 C CA . PRO A 1 747 ? -2.210 18.454 -26.394 1.00 72.25 747 PRO A CA 1
ATOM 5962 C C . PRO A 1 747 ? -1.642 17.954 -27.734 1.00 72.25 747 PRO A C 1
ATOM 5964 O O . PRO A 1 747 ? -0.429 17.807 -27.902 1.00 72.25 747 PRO A O 1
ATOM 5967 N N . VAL A 1 748 ? -2.505 17.717 -28.731 1.00 79.06 748 VAL A N 1
ATOM 5968 C CA . VAL A 1 748 ? -2.093 17.316 -30.090 1.00 79.06 748 VAL A CA 1
ATOM 5969 C C . VAL A 1 748 ? -1.371 18.465 -30.798 1.00 79.06 748 VAL A C 1
ATOM 5971 O O . VAL A 1 748 ? -0.336 18.246 -31.430 1.00 79.06 748 VAL A O 1
ATOM 5974 N N . ILE A 1 749 ? -1.894 19.689 -30.683 1.00 76.62 749 ILE A N 1
ATOM 5975 C CA . ILE A 1 749 ? -1.293 20.909 -31.236 1.00 76.62 749 ILE A CA 1
ATOM 5976 C C . ILE A 1 749 ? 0.056 21.153 -30.572 1.00 76.62 749 ILE A C 1
ATOM 5978 O O . ILE A 1 749 ? 1.056 21.281 -31.273 1.00 76.62 749 ILE A O 1
ATOM 5982 N N . GLU A 1 750 ? 0.112 21.140 -29.243 1.00 73.38 750 GLU A N 1
ATOM 5983 C CA . GLU A 1 750 ? 1.361 21.282 -28.499 1.00 73.38 750 GLU A CA 1
ATOM 5984 C C . GLU A 1 750 ? 2.401 20.266 -28.988 1.00 73.38 750 GLU A C 1
ATOM 5986 O O . GLU A 1 750 ? 3.497 20.646 -29.402 1.00 73.38 750 GLU A O 1
ATOM 5991 N N . SER A 1 751 ? 2.035 18.984 -29.071 1.00 77.75 751 SER A N 1
ATOM 5992 C CA . SER A 1 751 ? 2.931 17.926 -29.541 1.00 77.75 751 SER A CA 1
ATOM 5993 C C . SER A 1 751 ? 3.415 18.133 -30.982 1.00 77.75 751 SER A C 1
ATOM 5995 O O . SER A 1 751 ? 4.609 18.021 -31.256 1.00 77.75 751 SER A O 1
ATOM 5997 N N . VAL A 1 752 ? 2.523 18.434 -31.930 1.00 79.81 752 VAL A N 1
ATOM 5998 C CA . VAL A 1 752 ? 2.912 18.638 -33.335 1.00 79.81 752 VAL A CA 1
ATOM 5999 C C . VAL A 1 752 ? 3.832 19.847 -33.459 1.00 79.81 752 VAL A C 1
ATOM 6001 O O . VAL A 1 752 ? 4.842 19.783 -34.160 1.00 79.81 752 VAL A O 1
ATOM 6004 N N . PHE A 1 753 ? 3.506 20.950 -32.795 1.00 74.88 753 PHE A N 1
ATOM 6005 C CA . PHE A 1 753 ? 4.180 22.225 -33.002 1.00 74.88 753 PHE A CA 1
ATOM 6006 C C . PHE A 1 753 ? 5.526 22.308 -32.277 1.00 74.88 753 PHE A C 1
ATOM 6008 O O . PHE A 1 753 ? 6.459 22.882 -32.844 1.00 74.88 753 PHE A O 1
ATOM 6015 N N . THR A 1 754 ? 5.667 21.657 -31.120 1.00 70.38 754 THR A N 1
ATOM 6016 C CA . THR A 1 754 ? 6.950 21.520 -30.405 1.00 70.38 754 THR A CA 1
ATOM 6017 C C . THR A 1 754 ? 7.928 20.588 -31.121 1.00 70.38 754 THR A C 1
ATOM 6019 O O . THR A 1 754 ? 9.122 20.877 -31.174 1.00 70.38 754 THR A O 1
ATOM 6022 N N . LEU A 1 755 ? 7.442 19.490 -31.712 1.00 70.94 755 LEU A N 1
ATOM 6023 C CA . LEU A 1 755 ? 8.308 18.435 -32.253 1.00 70.94 755 LEU A CA 1
ATOM 6024 C C . LEU A 1 755 ? 8.682 18.610 -33.731 1.00 70.94 755 LEU A C 1
ATOM 6026 O O . LEU A 1 755 ? 9.664 18.024 -34.189 1.00 70.94 755 LEU A O 1
ATOM 6030 N N . THR A 1 756 ? 7.912 19.381 -34.499 1.00 70.31 756 THR A N 1
ATOM 6031 C CA . THR A 1 756 ? 8.192 19.626 -35.926 1.00 70.31 756 THR A CA 1
ATOM 6032 C C . THR A 1 756 ? 8.989 20.912 -36.130 1.00 70.31 756 THR A C 1
ATOM 6034 O O . THR A 1 756 ? 8.897 21.853 -35.345 1.00 70.31 756 THR A O 1
ATOM 6037 N N . THR A 1 757 ? 9.807 20.977 -37.181 1.00 66.19 757 THR A N 1
ATOM 6038 C CA . THR A 1 757 ? 10.615 22.170 -37.481 1.00 66.19 757 THR A CA 1
ATOM 6039 C C . THR A 1 757 ? 9.829 23.178 -38.325 1.00 66.19 757 THR A C 1
ATOM 6041 O O . THR A 1 757 ? 8.914 22.819 -39.059 1.00 66.19 757 THR A O 1
ATOM 6044 N N . VAL A 1 758 ? 10.200 24.465 -38.280 1.00 57.47 758 VAL A N 1
ATOM 6045 C CA . VAL A 1 758 ? 9.560 25.517 -39.110 1.00 57.47 758 VAL A CA 1
ATOM 6046 C C . VAL A 1 758 ? 9.773 25.286 -40.613 1.00 57.47 758 VAL A C 1
ATOM 6048 O O . VAL A 1 758 ? 9.023 25.795 -41.440 1.00 57.47 758 VAL A O 1
ATOM 6051 N N . THR A 1 759 ? 10.772 24.486 -40.979 1.00 55.06 759 THR A N 1
ATOM 6052 C CA . THR A 1 759 ? 11.093 24.141 -42.367 1.00 55.06 759 THR A CA 1
ATOM 6053 C C . THR A 1 759 ? 10.259 22.995 -42.935 1.00 55.06 759 THR A C 1
ATOM 6055 O O . THR A 1 759 ? 10.246 22.827 -44.153 1.00 55.06 759 THR A O 1
ATOM 6058 N N . ASP A 1 760 ? 9.557 22.231 -42.094 1.00 67.94 760 ASP A N 1
ATOM 6059 C CA . ASP A 1 760 ? 8.732 21.101 -42.515 1.00 67.94 760 ASP A CA 1
ATOM 6060 C C . ASP A 1 760 ? 7.305 21.213 -41.963 1.00 67.94 760 ASP A C 1
ATOM 6062 O O . ASP A 1 760 ? 6.987 20.809 -40.844 1.00 67.94 760 ASP A O 1
ATOM 6066 N N . LEU A 1 761 ? 6.441 21.816 -42.779 1.00 71.50 761 LEU A N 1
ATOM 6067 C CA . LEU A 1 761 ? 5.076 22.186 -42.407 1.00 71.50 761 LEU A CA 1
ATOM 6068 C C . LEU A 1 761 ? 4.047 21.087 -42.704 1.00 71.50 761 LEU A C 1
ATOM 6070 O O . LEU A 1 761 ? 2.856 21.326 -42.537 1.00 71.50 761 LEU A O 1
ATOM 6074 N N . GLU A 1 762 ? 4.453 19.899 -43.160 1.00 82.00 762 GLU A N 1
ATOM 6075 C CA . GLU A 1 762 ? 3.522 18.890 -43.684 1.00 82.00 762 GLU A CA 1
ATOM 6076 C C . GLU A 1 762 ? 2.464 18.461 -42.655 1.00 82.00 762 GLU A C 1
ATOM 6078 O O . GLU A 1 762 ? 1.268 18.553 -42.936 1.00 82.00 762 GLU A O 1
ATOM 6083 N N . LEU A 1 763 ? 2.882 18.062 -41.448 1.00 82.69 763 LEU A N 1
ATOM 6084 C CA . LEU A 1 763 ? 1.956 17.660 -40.384 1.00 82.69 763 LEU A CA 1
ATOM 6085 C C . LEU A 1 763 ? 1.216 18.859 -39.771 1.00 82.69 763 LEU A C 1
ATOM 6087 O O . LEU A 1 763 ? 0.029 18.763 -39.466 1.00 82.69 763 LEU A O 1
ATOM 6091 N N . ARG A 1 764 ? 1.888 20.013 -39.660 1.00 79.38 764 ARG A N 1
ATOM 6092 C CA . ARG A 1 764 ? 1.273 21.269 -39.200 1.00 79.38 764 ARG A CA 1
ATOM 6093 C C . ARG A 1 764 ? 0.109 21.670 -40.104 1.00 79.38 764 ARG A C 1
ATOM 6095 O O . ARG A 1 764 ? -0.971 21.960 -39.610 1.00 79.38 764 ARG A O 1
ATOM 6102 N N . ASN A 1 765 ? 0.287 21.589 -41.421 1.00 79.00 765 ASN A N 1
ATOM 6103 C CA . ASN A 1 765 ? -0.755 21.891 -42.400 1.00 79.00 765 ASN A CA 1
ATOM 6104 C C . ASN A 1 765 ? -1.961 20.949 -42.290 1.00 79.00 765 ASN A C 1
ATOM 6106 O O . ASN A 1 765 ? -3.078 21.385 -42.548 1.00 79.00 765 ASN A O 1
ATOM 6110 N N . VAL A 1 766 ? -1.764 19.684 -41.894 1.00 82.88 766 VAL A N 1
ATOM 6111 C CA . VAL A 1 766 ? -2.879 18.759 -41.617 1.00 82.88 766 VAL A CA 1
ATOM 6112 C C . VAL A 1 766 ? -3.687 19.242 -40.417 1.00 82.88 766 VAL A C 1
ATOM 6114 O O . VAL A 1 766 ? -4.904 19.350 -40.518 1.00 82.88 766 VAL A O 1
ATOM 6117 N N . VAL A 1 767 ? -3.023 19.602 -39.314 1.00 80.06 767 VAL A N 1
ATOM 6118 C CA . VAL A 1 767 ? -3.695 20.147 -38.122 1.00 80.06 767 VAL A CA 1
ATOM 6119 C C . VAL A 1 767 ? -4.452 21.433 -38.460 1.00 80.06 767 VAL A C 1
ATOM 6121 O O . VAL A 1 767 ? -5.625 21.557 -38.119 1.00 80.06 767 VAL A O 1
ATOM 6124 N N . VAL A 1 768 ? -3.831 22.356 -39.203 1.00 75.06 768 VAL A N 1
ATOM 6125 C CA . VAL A 1 768 ? -4.486 23.600 -39.647 1.00 75.06 768 VAL A CA 1
ATOM 6126 C C . VAL A 1 768 ? -5.695 23.312 -40.542 1.00 75.06 768 VAL A C 1
ATOM 6128 O O . VAL A 1 768 ? -6.739 23.948 -40.395 1.00 75.06 768 VAL A O 1
ATOM 6131 N N . ASP A 1 769 ? -5.591 22.349 -41.460 1.00 76.56 769 ASP A N 1
ATOM 6132 C CA . ASP A 1 769 ? -6.710 21.962 -42.316 1.00 76.56 769 ASP A CA 1
ATOM 6133 C C . ASP A 1 769 ? -7.885 21.410 -41.505 1.00 76.56 769 ASP A C 1
ATOM 6135 O O . ASP A 1 769 ? -9.020 21.813 -41.749 1.00 76.56 769 ASP A O 1
ATOM 6139 N N . VAL A 1 770 ? -7.620 20.575 -40.501 1.00 78.12 770 VAL A N 1
ATOM 6140 C CA . VAL A 1 770 ? -8.655 20.015 -39.624 1.00 78.12 770 VAL A CA 1
ATOM 6141 C C . VAL A 1 770 ? -9.297 21.098 -38.757 1.00 78.12 770 VAL A C 1
ATOM 6143 O O . VAL A 1 770 ? -10.519 21.241 -38.776 1.00 78.12 770 VAL A O 1
ATOM 6146 N N . LEU A 1 771 ? -8.502 21.928 -38.074 1.00 74.12 771 LEU A N 1
ATOM 6147 C CA . LEU A 1 771 ? -9.012 23.020 -37.233 1.00 74.12 771 LEU A CA 1
ATOM 6148 C C . LEU A 1 771 ? -9.841 24.032 -38.037 1.00 74.12 771 LEU A C 1
ATOM 6150 O O . LEU A 1 771 ? -10.854 24.526 -37.549 1.00 74.12 771 LEU A O 1
ATOM 6154 N N . SER A 1 772 ? -9.481 24.283 -39.301 1.00 69.50 772 SER A N 1
ATOM 6155 C CA . SER A 1 772 ? -10.235 25.188 -40.181 1.00 69.50 772 SER A CA 1
ATOM 6156 C C . SER A 1 772 ? -11.656 24.708 -40.525 1.00 69.50 772 SER A C 1
ATOM 6158 O O . SER A 1 772 ? -12.474 25.498 -41.010 1.00 69.50 772 SER A O 1
ATOM 6160 N N . ARG A 1 773 ? -11.976 23.429 -40.280 1.00 73.94 773 ARG A N 1
ATOM 6161 C CA . ARG A 1 773 ? -13.310 22.854 -40.527 1.00 73.94 773 ARG A CA 1
ATOM 6162 C C . ARG A 1 773 ? -14.304 23.164 -39.407 1.00 73.94 773 ARG A C 1
ATOM 6164 O O . ARG A 1 773 ? -15.503 23.171 -39.683 1.00 73.94 773 ARG A O 1
ATOM 6171 N N . TYR A 1 774 ? -13.824 23.444 -38.196 1.00 69.19 774 TYR A N 1
ATOM 6172 C CA . TYR A 1 774 ? -14.660 23.749 -37.035 1.00 69.19 774 TYR A CA 1
ATOM 6173 C C . TYR A 1 774 ? -15.285 25.144 -37.104 1.00 69.19 774 TYR A C 1
ATOM 6175 O O . TYR A 1 774 ? -14.796 26.035 -37.804 1.00 69.19 774 TYR A O 1
ATOM 6183 N N . ASP A 1 775 ? -16.382 25.318 -36.361 1.00 66.38 775 ASP A N 1
ATOM 6184 C CA . ASP A 1 775 ? -17.014 26.621 -36.187 1.00 66.38 775 ASP A CA 1
ATOM 6185 C C . ASP A 1 775 ? -16.085 27.570 -35.406 1.00 66.38 775 ASP A C 1
ATOM 6187 O O . ASP A 1 775 ? -15.543 27.168 -34.368 1.00 66.38 775 ASP A O 1
ATOM 6191 N N . PRO A 1 776 ? -15.906 28.821 -35.870 1.00 63.28 776 PRO A N 1
ATOM 6192 C CA . PRO A 1 776 ? -15.061 29.791 -35.196 1.00 63.28 776 PRO A CA 1
ATOM 6193 C C . PRO A 1 776 ? -15.425 29.983 -33.726 1.00 63.28 776 PRO A C 1
ATOM 6195 O O . PRO A 1 776 ? -14.514 29.994 -32.903 1.00 63.28 776 PRO A O 1
ATOM 6198 N N . GLU A 1 777 ? -16.718 30.064 -33.371 1.00 58.88 777 GLU A N 1
ATOM 6199 C CA . GLU A 1 777 ? -17.163 30.304 -31.989 1.00 58.88 777 GLU A CA 1
ATOM 6200 C C . GLU A 1 777 ? -16.831 29.136 -31.060 1.00 58.88 777 GLU A C 1
ATOM 6202 O O . GLU A 1 777 ? -16.403 29.354 -29.924 1.00 58.88 777 GLU A O 1
ATOM 6207 N N . ALA A 1 778 ? -16.947 27.902 -31.555 1.00 63.19 778 ALA A N 1
ATOM 6208 C CA . ALA A 1 778 ? -16.529 26.714 -30.818 1.00 63.19 778 ALA A CA 1
ATOM 6209 C C . ALA A 1 778 ? -15.011 26.703 -30.567 1.00 63.19 778 ALA A C 1
ATOM 6211 O O . ALA A 1 778 ? -14.577 26.341 -29.472 1.00 63.19 778 ALA A O 1
ATOM 6212 N N . LEU A 1 779 ? -14.208 27.152 -31.541 1.00 63.06 779 LEU A N 1
ATOM 6213 C CA . LEU A 1 779 ? -12.759 27.284 -31.376 1.00 63.06 779 LEU A CA 1
ATOM 6214 C C . LEU A 1 779 ? -12.375 28.332 -30.327 1.00 63.06 779 LEU A C 1
ATOM 6216 O O . LEU A 1 779 ? -11.446 28.099 -29.557 1.00 63.06 779 LEU A O 1
ATOM 6220 N N . MET A 1 780 ? -13.110 29.445 -30.247 1.00 59.41 780 MET A N 1
ATOM 6221 C CA . MET A 1 780 ? -12.856 30.488 -29.242 1.00 59.41 780 MET A CA 1
ATOM 6222 C C . MET A 1 780 ? -13.129 30.004 -27.817 1.00 59.41 780 MET A C 1
ATOM 6224 O O . MET A 1 780 ? -12.414 30.378 -26.895 1.00 59.41 780 MET A O 1
ATOM 6228 N N . ALA A 1 781 ? -14.166 29.185 -27.627 1.00 59.03 781 ALA A N 1
ATOM 6229 C CA . ALA A 1 781 ? -14.586 28.732 -26.301 1.00 59.03 781 ALA A CA 1
ATOM 6230 C C . ALA A 1 781 ? -13.594 27.757 -25.638 1.00 59.03 781 ALA A C 1
ATOM 6232 O O . ALA A 1 781 ? -13.574 27.652 -24.414 1.00 59.03 781 ALA A O 1
ATOM 6233 N N . HIS A 1 782 ? -12.791 27.047 -26.437 1.00 60.22 782 HIS A N 1
ATOM 6234 C CA . HIS A 1 782 ? -11.825 26.042 -25.969 1.00 60.22 782 HIS A CA 1
ATOM 6235 C C . HIS A 1 782 ? -10.355 26.457 -26.142 1.00 60.22 782 HIS A C 1
ATOM 6237 O O . HIS A 1 782 ? -9.465 25.749 -25.681 1.00 60.22 782 HIS A O 1
ATOM 6243 N N . ASP A 1 783 ? -10.112 27.595 -26.794 1.00 62.06 783 ASP A N 1
ATOM 6244 C CA . ASP A 1 783 ? -8.839 28.320 -26.830 1.00 62.06 783 ASP A CA 1
ATOM 6245 C C . ASP A 1 783 ? -7.551 27.545 -27.215 1.00 62.06 783 ASP A C 1
ATOM 6247 O O . ASP A 1 783 ? -6.487 27.756 -26.625 1.00 62.06 783 ASP A O 1
ATOM 6251 N N . PRO A 1 784 ? -7.569 26.683 -28.251 1.00 58.78 784 PRO A N 1
ATOM 6252 C CA . PRO A 1 784 ? -6.389 25.914 -28.662 1.00 58.78 784 PRO A CA 1
ATOM 6253 C C . PRO A 1 784 ? -5.220 26.788 -29.165 1.00 58.78 784 PRO A C 1
ATOM 6255 O O . PRO A 1 784 ? -4.089 26.319 -29.265 1.00 58.78 784 PRO A O 1
ATOM 6258 N N . ILE A 1 785 ? -5.482 28.061 -29.487 1.00 57.78 785 ILE A N 1
ATOM 6259 C CA . ILE A 1 785 ? -4.500 29.034 -29.990 1.00 57.78 785 ILE A CA 1
ATOM 6260 C C . ILE A 1 785 ? -3.696 29.665 -28.838 1.00 57.78 785 ILE A C 1
ATOM 6262 O O . ILE A 1 785 ? -2.535 30.023 -29.041 1.00 57.78 785 ILE A O 1
ATOM 6266 N N . GLN A 1 786 ? -4.256 29.760 -27.623 1.00 59.62 786 GLN A N 1
ATOM 6267 C CA . GLN A 1 786 ? -3.555 30.313 -26.455 1.00 59.62 786 GLN A CA 1
ATOM 6268 C C . GLN A 1 786 ? -2.267 29.556 -26.134 1.00 59.62 786 GLN A C 1
ATOM 6270 O O . GLN A 1 786 ? -1.230 30.185 -25.935 1.00 59.62 786 GLN A O 1
ATOM 6275 N N . VAL A 1 787 ? -2.321 28.222 -26.189 1.00 55.06 787 VAL A N 1
ATOM 6276 C CA . VAL A 1 787 ? -1.174 27.334 -25.942 1.00 55.06 787 VAL A CA 1
ATOM 6277 C C . VAL A 1 787 ? -0.005 27.658 -26.885 1.00 55.06 787 VAL A C 1
ATOM 6279 O O . VAL A 1 787 ? 1.150 27.674 -26.474 1.00 55.06 787 VAL A O 1
ATOM 6282 N N . MET A 1 788 ? -0.284 28.014 -28.145 1.00 55.59 788 MET A N 1
ATOM 6283 C CA . MET A 1 788 ? 0.759 28.388 -29.111 1.00 55.59 788 MET A CA 1
ATOM 6284 C C . MET A 1 788 ? 1.393 29.758 -28.829 1.00 55.59 788 MET A C 1
ATOM 6286 O O . MET A 1 788 ? 2.570 29.971 -29.138 1.00 55.59 788 MET A O 1
ATOM 6290 N N . VAL A 1 789 ? 0.615 30.696 -28.281 1.00 55.09 789 VAL A N 1
ATOM 6291 C CA . VAL A 1 789 ? 1.072 32.055 -27.949 1.00 55.09 789 VAL A CA 1
ATOM 6292 C C . VAL A 1 789 ? 1.908 32.048 -26.666 1.00 55.09 789 VAL A C 1
ATOM 6294 O O . VAL A 1 789 ? 2.939 32.721 -26.614 1.00 55.09 789 VAL A O 1
ATOM 6297 N N . GLU A 1 790 ? 1.510 31.261 -25.666 1.00 51.91 790 GLU A N 1
ATOM 6298 C CA . GLU A 1 790 ? 2.208 31.132 -24.379 1.00 51.91 790 GLU A CA 1
ATOM 6299 C C . GLU A 1 790 ? 3.576 30.431 -24.518 1.00 51.91 790 GLU A C 1
ATOM 6301 O O . GLU A 1 790 ? 4.557 30.869 -23.914 1.00 51.91 790 GLU A O 1
ATOM 6306 N N . GLU A 1 791 ? 3.696 29.449 -25.419 1.00 52.19 791 GLU A N 1
ATOM 6307 C CA . GLU A 1 791 ? 4.926 28.671 -25.671 1.00 52.19 791 GLU A CA 1
ATOM 6308 C C . GLU A 1 791 ? 5.907 29.316 -26.685 1.00 52.19 791 GLU A C 1
ATOM 6310 O O . GLU A 1 791 ? 6.815 28.671 -27.209 1.00 52.19 791 GLU A O 1
ATOM 6315 N N . ARG A 1 792 ? 5.778 30.624 -26.958 1.00 51.91 792 ARG A N 1
ATOM 6316 C CA . ARG A 1 792 ? 6.684 31.423 -27.825 1.00 51.91 792 ARG A CA 1
ATOM 6317 C C . ARG A 1 792 ? 6.700 31.059 -29.322 1.00 51.91 792 ARG A C 1
ATOM 6319 O O . ARG A 1 792 ? 7.637 31.446 -30.025 1.00 51.91 792 ARG A O 1
ATOM 6326 N N . PHE A 1 793 ? 5.662 30.423 -29.866 1.00 54.62 793 PHE A N 1
ATOM 6327 C CA . PHE A 1 793 ? 5.538 30.141 -31.309 1.00 54.62 793 PHE A CA 1
ATOM 6328 C C . PHE A 1 793 ? 4.816 31.263 -32.081 1.00 54.62 793 PHE A C 1
ATOM 6330 O O . PHE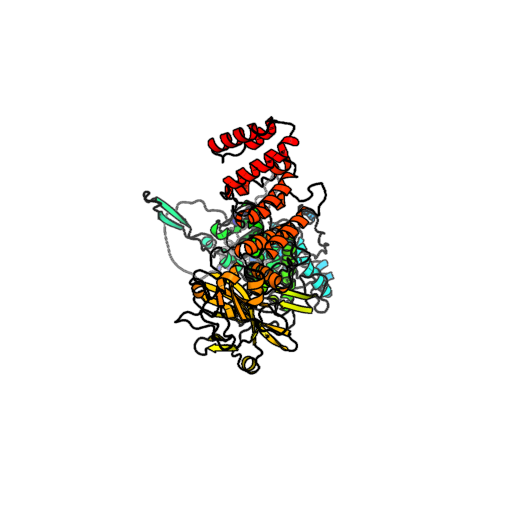 A 1 793 ? 3.938 31.003 -32.904 1.00 54.62 793 PHE A O 1
ATOM 6337 N N . HIS A 1 794 ? 5.191 32.522 -31.828 1.00 54.50 794 HIS A N 1
ATOM 6338 C CA . HIS A 1 794 ? 4.445 33.711 -32.268 1.00 54.50 794 HIS A CA 1
ATOM 6339 C C . HIS A 1 794 ? 4.256 33.786 -33.797 1.00 54.50 794 HIS A C 1
ATOM 6341 O O . HIS A 1 794 ? 3.127 33.844 -34.273 1.00 54.50 794 HIS A O 1
ATOM 6347 N N . ASP A 1 795 ? 5.332 33.651 -34.581 1.00 51.44 795 ASP A N 1
ATOM 6348 C CA . ASP A 1 795 ? 5.285 33.707 -36.057 1.00 51.44 795 ASP A CA 1
ATOM 6349 C C . ASP A 1 795 ? 4.380 32.630 -36.682 1.00 51.44 795 ASP A C 1
ATOM 6351 O O . ASP A 1 795 ? 3.833 32.781 -37.775 1.00 51.44 795 ASP A O 1
ATOM 6355 N N . LEU A 1 796 ? 4.229 31.508 -35.985 1.00 52.53 796 LEU A N 1
ATOM 6356 C CA . LEU A 1 796 ? 3.512 30.338 -36.464 1.00 52.53 796 LEU A CA 1
ATOM 6357 C C . LEU A 1 796 ? 2.047 30.352 -36.020 1.00 52.53 796 LEU A C 1
ATOM 6359 O O . LEU A 1 796 ? 1.182 29.931 -36.786 1.00 52.53 796 LEU A O 1
ATOM 6363 N N . ALA A 1 797 ? 1.772 30.898 -34.831 1.00 57.84 797 ALA A N 1
ATOM 6364 C CA . ALA A 1 797 ? 0.432 31.298 -34.422 1.00 57.84 797 ALA A CA 1
ATOM 6365 C C . ALA A 1 797 ? -0.133 32.314 -35.419 1.00 57.84 797 ALA A C 1
ATOM 6367 O O . ALA A 1 797 ? -1.246 32.114 -35.889 1.00 57.84 797 ALA A O 1
ATOM 6368 N N . VAL A 1 798 ? 0.673 33.300 -35.838 1.00 57.12 798 VAL A N 1
ATOM 6369 C CA . VAL A 1 798 ? 0.349 34.274 -36.897 1.00 57.12 798 VAL A CA 1
ATOM 6370 C C . VAL A 1 798 ? 0.094 33.580 -38.245 1.00 57.12 798 VAL A C 1
ATOM 6372 O O . VAL A 1 798 ? -0.896 33.875 -38.910 1.00 57.12 798 VAL A O 1
ATOM 6375 N N . HIS A 1 799 ? 0.928 32.618 -38.656 1.00 57.06 799 HIS A N 1
ATOM 6376 C CA . HIS A 1 799 ? 0.722 31.871 -39.907 1.00 57.06 799 HIS A CA 1
ATOM 6377 C C . HIS A 1 799 ? -0.559 31.020 -39.900 1.00 57.06 799 HIS A C 1
ATOM 6379 O O . HIS A 1 799 ? -1.309 31.016 -40.878 1.00 57.06 799 HIS A O 1
ATOM 6385 N N . MET A 1 800 ? -0.835 30.330 -38.791 1.00 59.94 800 MET A N 1
ATOM 6386 C CA . MET A 1 800 ? -2.080 29.587 -38.601 1.00 59.94 800 MET A CA 1
ATOM 6387 C C . MET A 1 800 ? -3.286 30.533 -38.598 1.00 59.94 800 MET A C 1
ATOM 6389 O O . MET A 1 800 ? -4.290 30.241 -39.245 1.00 59.94 800 MET A O 1
ATOM 6393 N N . TYR A 1 801 ? -3.142 31.701 -37.969 1.00 62.56 801 TYR A N 1
ATOM 6394 C CA . TYR A 1 801 ? -4.110 32.794 -38.015 1.00 62.56 801 TYR A CA 1
ATOM 6395 C C . TYR A 1 801 ? -4.445 33.190 -39.453 1.00 62.56 801 TYR A C 1
ATOM 6397 O O . TYR A 1 801 ? -5.612 33.209 -39.828 1.00 62.56 801 TYR A O 1
ATOM 6405 N N . HIS A 1 802 ? -3.429 33.442 -40.283 1.00 58.78 802 HIS A N 1
ATOM 6406 C CA . HIS A 1 802 ? -3.615 33.815 -41.685 1.00 58.78 802 HIS A CA 1
ATOM 6407 C C . HIS A 1 802 ? -4.357 32.736 -42.484 1.00 58.78 802 HIS A C 1
ATOM 6409 O O . HIS A 1 802 ? -5.316 33.051 -43.188 1.00 58.78 802 HIS A O 1
ATOM 6415 N N . LEU A 1 803 ? -3.968 31.466 -42.337 1.00 57.56 803 LEU A N 1
ATOM 6416 C CA . LEU A 1 803 ? -4.609 30.348 -43.042 1.00 57.56 803 LEU A CA 1
ATOM 6417 C C . LEU A 1 803 ? -6.066 30.126 -42.605 1.00 57.56 803 LEU A C 1
ATOM 6419 O O . LEU A 1 803 ? -6.906 29.734 -43.418 1.00 57.56 803 LEU A O 1
ATOM 6423 N N . MET A 1 804 ? -6.379 30.371 -41.332 1.00 62.47 804 MET A N 1
ATOM 6424 C CA . MET A 1 804 ? -7.742 30.268 -40.809 1.00 62.47 804 MET A CA 1
ATOM 6425 C C . MET A 1 804 ? -8.610 31.448 -41.250 1.00 62.47 804 MET A C 1
ATOM 6427 O O . MET A 1 804 ? -9.752 31.234 -41.652 1.00 62.47 804 MET A O 1
ATOM 6431 N N . VAL A 1 805 ? -8.064 32.668 -41.258 1.00 59.75 805 VAL A N 1
ATOM 6432 C CA . VAL A 1 805 ? -8.744 33.875 -41.757 1.00 59.75 805 VAL A CA 1
ATOM 6433 C C . VAL A 1 805 ? -9.124 33.720 -43.229 1.00 59.75 805 VAL A C 1
ATOM 6435 O O . VAL A 1 805 ? -10.278 33.963 -43.576 1.00 59.75 805 VAL A O 1
ATOM 6438 N N . GLU A 1 806 ? -8.209 33.247 -44.082 1.00 58.06 806 GLU A N 1
ATOM 6439 C CA . GLU A 1 806 ? -8.504 33.000 -45.504 1.00 58.06 806 GLU A CA 1
ATOM 6440 C C . GLU A 1 806 ? -9.631 31.975 -45.699 1.00 58.06 806 GLU A C 1
ATOM 6442 O O . GLU A 1 806 ? -10.481 32.147 -46.570 1.00 58.06 806 GLU A O 1
ATOM 6447 N N . LYS A 1 807 ? -9.681 30.924 -44.873 1.00 60.25 807 LYS A N 1
ATOM 6448 C CA . LYS A 1 807 ? -10.703 29.869 -44.974 1.00 60.25 807 LYS A CA 1
ATOM 6449 C C . LYS A 1 807 ? -12.044 30.223 -44.322 1.00 60.25 807 LYS A C 1
ATOM 6451 O O . LYS A 1 807 ? -13.066 29.638 -44.685 1.00 60.25 807 LYS A O 1
ATOM 6456 N N . TRP A 1 808 ? -12.064 31.140 -43.356 1.00 61.91 808 TRP A N 1
ATOM 6457 C CA . TRP A 1 808 ? -13.275 31.581 -42.647 1.00 61.91 808 TRP A CA 1
ATOM 6458 C C . TRP A 1 808 ? -13.898 32.856 -43.218 1.00 61.91 808 TRP A C 1
ATOM 6460 O O . TRP A 1 808 ? -15.072 33.115 -42.944 1.00 61.91 808 TRP A O 1
ATOM 6470 N N . ALA A 1 809 ? -13.164 33.593 -44.057 1.00 58.44 809 ALA A N 1
ATOM 6471 C CA . ALA A 1 809 ? -13.656 34.763 -44.785 1.00 58.44 809 ALA A CA 1
ATOM 6472 C C . ALA A 1 809 ? -14.987 34.495 -45.516 1.00 58.44 809 ALA A C 1
ATOM 6474 O O . ALA A 1 809 ? -15.876 35.340 -45.497 1.00 58.44 809 ALA A O 1
ATOM 6475 N N . ASP A 1 810 ? -15.172 33.290 -46.064 1.00 52.09 810 ASP A N 1
ATOM 6476 C CA . ASP A 1 810 ? -16.405 32.906 -46.767 1.00 52.09 810 ASP A CA 1
ATOM 6477 C C . ASP A 1 810 ? -17.542 32.424 -45.836 1.00 52.09 810 ASP A C 1
ATOM 6479 O O . ASP A 1 810 ? -18.699 32.336 -46.259 1.00 52.09 810 ASP A O 1
ATOM 6483 N N . LYS A 1 811 ? -17.246 32.085 -44.570 1.00 54.25 811 LYS A N 1
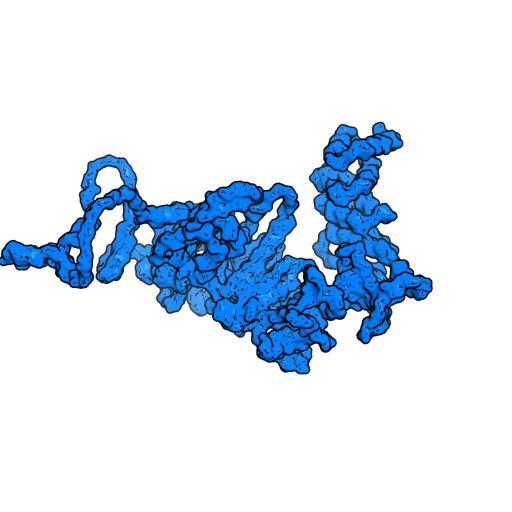ATOM 6484 C CA . LYS A 1 811 ? -18.205 31.484 -43.617 1.00 54.25 811 LYS A CA 1
ATOM 6485 C C . LYS A 1 811 ? -18.776 32.476 -42.598 1.00 54.25 811 LYS A C 1
ATOM 6487 O O . LYS A 1 811 ? -19.910 32.294 -42.151 1.00 54.25 811 LYS A O 1
ATOM 6492 N N . CYS A 1 812 ? -18.043 33.526 -42.235 1.00 53.84 812 CYS A N 1
ATOM 6493 C CA . CYS A 1 812 ? -18.494 34.512 -41.252 1.00 53.84 812 CYS A CA 1
ATOM 6494 C C . CYS A 1 812 ? -19.312 35.639 -41.901 1.00 53.84 812 CYS A C 1
ATOM 6496 O O . CYS A 1 812 ? -18.815 36.392 -42.728 1.00 53.84 812 CYS A O 1
ATOM 6498 N N . LYS A 1 813 ? -20.576 35.796 -41.485 1.00 50.59 813 LYS A N 1
ATOM 6499 C CA . LYS A 1 813 ? -21.463 36.883 -41.954 1.00 50.59 813 LYS A CA 1
ATOM 6500 C C . LYS A 1 813 ? -21.371 38.178 -41.137 1.00 50.59 813 LYS A C 1
ATOM 6502 O O . LYS A 1 813 ? -22.028 39.149 -41.504 1.00 50.59 813 LYS A O 1
ATOM 6507 N N . ASP A 1 814 ? -20.632 38.183 -40.028 1.00 54.38 814 ASP A N 1
ATOM 6508 C CA . ASP A 1 814 ? -20.609 39.290 -39.066 1.00 54.38 814 ASP A CA 1
ATOM 6509 C C . ASP A 1 814 ? -19.175 39.785 -38.810 1.00 54.38 814 ASP A C 1
ATOM 6511 O O . ASP A 1 814 ? -18.388 39.178 -38.082 1.00 54.38 814 ASP A O 1
ATOM 6515 N N . GLU A 1 815 ? -18.851 40.905 -39.455 1.00 49.53 815 GLU A N 1
ATOM 6516 C CA . GLU A 1 815 ? -17.542 41.567 -39.466 1.00 49.53 815 GLU A CA 1
ATOM 6517 C C . GLU A 1 815 ? -17.118 42.084 -38.075 1.00 49.53 815 GLU A C 1
ATOM 6519 O O . GLU A 1 815 ? -15.926 42.232 -37.793 1.00 49.53 815 GLU A O 1
ATOM 6524 N N . LEU A 1 816 ? -18.085 42.364 -37.189 1.00 47.25 816 LEU A N 1
ATOM 6525 C CA . LEU A 1 816 ? -17.830 42.942 -35.867 1.00 47.25 816 LEU A CA 1
ATOM 6526 C C . LEU A 1 816 ? -17.335 41.886 -34.869 1.00 47.25 816 LEU A C 1
ATOM 6528 O O . LEU A 1 816 ? -16.422 42.151 -34.093 1.00 47.25 816 LEU A O 1
ATOM 6532 N N . ARG A 1 817 ? -17.891 40.670 -34.938 1.00 51.38 817 ARG A N 1
ATOM 6533 C CA . ARG A 1 817 ? -17.512 39.540 -34.073 1.00 51.38 817 ARG A CA 1
ATOM 6534 C C . ARG A 1 817 ? -16.141 38.964 -34.405 1.00 51.38 817 ARG A C 1
ATOM 6536 O O . ARG A 1 817 ? -15.407 38.596 -33.495 1.00 51.38 817 ARG A O 1
ATOM 6543 N N . LEU A 1 818 ? -15.773 38.945 -35.688 1.00 52.22 818 LEU A N 1
ATOM 6544 C CA . LEU A 1 818 ? -14.407 38.634 -36.116 1.00 52.22 818 LEU A CA 1
ATOM 6545 C C . LEU A 1 818 ? -13.421 39.638 -35.498 1.00 52.22 818 LEU A C 1
ATOM 6547 O O . LEU A 1 818 ? -12.458 39.231 -34.864 1.00 52.22 818 LEU A O 1
ATOM 6551 N N . LYS A 1 819 ? -13.700 40.947 -35.582 1.00 49.41 819 LYS A N 1
ATOM 6552 C CA . LYS A 1 819 ? -12.861 41.984 -34.952 1.00 49.41 819 LYS A CA 1
ATOM 6553 C C . LYS A 1 819 ? -12.768 41.849 -33.428 1.00 49.41 819 LYS A C 1
ATOM 6555 O O . LYS A 1 819 ? -11.691 42.056 -32.890 1.00 49.41 819 LYS A O 1
ATOM 6560 N N . GLU A 1 820 ? -13.842 41.482 -32.732 1.00 50.19 820 GLU A N 1
ATOM 6561 C CA . GLU A 1 820 ? -13.801 41.236 -31.280 1.00 50.19 820 GLU A CA 1
ATOM 6562 C C . GLU A 1 820 ? -12.973 39.992 -30.914 1.00 50.19 820 GLU A C 1
ATOM 6564 O O . GLU A 1 820 ? -12.221 40.041 -29.942 1.00 50.19 820 GLU A O 1
ATOM 6569 N N . PHE A 1 821 ? -13.027 38.925 -31.720 1.00 49.19 821 PHE A N 1
ATOM 6570 C CA . PHE A 1 821 ? -12.128 37.770 -31.591 1.00 49.19 821 PHE A CA 1
ATOM 6571 C C . PHE A 1 821 ? -10.656 38.146 -31.820 1.00 49.19 821 PHE A C 1
ATOM 6573 O O . PHE A 1 821 ? -9.777 37.665 -31.112 1.00 49.19 821 PHE A O 1
ATOM 6580 N N . PHE A 1 822 ? -10.395 39.041 -32.777 1.00 50.19 822 PHE A N 1
ATOM 6581 C CA . PHE A 1 822 ? -9.046 39.483 -33.140 1.00 50.19 822 PHE A CA 1
ATOM 6582 C C . PHE A 1 822 ? -8.439 40.513 -32.173 1.00 50.19 822 PHE A C 1
ATOM 6584 O O . PHE A 1 822 ? -7.221 40.609 -32.086 1.00 50.19 822 PHE A O 1
ATOM 6591 N N . VAL A 1 823 ? -9.264 41.261 -31.432 1.00 44.50 823 VAL A N 1
ATOM 6592 C CA . VAL A 1 823 ? -8.822 42.290 -30.467 1.00 44.50 823 VAL A CA 1
ATOM 6593 C C . VAL A 1 823 ? -8.702 41.734 -29.040 1.00 44.50 823 VAL A C 1
ATOM 6595 O O . VAL A 1 823 ? -7.975 42.280 -28.209 1.00 44.50 823 VAL A O 1
ATOM 6598 N N . ALA A 1 824 ? -9.377 40.629 -28.722 1.00 42.84 824 ALA A N 1
ATOM 6599 C CA . ALA A 1 824 ? -9.352 40.041 -27.389 1.00 42.84 824 ALA A CA 1
ATOM 6600 C C . ALA A 1 824 ? -8.202 39.034 -27.218 1.00 42.84 824 ALA A C 1
ATOM 6602 O O . ALA A 1 824 ? -8.457 37.836 -27.147 1.00 42.84 824 ALA A O 1
ATOM 6603 N N . LYS A 1 825 ? -6.950 39.515 -27.124 1.00 44.88 825 LYS A N 1
ATOM 6604 C CA . LYS A 1 825 ? -5.878 38.922 -26.287 1.00 44.88 825 LYS A CA 1
ATOM 6605 C C . LYS A 1 825 ? -4.586 39.745 -26.324 1.00 44.88 825 LYS A C 1
ATOM 6607 O O . LYS A 1 825 ? -3.947 39.889 -27.360 1.00 44.88 825 LYS A O 1
ATOM 6612 N N . GLU A 1 826 ? -4.189 40.243 -25.154 1.00 43.72 826 GLU A N 1
ATOM 6613 C CA . GLU A 1 826 ? -3.115 41.216 -24.878 1.00 43.72 826 GLU A CA 1
ATOM 6614 C C . GLU A 1 826 ? -1.666 40.722 -25.130 1.00 43.72 826 GLU A C 1
ATOM 6616 O O . GLU A 1 826 ? -0.769 40.986 -24.331 1.00 43.72 826 GLU A O 1
ATOM 6621 N N . ALA A 1 827 ? -1.395 40.017 -26.232 1.00 44.69 827 ALA A N 1
ATOM 6622 C CA . ALA A 1 827 ? -0.060 39.476 -26.529 1.00 44.69 827 ALA A CA 1
ATOM 6623 C C . ALA A 1 827 ? 0.539 39.898 -27.883 1.00 44.69 827 ALA A C 1
ATOM 6625 O O . ALA A 1 827 ? 1.654 39.487 -28.190 1.00 44.69 827 ALA A O 1
ATOM 6626 N N . TRP A 1 828 ? -0.153 40.712 -28.683 1.00 47.38 828 TRP A N 1
ATOM 6627 C CA . TRP A 1 828 ? 0.297 41.094 -30.027 1.00 47.38 828 TRP A CA 1
ATOM 6628 C C . TRP A 1 828 ? 0.857 42.515 -29.991 1.00 47.38 828 TRP A C 1
ATOM 6630 O O . TRP A 1 828 ? 0.293 43.401 -29.343 1.00 47.38 828 TRP A O 1
ATOM 6640 N N . THR A 1 829 ? 1.994 42.754 -30.647 1.00 51.94 829 THR A N 1
ATOM 6641 C CA . THR A 1 829 ? 2.491 44.126 -30.782 1.00 51.94 829 THR A CA 1
ATOM 6642 C C . THR A 1 829 ? 1.664 44.873 -31.832 1.00 51.94 829 THR A C 1
ATOM 6644 O O . THR A 1 829 ? 1.148 44.270 -32.769 1.00 51.94 829 THR A O 1
ATOM 6647 N N . ILE A 1 830 ? 1.555 46.201 -31.708 1.00 48.16 830 ILE A N 1
ATOM 6648 C CA . ILE A 1 830 ? 0.828 47.060 -32.668 1.00 48.16 830 ILE A CA 1
ATOM 6649 C C . ILE A 1 830 ? 1.328 46.852 -34.120 1.00 48.16 830 ILE A C 1
ATOM 6651 O O . ILE A 1 830 ? 0.560 46.980 -35.068 1.00 48.16 830 ILE A O 1
ATOM 6655 N N . GLU A 1 831 ? 2.601 46.476 -34.313 1.00 50.38 831 GLU A N 1
ATOM 6656 C CA . GLU A 1 831 ? 3.162 46.171 -35.640 1.00 50.38 831 GLU A CA 1
ATOM 6657 C C . GLU A 1 831 ? 2.644 44.854 -36.247 1.00 50.38 831 GLU A C 1
ATOM 6659 O O . GLU A 1 831 ? 2.598 44.729 -37.476 1.00 50.38 831 GLU A O 1
ATOM 6664 N N . ASP A 1 832 ? 2.252 43.885 -35.417 1.00 49.78 832 ASP A N 1
ATOM 6665 C CA . ASP A 1 832 ? 1.679 42.614 -35.867 1.00 49.78 832 ASP A CA 1
ATOM 6666 C C . ASP A 1 832 ? 0.209 42.801 -36.266 1.00 49.78 832 ASP A C 1
ATOM 6668 O O . ASP A 1 832 ? -0.192 42.345 -37.339 1.00 49.78 832 ASP A O 1
ATOM 6672 N N . GLU A 1 833 ? -0.561 43.579 -35.493 1.00 51.03 833 GLU A N 1
ATOM 6673 C CA . GLU A 1 833 ? -1.930 43.992 -35.852 1.00 51.03 833 GLU A CA 1
ATOM 6674 C C . GLU A 1 833 ? -1.977 44.709 -37.211 1.00 51.03 833 GLU A C 1
ATOM 6676 O O . GLU A 1 833 ? -2.784 44.360 -38.078 1.00 51.03 833 GLU A O 1
ATOM 6681 N N . ASP A 1 834 ? -1.081 45.673 -37.445 1.00 50.12 834 ASP A N 1
ATOM 6682 C CA . ASP A 1 834 ? -1.060 46.451 -38.687 1.00 50.12 834 ASP A CA 1
ATOM 6683 C C . ASP A 1 834 ? -0.718 45.596 -39.922 1.00 50.12 834 ASP A C 1
ATOM 6685 O O . ASP A 1 834 ? -1.273 45.820 -41.006 1.00 50.12 834 ASP A O 1
ATOM 6689 N N . LYS A 1 835 ? 0.151 44.584 -39.782 1.00 50.53 835 LYS A N 1
ATOM 6690 C CA . LYS A 1 835 ? 0.463 43.634 -40.867 1.00 50.53 835 LYS A CA 1
ATOM 6691 C C . LYS A 1 835 ? -0.716 42.723 -41.187 1.00 50.53 835 LYS A C 1
ATOM 6693 O O . LYS A 1 835 ? -1.013 42.523 -42.363 1.00 50.53 835 LYS A O 1
ATOM 6698 N N . ILE A 1 836 ? -1.410 42.212 -40.173 1.00 48.56 836 ILE A N 1
ATOM 6699 C CA . ILE A 1 836 ? -2.578 41.336 -40.353 1.00 48.56 836 ILE A CA 1
ATOM 6700 C C . ILE A 1 836 ? -3.715 42.101 -41.026 1.00 48.56 836 ILE A C 1
ATOM 6702 O O . ILE A 1 836 ? -4.304 41.618 -41.993 1.00 48.56 836 ILE A O 1
ATOM 6706 N N . ILE A 1 837 ? -3.970 43.333 -40.578 1.00 50.28 837 ILE A N 1
ATOM 6707 C CA . ILE A 1 837 ? -4.975 44.224 -41.167 1.00 50.28 837 ILE A CA 1
ATOM 6708 C C . ILE A 1 837 ? -4.611 44.585 -42.616 1.00 50.28 837 ILE A C 1
ATOM 6710 O O . ILE A 1 837 ? -5.500 44.708 -43.463 1.00 50.28 837 ILE A O 1
ATOM 6714 N N . ALA A 1 838 ? -3.327 44.769 -42.931 1.00 50.66 838 ALA A N 1
ATOM 6715 C CA . ALA A 1 838 ? -2.872 45.060 -44.290 1.00 50.66 838 ALA A CA 1
ATOM 6716 C C . ALA A 1 838 ? -3.003 43.857 -45.240 1.00 50.66 838 ALA A C 1
ATOM 6718 O O . ALA A 1 838 ? -3.335 44.052 -46.411 1.00 50.66 838 ALA A O 1
ATOM 6719 N N . GLU A 1 839 ? -2.773 42.635 -44.756 1.00 43.50 839 GLU A N 1
ATOM 6720 C CA . GLU A 1 839 ? -2.883 41.410 -45.557 1.00 43.50 839 GLU A CA 1
ATOM 6721 C C . GLU A 1 839 ? -4.352 41.011 -45.784 1.00 43.50 839 GLU A C 1
ATOM 6723 O O . GLU A 1 839 ? -4.727 40.710 -46.916 1.00 43.50 839 GLU A O 1
ATOM 6728 N N . ALA A 1 840 ? -5.218 41.146 -44.770 1.00 45.78 840 ALA A N 1
ATOM 6729 C CA . ALA A 1 840 ? -6.668 40.938 -44.898 1.00 45.78 840 ALA A CA 1
ATOM 6730 C C . ALA A 1 840 ? -7.324 41.905 -45.905 1.00 45.78 840 ALA A C 1
ATOM 6732 O O . ALA A 1 840 ? -8.278 41.560 -46.594 1.00 45.78 840 ALA A O 1
ATOM 6733 N N . LYS A 1 841 ? -6.777 43.117 -46.058 1.00 46.84 841 LYS A N 1
ATOM 6734 C CA . LYS A 1 841 ? -7.229 44.088 -47.071 1.00 46.84 841 LYS A CA 1
ATOM 6735 C C . LYS A 1 841 ? -6.795 43.757 -48.506 1.00 46.84 841 LYS A C 1
ATOM 6737 O O . LYS A 1 841 ? -7.298 44.390 -49.432 1.00 46.84 841 LYS A O 1
ATOM 6742 N N . LYS A 1 842 ? -5.849 42.831 -48.716 1.00 43.72 842 LYS A N 1
ATOM 6743 C CA . LYS A 1 842 ? -5.381 42.430 -50.059 1.00 43.72 842 LYS A CA 1
ATOM 6744 C C . LYS A 1 842 ? -6.208 41.301 -50.672 1.00 43.72 842 LYS A C 1
ATOM 6746 O O . LYS A 1 842 ? -6.232 41.190 -51.896 1.00 43.72 842 LYS A O 1
ATOM 6751 N N . SER A 1 843 ? -6.866 40.472 -49.863 1.00 41.53 843 SER A N 1
ATOM 6752 C CA . SER A 1 843 ? -7.865 39.519 -50.350 1.00 41.53 843 SER A CA 1
ATOM 6753 C C . SER A 1 843 ? -9.112 40.304 -50.753 1.00 41.53 843 SER A C 1
ATOM 6755 O O . SER A 1 843 ? -9.871 40.752 -49.898 1.00 41.53 843 SER A O 1
ATOM 6757 N N . GLU A 1 844 ? -9.278 40.564 -52.050 1.00 42.91 844 GLU A N 1
ATOM 6758 C CA . GLU A 1 844 ? -10.387 41.358 -52.590 1.00 42.91 844 GLU A CA 1
ATOM 6759 C C . GLU A 1 844 ? -11.747 40.699 -52.287 1.00 42.91 844 GLU A C 1
ATOM 6761 O O . GLU A 1 844 ? -12.238 39.863 -53.043 1.00 42.91 844 GLU A O 1
ATOM 6766 N N . GLY A 1 845 ? -12.347 41.090 -51.162 1.00 53.00 845 GLY A N 1
ATOM 6767 C CA . GLY A 1 845 ? -13.664 40.639 -50.712 1.00 53.00 845 GLY A CA 1
ATOM 6768 C C . GLY A 1 845 ? -13.971 40.913 -49.235 1.00 53.00 845 GLY A C 1
ATOM 6769 O O . GLY A 1 845 ? -14.801 40.205 -48.676 1.00 53.00 845 GLY A O 1
ATOM 6770 N N . TRP A 1 846 ? -13.303 41.891 -48.613 1.00 30.02 846 TRP A N 1
ATOM 6771 C CA . TRP A 1 846 ? -13.510 42.336 -47.227 1.00 30.02 846 TRP A CA 1
ATOM 6772 C C . TRP A 1 846 ? -13.941 43.800 -47.179 1.00 30.02 846 TRP A C 1
ATOM 6774 O O . TRP A 1 846 ? -13.339 44.619 -47.919 1.00 30.02 846 TRP A O 1
#

Organism: NCBI:txid258253

pLDDT: mean 70.29, std 21.12, range [23.08, 97.25]